Protein AF-0000000065860387 (afdb_homodimer)

pLDDT: mean 93.33, std 6.45, range [31.09, 98.81]

InterPro domains:
  IPR001226 Flavodoxin, conserved site [PS00201] (262-278)
  IPR001279 Metallo-beta-lactamase [SM00849] (42-231)
  IPR002563 Flavin reductase like domain [PF01613] (422-557)
  IPR002563 Flavin reductase like domain [SM00903] (421-570)
  IPR008254 Flavodoxin/nitric oxide synthase [PF00258] (262-385)
  IPR008254 Flavodoxin/nitric oxide synthase [PS50902] (260-398)
  IPR012349 FMN-binding split barrel [G3DSA:2.30.110.10] (418-568)
  IPR029039 Flavoprotein-like superfamily [G3DSA:3.40.50.360] (258-412)
  IPR029039 Flavoprotein-like superfamily [SSF52218] (259-405)
  IPR036866 Ribonuclease Z/Hydroxyacylglutathione hydrolase-like [G3DSA:3.60.15.10] (1-257)
  IPR036866 Ribonuclease Z/Hydroxyacylglutathione hydrolase-like [SSF56281] (9-251)
  IPR045761 ODP domain [PF19583] (43-232)
  IPR051285 NADH-dependent Oxidoreductase Modular Protein [PTHR32145] (4-537)

Sequence (1140 aa):
MSDSKPRDVQVLPIATNTKVLRARSWSRLRFEIEYALERGTTSNSYVIEGDKTAIIDPPVESFMKIYLEALQQTVNLKKLDYVILGHFSPNRIPTFKALLELAPQITFVCSLPAAGDLRAAFPDDNLNILPMRGKETLDLGKGHVLKFLPIPSPRWPAGLCTYDVQTQILYTDKIFGAHICGDDVFDDNWESFKEDQRYYFNCLMAPHAIHVEAALEKISDLQVRLYAVGHGPLVRTSLIALTQAYADWSKAQKDREISVALLYASAYGNTATIARAIALGLTKGGVAVKSINCEFATPEEIQTNLEQVDGFLIGSPTIGGHAPTPINTALGIVLKVGDNNKLAGVFGSYGWSGEALDMIEGKLRDAGYRFGLDTLKVKFKPDDVTLKFCEEVGTDFAQTLKKAKKVRVPQQAATPVEQAVGRIVGSVCVITAKQGDVSTGMLGSWVSQATFNPPGLTVAIAKERAIESLMYPGGKFALNILSEGNHLEYMKHFRKNFAPGED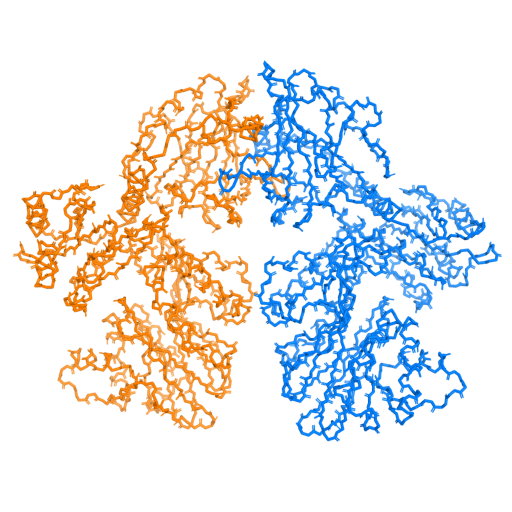RFANFTTTEADNGCTVLADALAYVECSVDQRLECGDHWVVYATVDNGKLLKPDDVTAINHRKTGNHYMSDSKPRDVQVLPIATNTKVLRARSWSRLRFEIEYALERGTTSNSYVIEGDKTAIIDPPVESFMKIYLEALQQTVNLKKLDYVILGHFSPNRIPTFKALLELAPQITFVCSLPAAGDLRAAFPDDNLNILPMRGKETLDLGKGHVLKFLPIPSPRWPAGLCTYDVQTQILYTDKIFGAHICGDDVFDDNWESFKEDQRYYFNCLMAPHAIHVEAALEKISDLQVRLYAVGHGPLVRTSLIALTQAYADWSKAQKDREISVALLYASAYGNTATIARAIALGLTKGGVAVKSINCEFATPEEIQTNLEQVDGFLIGSPTIGGHAPTPINTALGIVLKVGDNNKLAGVFGSYGWSGEALDMIEGKLRDAGYRFGLDTLKVKFKPDDVTLKFCEEVGTDFAQTLKKAKKVRVPQQAATPVEQAVGRIVGSVCVITAKQGDVSTGMLGSWVSQATFNPPGLTVAIAKERAIESLMYPGGKFALNILSEGNHLEYMKHFRKNFAPGEDRFANFTTTEADNGCTVLADALAYVECSVDQRLECGDHWVVYATVDNGKLLKPDDVTAINHRKTGNHY

Structure (mmCIF, N/CA/C/O backbone):
data_AF-0000000065860387-model_v1
#
loop_
_entity.id
_entity.type
_entity.pdbx_description
1 polymer 'Putative diflavin flavoprotein A 5'
#
loop_
_atom_site.group_PDB
_atom_site.id
_atom_site.type_symbol
_atom_site.label_atom_id
_atom_site.label_alt_id
_atom_site.label_comp_id
_atom_site.label_asym_id
_atom_site.label_entity_id
_atom_site.label_seq_id
_atom_site.pdbx_PDB_ins_code
_atom_site.Cartn_x
_atom_site.Cartn_y
_atom_site.Cartn_z
_atom_site.occupancy
_atom_site.B_iso_or_equiv
_atom_site.auth_seq_id
_atom_site.auth_comp_id
_atom_site.auth_asym_id
_atom_site.auth_atom_id
_atom_site.pdbx_PDB_model_num
ATOM 1 N N . MET A 1 1 ? -10 32.062 -16 1 31.09 1 MET A N 1
ATOM 2 C CA . MET A 1 1 ? -11.25 31.562 -15.414 1 31.09 1 MET A CA 1
ATOM 3 C C . MET A 1 1 ? -11.07 30.156 -14.859 1 31.09 1 MET A C 1
ATOM 5 O O . MET A 1 1 ? -10.617 29.266 -15.562 1 31.09 1 MET A O 1
ATOM 9 N N . SER A 1 2 ? -10.82 29.922 -13.672 1 43.84 2 SER A N 1
ATOM 10 C CA . SER A 1 2 ? -10.344 28.672 -13.078 1 43.84 2 SER A CA 1
ATOM 11 C C . SER A 1 2 ? -11.242 27.5 -13.469 1 43.84 2 SER A C 1
ATOM 13 O O . SER A 1 2 ? -12.461 27.562 -13.289 1 43.84 2 SER A O 1
ATOM 15 N N . ASP A 1 3 ? -10.953 26.844 -14.492 1 56.16 3 ASP A N 1
ATOM 16 C CA . ASP A 1 3 ? -11.586 25.75 -15.25 1 56.16 3 ASP A CA 1
ATOM 17 C C . ASP A 1 3 ? -12.055 24.641 -14.328 1 56.16 3 ASP A C 1
ATOM 19 O O . ASP A 1 3 ? -12.219 23.5 -14.758 1 56.16 3 ASP A O 1
ATOM 23 N N . SER A 1 4 ? -12.188 25.047 -13.148 1 70.75 4 SER A N 1
ATOM 24 C CA . SER A 1 4 ? -12.656 23.969 -12.281 1 70.75 4 SER A CA 1
ATOM 25 C C . SER A 1 4 ? -14.156 23.734 -12.43 1 70.75 4 SER A C 1
ATOM 27 O O . SER A 1 4 ? -14.906 24.672 -12.703 1 70.75 4 SER A O 1
ATOM 29 N N . LYS A 1 5 ? -14.609 22.625 -12.484 1 78.62 5 LYS A N 1
ATOM 30 C CA . LYS A 1 5 ? -16.016 22.219 -12.484 1 78.62 5 LYS A CA 1
ATOM 31 C C . LYS A 1 5 ? -16.797 22.953 -11.406 1 78.62 5 LYS A C 1
ATOM 33 O O . LYS A 1 5 ? -16.281 23.203 -10.32 1 78.62 5 LYS A O 1
ATOM 38 N N . PRO A 1 6 ? -18 23.469 -11.711 1 89.44 6 PRO A N 1
ATOM 39 C CA . PRO A 1 6 ? -18.797 24.141 -10.695 1 89.44 6 PRO A CA 1
ATOM 40 C C . PRO A 1 6 ? -19.125 23.234 -9.508 1 89.44 6 PRO A C 1
ATOM 42 O O . PRO A 1 6 ? -19.156 22.016 -9.648 1 89.44 6 PRO A O 1
ATOM 45 N N . ARG A 1 7 ? -19.344 23.953 -8.406 1 95.25 7 ARG A N 1
ATOM 46 C CA . ARG A 1 7 ? -19.781 23.219 -7.211 1 95.25 7 ARG A CA 1
ATOM 47 C C . ARG A 1 7 ? -21.156 22.594 -7.422 1 95.25 7 ARG A C 1
ATOM 49 O O . ARG A 1 7 ? -22 23.141 -8.133 1 95.25 7 ARG A O 1
ATOM 56 N N . ASP A 1 8 ? -21.375 21.469 -6.938 1 96.5 8 ASP A N 1
ATOM 57 C CA . ASP A 1 8 ? -22.656 20.766 -7.027 1 96.5 8 ASP A CA 1
ATOM 58 C C . ASP A 1 8 ? -22.875 19.875 -5.812 1 96.5 8 ASP A C 1
ATOM 60 O O . ASP A 1 8 ? -22.109 19.922 -4.855 1 96.5 8 ASP A O 1
ATOM 64 N N . VAL A 1 9 ? -24.078 19.281 -5.746 1 98 9 VAL A N 1
ATOM 65 C CA . VAL A 1 9 ? -24.391 18.344 -4.676 1 98 9 VAL A CA 1
ATOM 66 C C . VAL A 1 9 ? -24.734 16.984 -5.273 1 98 9 VAL A C 1
ATOM 68 O O . VAL A 1 9 ? -25.625 16.875 -6.121 1 98 9 VAL A O 1
ATOM 71 N N . GLN A 1 10 ? -23.938 15.977 -4.945 1 97.62 10 GLN A N 1
ATOM 72 C CA . GLN A 1 10 ? -24.219 14.594 -5.324 1 97.62 10 GLN A CA 1
ATOM 73 C C . GLN A 1 10 ? -25.062 13.891 -4.27 1 97.62 10 GLN A C 1
ATOM 75 O O . GLN A 1 10 ? -24.688 13.852 -3.094 1 97.62 10 GLN A O 1
ATOM 80 N N . VAL A 1 11 ? -26.266 13.461 -4.648 1 97.12 11 VAL A N 1
ATOM 81 C CA . VAL A 1 11 ? -27.172 12.797 -3.721 1 97.12 11 VAL A CA 1
ATOM 82 C C . VAL A 1 11 ? -27.234 11.305 -4.043 1 97.12 11 VAL A C 1
ATOM 84 O O . VAL A 1 11 ? -27.438 10.922 -5.199 1 97.12 11 VAL A O 1
ATOM 87 N N . LEU A 1 12 ? -27.047 10.438 -3.02 1 96.12 12 LEU A N 1
ATOM 88 C CA . LEU A 1 12 ? -27.078 9 -3.24 1 96.12 12 LEU A CA 1
ATOM 89 C C . LEU A 1 12 ? -27.594 8.273 -2.002 1 96.12 12 LEU A C 1
ATOM 91 O O . LEU A 1 12 ? -27.234 8.617 -0.876 1 96.12 12 LEU A O 1
ATOM 95 N N . PRO A 1 13 ? -28.516 7.27 -2.137 1 95 13 PRO A N 1
ATOM 96 C CA . PRO A 1 13 ? -28.812 6.383 -1.011 1 95 13 PRO A CA 1
ATOM 97 C C . PRO A 1 13 ? -27.625 5.535 -0.594 1 95 13 PRO A C 1
ATOM 99 O O . PRO A 1 13 ? -26.938 4.957 -1.447 1 95 13 PRO A O 1
ATOM 102 N N . ILE A 1 14 ? -27.312 5.441 0.701 1 93.81 14 ILE A N 1
ATOM 103 C CA . ILE A 1 14 ? -26.109 4.723 1.12 1 93.81 14 ILE A CA 1
ATOM 104 C C . ILE A 1 14 ? -26.5 3.576 2.051 1 93.81 14 ILE A C 1
ATOM 106 O O . ILE A 1 14 ? -25.688 2.689 2.326 1 93.81 14 ILE A O 1
ATOM 110 N N . ALA A 1 15 ? -27.703 3.586 2.59 1 91.44 15 ALA A N 1
ATOM 111 C CA . ALA A 1 15 ? -28.25 2.547 3.461 1 91.44 15 ALA A CA 1
ATOM 112 C C . ALA A 1 15 ? -29.766 2.676 3.596 1 91.44 15 ALA A C 1
ATOM 114 O O . ALA A 1 15 ? -30.375 3.547 2.971 1 91.44 15 ALA A O 1
ATOM 115 N N . THR A 1 16 ? -30.359 1.76 4.418 1 90.75 16 THR A N 1
ATOM 116 C CA . THR A 1 16 ? -31.812 1.773 4.617 1 90.75 16 THR A CA 1
ATOM 117 C C . THR A 1 16 ? -32.281 3.133 5.133 1 90.75 16 THR A C 1
ATOM 119 O O . THR A 1 16 ? -31.828 3.588 6.188 1 90.75 16 THR A O 1
ATOM 122 N N . ASN A 1 17 ? -33.125 3.875 4.344 1 95.44 17 ASN A N 1
ATOM 123 C CA . ASN A 1 17 ? -33.719 5.156 4.699 1 95.44 17 ASN A CA 1
ATOM 124 C C . ASN A 1 17 ? -32.656 6.219 4.961 1 95.44 17 ASN A C 1
ATOM 126 O O . ASN A 1 17 ? -32.844 7.086 5.82 1 95.44 17 ASN A O 1
ATOM 130 N N . THR A 1 18 ? -31.484 6.055 4.379 1 97.69 18 THR A N 1
ATOM 131 C CA . THR A 1 18 ? -30.375 6.941 4.656 1 97.69 18 THR A CA 1
ATOM 132 C C . THR A 1 18 ? -29.703 7.402 3.361 1 97.69 18 THR A C 1
ATOM 134 O O . THR A 1 18 ? -29.359 6.578 2.508 1 97.69 18 THR A O 1
ATOM 137 N N . LYS A 1 19 ? -29.609 8.648 3.146 1 97.69 19 LYS A N 1
ATOM 138 C CA . LYS A 1 19 ? -29 9.227 1.955 1 97.69 19 LYS A CA 1
ATOM 139 C C . LYS A 1 19 ? -27.844 10.156 2.326 1 97.69 19 LYS A C 1
ATOM 141 O O . LYS A 1 19 ? -27.812 10.695 3.438 1 97.69 19 LYS A O 1
ATOM 146 N N . VAL A 1 20 ? -26.875 10.289 1.418 1 98.62 20 VAL A N 1
ATOM 147 C CA . VAL A 1 20 ? -25.812 11.266 1.571 1 98.62 20 VAL A CA 1
ATOM 148 C C . VAL A 1 20 ? -26 12.406 0.569 1 98.62 20 VAL A C 1
ATOM 150 O O . VAL A 1 20 ? -26.406 12.172 -0.569 1 98.62 20 VAL A O 1
ATOM 153 N N . LEU A 1 21 ? -25.859 13.578 1.006 1 98.69 21 LEU A N 1
ATOM 154 C CA . LEU A 1 21 ? -25.734 14.766 0.172 1 98.69 21 LEU A CA 1
ATOM 155 C C . LEU A 1 21 ? -24.297 15.297 0.209 1 98.69 21 LEU A C 1
ATOM 157 O O . LEU A 1 21 ? -23.891 15.914 1.196 1 98.69 21 LEU A O 1
ATOM 161 N N . ARG A 1 22 ? -23.547 15.055 -0.811 1 98.38 22 ARG A N 1
ATOM 162 C CA . ARG A 1 22 ? -22.156 15.469 -0.882 1 98.38 22 ARG A CA 1
ATOM 163 C C . ARG A 1 22 ? -22.016 16.797 -1.624 1 98.38 22 ARG A C 1
ATOM 165 O O . ARG A 1 22 ? -22.047 16.828 -2.855 1 98.38 22 ARG A O 1
ATOM 172 N N . ALA A 1 23 ? -21.938 17.875 -0.863 1 98.38 23 ALA A N 1
ATOM 173 C CA . ALA A 1 23 ? -21.609 19.141 -1.493 1 98.38 23 ALA A CA 1
ATOM 174 C C . ALA A 1 23 ? -20.156 19.172 -1.959 1 98.38 23 ALA A C 1
ATOM 176 O O . ALA A 1 23 ? -19.234 19.125 -1.142 1 98.38 23 ALA A O 1
ATOM 177 N N . ARG A 1 24 ? -19.953 19.266 -3.277 1 97.12 24 ARG A N 1
ATOM 178 C CA . ARG A 1 24 ? -18.625 19.031 -3.852 1 97.12 24 ARG A CA 1
ATOM 179 C C . ARG A 1 24 ? -18 20.312 -4.367 1 97.12 24 ARG A C 1
ATOM 181 O O . ARG A 1 24 ? -18.688 21.141 -4.973 1 97.12 24 ARG A O 1
ATOM 188 N N . SER A 1 25 ? -16.766 20.531 -3.961 1 96.5 25 SER A N 1
ATOM 189 C CA . SER A 1 25 ? -15.93 21.578 -4.516 1 96.5 25 SER A CA 1
ATOM 190 C C . SER A 1 25 ? -14.664 21 -5.152 1 96.5 25 SER A C 1
ATOM 192 O O . SER A 1 25 ? -13.859 20.375 -4.473 1 96.5 25 SER A O 1
ATOM 194 N N . TRP A 1 26 ? -14.469 21.234 -6.387 1 94.31 26 TRP A N 1
ATOM 195 C CA . TRP A 1 26 ? -13.336 20.688 -7.121 1 94.31 26 TRP A CA 1
ATOM 196 C C . TRP A 1 26 ? -12.07 21.5 -6.867 1 94.31 26 TRP A C 1
ATOM 198 O O . TRP A 1 26 ? -10.961 21.031 -7.148 1 94.31 26 TRP A O 1
ATOM 208 N N . SER A 1 27 ? -12.258 22.641 -6.316 1 91 27 SER A N 1
ATOM 209 C CA . SER A 1 27 ? -11.148 23.5 -5.914 1 91 27 SER A CA 1
ATOM 210 C C . SER A 1 27 ? -11.039 23.594 -4.395 1 91 27 SER A C 1
ATOM 212 O O . SER A 1 27 ? -11.961 23.172 -3.678 1 91 27 SER A O 1
ATOM 214 N N . ARG A 1 28 ? -9.906 24.125 -3.975 1 86.19 28 ARG A N 1
ATOM 215 C CA . ARG A 1 28 ? -9.742 24.297 -2.533 1 86.19 28 ARG A CA 1
ATOM 216 C C . ARG A 1 28 ? -10.734 25.312 -1.992 1 86.19 28 ARG A C 1
ATOM 218 O O . ARG A 1 28 ? -11.109 26.266 -2.695 1 86.19 28 ARG A O 1
ATOM 225 N N . LEU A 1 29 ? -11.133 25.188 -0.849 1 83.38 29 LEU A N 1
ATOM 226 C CA . LEU A 1 29 ? -12.133 26.062 -0.252 1 83.38 29 LEU A CA 1
ATOM 227 C C . LEU A 1 29 ? -11.492 27.328 0.295 1 83.38 29 LEU A C 1
ATOM 229 O O . LEU A 1 29 ? -12.109 28.391 0.306 1 83.38 29 LEU A O 1
ATOM 233 N N . ARG A 1 30 ? -10.359 27.172 0.815 1 84.69 30 ARG A N 1
ATOM 234 C CA . ARG A 1 30 ? -9.672 28.281 1.464 1 84.69 30 ARG A CA 1
ATOM 235 C C . ARG A 1 30 ? -8.172 28 1.591 1 84.69 30 ARG A C 1
ATOM 237 O O . ARG A 1 30 ? -7.715 26.906 1.268 1 84.69 30 ARG A O 1
ATOM 244 N N . PHE A 1 31 ? -7.445 29.016 2.104 1 82.06 31 PHE A N 1
ATOM 245 C CA . PHE A 1 31 ? -5.996 28.906 2.242 1 82.06 31 PHE A CA 1
ATOM 246 C C . PHE A 1 31 ? -5.621 28.375 3.621 1 82.06 31 PHE A C 1
ATOM 248 O O . PHE A 1 31 ? -5.199 29.141 4.492 1 82.06 31 PHE A O 1
ATOM 255 N N . GLU A 1 32 ? -5.785 27.078 3.75 1 88.88 32 GLU A N 1
ATOM 256 C CA . GLU A 1 32 ? -5.363 26.312 4.922 1 88.88 32 GLU A CA 1
ATOM 257 C C . GLU A 1 32 ? -4.527 25.094 4.516 1 88.88 32 GLU A C 1
ATOM 259 O O . GLU A 1 32 ? -4.676 24.578 3.408 1 88.88 32 GLU A O 1
ATOM 264 N N . ILE A 1 33 ? -3.74 24.719 5.418 1 89 33 ILE A N 1
ATOM 265 C CA . ILE A 1 33 ? -2.703 23.734 5.102 1 89 33 ILE A CA 1
ATOM 266 C C . ILE A 1 33 ? -3.348 22.422 4.684 1 89 33 ILE A C 1
ATOM 268 O O . ILE A 1 33 ? -2.801 21.688 3.855 1 89 33 ILE A O 1
ATOM 272 N N . GLU A 1 34 ? -4.52 22.094 5.199 1 90.88 34 GLU A N 1
ATOM 273 C CA . GLU A 1 34 ? -5.172 20.812 4.914 1 90.88 34 GLU A CA 1
ATOM 274 C C . GLU A 1 34 ? -5.664 20.766 3.471 1 90.88 34 GLU A C 1
ATOM 276 O O . GLU A 1 34 ? -5.961 19.688 2.949 1 90.88 34 GLU A O 1
ATOM 281 N N . TYR A 1 35 ? -5.711 21.891 2.775 1 90.69 35 TYR A N 1
ATOM 282 C CA . TYR A 1 35 ? -6.164 21.953 1.39 1 90.69 35 TYR A CA 1
ATOM 283 C C . TYR A 1 35 ? -4.984 22.125 0.441 1 90.69 35 TYR A C 1
ATOM 285 O O . TYR A 1 35 ? -5.168 22.375 -0.752 1 90.69 35 TYR A O 1
ATOM 293 N N . ALA A 1 36 ? -3.848 22 0.946 1 88.12 36 ALA A N 1
ATOM 294 C CA . ALA A 1 36 ? -2.65 22.359 0.191 1 88.12 36 ALA A CA 1
ATOM 295 C C . ALA A 1 36 ? -2.434 21.406 -0.978 1 88.12 36 ALA A C 1
ATOM 297 O O . ALA A 1 36 ? -1.741 21.734 -1.942 1 88.12 36 ALA A O 1
ATOM 298 N N . LEU A 1 37 ? -3.016 20.188 -0.953 1 87.12 37 LEU A N 1
ATOM 299 C CA . LEU A 1 37 ? -2.848 19.234 -2.045 1 87.12 37 LEU A CA 1
ATOM 300 C C . LEU A 1 37 ? -3.707 19.625 -3.244 1 87.12 37 LEU A C 1
ATOM 302 O O . LEU A 1 37 ? -3.514 19.109 -4.348 1 87.12 37 LEU A O 1
ATOM 306 N N . GLU A 1 38 ? -4.613 20.516 -3.055 1 89.88 38 GLU A N 1
ATOM 307 C CA . GLU A 1 38 ? -5.441 21.094 -4.109 1 89.88 38 GLU A CA 1
ATOM 308 C C . GLU A 1 38 ? -6.195 20 -4.871 1 89.88 38 GLU A C 1
ATOM 310 O O . GLU A 1 38 ? -6.191 19.984 -6.105 1 89.88 38 GLU A O 1
ATOM 315 N N . ARG A 1 39 ? -6.777 19.125 -4.137 1 91.94 39 ARG A N 1
ATOM 316 C CA . ARG A 1 39 ? -7.543 18.047 -4.75 1 91.94 39 ARG A CA 1
ATOM 317 C C . ARG A 1 39 ? -9.031 18.203 -4.477 1 91.94 39 ARG A C 1
ATOM 319 O O . ARG A 1 39 ? -9.789 17.234 -4.512 1 91.94 39 ARG A O 1
ATOM 326 N N . GLY A 1 40 ? -9.398 19.453 -4.129 1 94.19 40 GLY A N 1
ATOM 327 C CA . GLY A 1 40 ? -10.797 19.734 -3.832 1 94.19 40 GLY A CA 1
ATOM 328 C C . GLY A 1 40 ? -11.234 19.203 -2.482 1 94.19 40 GLY A C 1
ATOM 329 O O . GLY A 1 40 ? -10.398 18.906 -1.622 1 94.19 40 GLY A O 1
ATOM 330 N N . THR A 1 41 ? -12.562 19.219 -2.236 1 96.19 41 THR A N 1
ATOM 331 C CA . THR A 1 41 ? -13.133 18.719 -0.993 1 96.19 41 THR A CA 1
ATOM 332 C C . THR A 1 41 ? -14.641 18.5 -1.138 1 96.19 41 THR A C 1
ATOM 334 O O . THR A 1 41 ? -15.227 18.859 -2.16 1 96.19 41 THR A O 1
ATOM 337 N N . THR A 1 42 ? -15.156 17.797 -0.254 1 97.31 42 THR A N 1
ATOM 338 C CA . THR A 1 42 ? -16.594 17.641 -0.121 1 97.31 42 THR A CA 1
ATOM 339 C C . THR A 1 42 ? -17.047 17.984 1.298 1 97.31 42 THR A C 1
ATOM 341 O O . THR A 1 42 ? -16.266 17.891 2.244 1 97.31 42 THR A O 1
ATOM 344 N N . SER A 1 43 ? -18.156 18.516 1.416 1 97.75 43 SER A N 1
ATOM 345 C CA . SER A 1 43 ? -18.875 18.594 2.684 1 97.75 43 SER A CA 1
ATOM 346 C C . SER A 1 43 ? -20.078 17.656 2.703 1 97.75 43 SER A C 1
ATOM 348 O O . SER A 1 43 ? -21.109 17.953 2.102 1 97.75 43 SER A O 1
ATOM 350 N N . ASN A 1 44 ? -19.906 16.547 3.367 1 98.56 44 ASN A N 1
ATOM 351 C CA . ASN A 1 44 ? -20.922 15.508 3.359 1 98.56 44 ASN A CA 1
ATOM 352 C C . ASN A 1 44 ? -21.969 15.742 4.449 1 98.56 44 ASN A C 1
ATOM 354 O O . ASN A 1 44 ? -21.625 16.031 5.598 1 98.56 44 ASN A O 1
ATOM 358 N N . SER A 1 45 ? -23.141 15.789 4.066 1 98.75 45 SER A N 1
ATOM 359 C CA . SER A 1 45 ? -24.297 15.797 4.957 1 98.75 45 SER A CA 1
ATOM 360 C C . SER A 1 45 ? -25.156 14.547 4.758 1 98.75 45 SER A C 1
ATOM 362 O O . SER A 1 45 ? -25.125 13.938 3.689 1 98.75 45 SER A O 1
ATOM 364 N N . TYR A 1 46 ? -25.859 14.148 5.742 1 98.81 46 TYR A N 1
ATOM 365 C CA . TYR A 1 46 ? -26.625 12.906 5.676 1 98.81 46 TYR A CA 1
ATOM 366 C C . TYR A 1 46 ? -28.062 13.117 6.094 1 98.81 46 TYR A C 1
ATOM 368 O O . TYR A 1 46 ? -28.359 14 6.91 1 98.81 46 TYR A O 1
ATOM 376 N N . VAL A 1 47 ? -28.953 12.352 5.477 1 98.56 47 VAL A N 1
ATOM 377 C CA . VAL A 1 47 ? -30.391 12.391 5.777 1 98.56 47 VAL A CA 1
ATOM 378 C C . VAL A 1 47 ? -30.859 11 6.199 1 98.56 47 VAL A C 1
ATOM 380 O O . VAL A 1 47 ? -30.578 10.008 5.523 1 98.56 47 VAL A O 1
ATOM 383 N N . ILE A 1 48 ? -31.438 10.883 7.363 1 98.38 48 ILE A N 1
ATOM 384 C CA . ILE A 1 48 ? -32.062 9.656 7.84 1 98.38 48 ILE A CA 1
ATOM 385 C C . ILE A 1 48 ? -33.562 9.859 7.938 1 98.38 48 ILE A C 1
ATOM 387 O O . ILE A 1 48 ? -34.062 10.742 8.656 1 98.38 48 ILE A O 1
ATOM 391 N N . GLU A 1 49 ? -34.344 9.055 7.258 1 97.12 49 GLU A N 1
ATOM 392 C CA . GLU A 1 49 ? -35.812 9.172 7.234 1 97.12 49 GLU A CA 1
ATOM 393 C C . GLU A 1 49 ? -36.469 7.984 7.934 1 97.12 49 GLU A C 1
ATOM 395 O O . GLU A 1 49 ? -37 7.094 7.273 1 97.12 49 GLU A O 1
ATOM 400 N N . GLY A 1 50 ? -36.5 8.047 9.273 1 95.94 50 GLY A N 1
ATOM 401 C CA . GLY A 1 50 ? -37.344 7.121 10.016 1 95.94 50 GLY A CA 1
ATOM 402 C C . GLY A 1 50 ? -38.781 7.578 10.125 1 95.94 50 GLY A C 1
ATOM 403 O O . GLY A 1 50 ? -39.375 8.039 9.148 1 95.94 50 GLY A O 1
ATOM 404 N N . ASP A 1 51 ? -39.469 7.293 11.305 1 97.62 51 ASP A N 1
ATOM 405 C CA . ASP A 1 51 ? -40.75 7.961 11.609 1 97.62 51 ASP A CA 1
ATOM 406 C C . ASP A 1 51 ? -40.531 9.461 11.805 1 97.62 51 ASP A C 1
ATOM 408 O O . ASP A 1 51 ? -41.406 10.266 11.492 1 97.62 51 ASP A O 1
ATOM 412 N N . LYS A 1 52 ? -39.375 9.766 12.312 1 98.06 52 LYS A N 1
ATOM 413 C CA . LYS A 1 52 ? -38.875 11.125 12.359 1 98.06 52 LYS A CA 1
ATOM 414 C C . LYS A 1 52 ? -37.688 11.305 11.398 1 98.06 52 LYS A C 1
ATOM 416 O O . LYS A 1 52 ? -37 10.336 11.055 1 98.06 52 LYS A O 1
ATOM 421 N N . THR A 1 53 ? -37.531 12.484 10.922 1 98.38 53 THR A N 1
ATOM 422 C CA . THR A 1 53 ? -36.5 12.766 9.93 1 98.38 53 THR A CA 1
ATOM 423 C C . THR A 1 53 ? -35.375 13.602 10.547 1 98.38 53 THR A C 1
ATOM 425 O O . THR A 1 53 ? -35.656 14.57 11.266 1 98.38 53 THR A O 1
ATOM 428 N N . ALA A 1 54 ? -34.188 13.188 10.328 1 98.69 54 ALA A N 1
ATOM 429 C CA . ALA A 1 54 ? -33 13.914 10.828 1 98.69 54 ALA A CA 1
ATOM 430 C C . ALA A 1 54 ? -32 14.188 9.711 1 98.69 54 ALA A C 1
ATOM 432 O O . ALA A 1 54 ? -31.844 13.359 8.812 1 98.69 54 ALA A O 1
ATOM 433 N N . ILE A 1 55 ? -31.391 15.328 9.703 1 98.75 55 ILE A N 1
ATOM 434 C CA . ILE A 1 55 ? -30.234 15.594 8.867 1 98.75 55 ILE A CA 1
ATOM 435 C C . ILE A 1 55 ? -28.984 15.734 9.742 1 98.75 55 ILE A C 1
ATOM 437 O O . ILE A 1 55 ? -29.078 16.172 10.891 1 98.75 55 ILE A O 1
ATOM 441 N N . ILE A 1 56 ? -27.844 15.336 9.234 1 98.75 56 ILE A N 1
ATOM 442 C CA . ILE A 1 56 ? -26.594 15.352 9.992 1 98.75 56 ILE A CA 1
ATOM 443 C C . ILE A 1 56 ? -25.578 16.25 9.281 1 98.75 56 ILE A C 1
ATOM 445 O O . ILE A 1 56 ? -25.312 16.078 8.086 1 98.75 56 ILE A O 1
ATOM 449 N N . ASP A 1 57 ? -25.016 17.203 9.953 1 98.19 57 ASP A N 1
ATOM 450 C CA . ASP A 1 57 ? -23.875 18.016 9.586 1 98.19 57 ASP A CA 1
ATOM 451 C C . ASP A 1 57 ? -24.141 18.812 8.32 1 98.19 57 ASP A C 1
ATOM 453 O O . ASP A 1 57 ? -23.438 18.672 7.316 1 98.19 57 ASP A O 1
ATOM 457 N N . PRO A 1 58 ? -25.141 19.734 8.344 1 98.19 58 PRO A N 1
ATOM 458 C CA . PRO A 1 58 ? -25.281 20.672 7.219 1 98.19 58 PRO A CA 1
ATOM 459 C C . PRO A 1 58 ? -23.984 21.422 6.914 1 98.19 58 PRO A C 1
ATOM 461 O O . PRO A 1 58 ? -23.234 21.781 7.832 1 98.19 58 PRO A O 1
ATOM 464 N N . PRO A 1 59 ? -23.75 21.688 5.684 1 97.62 59 PRO A N 1
ATOM 465 C CA . PRO A 1 59 ? -22.453 22.234 5.273 1 97.62 59 PRO A CA 1
ATOM 466 C C . PRO A 1 59 ? -22.297 23.719 5.602 1 97.62 59 PRO A C 1
ATOM 468 O O . PRO A 1 59 ? -23.219 24.328 6.145 1 97.62 59 PRO A O 1
ATOM 471 N N . VAL A 1 60 ? -21.188 24.297 5.332 1 94.75 60 VAL A N 1
ATOM 472 C CA . VAL A 1 60 ? -20.828 25.703 5.57 1 94.75 60 VAL A CA 1
ATOM 473 C C . VAL A 1 60 ? -21.547 26.594 4.562 1 94.75 60 VAL A C 1
ATOM 475 O O . VAL A 1 60 ? -22.156 26.109 3.609 1 94.75 60 VAL A O 1
ATOM 478 N N . GLU A 1 61 ? -21.344 27.812 4.77 1 94.75 61 GLU A N 1
ATOM 479 C CA . GLU A 1 61 ? -22.062 28.828 4.012 1 94.75 61 GLU A CA 1
ATOM 480 C C . GLU A 1 61 ? -21.766 28.719 2.52 1 94.75 61 GLU A C 1
ATOM 482 O O . GLU A 1 61 ? -22.656 28.922 1.688 1 94.75 61 GLU A O 1
ATOM 487 N N . SER A 1 62 ? -20.562 28.359 2.186 1 93.38 62 SER A N 1
ATOM 488 C CA . SER A 1 62 ? -20.141 28.344 0.788 1 93.38 62 SER A CA 1
ATOM 489 C C . SER A 1 62 ? -20.938 27.312 -0.011 1 93.38 62 SER A C 1
ATOM 491 O O . SER A 1 62 ? -21.047 27.406 -1.236 1 93.38 62 SER A O 1
ATOM 493 N N . PHE A 1 63 ? -21.516 26.328 0.677 1 97.19 63 PHE A N 1
ATOM 494 C CA . PHE A 1 63 ? -22.281 25.297 0.001 1 97.19 63 PHE A CA 1
ATOM 495 C C . PHE A 1 63 ? -23.781 25.469 0.292 1 97.19 63 PHE A C 1
ATOM 497 O O . PHE A 1 63 ? -24.594 24.672 -0.18 1 97.19 63 PHE A O 1
ATOM 504 N N . MET A 1 64 ? -24.141 26.453 1.037 1 97.31 64 MET A N 1
ATOM 505 C CA . MET A 1 64 ? -25.484 26.594 1.619 1 97.31 64 MET A CA 1
ATOM 506 C C . MET A 1 64 ? -26.547 26.547 0.537 1 97.31 64 MET A C 1
ATOM 508 O O . MET A 1 64 ? -27.484 25.75 0.608 1 97.31 64 MET A O 1
ATOM 512 N N . LYS A 1 65 ? -26.422 27.359 -0.52 1 97.06 65 LYS A N 1
ATOM 513 C CA . LYS A 1 65 ? -27.453 27.5 -1.54 1 97.06 65 LYS A CA 1
ATOM 514 C C . LYS A 1 65 ? -27.688 26.188 -2.27 1 97.06 65 LYS A C 1
ATOM 516 O O . LYS A 1 65 ? -28.828 25.719 -2.371 1 97.06 65 LYS A O 1
ATOM 521 N N . ILE A 1 66 ? -26.594 25.609 -2.758 1 97.62 66 ILE A N 1
ATOM 522 C CA . ILE A 1 66 ? -26.734 24.391 -3.537 1 97.62 66 ILE A CA 1
ATOM 523 C C . ILE A 1 66 ? -27.188 23.25 -2.629 1 97.62 66 ILE A C 1
ATOM 525 O O . ILE A 1 66 ? -27.953 22.375 -3.059 1 97.62 66 ILE A O 1
ATOM 529 N N . TYR A 1 67 ? -26.797 23.281 -1.423 1 98.19 67 TYR A N 1
ATOM 530 C CA . TYR A 1 67 ? -27.188 22.25 -0.463 1 98.19 67 TYR A CA 1
ATOM 531 C C . TYR A 1 67 ? -28.672 22.344 -0.158 1 98.19 67 TYR A C 1
ATOM 533 O O . TYR A 1 67 ? -29.375 21.328 -0.177 1 98.19 67 TYR A O 1
ATOM 541 N N . LEU A 1 68 ? -29.141 23.484 0.146 1 98 68 LEU A N 1
ATOM 542 C CA . LEU A 1 68 ? -30.547 23.656 0.493 1 98 68 LEU A CA 1
ATOM 543 C C . LEU A 1 68 ? -31.453 23.281 -0.68 1 98 68 LEU A C 1
ATOM 545 O O . LEU A 1 68 ? -32.531 22.719 -0.484 1 98 68 LEU A O 1
ATOM 549 N N . GLU A 1 69 ? -31 23.625 -1.861 1 97.38 69 GLU A N 1
ATOM 550 C CA . GLU A 1 69 ? -31.75 23.234 -3.051 1 97.38 69 GLU A CA 1
ATOM 551 C C . GLU A 1 69 ? -31.859 21.703 -3.156 1 97.38 69 GLU A C 1
ATOM 553 O O . GLU A 1 69 ? -32.938 21.172 -3.387 1 97.38 69 GLU A O 1
ATOM 558 N N . ALA A 1 70 ? -30.734 21.047 -2.971 1 97.94 70 ALA A N 1
ATOM 559 C CA . ALA A 1 70 ? -30.703 19.594 -3.043 1 97.94 70 ALA A CA 1
ATOM 560 C C . ALA A 1 70 ? -31.516 18.969 -1.905 1 97.94 70 ALA A C 1
ATOM 562 O O . ALA A 1 70 ? -32.188 17.969 -2.098 1 97.94 70 ALA A O 1
ATOM 563 N N . LEU A 1 71 ? -31.359 19.531 -0.728 1 98.06 71 LEU A N 1
ATOM 564 C CA . LEU A 1 71 ? -32.062 19.031 0.449 1 98.06 71 LEU A CA 1
ATOM 565 C C . LEU A 1 71 ? -33.562 19.094 0.258 1 98.06 71 LEU A C 1
ATOM 567 O O . LEU A 1 71 ? -34.281 18.141 0.592 1 98.06 71 LEU A O 1
ATOM 571 N N . GLN A 1 72 ? -34.062 20.156 -0.266 1 97 72 GLN A N 1
ATOM 572 C CA . GLN A 1 72 ? -35.5 20.359 -0.492 1 97 72 GLN A CA 1
ATOM 573 C C . GLN A 1 72 ? -36.031 19.359 -1.52 1 97 72 GLN A C 1
ATOM 575 O O . GLN A 1 72 ? -37.219 18.969 -1.465 1 97 72 GLN A O 1
ATOM 580 N N . GLN A 1 73 ? -35.156 19 -2.424 1 96.06 73 GLN A N 1
ATOM 581 C CA . GLN A 1 73 ? -35.562 18.016 -3.42 1 96.06 73 GLN A CA 1
ATOM 582 C C . GLN A 1 73 ? -35.531 16.609 -2.828 1 96.06 73 GLN A C 1
ATOM 584 O O . GLN A 1 73 ? -36.125 15.68 -3.385 1 96.06 73 GLN A O 1
ATOM 589 N N . THR A 1 74 ? -34.844 16.438 -1.701 1 95.31 74 THR A N 1
ATOM 590 C CA . THR A 1 74 ? -34.625 15.125 -1.124 1 95.31 74 THR A CA 1
ATOM 591 C C . THR A 1 74 ? -35.625 14.836 -0.009 1 95.31 74 THR A C 1
ATOM 593 O O . THR A 1 74 ? -36.062 13.695 0.152 1 95.31 74 THR A O 1
ATOM 596 N N . VAL A 1 75 ? -35.938 15.883 0.761 1 95.12 75 VAL A N 1
ATOM 597 C CA . VAL A 1 75 ? -36.812 15.688 1.901 1 95.12 75 VAL A CA 1
ATOM 598 C C . VAL A 1 75 ? -37.781 16.875 2.012 1 95.12 75 VAL A C 1
ATOM 600 O O . VAL A 1 75 ? -37.5 17.953 1.506 1 95.12 75 VAL A O 1
ATOM 603 N N . ASN A 1 76 ? -38.938 16.578 2.658 1 94.31 76 ASN A N 1
ATOM 604 C CA . ASN A 1 76 ? -39.875 17.641 3.014 1 94.31 76 ASN A CA 1
ATOM 605 C C . ASN A 1 76 ? -39.438 18.359 4.281 1 94.31 76 ASN A C 1
ATOM 607 O O . ASN A 1 76 ? -39.594 17.844 5.387 1 94.31 76 ASN A O 1
ATOM 611 N N . LEU A 1 77 ? -39 19.578 4.129 1 95.31 77 LEU A N 1
ATOM 612 C CA . LEU A 1 77 ? -38.406 20.328 5.234 1 95.31 77 LEU A CA 1
ATOM 613 C C . LEU A 1 77 ? -39.469 20.672 6.281 1 95.31 77 LEU A C 1
ATOM 615 O O . LEU A 1 77 ? -39.125 20.922 7.441 1 95.31 77 LEU A O 1
ATOM 619 N N . LYS A 1 78 ? -40.656 20.656 5.859 1 93 78 LYS A N 1
ATOM 620 C CA . LYS A 1 78 ? -41.719 20.906 6.816 1 93 78 LYS A CA 1
ATOM 621 C C . LYS A 1 78 ? -41.844 19.766 7.824 1 93 78 LYS A C 1
ATOM 623 O O . LYS A 1 78 ? -42.406 19.953 8.914 1 93 78 LYS A O 1
ATOM 628 N N . LYS A 1 79 ? -41.344 18.656 7.445 1 94.25 79 LYS A N 1
ATOM 629 C CA . LYS A 1 79 ? -41.438 17.484 8.305 1 94.25 79 LYS A CA 1
ATOM 630 C C . LYS A 1 79 ? -40.094 17.156 8.945 1 94.25 79 LYS A C 1
ATOM 632 O O . LYS A 1 79 ? -39.906 16.109 9.562 1 94.25 79 LYS A O 1
ATOM 637 N N . LEU A 1 80 ? -39.156 18 8.719 1 97.88 80 LEU A N 1
ATOM 638 C CA . LEU A 1 80 ? -37.844 17.781 9.32 1 97.88 80 LEU A CA 1
ATOM 639 C C . LEU A 1 80 ? -37.906 17.938 10.836 1 97.88 80 LEU A C 1
ATOM 641 O O . LEU A 1 80 ? -38.438 18.938 11.336 1 97.88 80 LEU A O 1
ATOM 645 N N . ASP A 1 81 ? -37.375 16.984 11.562 1 98.44 81 ASP A N 1
ATOM 646 C CA . ASP A 1 81 ? -37.5 16.984 13.016 1 98.44 81 ASP A CA 1
ATOM 647 C C . ASP A 1 81 ? -36.188 17.422 13.672 1 98.44 81 ASP A C 1
ATOM 649 O O . ASP A 1 81 ? -36.188 18.234 14.602 1 98.44 81 ASP A O 1
ATOM 653 N N . TYR A 1 82 ? -35.094 16.844 13.219 1 98.75 82 TYR A N 1
ATOM 654 C CA . TYR A 1 82 ? -33.844 17.031 13.945 1 98.75 82 TYR A CA 1
ATOM 655 C C . TYR A 1 82 ? -32.719 17.469 13.008 1 98.75 82 TYR A C 1
ATOM 657 O O . TYR A 1 82 ? -32.656 17.016 11.859 1 98.75 82 TYR A O 1
ATOM 665 N N . VAL A 1 83 ? -31.844 18.344 13.422 1 98.69 83 VAL A N 1
ATOM 666 C CA . VAL A 1 83 ? -30.547 18.672 12.828 1 98.69 83 VAL A CA 1
ATOM 667 C C . VAL A 1 83 ? -29.422 18.281 13.789 1 98.69 83 VAL A C 1
ATOM 669 O O . VAL A 1 83 ? -29.25 18.922 14.828 1 98.69 83 VAL A O 1
ATOM 672 N N . ILE A 1 84 ? -28.719 17.266 13.445 1 98.75 84 ILE A N 1
ATOM 673 C CA . ILE A 1 84 ? -27.656 16.734 14.312 1 98.75 84 ILE A CA 1
ATOM 674 C C . ILE A 1 84 ? -26.312 17.344 13.922 1 98.75 84 ILE A C 1
ATOM 676 O O . ILE A 1 84 ? -25.953 17.344 12.742 1 98.75 84 ILE A O 1
ATOM 680 N N . LEU A 1 85 ? -25.562 17.859 14.844 1 98.31 85 LEU A N 1
ATOM 681 C CA . LEU A 1 85 ? -24.281 18.5 14.586 1 98.31 85 LEU A CA 1
ATOM 682 C C . LEU A 1 85 ? -23.141 17.656 15.141 1 98.31 85 LEU A C 1
ATOM 684 O O . LEU A 1 85 ? -23.062 17.438 16.344 1 98.31 85 LEU A O 1
ATOM 688 N N . GLY A 1 86 ? -22.25 17.203 14.227 1 97.69 86 GLY A N 1
ATOM 689 C CA . GLY A 1 86 ? -21.031 16.562 14.672 1 97.69 86 GLY A CA 1
ATOM 690 C C . GLY A 1 86 ? -20.078 17.5 15.383 1 97.69 86 GLY A C 1
ATOM 691 O O . GLY A 1 86 ? -19.297 17.094 16.234 1 97.69 86 GLY A O 1
ATOM 692 N N . HIS A 1 87 ? -20.047 18.734 14.945 1 94.81 87 HIS A N 1
ATOM 693 C CA . HIS A 1 87 ? -19.359 19.812 15.633 1 94.81 87 HIS A CA 1
ATOM 694 C C . HIS A 1 87 ? -20 21.172 15.305 1 94.81 87 HIS A C 1
ATOM 696 O O . HIS A 1 87 ? -20.891 21.25 14.477 1 94.81 87 HIS A O 1
ATOM 702 N N . PHE A 1 88 ? -19.641 22.172 16.094 1 93.62 88 PHE A N 1
ATOM 703 C CA . PHE A 1 88 ? -20.109 23.531 15.828 1 93.62 88 PHE A CA 1
ATOM 704 C C . PHE A 1 88 ? -19 24.359 15.188 1 93.62 88 PHE A C 1
ATOM 706 O O . PHE A 1 88 ? -17.844 24.281 15.594 1 93.62 88 PHE A O 1
ATOM 713 N N . SER A 1 89 ? -19.344 25 14.156 1 90.75 89 SER A N 1
ATOM 714 C CA . SER A 1 89 ? -18.453 25.969 13.516 1 90.75 89 SER A CA 1
ATOM 715 C C . SER A 1 89 ? -19.203 27.219 13.102 1 90.75 89 SER A C 1
ATOM 717 O O . SER A 1 89 ? -20.297 27.141 12.547 1 90.75 89 SER A O 1
ATOM 719 N N . PRO A 1 90 ? -18.641 28.344 13.328 1 88.81 90 PRO A N 1
ATOM 720 C CA . PRO A 1 90 ? -19.312 29.609 12.984 1 88.81 90 PRO A CA 1
ATOM 721 C C . PRO A 1 90 ? -19.641 29.703 11.5 1 88.81 90 PRO A C 1
ATOM 723 O O . PRO A 1 90 ? -20.641 30.328 11.125 1 88.81 90 PRO A O 1
ATOM 726 N N . ASN A 1 91 ? -18.875 29.062 10.703 1 89.5 91 ASN A N 1
ATOM 727 C CA . ASN A 1 91 ? -19.094 29.141 9.266 1 89.5 91 ASN A CA 1
ATOM 728 C C . ASN A 1 91 ? -20.328 28.359 8.844 1 89.5 91 ASN A C 1
ATOM 730 O O . ASN A 1 91 ? -20.766 28.453 7.691 1 89.5 91 ASN A O 1
ATOM 734 N N . ARG A 1 92 ? -20.922 27.688 9.734 1 95.19 92 ARG A N 1
ATOM 735 C CA . ARG A 1 92 ? -22.141 26.938 9.438 1 95.19 92 ARG A CA 1
ATOM 736 C C . ARG A 1 92 ? -23.375 27.719 9.852 1 95.19 92 ARG A C 1
ATOM 738 O O . ARG A 1 92 ? -24.5 27.359 9.492 1 95.19 92 ARG A O 1
ATOM 745 N N . ILE A 1 93 ? -23.203 28.828 10.555 1 95.44 93 ILE A N 1
ATOM 746 C CA . ILE A 1 93 ? -24.297 29.578 11.164 1 95.44 93 ILE A CA 1
ATOM 747 C C . ILE A 1 93 ? -25.266 30.047 10.07 1 95.44 93 ILE A C 1
ATOM 749 O O . ILE A 1 93 ? -26.484 29.938 10.219 1 95.44 93 ILE A O 1
ATOM 753 N N . PRO A 1 94 ? -24.703 30.578 8.938 1 96.19 94 PRO A N 1
ATOM 754 C CA . PRO A 1 94 ? -25.641 31 7.895 1 96.19 94 PRO A CA 1
ATOM 755 C C . PRO A 1 94 ? -26.547 29.844 7.426 1 96.19 94 PRO A C 1
ATOM 757 O O . PRO A 1 94 ? -27.719 30.062 7.148 1 96.19 94 PRO A O 1
ATOM 760 N N . THR A 1 95 ? -25.984 28.688 7.34 1 97.69 95 THR A N 1
ATOM 761 C CA . THR A 1 95 ? -26.766 27.531 6.926 1 97.69 95 THR A CA 1
ATOM 762 C C . THR A 1 95 ? -27.812 27.188 7.98 1 97.69 95 THR A C 1
ATOM 764 O O . THR A 1 95 ? -28.953 26.828 7.645 1 97.69 95 THR A O 1
ATOM 767 N N . PHE A 1 96 ? -27.469 27.297 9.258 1 97.5 96 PHE A N 1
ATOM 768 C CA . PHE A 1 96 ? -28.422 27.062 10.336 1 97.5 96 PHE A CA 1
ATOM 769 C C . PHE A 1 96 ? -29.562 28.062 10.289 1 97.5 96 PHE A C 1
ATOM 771 O O . PHE A 1 96 ? -30.734 27.688 10.469 1 97.5 96 PHE A O 1
ATOM 778 N N . LYS A 1 97 ? -29.219 29.266 10.047 1 96.5 97 LYS A N 1
ATOM 779 C CA . LYS A 1 97 ? -30.219 30.312 9.961 1 96.5 97 LYS A CA 1
ATOM 780 C C . LYS A 1 97 ? -31.219 30.031 8.844 1 96.5 97 LYS A C 1
ATOM 782 O O . LYS A 1 97 ? -32.438 30.172 9.023 1 96.5 97 LYS A O 1
ATOM 787 N N . ALA A 1 98 ? -30.672 29.703 7.703 1 97.38 98 ALA A N 1
ATOM 788 C CA . ALA A 1 98 ? -31.516 29.391 6.559 1 97.38 98 ALA A CA 1
ATOM 789 C C . ALA A 1 98 ? -32.438 28.203 6.859 1 97.38 98 ALA A C 1
ATOM 791 O O . ALA A 1 98 ? -33.594 28.188 6.484 1 97.38 98 ALA A O 1
ATOM 792 N N . LEU A 1 99 ? -31.906 27.188 7.535 1 97.31 99 LEU A N 1
ATOM 793 C CA . LEU A 1 99 ? -32.688 26 7.895 1 97.31 99 LEU A CA 1
ATOM 794 C C . LEU A 1 99 ? -33.812 26.359 8.852 1 97.31 99 LEU A C 1
ATOM 796 O O . LEU A 1 99 ? -34.906 25.844 8.727 1 97.31 99 LEU A O 1
ATOM 800 N N . LEU A 1 100 ? -33.5 27.234 9.82 1 96.44 100 LEU A N 1
ATOM 801 C CA . LEU A 1 100 ? -34.5 27.656 10.812 1 96.44 100 LEU A CA 1
ATOM 802 C C . LEU A 1 100 ? -35.625 28.453 10.156 1 96.44 100 LEU A C 1
ATOM 804 O O . LEU A 1 100 ? -36.781 28.391 10.609 1 96.44 100 LEU A O 1
ATOM 808 N N . GLU A 1 101 ? -35.312 29.188 9.102 1 95.69 101 GLU A N 1
ATOM 809 C CA . GLU A 1 101 ? -36.312 29.906 8.352 1 95.69 101 GLU A CA 1
ATOM 810 C C . GLU A 1 101 ? -37.219 28.969 7.594 1 95.69 101 GLU A C 1
ATOM 812 O O . GLU A 1 101 ? -38.438 29.172 7.531 1 95.69 101 GLU A O 1
ATOM 817 N N . LEU A 1 102 ? -36.688 27.953 7.039 1 96 102 LEU A N 1
ATOM 818 C CA . LEU A 1 102 ? -37.438 27.016 6.211 1 96 102 LEU A CA 1
ATOM 819 C C . LEU A 1 102 ? -38.156 25.969 7.074 1 96 102 LEU A C 1
ATOM 821 O O . LEU A 1 102 ? -39.188 25.453 6.684 1 96 102 LEU A O 1
ATOM 825 N N . ALA A 1 103 ? -37.531 25.672 8.172 1 96.56 103 ALA A N 1
ATOM 826 C CA . ALA A 1 103 ? -38.094 24.688 9.102 1 96.56 103 ALA A CA 1
ATOM 827 C C . ALA A 1 103 ? -37.906 25.156 10.547 1 96.56 103 ALA A C 1
ATOM 829 O O . ALA A 1 103 ? -37.094 24.625 11.289 1 96.56 103 ALA A O 1
ATOM 830 N N . PRO A 1 104 ? -38.781 25.984 11.023 1 95.25 104 PRO A N 1
ATOM 831 C CA . PRO A 1 104 ? -38.625 26.578 12.352 1 95.25 104 PRO A CA 1
ATOM 832 C C . PRO A 1 104 ? -38.844 25.578 13.477 1 95.25 104 PRO A C 1
ATOM 834 O O . PRO A 1 104 ? -38.438 25.812 14.617 1 95.25 104 PRO A O 1
ATOM 837 N N . GLN A 1 105 ? -39.438 24.469 13.188 1 95.62 105 GLN A N 1
ATOM 838 C CA . GLN A 1 105 ? -39.781 23.484 14.203 1 95.62 105 GLN A CA 1
ATOM 839 C C . GLN A 1 105 ? -38.594 22.609 14.555 1 95.62 105 GLN A C 1
ATOM 841 O O . GLN A 1 105 ? -38.656 21.812 15.5 1 95.62 105 GLN A O 1
ATOM 846 N N . ILE A 1 106 ? -37.5 22.672 13.898 1 97.5 106 ILE A N 1
ATOM 847 C CA . ILE A 1 106 ? -36.438 21.703 14.023 1 97.5 106 ILE A CA 1
ATOM 848 C C . ILE A 1 106 ? -35.844 21.766 15.43 1 97.5 106 ILE A C 1
ATOM 850 O O . ILE A 1 106 ? -35.844 22.812 16.062 1 97.5 106 ILE A O 1
ATOM 854 N N . THR A 1 107 ? -35.375 20.672 15.922 1 98.38 107 THR A N 1
ATOM 855 C CA . THR A 1 107 ? -34.594 20.562 17.141 1 98.38 107 THR A CA 1
ATOM 856 C C . THR A 1 107 ? -33.125 20.25 16.812 1 98.38 107 THR A C 1
ATOM 858 O O . THR A 1 107 ? -32.844 19.297 16.094 1 98.38 107 THR A O 1
ATOM 861 N N . PHE A 1 108 ? -32.219 21.078 17.281 1 98.44 108 PHE A N 1
ATOM 862 C CA . PHE A 1 108 ? -30.797 20.797 17.125 1 98.44 108 PHE A CA 1
ATOM 863 C C . PHE A 1 108 ? -30.344 19.734 18.125 1 98.44 108 PHE A C 1
ATOM 865 O O . PHE A 1 108 ? -30.688 19.781 19.297 1 98.44 108 PHE A O 1
ATOM 872 N N . VAL A 1 109 ? -29.719 18.672 17.672 1 98.62 109 VAL A N 1
ATOM 873 C CA . VAL A 1 109 ? -29.094 17.656 18.5 1 98.62 109 VAL A CA 1
ATOM 874 C C . VAL A 1 109 ? -27.578 17.797 18.438 1 98.62 109 VAL A C 1
ATOM 876 O O . VAL A 1 109 ? -26.984 17.766 17.359 1 98.62 109 VAL A O 1
ATOM 879 N N . CYS A 1 110 ? -26.891 17.984 19.516 1 98.12 110 CYS A N 1
ATOM 880 C CA . CYS A 1 110 ? -25.453 18.281 19.5 1 98.12 110 CYS A CA 1
ATOM 881 C C . CYS A 1 110 ? -24.828 17.969 20.844 1 98.12 110 CYS A C 1
ATOM 883 O O . CYS A 1 110 ? -25.5 17.469 21.766 1 98.12 110 CYS A O 1
ATOM 885 N N . SER A 1 111 ? -23.516 18.078 20.953 1 97.31 111 SER A N 1
ATOM 886 C CA . SER A 1 111 ? -22.812 17.906 22.219 1 97.31 111 SER A CA 1
ATOM 887 C C . SER A 1 111 ? -23.109 19.062 23.172 1 97.31 111 SER A C 1
ATOM 889 O O . SER A 1 111 ? -23.672 20.078 22.766 1 97.31 111 SER A O 1
ATOM 891 N N . LEU A 1 112 ? -22.688 18.906 24.406 1 95.44 112 LEU A N 1
ATOM 892 C CA . LEU A 1 112 ? -22.953 19.922 25.406 1 95.44 112 LEU A CA 1
ATOM 893 C C . LEU A 1 112 ? -22.25 21.234 25.062 1 95.44 112 LEU A C 1
ATOM 895 O O . LEU A 1 112 ? -22.875 22.297 25.078 1 95.44 112 LEU A O 1
ATOM 899 N N . PRO A 1 113 ? -20.969 21.172 24.688 1 93.62 113 PRO A N 1
ATOM 900 C CA . PRO A 1 113 ? -20.312 22.422 24.328 1 93.62 113 PRO A CA 1
ATOM 901 C C . PRO A 1 113 ? -20.953 23.078 23.109 1 93.62 113 PRO A C 1
ATOM 903 O O . PRO A 1 113 ? -21.078 24.312 23.047 1 93.62 113 PRO A O 1
ATOM 906 N N . ALA A 1 114 ? -21.406 22.266 22.188 1 95.94 114 ALA A N 1
ATOM 907 C CA . ALA A 1 114 ? -22.031 22.812 21 1 95.94 114 ALA A CA 1
ATOM 908 C C . ALA A 1 114 ? -23.359 23.484 21.328 1 95.94 114 ALA A C 1
ATOM 910 O O . ALA A 1 114 ? -23.75 24.453 20.672 1 95.94 114 ALA A O 1
ATOM 911 N N . ALA A 1 115 ? -24.094 23.016 22.312 1 96.44 115 ALA A N 1
ATOM 912 C CA . ALA A 1 115 ? -25.344 23.641 22.75 1 96.44 115 ALA A CA 1
ATOM 913 C C . ALA A 1 115 ? -25.094 25.078 23.219 1 96.44 115 ALA A C 1
ATOM 915 O O . ALA A 1 115 ? -25.875 25.984 22.922 1 96.44 115 ALA A O 1
ATOM 916 N N . GLY A 1 116 ? -24.047 25.188 23.984 1 93.38 116 GLY A N 1
ATOM 917 C CA . GLY A 1 116 ? -23.672 26.531 24.406 1 93.38 116 GLY A CA 1
ATOM 918 C C . GLY A 1 116 ? -23.344 27.453 23.25 1 93.38 116 GLY A C 1
ATOM 919 O O . GLY A 1 116 ? -23.75 28.609 23.234 1 93.38 116 GLY A O 1
ATOM 920 N N . ASP A 1 117 ? -22.594 26.922 22.266 1 93 117 ASP A N 1
ATOM 921 C CA . ASP A 1 117 ? -22.203 27.703 21.078 1 93 117 ASP A CA 1
ATOM 922 C C . ASP A 1 117 ? -23.438 28.125 20.281 1 93 117 ASP A C 1
ATOM 924 O O . ASP A 1 117 ? -23.484 29.234 19.766 1 93 117 ASP A O 1
ATOM 928 N N . LEU A 1 118 ? -24.344 27.188 20.172 1 95.31 118 LEU A N 1
ATOM 929 C CA . LEU A 1 118 ? -25.578 27.469 19.438 1 95.31 118 LEU A CA 1
ATOM 930 C C . LEU A 1 118 ? -26.359 28.594 20.094 1 95.31 118 LEU A C 1
ATOM 932 O O . LEU A 1 118 ? -26.844 29.5 19.406 1 95.31 118 LEU A O 1
ATOM 936 N N . ARG A 1 119 ? -26.516 28.578 21.375 1 95.19 119 ARG A N 1
ATOM 937 C CA . ARG A 1 119 ? -27.234 29.609 22.094 1 95.19 119 ARG A CA 1
ATOM 938 C C . ARG A 1 119 ? -26.562 30.969 21.938 1 95.19 119 ARG A C 1
ATOM 940 O O . ARG A 1 119 ? -27.219 32 21.812 1 95.19 119 ARG A O 1
ATOM 947 N N . ALA A 1 120 ? -25.266 30.891 21.969 1 92.25 120 ALA A N 1
ATOM 948 C CA . ALA A 1 120 ? -24.5 32.125 21.828 1 92.25 120 ALA A CA 1
ATOM 949 C C . ALA A 1 120 ? -24.641 32.688 20.406 1 92.25 120 ALA A C 1
ATOM 951 O O . ALA A 1 120 ? -24.641 33.906 20.219 1 92.25 120 ALA A O 1
ATOM 952 N N . ALA A 1 121 ? -24.766 31.844 19.422 1 92.56 121 ALA A N 1
ATOM 953 C CA . ALA A 1 121 ? -24.859 32.281 18.031 1 92.56 121 ALA A CA 1
ATOM 954 C C . ALA A 1 121 ? -26.25 32.812 17.719 1 92.56 121 ALA A C 1
ATOM 956 O O . ALA A 1 121 ? -26.406 33.656 16.812 1 92.56 121 ALA A O 1
ATOM 957 N N . PHE A 1 122 ? -27.219 32.344 18.5 1 93.69 122 PHE A N 1
ATOM 958 C CA . PHE A 1 122 ? -28.609 32.75 18.297 1 93.69 122 PHE A CA 1
ATOM 959 C C . PHE A 1 122 ? -29.219 33.281 19.594 1 93.69 122 PHE A C 1
ATOM 961 O O . PHE A 1 122 ? -30.203 32.719 20.078 1 93.69 122 PHE A O 1
ATOM 968 N N . PRO A 1 123 ? -28.812 34.375 20.062 1 88.19 123 PRO A N 1
ATOM 969 C CA . PRO A 1 123 ? -29.234 34.875 21.375 1 88.19 123 PRO A CA 1
ATOM 970 C C . PRO A 1 123 ? -30.719 35.25 21.422 1 88.19 123 PRO A C 1
ATOM 972 O O . PRO A 1 123 ? -31.344 35.125 22.469 1 88.19 123 PRO A O 1
ATOM 975 N N . ASP A 1 124 ? -31.234 35.688 20.375 1 86.31 124 ASP A N 1
ATOM 976 C CA . ASP A 1 124 ? -32.594 36.188 20.359 1 86.31 124 ASP A CA 1
ATOM 977 C C . ASP A 1 124 ? -33.594 35.094 20.016 1 86.31 124 ASP A C 1
ATOM 979 O O . ASP A 1 124 ? -34.812 35.312 20.016 1 86.31 124 ASP A O 1
ATOM 983 N N . ASP A 1 125 ? -33.031 33.969 19.766 1 84.44 125 ASP A N 1
ATOM 984 C CA . ASP A 1 125 ? -33.906 32.875 19.328 1 84.44 125 ASP A CA 1
ATOM 985 C C . ASP A 1 125 ? -34.062 31.828 20.438 1 84.44 125 ASP A C 1
ATOM 987 O O . ASP A 1 125 ? -33.094 31.547 21.172 1 84.44 125 ASP A O 1
ATOM 991 N N . ASN A 1 126 ? -35.25 31.438 20.609 1 88.44 126 ASN A N 1
ATOM 992 C CA . ASN A 1 126 ? -35.469 30.297 21.484 1 88.44 126 ASN A CA 1
ATOM 993 C C . ASN A 1 126 ? -35.344 28.969 20.734 1 88.44 126 ASN A C 1
ATOM 995 O O . ASN A 1 126 ? -36.344 28.344 20.391 1 88.44 126 ASN A O 1
ATOM 999 N N . LEU A 1 127 ? -34.156 28.516 20.562 1 94.19 127 LEU A N 1
ATOM 1000 C CA . LEU A 1 127 ? -33.844 27.312 19.797 1 94.19 127 LEU A CA 1
ATOM 1001 C C . LEU A 1 127 ? -34.219 26.062 20.578 1 94.19 127 LEU A C 1
ATOM 1003 O O . LEU A 1 127 ? -34.062 26.016 21.797 1 94.19 127 LEU A O 1
ATOM 1007 N N . ASN A 1 128 ? -34.844 25.094 19.922 1 96.88 128 ASN A N 1
ATOM 1008 C CA . ASN A 1 128 ? -34.938 23.734 20.484 1 96.88 128 ASN A CA 1
ATOM 1009 C C . ASN A 1 128 ? -33.594 23 20.391 1 96.88 128 ASN A C 1
ATOM 1011 O O . ASN A 1 128 ? -33.125 22.672 19.297 1 96.88 128 ASN A O 1
ATOM 1015 N N . ILE A 1 129 ? -33 22.766 21.531 1 97.69 129 ILE A N 1
ATOM 1016 C CA . ILE A 1 129 ? -31.688 22.109 21.547 1 97.69 129 ILE A CA 1
ATOM 1017 C C . ILE A 1 129 ? -31.719 20.891 22.453 1 97.69 129 ILE A C 1
ATOM 1019 O O . ILE A 1 129 ? -32.219 20.969 23.578 1 97.69 129 ILE A O 1
ATOM 1023 N N . LEU A 1 130 ? -31.297 19.797 21.953 1 97.69 130 LEU A N 1
ATOM 1024 C CA . LEU A 1 130 ? -31.141 18.562 22.719 1 97.69 130 LEU A CA 1
ATOM 1025 C C . LEU A 1 130 ? -29.672 18.188 22.875 1 97.69 130 LEU A C 1
ATOM 1027 O O . LEU A 1 130 ? -29.109 17.5 22.016 1 97.69 130 LEU A O 1
ATOM 1031 N N . PRO A 1 131 ? -29 18.594 23.969 1 97.06 131 PRO A N 1
ATOM 1032 C CA . PRO A 1 131 ? -27.609 18.219 24.203 1 97.06 131 PRO A CA 1
ATOM 1033 C C . PRO A 1 131 ? -27.438 16.734 24.531 1 97.06 131 PRO A C 1
ATOM 1035 O O . PRO A 1 131 ? -28.25 16.172 25.281 1 97.06 131 PRO A O 1
ATOM 1038 N N . MET A 1 132 ? -26.516 16.109 23.922 1 96.75 132 MET A N 1
ATOM 1039 C CA . MET A 1 132 ? -26.219 14.695 24.141 1 96.75 132 MET A CA 1
ATOM 1040 C C . MET A 1 132 ? -24.875 14.516 24.828 1 96.75 132 MET A C 1
ATOM 1042 O O . MET A 1 132 ? -23.844 14.969 24.312 1 96.75 132 MET A O 1
ATOM 1046 N N . ARG A 1 133 ? -24.797 13.75 25.938 1 92.81 133 ARG A N 1
ATOM 1047 C CA . ARG A 1 133 ? -23.594 13.625 26.766 1 92.81 133 ARG A CA 1
ATOM 1048 C C . ARG A 1 133 ? -22.953 12.258 26.594 1 92.81 133 ARG A C 1
ATOM 1050 O O . ARG A 1 133 ? -21.891 11.992 27.141 1 92.81 133 ARG A O 1
ATOM 1057 N N . GLY A 1 134 ? -23.578 11.43 25.812 1 92.62 134 GLY A N 1
ATOM 1058 C CA . GLY A 1 134 ? -22.984 10.117 25.562 1 92.62 134 GLY A CA 1
ATOM 1059 C C . GLY A 1 134 ? -23.812 8.977 26.109 1 92.62 134 GLY A C 1
ATOM 1060 O O . GLY A 1 134 ? -23.609 7.82 25.75 1 92.62 134 GLY A O 1
ATOM 1061 N N . LYS A 1 135 ? -24.766 9.203 26.922 1 90.75 135 LYS A N 1
ATOM 1062 C CA . LYS A 1 135 ? -25.578 8.156 27.531 1 90.75 135 LYS A CA 1
ATOM 1063 C C . LYS A 1 135 ? -26.969 8.078 26.891 1 90.75 135 LYS A C 1
ATOM 1065 O O . LYS A 1 135 ? -27.641 7.051 26.969 1 90.75 135 LYS A O 1
ATOM 1070 N N . GLU A 1 136 ? -27.328 9.078 26.234 1 93 136 GLU A N 1
ATOM 1071 C CA . GLU A 1 136 ? -28.672 9.188 25.672 1 93 136 GLU A CA 1
ATOM 1072 C C . GLU A 1 136 ? -28.734 8.578 24.281 1 93 136 GLU A C 1
ATOM 1074 O O . GLU A 1 136 ? -27.703 8.438 23.609 1 93 136 GLU A O 1
ATOM 1079 N N . THR A 1 137 ? -29.938 8.148 23.953 1 97.31 137 THR A N 1
ATOM 1080 C CA . THR A 1 137 ? -30.219 7.699 22.594 1 97.31 137 THR A CA 1
ATOM 1081 C C . THR A 1 137 ? -31.359 8.508 21.984 1 97.31 137 THR A C 1
ATOM 1083 O O . THR A 1 137 ? -32.125 9.156 22.719 1 97.31 137 THR A O 1
ATOM 1086 N N . LEU A 1 138 ? -31.438 8.617 20.75 1 98.31 138 LEU A N 1
ATOM 1087 C CA . LEU A 1 138 ? -32.531 9.266 20 1 98.31 138 LEU A CA 1
ATOM 1088 C C . LEU A 1 138 ? -33.188 8.281 19.031 1 98.31 138 LEU A C 1
ATOM 1090 O O . LEU A 1 138 ? -32.531 7.785 18.109 1 98.31 138 LEU A O 1
ATOM 1094 N N . ASP A 1 139 ? -34.406 7.98 19.281 1 98.38 139 ASP A N 1
ATOM 1095 C CA . ASP A 1 139 ? -35.125 7.039 18.438 1 98.38 139 ASP A CA 1
ATOM 1096 C C . ASP A 1 139 ? -35.875 7.77 17.328 1 98.38 139 ASP A C 1
ATOM 1098 O O . ASP A 1 139 ? -36.844 8.508 17.594 1 98.38 139 ASP A O 1
ATOM 1102 N N . LEU A 1 140 ? -35.5 7.574 16.047 1 98.12 140 LEU A N 1
ATOM 1103 C CA . LEU A 1 140 ? -36.125 8.211 14.914 1 98.12 140 LEU A CA 1
ATOM 1104 C C . LEU A 1 140 ? -37.25 7.328 14.359 1 98.12 140 LEU A C 1
ATOM 1106 O O . LEU A 1 140 ? -38 7.742 13.469 1 98.12 140 LEU A O 1
ATOM 1110 N N . GLY A 1 141 ? -37.344 6.086 14.875 1 97.69 141 GLY A N 1
ATOM 1111 C CA . GLY A 1 141 ? -38.312 5.133 14.359 1 97.69 141 GLY A CA 1
ATOM 1112 C C . GLY A 1 141 ? -37.75 4.27 13.242 1 97.69 141 GLY A C 1
ATOM 1113 O O . GLY A 1 141 ? -36.656 4.523 12.734 1 97.69 141 GLY A O 1
ATOM 1114 N N . LYS A 1 142 ? -38.469 3.156 12.906 1 95.62 142 LYS A N 1
ATOM 1115 C CA . LYS A 1 142 ? -38.125 2.195 11.859 1 95.62 142 LYS A CA 1
ATOM 1116 C C . LYS A 1 142 ? -36.75 1.553 12.133 1 95.62 142 LYS A C 1
ATOM 1118 O O . LYS A 1 142 ? -35.969 1.331 11.211 1 95.62 142 LYS A O 1
ATOM 1123 N N . GLY A 1 143 ? -36.375 1.43 13.383 1 95.19 143 GLY A N 1
ATOM 1124 C CA . GLY A 1 143 ? -35.156 0.76 13.789 1 95.19 143 GLY A CA 1
ATOM 1125 C C . GLY A 1 143 ? -33.969 1.708 13.953 1 95.19 143 GLY A C 1
ATOM 1126 O O . GLY A 1 143 ? -32.938 1.344 14.539 1 95.19 143 GLY A O 1
ATOM 1127 N N . HIS A 1 144 ? -34.156 2.941 13.469 1 97.5 144 HIS A N 1
ATOM 1128 C CA . HIS A 1 144 ? -33.094 3.928 13.555 1 97.5 144 HIS A CA 1
ATOM 1129 C C . HIS A 1 144 ? -32.969 4.52 14.953 1 97.5 144 HIS A C 1
ATOM 1131 O O . HIS A 1 144 ? -33.594 5.551 15.242 1 97.5 144 HIS A O 1
ATOM 1137 N N . VAL A 1 145 ? -32.188 3.854 15.766 1 98.19 145 VAL A N 1
ATOM 1138 C CA . VAL A 1 145 ? -31.859 4.352 17.094 1 98.19 145 VAL A CA 1
ATOM 1139 C C . VAL A 1 145 ? -30.438 4.91 17.109 1 98.19 145 VAL A C 1
ATOM 1141 O O . VAL A 1 145 ? -29.469 4.184 16.859 1 98.19 145 VAL A O 1
ATOM 1144 N N . LEU A 1 146 ? -30.328 6.195 17.391 1 98.56 146 LEU A N 1
ATOM 1145 C CA . LEU A 1 146 ? -29.031 6.879 17.297 1 98.56 146 LEU A CA 1
ATOM 1146 C C . LEU A 1 146 ? -28.375 6.973 18.672 1 98.56 146 LEU A C 1
ATOM 1148 O O . LEU A 1 146 ? -29.031 7.297 19.672 1 98.56 146 LEU A O 1
ATOM 1152 N N . LYS A 1 147 ? -27.141 6.543 18.719 1 98.25 147 LYS A N 1
ATOM 1153 C CA . LYS A 1 147 ? -26.281 6.738 19.875 1 98.25 147 LYS A CA 1
ATOM 1154 C C . LYS A 1 147 ? -25.281 7.863 19.641 1 98.25 147 LYS A C 1
ATOM 1156 O O . LYS A 1 147 ? -24.844 8.078 18.5 1 98.25 147 LYS A O 1
ATOM 1161 N N . PHE A 1 148 ? -24.984 8.562 20.656 1 98.31 148 PHE A N 1
ATOM 1162 C CA . PHE A 1 148 ? -24.109 9.727 20.531 1 98.31 148 PHE A CA 1
ATOM 1163 C C . PHE A 1 148 ? -22.844 9.531 21.359 1 98.31 148 PHE A C 1
ATOM 1165 O O . PHE A 1 148 ? -22.906 9.078 22.5 1 98.31 148 PHE A O 1
ATOM 1172 N N . LEU A 1 149 ? -21.688 9.789 20.766 1 98 149 LEU A N 1
ATOM 1173 C CA . LEU A 1 149 ? -20.391 9.609 21.406 1 98 149 LEU A CA 1
ATOM 1174 C C . LEU A 1 149 ? -19.578 10.898 21.359 1 98 149 LEU A C 1
ATOM 1176 O O . LEU A 1 149 ? -18.906 11.18 20.359 1 98 149 LEU A O 1
ATOM 1180 N N . PRO A 1 150 ? -19.531 11.688 22.422 1 97.31 150 PRO A N 1
ATOM 1181 C CA . PRO A 1 150 ? -18.703 12.891 22.438 1 97.31 150 PRO A CA 1
ATOM 1182 C C . PRO A 1 150 ? -17.219 12.586 22.281 1 97.31 150 PRO A C 1
ATOM 1184 O O . PRO A 1 150 ? -16.688 11.719 22.984 1 97.31 150 PRO A O 1
ATOM 1187 N N . ILE A 1 151 ? -16.578 13.195 21.328 1 96.44 151 ILE A N 1
ATOM 1188 C CA . ILE A 1 151 ? -15.148 13.016 21.094 1 96.44 151 ILE A CA 1
ATOM 1189 C C . ILE A 1 151 ? -14.453 14.383 21.047 1 96.44 151 ILE A C 1
ATOM 1191 O O . ILE A 1 151 ? -13.859 14.75 20.031 1 96.44 151 ILE A O 1
ATOM 1195 N N . PRO A 1 152 ? -14.453 15.094 22.141 1 93.56 152 PRO A N 1
ATOM 1196 C CA . PRO A 1 152 ? -13.875 16.438 22.156 1 93.56 152 PRO A CA 1
ATOM 1197 C C . PRO A 1 152 ? -12.375 16.438 21.875 1 93.56 152 PRO A C 1
ATOM 1199 O O . PRO A 1 152 ? -11.672 15.492 22.234 1 93.56 152 PRO A O 1
ATOM 1202 N N . SER A 1 153 ? -11.867 17.438 21.203 1 90.69 153 SER A N 1
ATOM 1203 C CA . SER A 1 153 ? -10.461 17.75 20.969 1 90.69 153 SER A CA 1
ATOM 1204 C C . SER A 1 153 ? -10.195 19.25 21.062 1 90.69 153 SER A C 1
ATOM 1206 O O . SER A 1 153 ? -11.133 20.047 21.031 1 90.69 153 SER A O 1
ATOM 1208 N N . PRO A 1 154 ? -8.953 19.625 21.234 1 82.94 154 PRO A N 1
ATOM 1209 C CA . PRO A 1 154 ? -8.648 21.062 21.281 1 82.94 154 PRO A CA 1
ATOM 1210 C C . PRO A 1 154 ? -9.102 21.797 20.016 1 82.94 154 PRO A C 1
ATOM 1212 O O . PRO A 1 154 ? -9.508 22.953 20.094 1 82.94 154 PRO A O 1
ATOM 1215 N N . ARG A 1 155 ? -9.078 21.156 18.938 1 87.31 155 ARG A N 1
ATOM 1216 C CA . ARG A 1 155 ? -9.516 21.781 17.688 1 87.31 155 ARG A CA 1
ATOM 1217 C C . ARG A 1 155 ? -11.039 21.781 17.578 1 87.31 155 ARG A C 1
ATOM 1219 O O . ARG A 1 155 ? -11.625 22.734 17.062 1 87.31 155 ARG A O 1
ATOM 1226 N N . TRP A 1 156 ? -11.594 20.734 18.016 1 91.38 156 TRP A N 1
ATOM 1227 C CA . TRP A 1 156 ? -13.047 20.609 17.984 1 91.38 156 TRP A CA 1
ATOM 1228 C C . TRP A 1 156 ? -13.57 20.203 19.359 1 91.38 156 TRP A C 1
ATOM 1230 O O . TRP A 1 156 ? -13.977 19.062 19.562 1 91.38 156 TRP A O 1
ATOM 1240 N N . PRO A 1 157 ? -13.719 21.156 20.188 1 89.62 157 PRO A N 1
ATOM 1241 C CA . PRO A 1 157 ? -14.164 20.828 21.547 1 89.62 157 PRO A CA 1
ATOM 1242 C C . PRO A 1 157 ? -15.57 20.25 21.578 1 89.62 157 PRO A C 1
ATOM 1244 O O . PRO A 1 157 ? -15.914 19.516 22.516 1 89.62 157 PRO A O 1
ATOM 1247 N N . ALA A 1 158 ? -16.344 20.5 20.578 1 94.31 158 ALA A N 1
ATOM 1248 C CA . ALA A 1 158 ? -17.734 20.047 20.531 1 94.31 158 ALA A CA 1
ATOM 1249 C C . ALA A 1 158 ? -17.875 18.797 19.688 1 94.31 158 ALA A C 1
ATOM 1251 O O . ALA A 1 158 ? -18.969 18.438 19.266 1 94.31 158 ALA A O 1
ATOM 1252 N N . GLY A 1 159 ? -16.781 18.109 19.453 1 95.94 159 GLY A N 1
ATOM 1253 C CA . GLY A 1 159 ? -16.828 16.938 18.594 1 95.94 159 GLY A CA 1
ATOM 1254 C C . GLY A 1 159 ? -17.797 15.875 19.078 1 95.94 159 GLY A C 1
ATOM 1255 O O . GLY A 1 159 ? -17.859 15.586 20.281 1 95.94 159 GLY A O 1
ATOM 1256 N N . LEU A 1 160 ? -18.594 15.336 18.172 1 98 160 LEU A N 1
ATOM 1257 C CA . LEU A 1 160 ? -19.609 14.344 18.484 1 98 160 LEU A CA 1
ATOM 1258 C C . LEU A 1 160 ? -19.766 13.344 17.344 1 98 160 LEU A C 1
ATOM 1260 O O . LEU A 1 160 ? -19.984 13.734 16.188 1 98 160 LEU A O 1
ATOM 1264 N N . CYS A 1 161 ? -19.625 12.047 17.625 1 98.31 161 CYS A N 1
ATOM 1265 C CA . CYS A 1 161 ? -19.953 11 16.672 1 98.31 161 CYS A CA 1
ATOM 1266 C C . CYS A 1 161 ? -21.375 10.492 16.906 1 98.31 161 CYS A C 1
ATOM 1268 O O . CYS A 1 161 ? -21.859 10.492 18.031 1 98.31 161 CYS A O 1
ATOM 1270 N N . THR A 1 162 ? -22.031 10.133 15.844 1 98.75 162 THR A N 1
ATOM 1271 C CA . THR A 1 162 ? -23.375 9.562 15.898 1 98.75 162 THR A CA 1
ATOM 1272 C C . THR A 1 162 ? -23.391 8.172 15.281 1 98.75 162 THR A C 1
ATOM 1274 O O . THR A 1 162 ? -22.906 7.973 14.172 1 98.75 162 THR A O 1
ATOM 1277 N N . TYR A 1 163 ? -23.891 7.211 16.047 1 98.44 163 TYR A N 1
ATOM 1278 C CA . TYR A 1 163 ? -23.969 5.832 15.586 1 98.44 163 TYR A CA 1
ATOM 1279 C C . TYR A 1 163 ? -25.422 5.395 15.391 1 98.44 163 TYR A C 1
ATOM 1281 O O . TYR A 1 163 ? -26.234 5.543 16.297 1 98.44 163 TYR A O 1
ATOM 1289 N N . ASP A 1 164 ? -25.75 4.953 14.188 1 98.25 164 ASP A N 1
ATOM 1290 C CA . ASP A 1 164 ? -27.078 4.414 13.906 1 98.25 164 ASP A CA 1
ATOM 1291 C C . ASP A 1 164 ? -27.094 2.895 14.031 1 98.25 164 ASP A C 1
ATOM 1293 O O . ASP A 1 164 ? -26.484 2.193 13.211 1 98.25 164 ASP A O 1
ATOM 1297 N N . VAL A 1 165 ? -27.828 2.43 14.961 1 94.06 165 VAL A N 1
ATOM 1298 C CA . VAL A 1 165 ? -27.859 1.004 15.266 1 94.06 165 VAL A CA 1
ATOM 1299 C C . VAL A 1 165 ? -28.422 0.228 14.078 1 94.06 165 VAL A C 1
ATOM 1301 O O . VAL A 1 165 ? -27.938 -0.865 13.766 1 94.06 165 VAL A O 1
ATOM 1304 N N . GLN A 1 166 ? -29.406 0.782 13.43 1 91.69 166 GLN A N 1
ATOM 1305 C CA . GLN A 1 166 ? -30.094 0.09 12.352 1 91.69 166 GLN A CA 1
ATOM 1306 C C . GLN A 1 166 ? -29.156 -0.192 11.188 1 91.69 166 GLN A C 1
ATOM 1308 O O . GLN A 1 166 ? -29.156 -1.29 10.625 1 91.69 166 GLN A O 1
ATOM 1313 N N . THR A 1 167 ? -28.406 0.817 10.805 1 93.44 167 THR A N 1
ATOM 1314 C CA . THR A 1 167 ? -27.594 0.718 9.594 1 93.44 167 THR A CA 1
ATOM 1315 C C . THR A 1 167 ? -26.141 0.418 9.93 1 93.44 167 THR A C 1
ATOM 1317 O O . THR A 1 167 ? -25.359 0.073 9.047 1 93.44 167 THR A O 1
ATOM 1320 N N . GLN A 1 168 ? -25.781 0.553 11.227 1 92 168 GLN A N 1
ATOM 1321 C CA . GLN A 1 168 ? -24.422 0.38 11.711 1 92 168 GLN A CA 1
ATOM 1322 C C . GLN A 1 168 ? -23.469 1.372 11.047 1 92 168 GLN A C 1
ATOM 1324 O O . GLN A 1 168 ? -22.312 1.037 10.758 1 92 168 GLN A O 1
ATOM 1329 N N . ILE A 1 169 ? -24 2.531 10.703 1 97.38 169 ILE A N 1
ATOM 1330 C CA . ILE A 1 169 ? -23.203 3.637 10.188 1 97.38 169 ILE A CA 1
ATOM 1331 C C . ILE A 1 169 ? -22.75 4.523 11.336 1 97.38 169 ILE A C 1
ATOM 1333 O O . ILE A 1 169 ? -23.531 4.84 12.234 1 97.38 169 ILE A O 1
ATOM 1337 N N . LEU A 1 170 ? -21.484 4.781 11.359 1 98.38 170 LEU A N 1
ATOM 1338 C CA . LEU A 1 170 ? -20.953 5.758 12.297 1 98.38 170 LEU A CA 1
ATOM 1339 C C . LEU A 1 170 ? -20.656 7.082 11.602 1 98.38 170 LEU A C 1
ATOM 1341 O O . LEU A 1 170 ? -19.797 7.152 10.719 1 98.38 170 LEU A O 1
ATOM 1345 N N . TYR A 1 171 ? -21.406 8.094 11.906 1 98.81 171 TYR A N 1
ATOM 1346 C CA . TYR A 1 171 ? -21.156 9.445 11.414 1 98.81 171 TYR A CA 1
ATOM 1347 C C . TYR A 1 171 ? -20.047 10.117 12.195 1 98.81 171 TYR A C 1
ATOM 1349 O O . TYR A 1 171 ? -20.219 10.469 13.367 1 98.81 171 TYR A O 1
ATOM 1357 N N . THR A 1 172 ? -18.875 10.367 11.484 1 98.25 172 THR A N 1
ATOM 1358 C CA . THR A 1 172 ? -17.656 10.648 12.234 1 98.25 172 THR A CA 1
ATOM 1359 C C . THR A 1 172 ? -17.281 12.117 12.109 1 98.25 172 THR A C 1
ATOM 1361 O O . THR A 1 172 ? -16.312 12.562 12.734 1 98.25 172 THR A O 1
ATOM 1364 N N . ASP A 1 173 ? -18 12.859 11.336 1 96.19 173 ASP A N 1
ATOM 1365 C CA . ASP A 1 173 ? -17.766 14.289 11.125 1 96.19 173 ASP A CA 1
ATOM 1366 C C . ASP A 1 173 ? -16.328 14.539 10.672 1 96.19 173 ASP A C 1
ATOM 1368 O O . ASP A 1 173 ? -15.992 14.32 9.508 1 96.19 173 ASP A O 1
ATOM 1372 N N . LYS A 1 174 ? -15.359 14.766 11.578 1 95.88 174 LYS A N 1
ATOM 1373 C CA . LYS A 1 174 ? -14.039 15.219 11.164 1 95.88 174 LYS A CA 1
ATOM 1374 C C . LYS A 1 174 ? -13.039 14.07 11.164 1 95.88 174 LYS A C 1
ATOM 1376 O O . LYS A 1 174 ? -12.023 14.117 10.469 1 95.88 174 LYS A O 1
ATOM 1381 N N . ILE A 1 175 ? -13.281 13.047 11.945 1 96.88 175 ILE A N 1
ATOM 1382 C CA . ILE A 1 175 ? -12.297 11.969 12 1 96.88 175 ILE A CA 1
ATOM 1383 C C . ILE A 1 175 ? -12.453 11.07 10.781 1 96.88 175 ILE A C 1
ATOM 1385 O O . ILE A 1 175 ? -13.562 10.883 10.281 1 96.88 175 ILE A O 1
ATOM 1389 N N . PHE A 1 176 ? -11.336 10.578 10.195 1 97.62 176 PHE A N 1
ATOM 1390 C CA . PHE A 1 176 ? -11.211 9.594 9.117 1 97.62 176 PHE A CA 1
ATOM 1391 C C . PHE A 1 176 ? -11.508 10.234 7.77 1 97.62 176 PHE A C 1
ATOM 1393 O O . PHE A 1 176 ? -11.68 9.531 6.77 1 97.62 176 PHE A O 1
ATOM 1400 N N . GLY A 1 177 ? -11.656 11.539 7.715 1 96.69 177 GLY A N 1
ATOM 1401 C CA . GLY A 1 177 ? -11.977 12.195 6.457 1 96.69 177 GLY A CA 1
ATOM 1402 C C . GLY A 1 177 ? -10.758 12.43 5.578 1 96.69 177 GLY A C 1
ATOM 1403 O O . GLY A 1 177 ? -9.68 11.922 5.863 1 96.69 177 GLY A O 1
ATOM 1404 N N . ALA A 1 178 ? -10.938 13.102 4.492 1 96.56 178 ALA A N 1
ATOM 1405 C CA . ALA A 1 178 ? -9.922 13.547 3.543 1 96.56 178 ALA A CA 1
ATOM 1406 C C . ALA A 1 178 ? -10.438 14.672 2.66 1 96.56 178 ALA A C 1
ATOM 1408 O O . ALA A 1 178 ? -11.633 14.719 2.334 1 96.56 178 ALA A O 1
ATOM 1409 N N . HIS A 1 179 ? -9.602 15.57 2.348 1 96.44 179 HIS A N 1
ATOM 1410 C CA . HIS A 1 179 ? -10 16.625 1.414 1 96.44 179 HIS A CA 1
ATOM 1411 C C . HIS A 1 179 ? -9.672 16.234 -0.024 1 96.44 179 HIS A C 1
ATOM 1413 O O . HIS A 1 179 ? -8.586 16.531 -0.519 1 96.44 179 HIS A O 1
ATOM 1419 N N . ILE A 1 180 ? -10.578 15.641 -0.625 1 95.38 180 ILE A N 1
ATOM 1420 C CA . ILE A 1 180 ? -10.516 15.227 -2.021 1 95.38 180 ILE A CA 1
ATOM 1421 C C . ILE A 1 180 ? -11.922 15.219 -2.623 1 95.38 180 ILE A C 1
ATOM 1423 O O . ILE A 1 180 ? -12.891 14.859 -1.949 1 95.38 180 ILE A O 1
ATOM 1427 N N . CYS A 1 181 ? -12.016 15.688 -3.818 1 95.69 181 CYS A N 1
ATOM 1428 C CA . CYS A 1 181 ? -13.289 15.727 -4.52 1 95.69 181 CYS A CA 1
ATOM 1429 C C . CYS A 1 181 ? -13.289 14.773 -5.711 1 95.69 181 CYS A C 1
ATOM 1431 O O . CYS A 1 181 ? -12.312 14.703 -6.453 1 95.69 181 CYS A O 1
ATOM 1433 N N . GLY A 1 182 ? -14.227 14.016 -5.879 1 93.12 182 GLY A N 1
ATOM 1434 C CA . GLY A 1 182 ? -14.391 13.094 -6.992 1 93.12 182 GLY A CA 1
ATOM 1435 C C . GLY A 1 182 ? -15.781 12.5 -7.07 1 93.12 182 GLY A C 1
ATOM 1436 O O . GLY A 1 182 ? -16.641 12.789 -6.227 1 93.12 182 GLY A O 1
ATOM 1437 N N . ASP A 1 183 ? -15.945 11.695 -8.078 1 92.44 183 ASP A N 1
ATOM 1438 C CA . ASP A 1 183 ? -17.25 11.094 -8.305 1 92.44 183 ASP A CA 1
ATOM 1439 C C . ASP A 1 183 ? -17.469 9.875 -7.406 1 92.44 183 ASP A C 1
ATOM 1441 O O . ASP A 1 183 ? -18.594 9.445 -7.184 1 92.44 183 ASP A O 1
ATOM 1445 N N . ASP A 1 184 ? -16.391 9.375 -6.871 1 91 184 ASP A N 1
ATOM 1446 C CA . ASP A 1 184 ? -16.484 8.195 -6.016 1 91 184 ASP A CA 1
ATOM 1447 C C . ASP A 1 184 ? -17.094 8.547 -4.66 1 91 184 ASP A C 1
ATOM 1449 O O . ASP A 1 184 ? -16.516 9.336 -3.902 1 91 184 ASP A O 1
ATOM 1453 N N . VAL A 1 185 ? -18.219 7.922 -4.363 1 94.5 185 VAL A N 1
ATOM 1454 C CA . VAL A 1 185 ? -18.891 8.18 -3.1 1 94.5 185 VAL A CA 1
ATOM 1455 C C . VAL A 1 185 ? -18.203 7.402 -1.978 1 94.5 185 VAL A C 1
ATOM 1457 O O . VAL A 1 185 ? -18.078 7.906 -0.858 1 94.5 185 VAL A O 1
ATOM 1460 N N . PHE A 1 186 ? -17.766 6.207 -2.314 1 92.56 186 PHE A N 1
ATOM 1461 C CA . PHE A 1 186 ? -17.109 5.328 -1.36 1 92.56 186 PHE A CA 1
ATOM 1462 C C . PHE A 1 186 ? -15.617 5.223 -1.667 1 92.56 186 PHE A C 1
ATOM 1464 O O . PHE A 1 186 ? -15.164 5.633 -2.74 1 92.56 186 PHE A O 1
ATOM 1471 N N . ASP A 1 187 ? -14.859 4.699 -0.684 1 92.56 187 ASP A N 1
ATOM 1472 C CA . ASP A 1 187 ? -13.414 4.602 -0.848 1 92.56 187 ASP A CA 1
ATOM 1473 C C . ASP A 1 187 ? -13.023 3.275 -1.496 1 92.56 187 ASP A C 1
ATOM 1475 O O . ASP A 1 187 ? -12.016 2.666 -1.119 1 92.56 187 ASP A O 1
ATOM 1479 N N . ASP A 1 188 ? -13.711 2.846 -2.426 1 81.5 188 ASP A N 1
ATOM 1480 C CA . ASP A 1 188 ? -13.508 1.538 -3.045 1 81.5 188 ASP A CA 1
ATOM 1481 C C . ASP A 1 188 ? -12.148 1.463 -3.734 1 81.5 188 ASP A C 1
ATOM 1483 O O . ASP A 1 188 ? -11.523 0.399 -3.781 1 81.5 188 ASP A O 1
ATOM 1487 N N . ASN A 1 189 ? -11.688 2.551 -4.281 1 81.31 189 ASN A N 1
ATOM 1488 C CA . ASN A 1 189 ? -10.328 2.639 -4.805 1 81.31 189 ASN A CA 1
ATOM 1489 C C . ASN A 1 189 ? -9.383 3.277 -3.793 1 81.31 189 ASN A C 1
ATOM 1491 O O . ASN A 1 189 ? -8.766 4.305 -4.074 1 81.31 189 ASN A O 1
ATOM 1495 N N . TRP A 1 190 ? -9.164 2.555 -2.697 1 86.06 190 TRP A N 1
ATOM 1496 C CA . TRP A 1 190 ? -8.5 3.117 -1.528 1 86.06 190 TRP A CA 1
ATOM 1497 C C . TRP A 1 190 ? -7.074 3.547 -1.866 1 86.06 190 TRP A C 1
ATOM 1499 O O . TRP A 1 190 ? -6.578 4.543 -1.337 1 86.06 190 TRP A O 1
ATOM 1509 N N . GLU A 1 191 ? -6.379 2.857 -2.746 1 79.75 191 GLU A N 1
ATOM 1510 C CA . GLU A 1 191 ? -5 3.168 -3.109 1 79.75 191 GLU A CA 1
ATOM 1511 C C . GLU A 1 191 ? -4.871 4.602 -3.621 1 79.75 191 GLU A C 1
ATOM 1513 O O . GLU A 1 191 ? -3.826 5.234 -3.455 1 79.75 191 GLU A O 1
ATOM 1518 N N . SER A 1 192 ? -5.973 5.086 -4.141 1 85.88 192 SER A N 1
ATOM 1519 C CA . SER A 1 192 ? -5.945 6.426 -4.719 1 85.88 192 SER A CA 1
ATOM 1520 C C . SER A 1 192 ? -6.195 7.488 -3.652 1 85.88 192 SER A C 1
ATOM 1522 O O . SER A 1 192 ? -5.957 8.672 -3.885 1 85.88 192 SER A O 1
ATOM 1524 N N . PHE A 1 193 ? -6.605 7.004 -2.463 1 90.31 193 PHE A N 1
ATOM 1525 C CA . PHE A 1 193 ? -7.02 7.953 -1.433 1 90.31 193 PHE A CA 1
ATOM 1526 C C . PHE A 1 193 ? -6.086 7.887 -0.231 1 90.31 193 PHE A C 1
ATOM 1528 O O . PHE A 1 193 ? -6.055 8.805 0.59 1 90.31 193 PHE A O 1
ATOM 1535 N N . LYS A 1 194 ? -5.359 6.855 -0.114 1 90 194 LYS A N 1
ATOM 1536 C CA . LYS A 1 194 ? -4.621 6.539 1.105 1 90 194 LYS A CA 1
ATOM 1537 C C . LYS A 1 194 ? -3.697 7.691 1.502 1 90 194 LYS A C 1
ATOM 1539 O O . LYS A 1 194 ? -3.625 8.055 2.676 1 90 194 LYS A O 1
ATOM 1544 N N . GLU A 1 195 ? -3.033 8.305 0.544 1 92.5 195 GLU A N 1
ATOM 1545 C CA . GLU A 1 195 ? -2.094 9.383 0.843 1 92.5 195 GLU A CA 1
ATOM 1546 C C . GLU A 1 195 ? -2.826 10.656 1.251 1 92.5 195 GLU A C 1
ATOM 1548 O O . GLU A 1 195 ? -2.324 11.43 2.066 1 92.5 195 GLU A O 1
ATOM 1553 N N . ASP A 1 196 ? -4.008 10.891 0.654 1 94.81 196 ASP A N 1
ATOM 1554 C CA . ASP A 1 196 ? -4.824 12.023 1.076 1 94.81 196 ASP A CA 1
ATOM 1555 C C . ASP A 1 196 ? -5.289 11.859 2.521 1 94.81 196 ASP A C 1
ATOM 1557 O O . ASP A 1 196 ? -5.336 12.828 3.279 1 94.81 196 ASP A O 1
ATOM 1561 N N . GLN A 1 197 ? -5.633 10.648 2.857 1 95.88 197 GLN A N 1
ATOM 1562 C CA . GLN A 1 197 ? -6.039 10.359 4.23 1 95.88 197 GLN A CA 1
ATOM 1563 C C . GLN A 1 197 ? -4.883 10.57 5.203 1 95.88 197 GLN A C 1
ATOM 1565 O O . GLN A 1 197 ? -5.078 11.102 6.297 1 95.88 197 GLN A O 1
ATOM 1570 N N . ARG A 1 198 ? -3.725 10.18 4.809 1 94.5 198 ARG A N 1
ATOM 1571 C CA . ARG A 1 198 ? -2.543 10.398 5.637 1 94.5 198 ARG A CA 1
ATOM 1572 C C . ARG A 1 198 ? -2.266 11.891 5.812 1 94.5 198 ARG A C 1
ATOM 1574 O O . ARG A 1 198 ? -1.979 12.344 6.922 1 94.5 198 ARG A O 1
ATOM 1581 N N . TYR A 1 199 ? -2.295 12.617 4.707 1 94.5 199 TYR A N 1
ATOM 1582 C CA . TYR A 1 199 ? -2.072 14.055 4.758 1 94.5 199 TYR A CA 1
ATOM 1583 C C . TYR A 1 199 ? -3.096 14.734 5.66 1 94.5 199 TYR A C 1
ATOM 1585 O O . TYR A 1 199 ? -2.75 15.617 6.453 1 94.5 199 TYR A O 1
ATOM 1593 N N . TYR A 1 200 ? -4.363 14.312 5.504 1 96.88 200 TYR A N 1
ATOM 1594 C CA . TYR A 1 200 ? -5.445 14.812 6.344 1 96.88 200 TYR A CA 1
ATOM 1595 C C . TYR A 1 200 ? -5.145 14.57 7.82 1 96.88 200 TYR A C 1
ATOM 1597 O O . TYR A 1 200 ? -5.285 15.484 8.641 1 96.88 200 TYR A O 1
ATOM 1605 N N . PHE A 1 201 ? -4.723 13.375 8.172 1 97.06 201 PHE A N 1
ATOM 1606 C CA . PHE A 1 201 ? -4.352 13.039 9.539 1 97.06 201 PHE A CA 1
ATOM 1607 C C . PHE A 1 201 ? -3.229 13.945 10.031 1 97.06 201 PHE A C 1
ATOM 1609 O O . PHE A 1 201 ? -3.293 14.477 11.141 1 97.06 201 PHE A O 1
ATOM 1616 N N . ASN A 1 202 ? -2.207 14.125 9.227 1 93.5 202 ASN A N 1
ATOM 1617 C CA . ASN A 1 202 ? -1.038 14.898 9.625 1 93.5 202 ASN A CA 1
ATOM 1618 C C . ASN A 1 202 ? -1.404 16.359 9.914 1 93.5 202 ASN A C 1
ATOM 1620 O O . ASN A 1 202 ? -0.816 16.984 10.797 1 93.5 202 ASN A O 1
ATOM 1624 N N . CYS A 1 203 ? -2.338 16.828 9.172 1 93.12 203 CYS A N 1
ATOM 1625 C CA . CYS A 1 203 ? -2.717 18.234 9.312 1 93.12 203 CYS A CA 1
ATOM 1626 C C . CYS A 1 203 ? -3.654 18.422 10.5 1 93.12 203 CYS A C 1
ATOM 1628 O O . CYS A 1 203 ? -3.512 19.375 11.258 1 93.12 203 CYS A O 1
ATOM 1630 N N . LEU A 1 204 ? -4.57 17.484 10.617 1 94.31 204 LEU A N 1
ATOM 1631 C CA . LEU A 1 204 ? -5.695 17.812 11.484 1 94.31 204 LEU A CA 1
ATOM 1632 C C . LEU A 1 204 ? -5.684 16.953 12.742 1 94.31 204 LEU A C 1
ATOM 1634 O O . LEU A 1 204 ? -6.246 17.344 13.773 1 94.31 204 LEU A O 1
ATOM 1638 N N . MET A 1 205 ? -5.109 15.773 12.695 1 95.81 205 MET A N 1
ATOM 1639 C CA . MET A 1 205 ? -5.227 14.82 13.789 1 95.81 205 MET A CA 1
ATOM 1640 C C . MET A 1 205 ? -3.916 14.711 14.562 1 95.81 205 MET A C 1
ATOM 1642 O O . MET A 1 205 ? -3.92 14.609 15.789 1 95.81 205 MET A O 1
ATOM 1646 N N . ALA A 1 206 ? -2.795 14.797 13.875 1 93.81 206 ALA A N 1
ATOM 1647 C CA . ALA A 1 206 ? -1.48 14.547 14.469 1 93.81 206 ALA A CA 1
ATOM 1648 C C . ALA A 1 206 ? -1.235 15.453 15.672 1 93.81 206 ALA A C 1
ATOM 1650 O O . ALA A 1 206 ? -0.72 15.008 16.703 1 93.81 206 ALA A O 1
ATOM 1651 N N . PRO A 1 207 ? -1.655 16.734 15.633 1 92.56 207 PRO A N 1
ATOM 1652 C CA . PRO A 1 207 ? -1.399 17.609 16.766 1 92.56 207 PRO A CA 1
ATOM 1653 C C . PRO A 1 207 ? -2.254 17.281 17.984 1 92.56 207 PRO A C 1
ATOM 1655 O O . PRO A 1 207 ? -2.066 17.859 19.062 1 92.56 207 PRO A O 1
ATOM 1658 N N . HIS A 1 208 ? -3.221 16.375 17.797 1 93.44 208 HIS A N 1
ATOM 1659 C CA . HIS A 1 208 ? -4.113 15.969 18.875 1 93.44 208 HIS A CA 1
ATOM 1660 C C . HIS A 1 208 ? -4.184 14.445 18.969 1 93.44 208 HIS A C 1
ATOM 1662 O O . HIS A 1 208 ? -5.27 13.883 19.141 1 93.44 208 HIS A O 1
ATOM 1668 N N . ALA A 1 209 ? -3.053 13.82 18.938 1 93.94 209 ALA A N 1
ATOM 1669 C CA . ALA A 1 209 ? -2.951 12.367 18.844 1 93.94 209 ALA A CA 1
ATOM 1670 C C . ALA A 1 209 ? -3.594 11.688 20.047 1 93.94 209 ALA A C 1
ATOM 1672 O O . ALA A 1 209 ? -4.238 10.641 19.906 1 93.94 209 ALA A O 1
ATOM 1673 N N . ILE A 1 210 ? -3.473 12.25 21.203 1 92.94 210 ILE A N 1
ATOM 1674 C CA . ILE A 1 210 ? -4.016 11.648 22.422 1 92.94 210 ILE A CA 1
ATOM 1675 C C . ILE A 1 210 ? -5.539 11.617 22.344 1 92.94 210 ILE A C 1
ATOM 1677 O O . ILE A 1 210 ? -6.168 10.656 22.797 1 92.94 210 ILE A O 1
ATOM 1681 N N . HIS A 1 211 ? -6.141 12.633 21.859 1 94.19 211 HIS A N 1
ATOM 1682 C CA . HIS A 1 211 ? -7.59 12.727 21.734 1 94.19 211 HIS A CA 1
ATOM 1683 C C . HIS A 1 211 ? -8.109 11.781 20.656 1 94.19 211 HIS A C 1
ATOM 1685 O O . HIS A 1 211 ? -9.219 11.25 20.781 1 94.19 211 HIS A O 1
ATOM 1691 N N . VAL A 1 212 ? -7.289 11.594 19.562 1 96.25 212 VAL A N 1
ATOM 1692 C CA . VAL A 1 212 ? -7.641 10.625 18.531 1 96.25 212 VAL A CA 1
ATOM 1693 C C . VAL A 1 212 ? -7.684 9.227 19.125 1 96.25 212 VAL A C 1
ATOM 1695 O O . VAL A 1 212 ? -8.617 8.461 18.875 1 96.25 212 VAL A O 1
ATOM 1698 N N . GLU A 1 213 ? -6.664 8.898 19.891 1 96 213 GLU A N 1
ATOM 1699 C CA . GLU A 1 213 ? -6.629 7.594 20.547 1 96 213 GLU A CA 1
ATOM 1700 C C . GLU A 1 213 ? -7.848 7.391 21.438 1 96 213 GLU A C 1
ATOM 1702 O O . GLU A 1 213 ? -8.43 6.305 21.469 1 96 213 GLU A O 1
ATOM 1707 N N . ALA A 1 214 ? -8.188 8.422 22.188 1 96.5 214 ALA A N 1
ATOM 1708 C CA . ALA A 1 214 ? -9.359 8.359 23.047 1 96.5 214 ALA A CA 1
ATOM 1709 C C . ALA A 1 214 ? -10.633 8.133 22.234 1 96.5 214 ALA A C 1
ATOM 1711 O O . ALA A 1 214 ? -11.516 7.375 22.656 1 96.5 214 ALA A O 1
ATOM 1712 N N . ALA A 1 215 ? -10.758 8.82 21.141 1 97.44 215 ALA A N 1
ATOM 1713 C CA . ALA A 1 215 ? -11.906 8.648 20.266 1 97.44 215 ALA A CA 1
ATOM 1714 C C . ALA A 1 215 ? -11.984 7.215 19.734 1 97.44 215 ALA A C 1
ATOM 1716 O O . ALA A 1 215 ? -13.062 6.625 19.672 1 97.44 215 ALA A O 1
ATOM 1717 N N . LEU A 1 216 ? -10.828 6.656 19.281 1 96.88 216 LEU A N 1
ATOM 1718 C CA . LEU A 1 216 ? -10.773 5.289 18.781 1 96.88 216 LEU A CA 1
ATOM 1719 C C . LEU A 1 216 ? -11.227 4.293 19.844 1 96.88 216 LEU A C 1
ATOM 1721 O O . LEU A 1 216 ? -11.914 3.318 19.531 1 96.88 216 LEU A O 1
ATOM 1725 N N . GLU A 1 217 ? -10.797 4.547 21.047 1 95.81 217 GLU A N 1
ATOM 1726 C CA . GLU A 1 217 ? -11.211 3.682 22.156 1 95.81 217 GLU A CA 1
ATOM 1727 C C . GLU A 1 217 ? -12.719 3.723 22.359 1 95.81 217 GLU A C 1
ATOM 1729 O O . GLU A 1 217 ? -13.352 2.689 22.609 1 95.81 217 GLU A O 1
ATOM 1734 N N . LYS A 1 218 ? -13.266 4.836 22.297 1 95.88 218 LYS A N 1
ATOM 1735 C CA . LYS A 1 218 ? -14.695 5.035 22.516 1 95.88 218 LYS A CA 1
ATOM 1736 C C . LYS A 1 218 ? -15.516 4.297 21.469 1 95.88 218 LYS A C 1
ATOM 1738 O O . LYS A 1 218 ? -16.625 3.82 21.75 1 95.88 218 LYS A O 1
ATOM 1743 N N . ILE A 1 219 ? -15.016 4.23 20.266 1 95.75 219 ILE A N 1
ATOM 1744 C CA . ILE A 1 219 ? -15.828 3.643 19.203 1 95.75 219 ILE A CA 1
ATOM 1745 C C . ILE A 1 219 ? -15.438 2.178 19.016 1 95.75 219 ILE A C 1
ATOM 1747 O O . ILE A 1 219 ? -16.031 1.477 18.188 1 95.75 219 ILE A O 1
ATOM 1751 N N . SER A 1 220 ? -14.508 1.674 19.734 1 90.88 220 SER A N 1
ATOM 1752 C CA . SER A 1 220 ? -13.906 0.363 19.516 1 90.88 220 SER A CA 1
ATOM 1753 C C . SER A 1 220 ? -14.93 -0.754 19.688 1 90.88 220 SER A C 1
ATOM 1755 O O . SER A 1 220 ? -14.812 -1.808 19.062 1 90.88 220 SER A O 1
ATOM 1757 N N . ASP A 1 221 ? -15.984 -0.515 20.484 1 88.69 221 ASP A N 1
ATOM 1758 C CA . ASP A 1 221 ? -16.938 -1.581 20.781 1 88.69 221 ASP A CA 1
ATOM 1759 C C . ASP A 1 221 ? -18.109 -1.575 19.797 1 88.69 221 ASP A C 1
ATOM 1761 O O . ASP A 1 221 ? -18.969 -2.457 19.844 1 88.69 221 ASP A O 1
ATOM 1765 N N . LEU A 1 222 ? -18.141 -0.655 18.953 1 90.44 222 LEU A N 1
ATOM 1766 C CA . LEU A 1 222 ? -19.25 -0.537 18.016 1 90.44 222 LEU A CA 1
ATOM 1767 C C . LEU A 1 222 ? -19.031 -1.444 16.812 1 90.44 222 LEU A C 1
ATOM 1769 O O . LEU A 1 222 ? -17.906 -1.63 16.359 1 90.44 222 LEU A O 1
ATOM 1773 N N . GLN A 1 223 ? -20.094 -2.021 16.406 1 82.56 223 GLN A N 1
ATOM 1774 C CA . GLN A 1 223 ? -20.062 -2.725 15.133 1 82.56 223 GLN A CA 1
ATOM 1775 C C . GLN A 1 223 ? -20.344 -1.767 13.977 1 82.56 223 GLN A C 1
ATOM 1777 O O . GLN A 1 223 ? -21.5 -1.483 13.656 1 82.56 223 GLN A O 1
ATOM 1782 N N . VAL A 1 224 ? -19.297 -1.327 13.336 1 91.06 224 VAL A N 1
ATOM 1783 C CA . VAL A 1 224 ? -19.422 -0.282 12.328 1 91.06 224 VAL A CA 1
ATOM 1784 C C . VAL A 1 224 ? -19.188 -0.871 10.938 1 91.06 224 VAL A C 1
ATOM 1786 O O . VAL A 1 224 ? -18.25 -1.647 10.734 1 91.06 224 VAL A O 1
ATOM 1789 N N . ARG A 1 225 ? -20.031 -0.488 10.055 1 84.75 225 ARG A N 1
ATOM 1790 C CA . ARG A 1 225 ? -19.906 -0.972 8.68 1 84.75 225 ARG A CA 1
ATOM 1791 C C . ARG A 1 225 ? -19.438 0.142 7.75 1 84.75 225 ARG A C 1
ATOM 1793 O O . ARG A 1 225 ? -18.953 -0.124 6.652 1 84.75 225 ARG A O 1
ATOM 1800 N N . LEU A 1 226 ? -19.688 1.322 8.164 1 93.06 226 LEU A N 1
ATOM 1801 C CA . LEU A 1 226 ? -19.422 2.482 7.32 1 93.06 226 LEU A CA 1
ATOM 1802 C C . LEU A 1 226 ? -19.109 3.713 8.164 1 93.06 226 LEU A C 1
ATOM 1804 O O . LEU A 1 226 ? -19.828 4.023 9.109 1 93.06 226 LEU A O 1
ATOM 1808 N N . TYR A 1 227 ? -17.922 4.297 7.902 1 97.75 227 TYR A N 1
ATOM 1809 C CA . TYR A 1 227 ? -17.703 5.641 8.43 1 97.75 227 TYR A CA 1
ATOM 1810 C C . TYR A 1 227 ? -18.297 6.691 7.492 1 97.75 227 TYR A C 1
ATOM 1812 O O . TYR A 1 227 ? -17.844 6.836 6.352 1 97.75 227 TYR A O 1
ATOM 1820 N N . ALA A 1 228 ? -19.328 7.344 7.918 1 98.62 228 ALA A N 1
ATOM 1821 C CA . ALA A 1 228 ? -19.875 8.5 7.219 1 98.62 228 ALA A CA 1
ATOM 1822 C C . ALA A 1 228 ? -19.156 9.781 7.617 1 98.62 228 ALA A C 1
ATOM 1824 O O . ALA A 1 228 ? -19.562 10.469 8.555 1 98.62 228 ALA A O 1
ATOM 1825 N N . VAL A 1 229 ? -18.156 10.117 6.824 1 98.44 229 VAL A N 1
ATOM 1826 C CA . VAL A 1 229 ? -17.203 11.164 7.172 1 98.44 229 VAL A CA 1
ATOM 1827 C C . VAL A 1 229 ? -17.75 12.523 6.742 1 98.44 229 VAL A C 1
ATOM 1829 O O . VAL A 1 229 ? -18.719 12.594 5.965 1 98.44 229 VAL A O 1
ATOM 1832 N N . GLY A 1 230 ? -17.188 13.547 7.273 1 98 230 GLY A N 1
ATOM 1833 C CA . GLY A 1 230 ? -17.578 14.906 6.914 1 98 230 GLY A CA 1
ATOM 1834 C C . GLY A 1 230 ? -17.016 15.352 5.578 1 98 230 GLY A C 1
ATOM 1835 O O . GLY A 1 230 ? -17.625 16.172 4.891 1 98 230 GLY A O 1
ATOM 1836 N N . HIS A 1 231 ? -15.82 14.836 5.277 1 97.75 231 HIS A N 1
ATOM 1837 C CA . HIS A 1 231 ? -15.156 15.219 4.035 1 97.75 231 HIS A CA 1
ATOM 1838 C C . HIS A 1 231 ? -14.562 14.008 3.33 1 97.75 231 HIS A C 1
ATOM 1840 O O . HIS A 1 231 ? -14.039 13.102 3.98 1 97.75 231 HIS A O 1
ATOM 1846 N N . GLY A 1 232 ? -14.68 14.023 1.98 1 97.19 232 GLY A N 1
ATOM 1847 C CA . GLY A 1 232 ? -14.094 12.953 1.19 1 97.19 232 GLY A CA 1
ATOM 1848 C C . GLY A 1 232 ? -15.008 11.758 1.021 1 97.19 232 GLY A C 1
ATOM 1849 O O . GLY A 1 232 ? -16.188 11.82 1.366 1 97.19 232 GLY A O 1
ATOM 1850 N N . PRO A 1 233 ? -14.5 10.711 0.438 1 96.88 233 PRO A N 1
ATOM 1851 C CA . PRO A 1 233 ? -15.305 9.508 0.237 1 96.88 233 PRO A CA 1
ATOM 1852 C C . PRO A 1 233 ? -15.672 8.82 1.548 1 96.88 233 PRO A C 1
ATOM 1854 O O . PRO A 1 233 ? -14.875 8.797 2.486 1 96.88 233 PRO A O 1
ATOM 1857 N N . LEU A 1 234 ? -16.875 8.289 1.578 1 97.69 234 LEU A N 1
ATOM 1858 C CA . LEU A 1 234 ? -17.266 7.48 2.729 1 97.69 234 LEU A CA 1
ATOM 1859 C C . LEU A 1 234 ? -16.391 6.242 2.854 1 97.69 234 LEU A C 1
ATOM 1861 O O . LEU A 1 234 ? -15.969 5.672 1.845 1 97.69 234 LEU A O 1
ATOM 1865 N N . VAL A 1 235 ? -16.125 5.785 4.074 1 95.31 235 VAL A N 1
ATOM 1866 C CA . VAL A 1 235 ? -15.086 4.789 4.309 1 95.31 235 VAL A CA 1
ATOM 1867 C C . VAL A 1 235 ? -15.727 3.436 4.613 1 95.31 235 VAL A C 1
ATOM 1869 O O . VAL A 1 235 ? -16.312 3.242 5.68 1 95.31 235 VAL A O 1
ATOM 1872 N N . ARG A 1 236 ? -15.633 2.562 3.729 1 87.94 236 ARG A N 1
ATOM 1873 C CA . ARG A 1 236 ? -16.109 1.203 3.965 1 87.94 236 ARG A CA 1
ATOM 1874 C C . ARG A 1 236 ? -15.031 0.18 3.623 1 87.94 236 ARG A C 1
ATOM 1876 O O . ARG A 1 236 ? -14.836 -0.788 4.359 1 87.94 236 ARG A O 1
ATOM 1883 N N . THR A 1 237 ? -14.312 0.426 2.494 1 80.62 237 THR A N 1
ATOM 1884 C CA . THR A 1 237 ? -13.281 -0.5 2.033 1 80.62 237 THR A CA 1
ATOM 1885 C C . THR A 1 237 ? -12.07 -0.473 2.965 1 80.62 237 THR A C 1
ATOM 1887 O O . THR A 1 237 ? -11.523 -1.522 3.312 1 80.62 237 THR A O 1
ATOM 1890 N N . SER A 1 238 ? -11.695 0.693 3.35 1 86.81 238 SER A N 1
ATOM 1891 C CA . SER A 1 238 ? -10.508 0.835 4.184 1 86.81 238 SER A CA 1
ATOM 1892 C C . SER A 1 238 ? -10.875 0.977 5.656 1 86.81 238 SER A C 1
ATOM 1894 O O . SER A 1 238 ? -10.055 1.39 6.473 1 86.81 238 SER A O 1
ATOM 1896 N N . LEU A 1 239 ? -12.07 0.587 6.062 1 88.75 239 LEU A N 1
ATOM 1897 C CA . LEU A 1 239 ? -12.602 0.87 7.395 1 88.75 239 LEU A CA 1
ATOM 1898 C C . LEU A 1 239 ? -11.648 0.374 8.477 1 88.75 239 LEU A C 1
ATOM 1900 O O . LEU A 1 239 ? -11.195 1.155 9.312 1 88.75 239 LEU A O 1
ATOM 1904 N N . ILE A 1 240 ? -11.336 -0.84 8.469 1 82.94 240 ILE A N 1
ATOM 1905 C CA . ILE A 1 240 ? -10.5 -1.44 9.5 1 82.94 240 ILE A CA 1
ATOM 1906 C C . ILE A 1 240 ? -9.062 -0.945 9.359 1 82.94 240 ILE A C 1
ATOM 1908 O O . ILE A 1 240 ? -8.445 -0.526 10.336 1 82.94 240 ILE A O 1
ATOM 1912 N N . ALA A 1 241 ? -8.539 -1.008 8.102 1 84.31 241 ALA A N 1
ATOM 1913 C CA . ALA A 1 241 ? -7.16 -0.602 7.836 1 84.31 241 ALA A CA 1
ATOM 1914 C C . ALA A 1 241 ? -6.93 0.851 8.242 1 84.31 241 ALA A C 1
ATOM 1916 O O . ALA A 1 241 ? -5.887 1.185 8.812 1 84.31 241 ALA A O 1
ATOM 1917 N N . LEU A 1 242 ? -7.875 1.719 7.91 1 92.75 242 LEU A N 1
ATOM 1918 C CA . LEU A 1 242 ? -7.742 3.133 8.25 1 92.75 242 LEU A CA 1
ATOM 1919 C C . LEU A 1 242 ? -7.809 3.34 9.758 1 92.75 242 LEU A C 1
ATOM 1921 O O . LEU A 1 242 ? -7.082 4.172 10.305 1 92.75 242 LEU A O 1
ATOM 1925 N N . THR A 1 243 ? -8.703 2.609 10.43 1 93.31 243 THR A N 1
ATOM 1926 C CA . THR A 1 243 ? -8.797 2.693 11.883 1 93.31 243 THR A CA 1
ATOM 1927 C C . THR A 1 243 ? -7.469 2.299 12.531 1 93.31 243 THR A C 1
ATOM 1929 O O . THR A 1 243 ? -6.984 2.986 13.43 1 93.31 243 THR A O 1
ATOM 1932 N N . GLN A 1 244 ? -6.914 1.233 12.055 1 87.88 244 GLN A N 1
ATOM 1933 C CA . GLN A 1 244 ? -5.625 0.792 12.57 1 87.88 244 GLN A CA 1
ATOM 1934 C C . GLN A 1 244 ? -4.527 1.807 12.25 1 87.88 244 GLN A C 1
ATOM 1936 O O . GLN A 1 244 ? -3.641 2.047 13.078 1 87.88 244 GLN A O 1
ATOM 1941 N N . ALA A 1 245 ? -4.555 2.324 11.055 1 92.19 245 ALA A N 1
ATOM 1942 C CA . ALA A 1 245 ? -3.58 3.342 10.672 1 92.19 245 ALA A CA 1
ATOM 1943 C C . ALA A 1 245 ? -3.641 4.543 11.609 1 92.19 245 ALA A C 1
ATOM 1945 O O . ALA A 1 245 ? -2.604 5.043 12.055 1 92.19 245 ALA A O 1
ATOM 1946 N N . TYR A 1 246 ? -4.871 5.035 11.922 1 96.44 246 TYR A N 1
ATOM 1947 C CA . TYR A 1 246 ? -5.031 6.141 12.859 1 96.44 246 TYR A CA 1
ATOM 1948 C C . TYR A 1 246 ? -4.418 5.805 14.211 1 96.44 246 TYR A C 1
ATOM 1950 O O . TYR A 1 246 ? -3.777 6.648 14.844 1 96.44 246 TYR A O 1
ATOM 1958 N N . ALA A 1 247 ? -4.637 4.574 14.633 1 94.94 247 ALA A N 1
ATOM 1959 C CA . ALA A 1 247 ? -4.043 4.137 15.898 1 94.94 247 ALA A CA 1
ATOM 1960 C C . ALA A 1 247 ? -2.52 4.156 15.828 1 94.94 247 ALA A C 1
ATOM 1962 O O . ALA A 1 247 ? -1.856 4.695 16.719 1 94.94 247 ALA A O 1
ATOM 1963 N N . ASP A 1 248 ? -2 3.619 14.789 1 93.06 248 ASP A N 1
ATOM 1964 C CA . ASP A 1 248 ? -0.554 3.531 14.617 1 93.06 248 ASP A CA 1
ATOM 1965 C C . ASP A 1 248 ? 0.069 4.918 14.484 1 93.06 248 ASP A C 1
ATOM 1967 O O . ASP A 1 248 ? 1.109 5.199 15.086 1 93.06 248 ASP A O 1
ATOM 1971 N N . TRP A 1 249 ? -0.516 5.793 13.648 1 94.5 249 TRP A N 1
ATOM 1972 C CA . TRP A 1 249 ? -0.001 7.145 13.438 1 94.5 249 TRP A CA 1
ATOM 1973 C C . TRP A 1 249 ? -0.038 7.949 14.734 1 94.5 249 TRP A C 1
ATOM 1975 O O . TRP A 1 249 ? 0.881 8.719 15.016 1 94.5 249 TRP A O 1
ATOM 1985 N N . SER A 1 250 ? -1.129 7.766 15.477 1 96.62 250 SER A N 1
ATOM 1986 C CA . SER A 1 250 ? -1.244 8.461 16.75 1 96.62 250 SER A CA 1
ATOM 1987 C C . SER A 1 250 ? -0.193 7.973 17.75 1 96.62 250 SER A C 1
ATOM 1989 O O . SER A 1 250 ? 0.434 8.781 18.438 1 96.62 250 SER A O 1
ATOM 1991 N N . LYS A 1 251 ? -0.002 6.688 17.812 1 95.06 251 LYS A N 1
ATOM 1992 C CA . LYS A 1 251 ? 1.019 6.121 18.688 1 95.06 251 LYS A CA 1
ATOM 1993 C C . LYS A 1 251 ? 2.41 6.613 18.297 1 95.06 251 LYS A C 1
ATOM 1995 O O . LYS A 1 251 ? 3.217 6.953 19.172 1 95.06 251 LYS A O 1
ATOM 2000 N N . ALA A 1 252 ? 2.676 6.637 17.047 1 91.88 252 ALA A N 1
ATOM 2001 C CA . ALA A 1 252 ? 3.967 7.102 16.547 1 91.88 252 ALA A CA 1
ATOM 2002 C C . ALA A 1 252 ? 4.23 8.547 16.969 1 91.88 252 ALA A C 1
ATOM 2004 O O . ALA A 1 252 ? 5.367 8.914 17.266 1 91.88 252 ALA A O 1
ATOM 2005 N N . GLN A 1 253 ? 3.197 9.367 16.922 1 92.56 253 GLN A N 1
ATOM 2006 C CA . GLN A 1 253 ? 3.318 10.758 17.359 1 92.56 253 GLN A CA 1
ATOM 2007 C C . GLN A 1 253 ? 3.6 10.844 18.844 1 92.56 253 GLN A C 1
ATOM 2009 O O . GLN A 1 253 ? 4.449 11.617 19.281 1 92.56 253 GLN A O 1
ATOM 2014 N N . LYS A 1 254 ? 2.961 10.055 19.594 1 91.56 254 LYS A N 1
ATOM 2015 C CA . LYS A 1 254 ? 3.074 10.094 21.047 1 91.56 254 LYS A CA 1
ATOM 2016 C C . LYS A 1 254 ? 4.43 9.562 21.5 1 91.56 254 LYS A C 1
ATOM 2018 O O . LYS A 1 254 ? 4.969 10.016 22.516 1 91.56 254 LYS A O 1
ATOM 2023 N N . ASP A 1 255 ? 4.973 8.656 20.797 1 91.62 255 ASP A N 1
ATOM 2024 C CA . ASP A 1 255 ? 6.195 7.969 21.203 1 91.62 255 ASP A CA 1
ATOM 2025 C C . ASP A 1 255 ? 7.434 8.781 20.812 1 91.62 255 ASP A C 1
ATOM 2027 O O . ASP A 1 255 ? 8.555 8.398 21.141 1 91.62 255 ASP A O 1
ATOM 2031 N N . ARG A 1 256 ? 7.25 9.93 20.156 1 92.06 256 ARG A N 1
ATOM 2032 C CA . ARG A 1 256 ? 8.398 10.758 19.797 1 92.06 256 ARG A CA 1
ATOM 2033 C C . ARG A 1 256 ? 9.109 11.281 21.031 1 92.06 256 ARG A C 1
ATOM 2035 O O . ARG A 1 256 ? 8.469 11.641 22.016 1 92.06 256 ARG A O 1
ATOM 2042 N N . GLU A 1 257 ? 10.422 11.391 21 1 91.38 257 GLU A N 1
ATOM 2043 C CA . GLU A 1 257 ? 11.258 11.75 22.141 1 91.38 257 GLU A CA 1
ATOM 2044 C C . GLU A 1 257 ? 11.164 13.242 22.453 1 91.38 257 GLU A C 1
ATOM 2046 O O . GLU A 1 257 ? 11.266 13.648 23.609 1 91.38 257 GLU A O 1
ATOM 2051 N N . ILE A 1 258 ? 11.062 14.008 21.406 1 95.12 258 ILE A N 1
ATOM 2052 C CA . ILE A 1 258 ? 11.008 15.461 21.547 1 95.12 258 ILE A CA 1
ATOM 2053 C C . ILE A 1 258 ? 9.586 15.953 21.281 1 95.12 258 ILE A C 1
ATOM 2055 O O . ILE A 1 258 ? 8.93 15.492 20.344 1 95.12 258 ILE A O 1
ATOM 2059 N N . SER A 1 259 ? 9.07 16.797 22.109 1 96.25 259 SER A N 1
ATOM 2060 C CA . SER A 1 259 ? 7.719 17.328 21.938 1 96.25 259 SER A CA 1
ATOM 2061 C C . SER A 1 259 ? 7.691 18.844 22.062 1 96.25 259 SER A C 1
ATOM 2063 O O . SER A 1 259 ? 8.547 19.438 22.719 1 96.25 259 SER A O 1
ATOM 2065 N N . VAL A 1 260 ? 6.742 19.484 21.359 1 97.31 260 VAL A N 1
ATOM 2066 C CA . VAL A 1 260 ? 6.59 20.938 21.312 1 97.31 260 VAL A CA 1
ATOM 2067 C C . VAL A 1 260 ? 5.145 21.312 21.625 1 97.31 260 VAL A C 1
ATOM 2069 O O . VAL A 1 260 ? 4.207 20.719 21.078 1 97.31 260 VAL A O 1
ATOM 2072 N N . ALA A 1 261 ? 4.926 22.234 22.547 1 96.81 261 ALA A N 1
ATOM 2073 C CA . ALA A 1 261 ? 3.604 22.812 22.781 1 96.81 261 ALA A CA 1
ATOM 2074 C C . ALA A 1 261 ? 3.336 24 21.859 1 96.81 261 ALA A C 1
ATOM 2076 O O . ALA A 1 261 ? 4.152 24.922 21.781 1 96.81 261 ALA A O 1
ATOM 2077 N N . LEU A 1 262 ? 2.271 23.922 21.141 1 97.19 262 LEU A N 1
ATOM 2078 C CA . LEU A 1 262 ? 1.851 25 20.266 1 97.19 262 LEU A CA 1
ATOM 2079 C C . LEU A 1 262 ? 0.623 25.719 20.812 1 97.19 262 LEU A C 1
ATOM 2081 O O . LEU A 1 262 ? -0.51 25.312 20.562 1 97.19 262 LEU A O 1
ATOM 2085 N N . LEU A 1 263 ? 0.864 26.859 21.484 1 96.62 263 LEU A N 1
ATOM 2086 C CA . LEU A 1 263 ? -0.19 27.672 22.109 1 96.62 263 LEU A CA 1
ATOM 2087 C C . LEU A 1 263 ? -0.68 28.75 21.141 1 96.62 263 LEU A C 1
ATOM 2089 O O . LEU A 1 263 ? 0.125 29.453 20.531 1 96.62 263 LEU A O 1
ATOM 2093 N N . TYR A 1 264 ? -2.006 28.844 21.047 1 95.62 264 TYR A N 1
ATOM 2094 C CA . TYR A 1 264 ? -2.471 29.906 20.172 1 95.62 264 TYR A CA 1
ATOM 2095 C C . TYR A 1 264 ? -3.898 30.312 20.516 1 95.62 264 TYR A C 1
ATOM 2097 O O . TYR A 1 264 ? -4.602 29.594 21.219 1 95.62 264 TYR A O 1
ATOM 2105 N N . ALA A 1 265 ? -4.258 31.438 20.188 1 93.81 265 ALA A N 1
ATOM 2106 C CA . ALA A 1 265 ? -5.625 31.953 20.094 1 93.81 265 ALA A CA 1
ATOM 2107 C C . ALA A 1 265 ? -5.855 32.688 18.766 1 93.81 265 ALA A C 1
ATOM 2109 O O . ALA A 1 265 ? -4.914 33.219 18.172 1 93.81 265 ALA A O 1
ATOM 2110 N N . SER A 1 266 ? -7.043 32.594 18.297 1 89.69 266 SER A N 1
ATOM 2111 C CA . SER A 1 266 ? -7.332 33.188 17 1 89.69 266 SER A CA 1
ATOM 2112 C C . SER A 1 266 ? -8.672 33.906 17.016 1 89.69 266 SER A C 1
ATOM 2114 O O . SER A 1 266 ? -9.664 33.375 17.516 1 89.69 266 SER A O 1
ATOM 2116 N N . ALA A 1 267 ? -8.68 35.156 16.594 1 78.88 267 ALA A N 1
ATOM 2117 C CA . ALA A 1 267 ? -9.914 35.938 16.578 1 78.88 267 ALA A CA 1
ATOM 2118 C C . ALA A 1 267 ? -10.695 35.688 15.289 1 78.88 267 ALA A C 1
ATOM 2120 O O . ALA A 1 267 ? -11.898 35.406 15.336 1 78.88 267 ALA A O 1
ATOM 2121 N N . TYR A 1 268 ? -10.023 35.781 14.203 1 77.5 268 TYR A N 1
ATOM 2122 C CA . TYR A 1 268 ? -10.688 35.656 12.906 1 77.5 268 TYR A CA 1
ATOM 2123 C C . TYR A 1 268 ? -10.219 34.406 12.164 1 77.5 268 TYR A C 1
ATOM 2125 O O . TYR A 1 268 ? -10.461 34.281 10.961 1 77.5 268 TYR A O 1
ATOM 2133 N N . GLY A 1 269 ? -9.469 33.594 12.82 1 87.38 269 GLY A N 1
ATOM 2134 C CA . GLY A 1 269 ? -9.086 32.312 12.234 1 87.38 269 GLY A CA 1
ATOM 2135 C C . GLY A 1 269 ? -7.707 32.344 11.594 1 87.38 269 GLY A C 1
ATOM 2136 O O . GLY A 1 269 ? -7.102 31.297 11.375 1 87.38 269 GLY A O 1
ATOM 2137 N N . ASN A 1 270 ? -7.148 33.5 11.352 1 90.88 270 ASN A N 1
ATOM 2138 C CA . ASN A 1 270 ? -5.875 33.625 10.656 1 90.88 270 ASN A CA 1
ATOM 2139 C C . ASN A 1 270 ? -4.727 33.062 11.484 1 90.88 270 ASN A C 1
ATOM 2141 O O . ASN A 1 270 ? -3.885 32.312 10.969 1 90.88 270 ASN A O 1
ATOM 2145 N N . THR A 1 271 ? -4.676 33.406 12.758 1 93.19 271 THR A N 1
ATOM 2146 C CA . THR A 1 271 ? -3.625 32.906 13.633 1 93.19 271 THR A CA 1
ATOM 2147 C C . THR A 1 271 ? -3.717 31.375 13.758 1 93.19 271 THR A C 1
ATOM 2149 O O . THR A 1 271 ? -2.695 30.688 13.805 1 93.19 271 THR A O 1
ATOM 2152 N N . ALA A 1 272 ? -4.918 30.906 13.812 1 92.62 272 ALA A N 1
ATOM 2153 C CA . ALA A 1 272 ? -5.117 29.453 13.867 1 92.62 272 ALA A CA 1
ATOM 2154 C C . ALA A 1 272 ? -4.586 28.781 12.609 1 92.62 272 ALA A C 1
ATOM 2156 O O . ALA A 1 272 ? -3.988 27.703 12.68 1 92.62 272 ALA A O 1
ATOM 2157 N N . THR A 1 273 ? -4.84 29.391 11.492 1 93.5 273 THR A N 1
ATOM 2158 C CA . THR A 1 273 ? -4.367 28.891 10.211 1 93.5 273 THR A CA 1
ATOM 2159 C C . THR A 1 273 ? -2.844 28.797 10.188 1 93.5 273 THR A C 1
ATOM 2161 O O . THR A 1 273 ? -2.281 27.797 9.727 1 93.5 273 THR A O 1
ATOM 2164 N N . ILE A 1 274 ? -2.238 29.812 10.719 1 94.81 274 ILE A N 1
ATOM 2165 C CA . ILE A 1 274 ? -0.783 29.859 10.812 1 94.81 274 ILE A CA 1
ATOM 2166 C C . ILE A 1 274 ? -0.299 28.75 11.75 1 94.81 274 ILE A C 1
ATOM 2168 O O . ILE A 1 274 ? 0.651 28.031 11.43 1 94.81 274 ILE A O 1
ATOM 2172 N N . ALA A 1 275 ? -0.95 28.641 12.852 1 95.69 275 ALA A N 1
ATOM 2173 C CA . ALA A 1 275 ? -0.588 27.625 13.836 1 95.69 275 ALA A CA 1
ATOM 2174 C C . ALA A 1 275 ? -0.635 26.219 13.227 1 95.69 275 ALA A C 1
ATOM 2176 O O . ALA A 1 275 ? 0.238 25.391 13.5 1 95.69 275 ALA A O 1
ATOM 2177 N N . ARG A 1 276 ? -1.562 25.984 12.453 1 94.44 276 ARG A N 1
ATOM 2178 C CA . ARG A 1 276 ? -1.726 24.672 11.836 1 94.44 276 ARG A CA 1
ATOM 2179 C C . ARG A 1 276 ? -0.598 24.391 10.852 1 94.44 276 ARG A C 1
ATOM 2181 O O . ARG A 1 276 ? -0.136 23.25 10.734 1 94.44 276 ARG A O 1
ATOM 2188 N N . ALA A 1 277 ? -0.233 25.344 10.086 1 94.75 277 ALA A N 1
ATOM 2189 C CA . ALA A 1 277 ? 0.881 25.188 9.156 1 94.75 277 ALA A CA 1
ATOM 2190 C C . ALA A 1 277 ? 2.176 24.875 9.898 1 94.75 277 ALA A C 1
ATOM 2192 O O . ALA A 1 277 ? 2.947 24 9.484 1 94.75 277 ALA A O 1
ATOM 2193 N N . ILE A 1 278 ? 2.4 25.578 11.008 1 95.94 278 ILE A N 1
ATOM 2194 C CA . ILE A 1 278 ? 3.58 25.344 11.828 1 95.94 278 ILE A CA 1
ATOM 2195 C C . ILE A 1 278 ? 3.533 23.938 12.406 1 95.94 278 ILE A C 1
ATOM 2197 O O . ILE A 1 278 ? 4.547 23.234 12.43 1 95.94 278 ILE A O 1
ATOM 2201 N N . ALA A 1 279 ? 2.344 23.562 12.867 1 96.12 279 ALA A N 1
ATOM 2202 C CA . ALA A 1 279 ? 2.176 22.234 13.445 1 96.12 279 ALA A CA 1
ATOM 2203 C C . ALA A 1 279 ? 2.543 21.141 12.438 1 96.12 279 ALA A C 1
ATOM 2205 O O . ALA A 1 279 ? 3.18 20.141 12.789 1 96.12 279 ALA A O 1
ATOM 2206 N N . LEU A 1 280 ? 2.104 21.281 11.234 1 94.62 280 LEU A N 1
ATOM 2207 C CA . LEU A 1 280 ? 2.449 20.328 10.188 1 94.62 280 LEU A CA 1
ATOM 2208 C C . LEU A 1 280 ? 3.961 20.234 10.008 1 94.62 280 LEU A C 1
ATOM 2210 O O . LEU A 1 280 ? 4.508 19.141 9.859 1 94.62 280 LEU A O 1
ATOM 2214 N N . GLY A 1 281 ? 4.629 21.391 9.992 1 95.38 281 GLY A N 1
ATOM 2215 C CA . GLY A 1 281 ? 6.078 21.422 9.891 1 95.38 281 GLY A CA 1
ATOM 2216 C C . GLY A 1 281 ? 6.773 20.703 11.031 1 95.38 281 GLY A C 1
ATOM 2217 O O . GLY A 1 281 ? 7.754 19.984 10.82 1 95.38 281 GLY A O 1
ATOM 2218 N N . LEU A 1 282 ? 6.297 20.906 12.25 1 95.56 282 LEU A N 1
ATOM 2219 C CA . LEU A 1 282 ? 6.848 20.234 13.414 1 95.56 282 LEU A CA 1
ATOM 2220 C C . LEU A 1 282 ? 6.711 18.719 13.281 1 95.56 282 LEU A C 1
ATOM 2222 O O . LEU A 1 282 ? 7.668 17.984 13.531 1 95.56 282 LEU A O 1
ATOM 2226 N N . THR A 1 283 ? 5.539 18.328 12.883 1 93.19 283 THR A N 1
ATOM 2227 C CA . THR A 1 283 ? 5.27 16.906 12.688 1 93.19 283 THR A CA 1
ATOM 2228 C C . THR A 1 283 ? 6.207 16.312 11.641 1 93.19 283 THR A C 1
ATOM 2230 O O . THR A 1 283 ? 6.805 15.25 11.867 1 93.19 283 THR A O 1
ATOM 2233 N N . LYS A 1 284 ? 6.348 16.969 10.594 1 91.69 284 LYS A N 1
ATOM 2234 C CA . LYS A 1 284 ? 7.246 16.562 9.523 1 91.69 284 LYS A CA 1
ATOM 2235 C C . LYS A 1 284 ? 8.688 16.469 10.016 1 91.69 284 LYS A C 1
ATOM 2237 O O . LYS A 1 284 ? 9.453 15.617 9.57 1 91.69 284 LYS A O 1
ATOM 2242 N N . GLY A 1 285 ? 9.031 17.359 10.859 1 92.88 285 GLY A N 1
ATOM 2243 C CA . GLY A 1 285 ? 10.375 17.422 11.414 1 92.88 285 GLY A CA 1
ATOM 2244 C C . GLY A 1 285 ? 10.641 16.312 12.422 1 92.88 285 GLY A C 1
ATOM 2245 O O . GLY A 1 285 ? 11.766 16.188 12.922 1 92.88 285 GLY A O 1
ATOM 2246 N N . GLY A 1 286 ? 9.648 15.555 12.742 1 91.62 286 GLY A N 1
ATOM 2247 C CA . GLY A 1 286 ? 9.836 14.375 13.562 1 91.62 286 GLY A CA 1
ATOM 2248 C C . GLY A 1 286 ? 9.656 14.641 15.047 1 91.62 286 GLY A C 1
ATOM 2249 O O . GLY A 1 286 ? 10.227 13.93 15.883 1 91.62 286 GLY A O 1
ATOM 2250 N N . VAL A 1 287 ? 8.984 15.656 15.414 1 94.56 287 VAL A N 1
ATOM 2251 C CA . VAL A 1 287 ? 8.719 15.93 16.828 1 94.56 287 VAL A CA 1
ATOM 2252 C C . VAL A 1 287 ? 7.219 15.836 17.094 1 94.56 287 VAL A C 1
ATOM 2254 O O . VAL A 1 287 ? 6.402 16 16.188 1 94.56 287 VAL A O 1
ATOM 2257 N N . ALA A 1 288 ? 6.891 15.5 18.328 1 95.44 288 ALA A N 1
ATOM 2258 C CA . ALA A 1 288 ? 5.488 15.461 18.734 1 95.44 288 ALA A CA 1
ATOM 2259 C C . ALA A 1 288 ? 4.953 16.875 18.984 1 95.44 288 ALA A C 1
ATOM 2261 O O . ALA A 1 288 ? 5.652 17.719 19.547 1 95.44 288 ALA A O 1
ATOM 2262 N N . VAL A 1 289 ? 3.738 17.141 18.531 1 95.38 289 VAL A N 1
ATOM 2263 C CA . VAL A 1 289 ? 3.135 18.453 18.703 1 95.38 289 VAL A CA 1
ATOM 2264 C C . VAL A 1 289 ? 1.902 18.359 19.594 1 95.38 289 VAL A C 1
ATOM 2266 O O . VAL A 1 289 ? 1.081 17.453 19.422 1 95.38 289 VAL A O 1
ATOM 2269 N N . LYS A 1 290 ? 1.826 19.219 20.5 1 94.69 290 LYS A N 1
ATOM 2270 C CA . LYS A 1 290 ? 0.64 19.391 21.344 1 94.69 290 LYS A CA 1
ATOM 2271 C C . LYS A 1 290 ? 0.014 20.766 21.125 1 94.69 290 LYS A C 1
ATOM 2273 O O . LYS A 1 290 ? 0.374 21.734 21.812 1 94.69 290 LYS A O 1
ATOM 2278 N N . SER A 1 291 ? -0.963 20.797 20.312 1 94.44 291 SER A N 1
ATOM 2279 C CA . SER A 1 291 ? -1.632 22.062 20.031 1 94.44 291 SER A CA 1
ATOM 2280 C C . SER A 1 291 ? -2.652 22.406 21.109 1 94.44 291 SER A C 1
ATOM 2282 O O . SER A 1 291 ? -3.459 21.562 21.5 1 94.44 291 SER A O 1
ATOM 2284 N N . ILE A 1 292 ? -2.588 23.641 21.531 1 93.38 292 ILE A N 1
ATOM 2285 C CA . ILE A 1 292 ? -3.471 24.109 22.594 1 93.38 292 ILE A CA 1
ATOM 2286 C C . ILE A 1 292 ? -4.137 25.422 22.188 1 93.38 292 ILE A C 1
ATOM 2288 O O . ILE A 1 292 ? -3.461 26.438 22.016 1 93.38 292 ILE A O 1
ATOM 2292 N N . ASN A 1 293 ? -5.445 25.344 22.016 1 92.25 293 ASN A N 1
ATOM 2293 C CA . ASN A 1 293 ? -6.215 26.562 21.828 1 92.25 293 ASN A CA 1
ATOM 2294 C C . ASN A 1 293 ? -6.504 27.25 23.172 1 92.25 293 ASN A C 1
ATOM 2296 O O . ASN A 1 293 ? -7.367 26.812 23.922 1 92.25 293 ASN A O 1
ATOM 2300 N N . CYS A 1 294 ? -5.883 28.391 23.359 1 93.69 294 CYS A N 1
ATOM 2301 C CA . CYS A 1 294 ? -5.895 29.047 24.656 1 93.69 294 CYS A CA 1
ATOM 2302 C C . CYS A 1 294 ? -7.266 29.656 24.953 1 93.69 294 CYS A C 1
ATOM 2304 O O . CYS A 1 294 ? -7.57 30 26.094 1 93.69 294 CYS A O 1
ATOM 2306 N N . GLU A 1 295 ? -8.086 29.75 23.953 1 87.88 295 GLU A N 1
ATOM 2307 C CA . GLU A 1 295 ? -9.445 30.25 24.156 1 87.88 295 GLU A CA 1
ATOM 2308 C C . GLU A 1 295 ? -10.297 29.25 24.922 1 87.88 295 GLU A C 1
ATOM 2310 O O . GLU A 1 295 ? -11.273 29.609 25.578 1 87.88 295 GLU A O 1
ATOM 2315 N N . PHE A 1 296 ? -9.906 28.016 24.828 1 84.75 296 PHE A N 1
ATOM 2316 C CA . PHE A 1 296 ? -10.758 26.969 25.375 1 84.75 296 PHE A CA 1
ATOM 2317 C C . PHE A 1 296 ? -10.016 26.172 26.453 1 84.75 296 PHE A C 1
ATOM 2319 O O . PHE A 1 296 ? -10.633 25.484 27.266 1 84.75 296 PHE A O 1
ATOM 2326 N N . ALA A 1 297 ? -8.75 26.281 26.5 1 90.19 297 ALA A N 1
ATOM 2327 C CA . ALA A 1 297 ? -7.941 25.5 27.438 1 90.19 297 ALA A CA 1
ATOM 2328 C C . ALA A 1 297 ? -7.961 26.125 28.828 1 90.19 297 ALA A C 1
ATOM 2330 O O . ALA A 1 297 ? -7.957 27.359 28.969 1 90.19 297 ALA A O 1
ATOM 2331 N N . THR A 1 298 ? -7.898 25.25 29.844 1 91.38 298 THR A N 1
ATOM 2332 C CA . THR A 1 298 ? -7.777 25.734 31.219 1 91.38 298 THR A CA 1
ATOM 2333 C C . THR A 1 298 ? -6.324 26.062 31.547 1 91.38 298 THR A C 1
ATOM 2335 O O . THR A 1 298 ? -5.406 25.516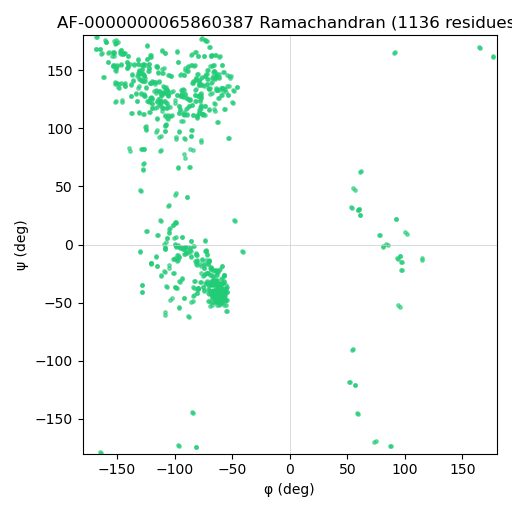 30.938 1 91.38 298 THR A O 1
ATOM 2338 N N . PRO A 1 299 ? -6.172 26.938 32.469 1 93.75 299 PRO A N 1
ATOM 2339 C CA . PRO A 1 299 ? -4.805 27.234 32.906 1 93.75 299 PRO A CA 1
ATOM 2340 C C . PRO A 1 299 ? -4.043 25.984 33.344 1 93.75 299 PRO A C 1
ATOM 2342 O O . PRO A 1 299 ? -2.844 25.875 33.094 1 93.75 299 PRO A O 1
ATOM 2345 N N . GLU A 1 300 ? -4.723 25.078 33.969 1 93.56 300 GLU A N 1
ATOM 2346 C CA . GLU A 1 300 ? -4.09 23.844 34.438 1 93.56 300 GLU A CA 1
ATOM 2347 C C . GLU A 1 300 ? -3.604 23 33.25 1 93.56 300 GLU A C 1
ATOM 2349 O O . GLU A 1 300 ? -2.521 22.406 33.312 1 93.56 300 GLU A O 1
ATOM 2354 N N . GLU A 1 301 ? -4.406 22.969 32.25 1 91.94 301 GLU A N 1
ATOM 2355 C CA . GLU A 1 301 ? -4.035 22.219 31.047 1 91.94 301 GLU A CA 1
ATOM 2356 C C . GLU A 1 301 ? -2.805 22.828 30.375 1 91.94 301 GLU A C 1
ATOM 2358 O O . GLU A 1 301 ? -1.91 22.094 29.938 1 91.94 301 GLU A O 1
ATOM 2363 N N . ILE A 1 302 ? -2.785 24.109 30.281 1 94.38 302 ILE A N 1
ATOM 2364 C CA . ILE A 1 302 ? -1.661 24.828 29.672 1 94.38 302 ILE A CA 1
ATOM 2365 C C . ILE A 1 302 ? -0.391 24.547 30.484 1 94.38 302 ILE A C 1
ATOM 2367 O O . ILE A 1 302 ? 0.652 24.219 29.906 1 94.38 302 ILE A O 1
ATOM 2371 N N . GLN A 1 303 ? -0.523 24.625 31.797 1 94.5 303 GLN A N 1
ATOM 2372 C CA . GLN A 1 303 ? 0.621 24.422 32.688 1 94.5 303 GLN A CA 1
ATOM 2373 C C . GLN A 1 303 ? 1.165 23 32.562 1 94.5 303 GLN A C 1
ATOM 2375 O O . GLN A 1 303 ? 2.373 22.797 32.406 1 94.5 303 GLN A O 1
ATOM 2380 N N . THR A 1 304 ? 0.333 22.047 32.625 1 93.06 304 THR A N 1
ATOM 2381 C CA . THR A 1 304 ? 0.726 20.641 32.531 1 93.06 304 THR A CA 1
ATOM 2382 C C . THR A 1 304 ? 1.446 20.344 31.234 1 93.06 304 THR A C 1
ATOM 2384 O O . THR A 1 304 ? 2.469 19.656 31.219 1 93.06 304 THR A O 1
ATOM 2387 N N . ASN A 1 305 ? 0.947 20.844 30.125 1 91.81 305 ASN A N 1
ATOM 2388 C CA . ASN A 1 305 ? 1.555 20.609 28.828 1 91.81 305 ASN A CA 1
ATOM 2389 C C . ASN A 1 305 ? 2.922 21.281 28.719 1 91.81 305 ASN A C 1
ATOM 2391 O O . ASN A 1 305 ? 3.865 20.688 28.188 1 91.81 305 ASN A O 1
ATOM 2395 N N . LEU A 1 306 ? 3.029 22.422 29.203 1 92.94 306 LEU A N 1
ATOM 2396 C CA . LEU A 1 306 ? 4.277 23.188 29.125 1 92.94 306 LEU A CA 1
ATOM 2397 C C . LEU A 1 306 ? 5.383 22.484 29.906 1 92.94 306 LEU A C 1
ATOM 2399 O O . LEU A 1 306 ? 6.555 22.547 29.531 1 92.94 306 LEU A O 1
ATOM 2403 N N . GLU A 1 307 ? 5.012 21.844 30.953 1 92.31 307 GLU A N 1
ATOM 2404 C CA . GLU A 1 307 ? 5.988 21.172 31.797 1 92.31 307 GLU A CA 1
ATOM 2405 C C . GLU A 1 307 ? 6.531 19.922 31.109 1 92.31 307 GLU A C 1
ATOM 2407 O O . GLU A 1 307 ? 7.664 19.5 31.375 1 92.31 307 GLU A O 1
ATOM 2412 N N . GLN A 1 308 ? 5.855 19.406 30.281 1 91.06 308 GLN A N 1
ATOM 2413 C CA . GLN A 1 308 ? 6.188 18.094 29.719 1 91.06 308 GLN A CA 1
ATOM 2414 C C . GLN A 1 308 ? 6.898 18.234 28.375 1 91.06 308 GLN A C 1
ATOM 2416 O O . GLN A 1 308 ? 7.488 17.281 27.875 1 91.06 308 GLN A O 1
ATOM 2421 N N . VAL A 1 309 ? 6.91 19.391 27.781 1 95 309 VAL A N 1
ATOM 2422 C CA . VAL A 1 309 ? 7.398 19.531 26.406 1 95 309 VAL A CA 1
ATOM 2423 C C . VAL A 1 309 ? 8.844 20.016 26.422 1 95 309 VAL A C 1
ATOM 2425 O O . VAL A 1 309 ? 9.344 20.453 27.453 1 95 309 VAL A O 1
ATOM 2428 N N . ASP A 1 310 ? 9.578 19.953 25.281 1 95.31 310 ASP A N 1
ATOM 2429 C CA . ASP A 1 310 ? 10.977 20.344 25.125 1 95.31 310 ASP A CA 1
ATOM 2430 C C . ASP A 1 310 ? 11.094 21.75 24.547 1 95.31 310 ASP A C 1
ATOM 2432 O O . ASP A 1 310 ? 12.164 22.359 24.609 1 95.31 310 ASP A O 1
ATOM 2436 N N . GLY A 1 311 ? 10.109 22.312 24.031 1 96.56 311 GLY A N 1
ATOM 2437 C CA . GLY A 1 311 ? 9.992 23.641 23.469 1 96.56 311 GLY A CA 1
ATOM 2438 C C . GLY A 1 311 ? 8.547 24.078 23.281 1 96.56 311 GLY A C 1
ATOM 2439 O O . GLY A 1 311 ? 7.625 23.281 23.438 1 96.56 311 GLY A O 1
ATOM 2440 N N . PHE A 1 312 ? 8.344 25.359 23 1 97.44 312 PHE A N 1
ATOM 2441 C CA . PHE A 1 312 ? 6.973 25.812 22.797 1 97.44 312 PHE A CA 1
ATOM 2442 C C . PHE A 1 312 ? 6.93 27 21.844 1 97.44 312 PHE A C 1
ATOM 2444 O O . PHE A 1 312 ? 7.926 27.703 21.688 1 97.44 312 PHE A O 1
ATOM 2451 N N . LEU A 1 313 ? 5.863 27.141 21.172 1 97.94 313 LEU A N 1
ATOM 2452 C CA . LEU A 1 313 ? 5.52 28.297 20.359 1 97.94 313 LEU A CA 1
ATOM 2453 C C . LEU A 1 313 ? 4.223 28.938 20.859 1 97.94 313 LEU A C 1
ATOM 2455 O O . LEU A 1 313 ? 3.291 28.234 21.25 1 97.94 313 LEU A O 1
ATOM 2459 N N . ILE A 1 314 ? 4.188 30.234 20.891 1 97.56 314 ILE A N 1
ATOM 2460 C CA . ILE A 1 314 ? 2.992 30.953 21.328 1 97.56 314 ILE A CA 1
ATOM 2461 C C . ILE A 1 314 ? 2.537 31.922 20.234 1 97.56 314 ILE A C 1
ATOM 2463 O O . ILE A 1 314 ? 3.332 32.719 19.75 1 97.56 314 ILE A O 1
ATOM 2467 N N . GLY A 1 315 ? 1.307 31.797 19.781 1 96.69 315 GLY A N 1
ATOM 2468 C CA . GLY A 1 315 ? 0.749 32.594 18.703 1 96.69 315 GLY A CA 1
ATOM 2469 C C . GLY A 1 315 ? -0.435 33.438 19.141 1 96.69 315 GLY A C 1
ATOM 2470 O O . GLY A 1 315 ? -1.29 33 19.891 1 96.69 315 GLY A O 1
ATOM 2471 N N . SER A 1 316 ? -0.516 34.688 18.656 1 95.75 316 SER A N 1
ATOM 2472 C CA . SER A 1 316 ? -1.564 35.625 19.062 1 95.75 316 SER A CA 1
ATOM 2473 C C . SER A 1 316 ? -2.006 36.5 17.891 1 95.75 316 SER A C 1
ATOM 2475 O O . SER A 1 316 ? -1.184 36.906 17.062 1 95.75 316 SER A O 1
ATOM 2477 N N . PRO A 1 317 ? -3.346 36.688 17.828 1 93 317 PRO A N 1
ATOM 2478 C CA . PRO A 1 317 ? -3.76 37.812 17 1 93 317 PRO A CA 1
ATOM 2479 C C . PRO A 1 317 ? -3.486 39.156 17.688 1 93 317 PRO A C 1
ATOM 2481 O O . PRO A 1 317 ? -3.129 39.188 18.875 1 93 317 PRO A O 1
ATOM 2484 N N . THR A 1 318 ? -3.469 40.25 16.922 1 89.44 318 THR A N 1
ATOM 2485 C CA . THR A 1 318 ? -3.406 41.594 17.484 1 89.44 318 THR A CA 1
ATOM 2486 C C . THR A 1 318 ? -4.738 42.312 17.312 1 89.44 318 THR A C 1
ATOM 2488 O O . THR A 1 318 ? -5.195 42.531 16.188 1 89.44 318 THR A O 1
ATOM 2491 N N . ILE A 1 319 ? -5.352 42.5 18.359 1 83.31 319 ILE A N 1
ATOM 2492 C CA . ILE A 1 319 ? -6.625 43.219 18.344 1 83.31 319 ILE A CA 1
ATOM 2493 C C . ILE A 1 319 ? -6.473 44.562 19.062 1 83.31 319 ILE A C 1
ATOM 2495 O O . ILE A 1 319 ? -6.234 44.594 20.266 1 83.31 319 ILE A O 1
ATOM 2499 N N . GLY A 1 320 ? -6.719 45.656 18.406 1 83.25 320 GLY A N 1
ATOM 2500 C CA . GLY A 1 320 ? -6.555 46.969 19 1 83.25 320 GLY A CA 1
ATOM 2501 C C . GLY A 1 320 ? -5.18 47.188 19.609 1 83.25 320 GLY A C 1
ATOM 2502 O O . GLY A 1 320 ? -5.062 47.75 20.703 1 83.25 320 GLY A O 1
ATOM 2503 N N . GLY A 1 321 ? -4.211 46.562 19 1 85.62 321 GLY A N 1
ATOM 2504 C CA . GLY A 1 321 ? -2.834 46.719 19.438 1 85.62 321 GLY A CA 1
ATOM 2505 C C . GLY A 1 321 ? -2.463 45.812 20.594 1 85.62 321 GLY A C 1
ATOM 2506 O O . GLY A 1 321 ? -1.319 45.812 21.062 1 85.62 321 GLY A O 1
ATOM 2507 N N . HIS A 1 322 ? -3.393 45 21.062 1 89.44 322 HIS A N 1
ATOM 2508 C CA . HIS A 1 322 ? -3.15 44.188 22.25 1 89.44 322 HIS A CA 1
ATOM 2509 C C . HIS A 1 322 ? -3.379 42.688 21.953 1 89.44 322 HIS A C 1
ATOM 2511 O O . HIS A 1 322 ? -4.059 42.344 20.984 1 89.44 322 HIS A O 1
ATOM 2517 N N . ALA A 1 323 ? -2.793 41.844 22.797 1 92.69 323 ALA A N 1
ATOM 2518 C CA . ALA A 1 323 ? -3.096 40.406 22.781 1 92.69 323 ALA A CA 1
ATOM 2519 C C . ALA A 1 323 ? -4.383 40.125 23.562 1 92.69 323 ALA A C 1
ATOM 2521 O O . ALA A 1 323 ? -4.648 40.75 24.594 1 92.69 323 ALA A O 1
ATOM 2522 N N . PRO A 1 324 ? -5.16 39.25 23.109 1 93 324 PRO A N 1
ATOM 2523 C CA . PRO A 1 324 ? -6.383 38.906 23.844 1 93 324 PRO A CA 1
ATOM 2524 C C . PRO A 1 324 ? -6.098 38.281 25.203 1 93 324 PRO A C 1
ATOM 2526 O O . PRO A 1 324 ? -4.988 37.781 25.438 1 93 324 PRO A O 1
ATOM 2529 N N . THR A 1 325 ? -7.07 38.25 26.047 1 93.12 325 THR A N 1
ATOM 2530 C CA . THR A 1 325 ? -6.961 37.812 27.422 1 93.12 325 THR A CA 1
ATOM 2531 C C . THR A 1 325 ? -6.461 36.375 27.5 1 93.12 325 THR A C 1
ATOM 2533 O O . THR A 1 325 ? -5.602 36.062 28.328 1 93.12 325 THR A O 1
ATOM 2536 N N . PRO A 1 326 ? -6.98 35.469 26.641 1 93.75 326 PRO A N 1
ATOM 2537 C CA . PRO A 1 326 ? -6.504 34.094 26.734 1 93.75 326 PRO A CA 1
ATOM 2538 C C . PRO A 1 326 ? -4.996 33.969 26.516 1 93.75 326 PRO A C 1
ATOM 2540 O O . PRO A 1 326 ? -4.34 33.156 27.141 1 93.75 326 PRO A O 1
ATOM 2543 N N . ILE A 1 327 ? -4.465 34.781 25.656 1 95.69 327 ILE A N 1
ATOM 2544 C CA . ILE A 1 327 ? -3.039 34.719 25.375 1 95.69 327 ILE A CA 1
ATOM 2545 C C . ILE A 1 327 ? -2.25 35.312 26.531 1 95.69 327 ILE A C 1
ATOM 2547 O O . ILE A 1 327 ? -1.176 34.844 26.875 1 95.69 327 ILE A O 1
ATOM 2551 N N . ASN A 1 328 ? -2.779 36.406 27.078 1 95.56 328 ASN A N 1
ATOM 2552 C CA . ASN A 1 328 ? -2.135 36.969 28.25 1 95.56 328 ASN A CA 1
ATOM 2553 C C . ASN A 1 328 ? -2.064 35.969 29.391 1 95.56 328 ASN A C 1
ATOM 2555 O O . ASN A 1 328 ? -1.062 35.906 30.109 1 95.56 328 ASN A O 1
ATOM 2559 N N . THR A 1 329 ? -3.115 35.312 29.547 1 95.5 329 THR A N 1
ATOM 2560 C CA . THR A 1 329 ? -3.146 34.281 30.578 1 95.5 329 THR A CA 1
ATOM 2561 C C . THR A 1 329 ? -2.1 33.219 30.312 1 95.5 329 THR A C 1
ATOM 2563 O O . THR A 1 329 ? -1.349 32.812 31.203 1 95.5 329 THR A O 1
ATOM 2566 N N . ALA A 1 330 ? -2.086 32.688 29.109 1 96.25 330 ALA A N 1
ATOM 2567 C CA . ALA A 1 330 ? -1.115 31.672 28.734 1 96.25 330 ALA A CA 1
ATOM 2568 C C . ALA A 1 330 ? 0.312 32.156 28.922 1 96.25 330 ALA A C 1
ATOM 2570 O O . ALA A 1 330 ? 1.167 31.438 29.438 1 96.25 330 ALA A O 1
ATOM 2571 N N . LEU A 1 331 ? 0.556 33.375 28.5 1 96.19 331 LEU A N 1
ATOM 2572 C CA . LEU A 1 331 ? 1.874 34 28.656 1 96.19 331 LEU A CA 1
ATOM 2573 C C . LEU A 1 331 ? 2.258 34.094 30.125 1 96.19 331 LEU A C 1
ATOM 2575 O O . LEU A 1 331 ? 3.408 33.812 30.484 1 96.19 331 LEU A O 1
ATOM 2579 N N . GLY A 1 332 ? 1.336 34.469 30.922 1 95.81 332 GLY A N 1
ATOM 2580 C CA . GLY A 1 332 ? 1.577 34.5 32.344 1 95.81 332 GLY A CA 1
ATOM 2581 C C . GLY A 1 332 ? 1.994 33.156 32.906 1 95.81 332 GLY A C 1
ATOM 2582 O O . GLY A 1 332 ? 2.893 33.094 33.75 1 95.81 332 GLY A O 1
ATOM 2583 N N . ILE A 1 333 ? 1.335 32.156 32.5 1 95.88 333 ILE A N 1
ATOM 2584 C CA . ILE A 1 333 ? 1.646 30.812 32.938 1 95.88 333 ILE A CA 1
ATOM 2585 C C . ILE A 1 333 ? 3.047 30.422 32.469 1 95.88 333 ILE A C 1
ATOM 2587 O O . ILE A 1 333 ? 3.822 29.844 33.219 1 95.88 333 ILE A O 1
ATOM 2591 N N . VAL A 1 334 ? 3.377 30.719 31.219 1 94.56 334 VAL A N 1
ATOM 2592 C CA . VAL A 1 334 ? 4.695 30.438 30.656 1 94.56 334 VAL A CA 1
ATOM 2593 C C . VAL A 1 334 ? 5.773 31.094 31.516 1 94.56 334 VAL A C 1
ATOM 2595 O O . VAL A 1 334 ? 6.785 30.484 31.844 1 94.56 334 VAL A O 1
ATOM 2598 N N . LEU A 1 335 ? 5.547 32.312 31.891 1 94.56 335 LEU A N 1
ATOM 2599 C CA . LEU A 1 335 ? 6.543 33.094 32.625 1 94.56 335 LEU A CA 1
ATOM 2600 C C . LEU A 1 335 ? 6.66 32.625 34.062 1 94.56 335 LEU A C 1
ATOM 2602 O O . LEU A 1 335 ? 7.727 32.719 34.656 1 94.56 335 LEU A O 1
ATOM 2606 N N . LYS A 1 336 ? 5.602 32.062 34.5 1 92.75 336 LYS A N 1
ATOM 2607 C CA . LYS A 1 336 ? 5.574 31.609 35.906 1 92.75 336 LYS A CA 1
ATOM 2608 C C . LYS A 1 336 ? 6.207 30.234 36.062 1 92.75 336 LYS A C 1
ATOM 2610 O O . LYS A 1 336 ? 6.977 29.984 37 1 92.75 336 LYS A O 1
ATOM 2615 N N . VAL A 1 337 ? 5.895 29.344 35.188 1 88.56 337 VAL A N 1
ATOM 2616 C CA . VAL A 1 337 ? 6.25 27.953 35.438 1 88.56 337 VAL A CA 1
ATOM 2617 C C . VAL A 1 337 ? 7.25 27.484 34.375 1 88.56 337 VAL A C 1
ATOM 2619 O O . VAL A 1 337 ? 7.863 26.422 34.5 1 88.56 337 VAL A O 1
ATOM 2622 N N . GLY A 1 338 ? 7.434 28.266 33.406 1 84.5 338 GLY A N 1
ATOM 2623 C CA . GLY A 1 338 ? 8.234 27.828 32.25 1 84.5 338 GLY A CA 1
ATOM 2624 C C . GLY A 1 338 ? 9.711 27.734 32.594 1 84.5 338 GLY A C 1
ATOM 2625 O O . GLY A 1 338 ? 10.211 28.438 33.469 1 84.5 338 GLY A O 1
ATOM 2626 N N . ASP A 1 339 ? 10.414 26.781 31.969 1 87.62 339 ASP A N 1
ATOM 2627 C CA . ASP A 1 339 ? 11.867 26.609 31.984 1 87.62 339 ASP A CA 1
ATOM 2628 C C . ASP A 1 339 ? 12.516 27.391 30.844 1 87.62 339 ASP A C 1
ATOM 2630 O O . ASP A 1 339 ? 12.344 27.031 29.672 1 87.62 339 ASP A O 1
ATOM 2634 N N . ASN A 1 340 ? 13.242 28.375 31.125 1 90.38 340 ASN A N 1
ATOM 2635 C CA . ASN A 1 340 ? 13.781 29.25 30.094 1 90.38 340 ASN A CA 1
ATOM 2636 C C . ASN A 1 340 ? 14.922 28.578 29.328 1 90.38 340 ASN A C 1
ATOM 2638 O O . ASN A 1 340 ? 15.5 29.156 28.422 1 90.38 340 ASN A O 1
ATOM 2642 N N . ASN A 1 341 ? 15.188 27.312 29.672 1 91.25 341 ASN A N 1
ATOM 2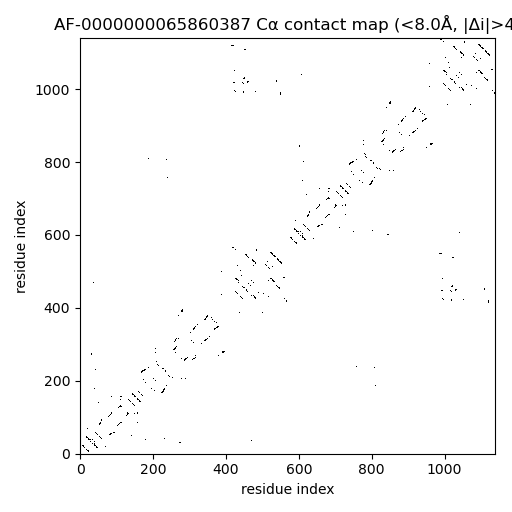643 C CA . ASN A 1 341 ? 16.125 26.516 28.891 1 91.25 341 ASN A CA 1
ATOM 2644 C C . ASN A 1 341 ? 15.453 25.938 27.641 1 91.25 341 ASN A C 1
ATOM 2646 O O . ASN A 1 341 ? 16.141 25.484 26.719 1 91.25 341 ASN A O 1
ATOM 2650 N N . LYS A 1 342 ? 14.172 26 27.688 1 93.62 342 LYS A N 1
ATOM 2651 C CA . LYS A 1 342 ? 13.43 25.469 26.547 1 93.62 342 LYS A CA 1
ATOM 2652 C C . LYS A 1 342 ? 13.375 26.469 25.406 1 93.62 342 LYS A C 1
ATOM 2654 O O . LYS A 1 342 ? 13.297 27.688 25.641 1 93.62 342 LYS A O 1
ATOM 2659 N N . LEU A 1 343 ? 13.445 25.922 24.234 1 95 343 LEU A N 1
ATOM 2660 C CA . LEU A 1 343 ? 13.391 26.75 23.047 1 95 343 LEU A CA 1
ATOM 2661 C C . LEU A 1 343 ? 11.992 27.328 22.844 1 95 343 LEU A C 1
ATOM 2663 O O . LEU A 1 343 ? 10.992 26.625 23.016 1 95 343 LEU A O 1
ATOM 2667 N N . ALA A 1 344 ? 11.914 28.672 22.516 1 97 344 ALA A N 1
ATOM 2668 C CA . ALA A 1 344 ? 10.625 29.344 22.375 1 97 344 ALA A CA 1
ATOM 2669 C C . ALA A 1 344 ? 10.461 29.938 20.984 1 97 344 ALA A C 1
ATOM 2671 O O . ALA A 1 344 ? 11.43 30.047 20.234 1 97 344 ALA A O 1
ATOM 2672 N N . GLY A 1 345 ? 9.266 30.234 20.562 1 97.06 345 GLY A N 1
ATOM 2673 C CA . GLY A 1 345 ? 8.938 30.938 19.344 1 97.06 345 GLY A CA 1
ATOM 2674 C C . GLY A 1 345 ? 7.637 31.719 19.438 1 97.06 345 GLY A C 1
ATOM 2675 O O . GLY A 1 345 ? 6.742 31.344 20.203 1 97.06 345 GLY A O 1
ATOM 2676 N N . VAL A 1 346 ? 7.57 32.812 18.719 1 97.69 346 VAL A N 1
ATOM 2677 C CA . VAL A 1 346 ? 6.387 33.656 18.719 1 97.69 346 VAL A CA 1
ATOM 2678 C C . VAL A 1 346 ? 5.879 33.844 17.281 1 97.69 346 VAL A C 1
ATOM 2680 O O . VAL A 1 346 ? 6.672 34 16.359 1 97.69 346 VAL A O 1
ATOM 2683 N N . PHE A 1 347 ? 4.539 33.719 17.109 1 96.88 347 PHE A N 1
ATOM 2684 C CA . PHE A 1 347 ? 3.963 33.906 15.789 1 96.88 347 PHE A CA 1
ATOM 2685 C C . PHE A 1 347 ? 2.568 34.5 15.883 1 96.88 347 PHE A C 1
ATOM 2687 O O . PHE A 1 347 ? 1.991 34.594 16.969 1 96.88 347 PHE A O 1
ATOM 2694 N N . GLY A 1 348 ? 2.057 34.969 14.758 1 95.06 348 GLY A N 1
ATOM 2695 C CA . GLY A 1 348 ? 0.68 35.438 14.75 1 95.06 348 GLY A CA 1
ATOM 2696 C C . GLY A 1 348 ? 0.339 36.281 13.539 1 95.06 348 GLY A C 1
ATOM 2697 O O . GLY A 1 348 ? 1.22 36.625 12.75 1 95.06 348 GLY A O 1
ATOM 2698 N N . SER A 1 349 ? -0.909 36.531 13.414 1 92.44 349 SER A N 1
ATOM 2699 C CA . SER A 1 349 ? -1.432 37.375 12.359 1 92.44 349 SER A CA 1
ATOM 2700 C C . SER A 1 349 ? -1.85 38.75 12.914 1 92.44 349 SER A C 1
ATOM 2702 O O . SER A 1 349 ? -2.254 38.844 14.07 1 92.44 349 SER A O 1
ATOM 2704 N N . TYR A 1 350 ? -1.661 39.781 12.094 1 88.56 350 TYR A N 1
ATOM 2705 C CA . TYR A 1 350 ? -2.066 41.125 12.477 1 88.56 350 TYR A CA 1
ATOM 2706 C C . TYR A 1 350 ? -2.641 41.875 11.289 1 88.56 350 TYR A C 1
ATOM 2708 O O . TYR A 1 350 ? -2.42 41.5 10.141 1 88.56 350 TYR A O 1
ATOM 2716 N N . GLY A 1 351 ? -3.5 42.781 11.508 1 81.25 351 GLY A N 1
ATOM 2717 C CA . GLY A 1 351 ? -4.066 43.625 10.461 1 81.25 351 GLY A CA 1
ATOM 2718 C C . GLY A 1 351 ? -3.244 44.875 10.188 1 81.25 351 GLY A C 1
ATOM 2719 O O . GLY A 1 351 ? -2.75 45.062 9.078 1 81.25 351 GLY A O 1
ATOM 2720 N N . TRP A 1 352 ? -3.158 45.688 11.234 1 78.56 352 TRP A N 1
ATOM 2721 C CA . TRP A 1 352 ? -2.531 47 11.039 1 78.56 352 TRP A CA 1
ATOM 2722 C C . TRP A 1 352 ? -1.161 47.062 11.703 1 78.56 352 TRP A C 1
ATOM 2724 O O . TRP A 1 352 ? -0.159 47.375 11.055 1 78.56 352 TRP A O 1
ATOM 2734 N N . SER A 1 353 ? -1.228 46.812 13.047 1 79.94 353 SER A N 1
ATOM 2735 C CA . SER A 1 353 ? 0.055 46.781 13.742 1 79.94 353 SER A CA 1
ATOM 2736 C C . SER A 1 353 ? 0.241 45.5 14.539 1 79.94 353 SER A C 1
ATOM 2738 O O . SER A 1 353 ? -0.736 44.875 14.938 1 79.94 353 SER A O 1
ATOM 2740 N N . GLY A 1 354 ? 1.326 44.969 14.656 1 84.06 354 GLY A N 1
ATOM 2741 C CA . GLY A 1 354 ? 1.661 43.688 15.305 1 84.06 354 GLY A CA 1
ATOM 2742 C C . GLY A 1 354 ? 2.223 43.875 16.703 1 84.06 354 GLY A C 1
ATOM 2743 O O . GLY A 1 354 ? 3.123 43.156 17.125 1 84.06 354 GLY A O 1
ATOM 2744 N N . GLU A 1 355 ? 1.665 44.75 17.516 1 88.5 355 GLU A N 1
ATOM 2745 C CA . GLU A 1 355 ? 2.203 45.094 18.812 1 88.5 355 GLU A CA 1
ATOM 2746 C C . GLU A 1 355 ? 2.096 43.938 19.797 1 88.5 355 GLU A C 1
ATOM 2748 O O . GLU A 1 355 ? 2.951 43.781 20.672 1 88.5 355 GLU A O 1
ATOM 2753 N N . ALA A 1 356 ? 1.044 43.188 19.656 1 92.5 356 ALA A N 1
ATOM 2754 C CA . ALA A 1 356 ? 0.867 42.062 20.562 1 92.5 356 ALA A CA 1
ATOM 2755 C C . ALA A 1 356 ? 2.055 41.094 20.469 1 92.5 356 ALA A C 1
ATOM 2757 O O . ALA A 1 356 ? 2.516 40.594 21.5 1 92.5 356 ALA A O 1
ATOM 2758 N N . LEU A 1 357 ? 2.539 40.844 19.359 1 94.81 357 LEU A N 1
ATOM 2759 C CA . LEU A 1 357 ? 3.637 39.906 19.125 1 94.81 357 LEU A CA 1
ATOM 2760 C C . LEU A 1 357 ? 4.945 40.469 19.688 1 94.81 357 LEU A C 1
ATOM 2762 O O . LEU A 1 357 ? 5.738 39.719 20.266 1 94.81 357 LEU A O 1
ATOM 2766 N N . ASP A 1 358 ? 5.148 41.75 19.531 1 94.31 358 ASP A N 1
ATOM 2767 C CA . ASP A 1 358 ? 6.324 42.375 20.094 1 94.31 358 ASP A CA 1
ATOM 2768 C C . ASP A 1 358 ? 6.324 42.312 21.625 1 94.31 358 ASP A C 1
ATOM 2770 O O . ASP A 1 358 ? 7.371 42.094 22.234 1 94.31 358 ASP A O 1
ATOM 2774 N N . MET A 1 359 ? 5.168 42.562 22.094 1 95.25 359 MET A N 1
ATOM 2775 C CA . MET A 1 359 ? 5.023 42.469 23.547 1 95.25 359 MET A CA 1
ATOM 2776 C C . MET A 1 359 ? 5.359 41.094 24.047 1 95.25 359 MET A C 1
ATOM 2778 O O . MET A 1 359 ? 6.102 40.938 25.031 1 95.25 359 MET A O 1
ATOM 2782 N N . ILE A 1 360 ? 4.805 40.062 23.453 1 96.69 360 ILE A N 1
ATOM 2783 C CA . ILE A 1 360 ? 5.039 38.688 23.859 1 96.69 360 ILE A CA 1
ATOM 2784 C C . ILE A 1 360 ? 6.523 38.344 23.766 1 96.69 360 ILE A C 1
ATOM 2786 O O . ILE A 1 360 ? 7.113 37.781 24.688 1 96.69 360 ILE A O 1
ATOM 2790 N N . GLU A 1 361 ? 7.105 38.656 22.609 1 96.12 361 GLU A N 1
ATOM 2791 C CA . GLU A 1 361 ? 8.531 38.406 22.406 1 96.12 361 GLU A CA 1
ATOM 2792 C C . GLU A 1 361 ? 9.367 39.125 23.484 1 96.12 361 GLU A C 1
ATOM 2794 O O . GLU A 1 361 ? 10.312 38.531 24.016 1 96.12 361 GLU A O 1
ATOM 2799 N N . GLY A 1 362 ? 9.07 40.375 23.75 1 96.06 362 GLY A N 1
ATOM 2800 C CA . GLY A 1 362 ? 9.789 41.156 24.75 1 96.06 362 GLY A CA 1
ATOM 2801 C C . GLY A 1 362 ? 9.742 40.531 26.125 1 96.06 362 GLY A C 1
ATOM 2802 O O . GLY A 1 362 ? 10.766 40.438 26.812 1 96.06 362 GLY A O 1
ATOM 2803 N N . LYS A 1 363 ? 8.594 40.094 26.547 1 96.56 363 LYS A N 1
ATOM 2804 C CA . LYS A 1 363 ? 8.43 39.5 27.859 1 96.56 363 LYS A CA 1
ATOM 2805 C C . LYS A 1 363 ? 9.219 38.188 27.953 1 96.56 363 LYS A C 1
ATOM 2807 O O . LYS A 1 363 ? 9.797 37.875 29 1 96.56 363 LYS A O 1
ATOM 2812 N N . LEU A 1 364 ? 9.156 37.406 26.906 1 96.56 364 LEU A N 1
ATOM 2813 C CA . LEU A 1 364 ? 9.898 36.156 26.891 1 96.56 364 LEU A CA 1
ATOM 2814 C C . LEU A 1 364 ? 11.406 36.406 26.891 1 96.56 364 LEU A C 1
ATOM 2816 O O . LEU A 1 364 ? 12.156 35.719 27.562 1 96.56 364 LEU A O 1
ATOM 2820 N N . ARG A 1 365 ? 11.82 37.312 26.109 1 95.81 365 ARG A N 1
ATOM 2821 C CA . ARG A 1 365 ? 13.234 37.688 26.094 1 95.81 365 ARG A CA 1
ATOM 2822 C C . ARG A 1 365 ? 13.695 38.156 27.469 1 95.81 365 ARG A C 1
ATOM 2824 O O . ARG A 1 365 ? 14.773 37.781 27.922 1 95.81 365 ARG A O 1
ATOM 2831 N N . ASP A 1 366 ? 12.93 39 28.109 1 96 366 ASP A N 1
ATOM 2832 C CA . ASP A 1 366 ? 13.227 39.469 29.438 1 96 366 ASP A CA 1
ATOM 2833 C C . ASP A 1 366 ? 13.336 38.344 30.438 1 96 366 ASP A C 1
ATOM 2835 O O . ASP A 1 366 ? 14.109 38.406 31.406 1 96 366 ASP A O 1
ATOM 2839 N N . ALA A 1 367 ? 12.57 37.375 30.203 1 95.69 367 ALA A N 1
ATOM 2840 C CA . ALA A 1 367 ? 12.562 36.219 31.094 1 95.69 367 ALA A CA 1
ATOM 2841 C C . ALA A 1 367 ? 13.727 35.281 30.766 1 95.69 367 ALA A C 1
ATOM 2843 O O . ALA A 1 367 ? 13.922 34.25 31.453 1 95.69 367 ALA A O 1
ATOM 2844 N N . GLY A 1 368 ? 14.445 35.531 29.625 1 95 368 GLY A N 1
ATOM 2845 C CA . GLY A 1 368 ? 15.664 34.781 29.328 1 95 368 GLY A CA 1
ATOM 2846 C C . GLY A 1 368 ? 15.461 33.656 28.328 1 95 368 GLY A C 1
ATOM 2847 O O . GLY A 1 368 ? 16.344 32.844 28.125 1 95 368 GLY A O 1
ATOM 2848 N N . TYR A 1 369 ? 14.367 33.594 27.703 1 95.75 369 TYR A N 1
ATOM 2849 C CA . TYR A 1 369 ? 14.125 32.531 26.734 1 95.75 369 TYR A CA 1
ATOM 2850 C C . TYR A 1 369 ? 14.953 32.719 25.469 1 95.75 369 TYR A C 1
ATOM 2852 O O . TYR A 1 369 ? 15.164 33.875 25.047 1 95.75 369 TYR A O 1
ATOM 2860 N N . ARG A 1 370 ? 15.422 31.609 24.938 1 94.81 370 ARG A N 1
ATOM 2861 C CA . ARG A 1 370 ? 16.016 31.609 23.609 1 94.81 370 ARG A CA 1
ATOM 2862 C C . ARG A 1 370 ? 14.977 31.297 22.531 1 94.81 370 ARG A C 1
ATOM 2864 O O . ARG A 1 370 ? 14.07 30.5 22.766 1 94.81 370 ARG A O 1
ATOM 2871 N N . PHE A 1 371 ? 15.203 31.953 21.391 1 95.12 371 PHE A N 1
ATOM 2872 C CA . PHE A 1 371 ? 14.203 31.812 20.328 1 95.12 371 PHE A CA 1
ATOM 2873 C C . PHE A 1 371 ? 14.727 30.906 19.219 1 95.12 371 PHE A C 1
ATOM 2875 O O . PHE A 1 371 ? 15.859 31.078 18.75 1 95.12 371 PHE A O 1
ATOM 2882 N N . GLY A 1 372 ? 13.938 29.969 18.828 1 92.5 372 GLY A N 1
ATOM 2883 C CA . GLY A 1 372 ? 14.305 29.078 17.75 1 92.5 372 GLY A CA 1
ATOM 2884 C C . GLY A 1 372 ? 13.883 29.578 16.375 1 92.5 372 GLY A C 1
ATOM 2885 O O . GLY A 1 372 ? 14.117 28.922 15.367 1 92.5 372 GLY A O 1
ATOM 2886 N N . LEU A 1 373 ? 13.18 30.641 16.328 1 91.5 373 LEU A N 1
ATOM 2887 C CA . LEU A 1 373 ? 12.75 31.312 15.109 1 91.5 373 LEU A CA 1
ATOM 2888 C C . LEU A 1 373 ? 12.602 32.812 15.336 1 91.5 373 LEU A C 1
ATOM 2890 O O . LEU A 1 373 ? 12.453 33.281 16.469 1 91.5 373 LEU A O 1
ATOM 2894 N N . ASP A 1 374 ? 12.773 33.531 14.227 1 91.31 374 ASP A N 1
ATOM 2895 C CA . ASP A 1 374 ? 12.375 34.938 14.305 1 91.31 374 ASP A CA 1
ATOM 2896 C C . ASP A 1 374 ? 10.859 35.062 14.453 1 91.31 374 ASP A C 1
ATOM 2898 O O . ASP A 1 374 ? 10.102 34.312 13.844 1 91.31 374 ASP A O 1
ATOM 2902 N N . THR A 1 375 ? 10.477 36.031 15.32 1 94.31 375 THR A N 1
ATOM 2903 C CA . THR A 1 375 ? 9.047 36.219 15.516 1 94.31 375 THR A CA 1
ATOM 2904 C C . THR A 1 375 ? 8.328 36.344 14.172 1 94.31 375 THR A C 1
ATOM 2906 O O . THR A 1 375 ? 8.656 37.219 13.367 1 94.31 375 THR A O 1
ATOM 2909 N N . LEU A 1 376 ? 7.379 35.469 13.984 1 93.88 376 LEU A N 1
ATOM 2910 C CA . LEU A 1 376 ? 6.68 35.375 12.703 1 93.88 376 LEU A CA 1
ATOM 2911 C C . LEU A 1 376 ? 5.426 36.25 12.711 1 93.88 376 LEU A C 1
ATOM 2913 O O . LEU A 1 376 ? 4.465 35.969 13.43 1 93.88 376 LEU A O 1
ATOM 2917 N N . LYS A 1 377 ? 5.457 37.281 11.93 1 93.25 377 LYS A N 1
ATOM 2918 C CA . LYS A 1 377 ? 4.324 38.219 11.789 1 93.25 377 LYS A CA 1
ATOM 2919 C C . LYS A 1 377 ? 3.699 38.094 10.406 1 93.25 377 LYS A C 1
ATOM 2921 O O . LYS A 1 377 ? 4.363 38.375 9.398 1 93.25 377 LYS A O 1
ATOM 2926 N N . VAL A 1 378 ? 2.471 37.656 10.367 1 91.81 378 VAL A N 1
ATOM 2927 C CA . VAL A 1 378 ? 1.771 37.531 9.094 1 91.81 378 VAL A CA 1
ATOM 2928 C C . VAL A 1 378 ? 0.629 38.531 9.016 1 91.81 378 VAL A C 1
ATOM 2930 O O . VAL A 1 378 ? -0.216 38.594 9.906 1 91.81 378 VAL A O 1
ATOM 2933 N N . LYS A 1 379 ? 0.674 39.281 7.965 1 89.5 379 LYS A N 1
ATOM 2934 C CA . LYS A 1 379 ? -0.374 40.281 7.797 1 89.5 379 LYS A CA 1
ATOM 2935 C C . LYS A 1 379 ? -1.635 39.688 7.199 1 89.5 379 LYS A C 1
ATOM 2937 O O . LYS A 1 379 ? -1.595 39.094 6.109 1 89.5 379 LYS A O 1
ATOM 2942 N N . PHE A 1 380 ? -2.752 39.812 7.855 1 88.12 380 PHE A N 1
ATOM 2943 C CA . PHE A 1 380 ? -4.07 39.375 7.414 1 88.12 380 PHE A CA 1
ATOM 2944 C C . PHE A 1 380 ? -4.082 37.875 7.152 1 88.12 380 PHE A C 1
ATOM 2946 O O . PHE A 1 380 ? -3.521 37.094 7.93 1 88.12 380 PHE A O 1
ATOM 2953 N N . LYS A 1 381 ? -4.863 37.438 6.16 1 87.62 381 LYS A N 1
ATOM 2954 C CA . LYS A 1 381 ? -5.035 36.031 5.836 1 87.62 381 LYS A CA 1
ATOM 2955 C C . LYS A 1 381 ? -3.84 35.5 5.051 1 87.62 381 LYS A C 1
ATOM 2957 O O . LYS A 1 381 ? -3.449 36.062 4.035 1 87.62 381 LYS A O 1
ATOM 2962 N N . PRO A 1 382 ? -3.203 34.406 5.582 1 90.94 382 PRO A N 1
ATOM 2963 C CA . PRO A 1 382 ? -2.047 33.875 4.875 1 90.94 382 PRO A CA 1
ATOM 2964 C C . PRO A 1 382 ? -2.416 33.281 3.518 1 90.94 382 PRO A C 1
ATOM 2966 O O . PRO A 1 382 ? -3.514 32.75 3.35 1 90.94 382 PRO A O 1
ATOM 2969 N N . ASP A 1 383 ? -1.568 33.406 2.564 1 89.38 383 ASP A N 1
ATOM 2970 C CA . ASP A 1 383 ? -1.681 32.719 1.282 1 89.38 383 ASP A CA 1
ATOM 2971 C C . ASP A 1 383 ? -0.839 31.453 1.266 1 89.38 383 ASP A C 1
ATOM 2973 O O . ASP A 1 383 ? -0.299 31.047 2.297 1 89.38 383 ASP A O 1
ATOM 2977 N N . ASP A 1 384 ? -0.741 30.828 0.138 1 88.69 384 ASP A N 1
ATOM 2978 C CA . ASP A 1 384 ? -0.072 29.531 0.041 1 88.69 384 ASP A CA 1
ATOM 2979 C C . ASP A 1 384 ? 1.424 29.656 0.32 1 88.69 384 ASP A C 1
ATOM 2981 O O . ASP A 1 384 ? 2.023 28.781 0.95 1 88.69 384 ASP A O 1
ATOM 2985 N N . VAL A 1 385 ? 1.991 30.656 -0.166 1 89.06 385 VAL A N 1
ATOM 2986 C CA . VAL A 1 385 ? 3.42 30.891 0.028 1 89.06 385 VAL A CA 1
ATOM 2987 C C . VAL A 1 385 ? 3.713 31.094 1.513 1 89.06 385 VAL A C 1
ATOM 2989 O O . VAL A 1 385 ? 4.691 30.562 2.037 1 89.06 385 VAL A O 1
ATOM 2992 N N . THR A 1 386 ? 2.803 31.875 2.141 1 91.88 386 THR A N 1
ATOM 2993 C CA . THR A 1 386 ? 2.955 32.125 3.572 1 91.88 386 THR A CA 1
ATOM 2994 C C . THR A 1 386 ? 2.758 30.812 4.355 1 91.88 386 THR A C 1
ATOM 2996 O O . THR A 1 386 ? 3.482 30.547 5.32 1 91.88 386 THR A O 1
ATOM 2999 N N . LEU A 1 387 ? 1.789 30.062 3.973 1 92.56 387 LEU A N 1
ATOM 3000 C CA . LEU A 1 387 ? 1.54 28.797 4.648 1 92.56 387 LEU A CA 1
ATOM 3001 C C . LEU A 1 387 ? 2.742 27.875 4.523 1 92.56 387 LEU A C 1
ATOM 3003 O O . LEU A 1 387 ? 3.131 27.219 5.492 1 92.56 387 LEU A O 1
ATOM 3007 N N . LYS A 1 388 ? 3.275 27.766 3.346 1 91 388 LYS A N 1
ATOM 3008 C CA . LYS A 1 388 ? 4.473 26.953 3.133 1 91 388 LYS A CA 1
ATOM 3009 C C . LYS A 1 388 ? 5.637 27.469 3.977 1 91 388 LYS A C 1
ATOM 3011 O O . LYS A 1 388 ? 6.391 26.672 4.547 1 91 388 LYS A O 1
ATOM 3016 N N . PHE A 1 389 ? 5.789 28.797 4 1 92.62 389 PHE A N 1
ATOM 3017 C CA . PHE A 1 389 ? 6.797 29.438 4.84 1 92.62 389 PHE A CA 1
ATOM 3018 C C . PHE A 1 389 ? 6.633 29 6.297 1 92.62 389 PHE A C 1
ATOM 3020 O O . PHE A 1 389 ? 7.602 28.609 6.949 1 92.62 389 PHE A O 1
ATOM 3027 N N . CYS A 1 390 ? 5.41 29.047 6.809 1 94.5 390 CYS A N 1
ATOM 3028 C CA . CYS A 1 390 ? 5.117 28.672 8.188 1 94.5 390 CYS A CA 1
ATOM 3029 C C . CYS A 1 390 ? 5.426 27.203 8.438 1 94.5 390 CYS A C 1
ATOM 3031 O O . CYS A 1 390 ? 5.945 26.844 9.492 1 94.5 390 CYS A O 1
ATOM 3033 N N . GLU A 1 391 ? 5.062 26.344 7.508 1 94 391 GLU A N 1
ATOM 3034 C CA . GLU A 1 391 ? 5.398 24.922 7.598 1 94 391 GLU A CA 1
ATOM 3035 C C . GLU A 1 391 ? 6.906 24.719 7.734 1 94 391 GLU A C 1
ATOM 3037 O O . GLU A 1 391 ? 7.359 23.938 8.57 1 94 391 GLU A O 1
ATOM 3042 N N . GLU A 1 392 ? 7.715 25.375 6.879 1 93.56 392 GLU A N 1
ATOM 3043 C CA . GLU A 1 392 ? 9.172 25.266 6.91 1 93.56 392 GLU A CA 1
ATOM 3044 C C . GLU A 1 392 ? 9.734 25.781 8.227 1 93.56 392 GLU A C 1
ATOM 3046 O O . GLU A 1 392 ? 10.719 25.25 8.742 1 93.56 392 GLU A O 1
ATOM 3051 N N . VAL A 1 393 ? 9.125 26.859 8.734 1 94.62 393 VAL A N 1
ATOM 3052 C CA . VAL A 1 393 ? 9.523 27.391 10.031 1 94.62 393 VAL A CA 1
ATOM 3053 C C . VAL A 1 393 ? 9.359 26.328 11.102 1 94.62 393 VAL A C 1
ATOM 3055 O O . VAL A 1 393 ? 10.234 26.141 11.945 1 94.62 393 VAL A O 1
ATOM 3058 N N . GLY A 1 394 ? 8.195 25.672 11.062 1 95.75 394 GLY A N 1
ATOM 3059 C CA . GLY A 1 394 ? 7.977 24.562 11.992 1 95.75 394 GLY A CA 1
ATOM 3060 C C . GLY A 1 394 ? 9.008 23.453 11.859 1 95.75 394 GLY A C 1
ATOM 3061 O O . GLY A 1 394 ? 9.516 22.953 12.867 1 95.75 394 GLY A O 1
ATOM 3062 N N . THR A 1 395 ? 9.297 23.062 10.664 1 93.81 395 THR A N 1
ATOM 3063 C CA . THR A 1 395 ? 10.281 22.016 10.406 1 93.81 395 THR A CA 1
ATOM 3064 C C . THR A 1 395 ? 11.648 22.422 10.953 1 93.81 395 THR A C 1
ATOM 3066 O O . THR A 1 395 ? 12.336 21.609 11.578 1 93.81 395 THR A O 1
ATOM 3069 N N . ASP A 1 396 ? 12.102 23.688 10.703 1 94.06 396 ASP A N 1
ATOM 3070 C CA . ASP A 1 396 ? 13.391 24.172 11.188 1 94.06 396 ASP A CA 1
ATOM 3071 C C . ASP A 1 396 ? 13.445 24.156 12.711 1 94.06 396 ASP A C 1
ATOM 3073 O O . ASP A 1 396 ? 14.484 23.828 13.297 1 94.06 396 ASP A O 1
ATOM 3077 N N . PHE A 1 397 ? 12.344 24.578 13.312 1 95.69 397 PHE A N 1
ATOM 3078 C CA . PHE A 1 397 ? 12.266 24.562 14.773 1 95.69 397 PHE A CA 1
ATOM 3079 C C . PHE A 1 397 ? 12.477 23.156 15.305 1 95.69 397 PHE A C 1
ATOM 3081 O O . PHE A 1 397 ? 13.227 22.953 16.266 1 95.69 397 PHE A O 1
ATOM 3088 N N . ALA A 1 398 ? 11.812 22.172 14.695 1 95.12 398 ALA A N 1
ATOM 3089 C CA . ALA A 1 398 ? 11.961 20.766 15.07 1 95.12 398 ALA A CA 1
ATOM 3090 C C . ALA A 1 398 ? 13.406 20.312 14.906 1 95.12 398 ALA A C 1
ATOM 3092 O O . ALA A 1 398 ? 13.953 19.625 15.781 1 95.12 398 ALA A O 1
ATOM 3093 N N . GLN A 1 399 ? 14.023 20.656 13.789 1 92.44 399 GLN A N 1
ATOM 3094 C CA . GLN A 1 399 ? 15.406 20.266 13.508 1 92.44 399 GLN A CA 1
ATOM 3095 C C . GLN A 1 399 ? 16.359 20.828 14.555 1 92.44 399 GLN A C 1
ATOM 3097 O O . GLN A 1 399 ? 17.312 20.172 14.969 1 92.44 399 GLN A O 1
ATOM 3102 N N . THR A 1 400 ? 16.125 22.062 14.922 1 93.12 400 THR A N 1
ATOM 3103 C CA . THR A 1 400 ? 16.938 22.719 15.938 1 93.12 400 THR A CA 1
ATOM 3104 C C . THR A 1 400 ? 16.875 21.969 17.266 1 93.12 400 THR A C 1
ATOM 3106 O O . THR A 1 400 ? 17.891 21.75 17.922 1 93.12 400 THR A O 1
ATOM 3109 N N . LEU A 1 401 ? 15.672 21.547 17.625 1 94.44 401 LEU A N 1
ATOM 3110 C CA . LEU A 1 401 ? 15.484 20.797 18.859 1 94.44 401 LEU A CA 1
ATOM 3111 C C . LEU A 1 401 ? 16.188 19.438 18.797 1 94.44 401 LEU A C 1
ATOM 3113 O O . LEU A 1 401 ? 16.812 19.016 19.766 1 94.44 401 LEU A O 1
ATOM 3117 N N . LYS A 1 402 ? 16.109 18.797 17.672 1 91.31 402 LYS A N 1
ATOM 3118 C CA . LYS A 1 402 ? 16.734 17.484 17.516 1 91.31 402 LYS A CA 1
ATOM 3119 C C . LYS A 1 402 ? 18.25 17.594 17.547 1 91.31 402 LYS A C 1
ATOM 3121 O O . LYS A 1 402 ? 18.922 16.734 18.125 1 91.31 402 LYS A O 1
ATOM 3126 N N . LYS A 1 403 ? 18.828 18.578 16.891 1 88.12 403 LYS A N 1
ATOM 3127 C CA . LYS A 1 403 ? 20.281 18.797 16.891 1 88.12 403 LYS A CA 1
ATOM 3128 C C . LYS A 1 403 ? 20.797 19.062 18.297 1 88.12 403 LYS A C 1
ATOM 3130 O O . LYS A 1 403 ? 21.875 18.609 18.672 1 88.12 403 LYS A O 1
ATOM 3135 N N . ALA A 1 404 ? 20.047 19.766 19.016 1 85.5 404 ALA A N 1
ATOM 3136 C CA . ALA A 1 404 ? 20.438 20.094 20.375 1 85.5 404 ALA A CA 1
ATOM 3137 C C . ALA A 1 404 ? 20.469 18.828 21.25 1 85.5 404 ALA A C 1
ATOM 3139 O O . ALA A 1 404 ? 21.312 18.719 22.141 1 85.5 404 ALA A O 1
ATOM 3140 N N . LYS A 1 405 ? 19.688 17.953 20.938 1 81.81 405 LYS A N 1
ATOM 3141 C CA . LYS A 1 405 ? 19.656 16.703 21.703 1 81.81 405 LYS A CA 1
ATOM 3142 C C . LYS A 1 405 ? 20.781 15.766 21.281 1 81.81 405 LYS A C 1
ATOM 3144 O O . LYS A 1 405 ? 21.297 15 22.094 1 81.81 405 LYS A O 1
ATOM 3149 N N . LYS A 1 406 ? 21.203 15.617 19.953 1 70.69 406 LYS A N 1
ATOM 3150 C CA . LYS A 1 406 ? 22.234 14.734 19.422 1 70.69 406 LYS A CA 1
ATOM 3151 C C . LYS A 1 406 ? 23.625 15.156 19.891 1 70.69 406 LYS A C 1
ATOM 3153 O O . LYS A 1 406 ? 24.5 14.312 20.094 1 70.69 406 LYS A O 1
ATOM 3158 N N . VAL A 1 407 ? 24.047 16.422 19.734 1 64.5 407 VAL A N 1
ATOM 3159 C CA . VAL A 1 407 ? 25.344 16.969 20.094 1 64.5 407 VAL A CA 1
ATOM 3160 C C . VAL A 1 407 ? 25.781 16.422 21.453 1 64.5 407 VAL A C 1
ATOM 3162 O O . VAL A 1 407 ? 26.969 16.359 21.75 1 64.5 407 VAL A O 1
ATOM 3165 N N . ARG A 1 408 ? 25.031 15.75 22.078 1 59 408 ARG A N 1
ATOM 3166 C CA . ARG A 1 408 ? 25.453 15.188 23.359 1 59 408 ARG A CA 1
ATOM 3167 C C . ARG A 1 408 ? 26.078 13.805 23.172 1 59 408 ARG A C 1
ATOM 3169 O O . ARG A 1 408 ? 26.703 13.273 24.094 1 59 408 ARG A O 1
ATOM 3176 N N . VAL A 1 409 ? 26.125 13.219 21.797 1 61.16 409 VAL A N 1
ATOM 3177 C CA . VAL A 1 409 ? 26.656 11.883 21.562 1 61.16 409 VAL A CA 1
ATOM 3178 C C . VAL A 1 409 ? 27.891 11.977 20.672 1 61.16 409 VAL A C 1
ATOM 3180 O O . VAL A 1 409 ? 27.844 12.594 19.609 1 61.16 409 VAL A O 1
ATOM 3183 N N . PRO A 1 410 ? 29.125 11.609 21.016 1 64.81 410 PRO A N 1
ATOM 3184 C CA . PRO A 1 410 ? 30.359 11.68 20.219 1 64.81 410 PRO A CA 1
ATOM 3185 C C . PRO A 1 410 ? 30.203 11 18.859 1 64.81 410 PRO A C 1
ATOM 3187 O O . PRO A 1 410 ? 29.5 9.992 18.734 1 64.81 410 PRO A O 1
ATOM 3190 N N . GLN A 1 411 ? 30.703 11.625 17.75 1 65.31 411 GLN A N 1
ATOM 3191 C CA . GLN A 1 411 ? 30.641 11.078 16.391 1 65.31 411 GLN A CA 1
ATOM 3192 C C . GLN A 1 411 ? 31.422 9.781 16.281 1 65.31 411 GLN A C 1
ATOM 3194 O O . GLN A 1 411 ? 32.625 9.75 16.594 1 65.31 411 GLN A O 1
ATOM 3199 N N . GLN A 1 412 ? 30.891 8.656 16.203 1 71.75 412 GLN A N 1
ATOM 3200 C CA . GLN A 1 412 ? 31.547 7.367 16.016 1 71.75 412 GLN A CA 1
ATOM 3201 C C . GLN A 1 412 ? 31.984 7.176 14.57 1 71.75 412 GLN A C 1
ATOM 3203 O O . GLN A 1 412 ? 31.406 7.762 13.656 1 71.75 412 GLN A O 1
ATOM 3208 N N . ALA A 1 413 ? 33.219 6.48 14.461 1 82.69 413 ALA A N 1
ATOM 3209 C CA . ALA A 1 413 ? 33.688 6.086 13.133 1 82.69 413 ALA A CA 1
ATOM 3210 C C . ALA A 1 413 ? 32.625 5.324 12.375 1 82.69 413 ALA A C 1
ATOM 3212 O O . ALA A 1 413 ? 31.812 4.609 12.977 1 82.69 413 ALA A O 1
ATOM 3213 N N . ALA A 1 414 ? 32.562 5.57 10.977 1 90 414 ALA A N 1
ATOM 3214 C CA . ALA A 1 414 ? 31.594 4.895 10.141 1 90 414 ALA A CA 1
ATOM 3215 C C . ALA A 1 414 ? 31.703 3.377 10.273 1 90 414 ALA A C 1
ATOM 3217 O O . ALA A 1 414 ? 32.812 2.83 10.273 1 90 414 ALA A O 1
ATOM 3218 N N . THR A 1 415 ? 30.656 2.666 10.469 1 92.81 415 THR A N 1
ATOM 3219 C CA . THR A 1 415 ? 30.609 1.211 10.547 1 92.81 415 THR A CA 1
ATOM 3220 C C . THR A 1 415 ? 30.906 0.583 9.195 1 92.81 415 THR A C 1
ATOM 3222 O O . THR A 1 415 ? 30.859 1.258 8.164 1 92.81 415 THR A O 1
ATOM 3225 N N . PRO A 1 416 ? 31.266 -0.717 9.109 1 94.25 416 PRO A N 1
ATOM 3226 C CA . PRO A 1 416 ? 31.484 -1.405 7.836 1 94.25 416 PRO A CA 1
ATOM 3227 C C . PRO A 1 416 ? 30.266 -1.314 6.91 1 94.25 416 PRO A C 1
ATOM 3229 O O . PRO A 1 416 ? 30.422 -1.151 5.695 1 94.25 416 PRO A O 1
ATOM 3232 N N . VAL A 1 417 ? 29.109 -1.381 7.52 1 95.69 417 VAL A N 1
ATOM 3233 C CA . VAL A 1 417 ? 27.875 -1.276 6.746 1 95.69 417 VAL A CA 1
ATOM 3234 C C . VAL A 1 417 ? 27.797 0.101 6.09 1 95.69 417 VAL A C 1
ATOM 3236 O O . VAL A 1 417 ? 27.516 0.211 4.895 1 95.69 417 VAL A O 1
ATOM 3239 N N . GLU A 1 418 ? 28.047 1.077 6.887 1 94.94 418 GLU A N 1
ATOM 3240 C CA . GLU A 1 418 ? 27.969 2.441 6.375 1 94.94 418 GLU A CA 1
ATOM 3241 C C . GLU A 1 418 ? 29 2.682 5.277 1 94.94 418 GLU A C 1
ATOM 3243 O O . GLU A 1 418 ? 28.734 3.395 4.309 1 94.94 418 GLU A O 1
ATOM 3248 N N . GLN A 1 419 ? 30.188 2.113 5.426 1 95.81 419 GLN A N 1
ATOM 3249 C CA . GLN A 1 419 ? 31.234 2.236 4.41 1 95.81 419 GLN A CA 1
ATOM 3250 C C . GLN A 1 419 ? 30.812 1.562 3.107 1 95.81 419 GLN A C 1
ATOM 3252 O O . GLN A 1 419 ? 31.031 2.107 2.023 1 95.81 419 GLN A O 1
ATOM 3257 N N . ALA A 1 420 ? 30.25 0.386 3.219 1 97.5 420 ALA A N 1
ATOM 3258 C CA . ALA A 1 420 ? 29.812 -0.357 2.041 1 97.5 420 ALA A CA 1
ATOM 3259 C C . ALA A 1 420 ? 28.672 0.365 1.332 1 97.5 420 ALA A C 1
ATOM 3261 O O . ALA A 1 420 ? 28.672 0.495 0.105 1 97.5 420 ALA A O 1
ATOM 3262 N N . VAL A 1 421 ? 27.688 0.849 2.096 1 96.62 421 VAL A N 1
ATOM 3263 C CA . VAL A 1 421 ? 26.531 1.548 1.536 1 96.62 421 VAL A CA 1
ATOM 3264 C C . VAL A 1 421 ? 27 2.809 0.811 1 96.62 421 VAL A C 1
ATOM 3266 O O . VAL A 1 421 ? 26.406 3.201 -0.2 1 96.62 421 VAL A O 1
ATOM 3269 N N . GLY A 1 422 ? 28.062 3.387 1.338 1 96.5 422 GLY A N 1
ATOM 3270 C CA . GLY A 1 422 ? 28.609 4.59 0.728 1 96.5 422 GLY A CA 1
ATOM 3271 C C . GLY A 1 422 ? 29.031 4.387 -0.715 1 96.5 422 GLY A C 1
ATOM 3272 O O . GLY A 1 422 ? 29.172 5.352 -1.465 1 96.5 422 GLY A O 1
ATOM 3273 N N . ARG A 1 423 ? 29.219 3.158 -1.148 1 96.56 423 ARG A N 1
ATOM 3274 C CA . ARG A 1 423 ? 29.703 2.865 -2.494 1 96.56 423 ARG A CA 1
ATOM 3275 C C . ARG A 1 423 ? 28.547 2.725 -3.475 1 96.56 423 ARG A C 1
ATOM 3277 O O . ARG A 1 423 ? 28.766 2.494 -4.668 1 96.56 423 ARG A O 1
ATOM 3284 N N . ILE A 1 424 ? 27.297 2.734 -2.992 1 96.69 424 ILE A N 1
ATOM 3285 C CA . ILE A 1 424 ? 26.141 2.91 -3.861 1 96.69 424 ILE A CA 1
ATOM 3286 C C . ILE A 1 424 ? 26.016 4.375 -4.27 1 96.69 424 ILE A C 1
ATOM 3288 O O . ILE A 1 424 ? 25.734 5.238 -3.434 1 96.69 424 ILE A O 1
ATOM 3292 N N . VAL A 1 425 ? 26.234 4.621 -5.516 1 95.38 425 VAL A N 1
ATOM 3293 C CA . VAL A 1 425 ? 26.312 6.012 -5.953 1 95.38 425 VAL A CA 1
ATOM 3294 C C . VAL A 1 425 ? 25.234 6.273 -7.012 1 95.38 425 VAL A C 1
ATOM 3296 O O . VAL A 1 425 ? 24.641 5.336 -7.547 1 95.38 425 VAL A O 1
ATOM 3299 N N . GLY A 1 426 ? 24.922 7.543 -7.266 1 94.31 426 GLY A N 1
ATOM 3300 C CA . GLY A 1 426 ? 23.922 7.945 -8.234 1 94.31 426 GLY A CA 1
ATOM 3301 C C . GLY A 1 426 ? 24.203 9.305 -8.852 1 94.31 426 GLY A C 1
ATOM 3302 O O . GLY A 1 426 ? 25.141 9.992 -8.461 1 94.31 426 GLY A O 1
ATOM 3303 N N . SER A 1 427 ? 23.406 9.648 -9.836 1 97 427 SER A N 1
ATOM 3304 C CA . SER A 1 427 ? 23.531 10.93 -10.531 1 97 427 SER A CA 1
ATOM 3305 C C . SER A 1 427 ? 23.281 12.102 -9.586 1 97 427 SER A C 1
ATOM 3307 O O . SER A 1 427 ? 22.375 12.055 -8.758 1 97 427 SER A O 1
ATOM 3309 N N . VAL A 1 428 ? 24.188 13.078 -9.672 1 97.62 428 VAL A N 1
ATOM 3310 C CA . VAL A 1 428 ? 23.922 14.305 -8.938 1 97.62 428 VAL A CA 1
ATOM 3311 C C . VAL A 1 428 ? 22.891 15.141 -9.672 1 97.62 428 VAL A C 1
ATOM 3313 O O . VAL A 1 428 ? 23.094 15.523 -10.828 1 97.62 428 VAL A O 1
ATOM 3316 N N . CYS A 1 429 ? 21.797 15.383 -9 1 98.19 429 CYS A N 1
ATOM 3317 C CA . CYS A 1 429 ? 20.672 16.078 -9.617 1 98.19 429 CYS A CA 1
ATOM 3318 C C . CYS A 1 429 ? 20.156 17.203 -8.719 1 98.19 429 CYS A C 1
ATOM 3320 O O . CYS A 1 429 ? 20.422 17.203 -7.516 1 98.19 429 CYS A O 1
ATOM 3322 N N . VAL A 1 430 ? 19.562 18.141 -9.297 1 98.19 430 VAL A N 1
ATOM 3323 C CA . VAL A 1 430 ? 18.719 19.094 -8.578 1 98.19 430 VAL A CA 1
ATOM 3324 C C . VAL A 1 430 ? 17.25 18.812 -8.867 1 98.19 430 VAL A C 1
ATOM 3326 O O . VAL A 1 430 ? 16.828 18.844 -10.023 1 98.19 430 VAL A O 1
ATOM 3329 N N . ILE A 1 431 ? 16.516 18.469 -7.844 1 98.44 431 ILE A N 1
ATOM 3330 C CA . ILE A 1 431 ? 15.07 18.25 -7.949 1 98.44 431 ILE A CA 1
ATOM 3331 C C . ILE A 1 431 ? 14.328 19.562 -7.695 1 98.44 431 ILE A C 1
ATOM 3333 O O . ILE A 1 431 ? 14.594 20.25 -6.711 1 98.44 431 ILE A O 1
ATOM 3337 N N . THR A 1 432 ? 13.492 19.938 -8.594 1 98.31 432 THR A N 1
ATOM 3338 C CA . THR A 1 432 ? 12.695 21.156 -8.445 1 98.31 432 THR A CA 1
ATOM 3339 C C . THR A 1 432 ? 11.203 20.828 -8.508 1 98.31 432 THR A C 1
ATOM 3341 O O . THR A 1 432 ? 10.781 19.953 -9.281 1 98.31 432 THR A O 1
ATOM 3344 N N . ALA A 1 433 ? 10.398 21.406 -7.723 1 96.94 433 ALA A N 1
ATOM 3345 C CA . ALA A 1 433 ? 8.953 21.234 -7.699 1 96.94 433 ALA A CA 1
ATOM 3346 C C . ALA A 1 433 ? 8.234 22.562 -7.531 1 96.94 433 ALA A C 1
ATOM 3348 O O . ALA A 1 433 ? 8.766 23.484 -6.906 1 96.94 433 ALA A O 1
ATOM 3349 N N . LYS A 1 434 ? 7.148 22.625 -8.125 1 94.19 434 LYS A N 1
ATOM 3350 C CA . LYS A 1 434 ? 6.34 23.844 -8.062 1 94.19 434 LYS A CA 1
ATOM 3351 C C . LYS A 1 434 ? 4.852 23.5 -8.008 1 94.19 434 LYS A C 1
ATOM 3353 O O . LYS A 1 434 ? 4.391 22.594 -8.695 1 94.19 434 LYS A O 1
ATOM 3358 N N . GLN A 1 435 ? 4.129 24.172 -7.156 1 90.12 435 GLN A N 1
ATOM 3359 C CA . GLN A 1 435 ? 2.672 24.141 -7.066 1 90.12 435 GLN A CA 1
ATOM 3360 C C . GLN A 1 435 ? 2.104 25.531 -6.859 1 90.12 435 GLN A C 1
ATOM 3362 O O . GLN A 1 435 ? 2.303 26.141 -5.805 1 90.12 435 GLN A O 1
ATOM 3367 N N . GLY A 1 436 ? 1.368 26.031 -7.855 1 87.5 436 GLY A N 1
ATOM 3368 C CA . GLY A 1 436 ? 0.968 27.422 -7.781 1 87.5 436 GLY A CA 1
ATOM 3369 C C . GLY A 1 436 ? 2.143 28.375 -7.648 1 87.5 436 GLY A C 1
ATOM 3370 O O . GLY A 1 436 ? 3.068 28.344 -8.461 1 87.5 436 GLY A O 1
ATOM 3371 N N . ASP A 1 437 ? 2.131 29.141 -6.566 1 87.56 437 ASP A N 1
ATOM 3372 C CA . ASP A 1 437 ? 3.191 30.109 -6.363 1 87.56 437 ASP A CA 1
ATOM 3373 C C . ASP A 1 437 ? 4.293 29.562 -5.465 1 87.56 437 ASP A C 1
ATOM 3375 O O . ASP A 1 437 ? 5.316 30.219 -5.246 1 87.56 437 ASP A O 1
ATOM 3379 N N . VAL A 1 438 ? 4.082 28.359 -5.012 1 89.06 438 VAL A N 1
ATOM 3380 C CA . VAL A 1 438 ? 5.09 27.719 -4.168 1 89.06 438 VAL A CA 1
ATOM 3381 C C . VAL A 1 438 ? 6.109 26.984 -5.039 1 89.06 438 VAL A C 1
ATOM 3383 O O . VAL A 1 438 ? 5.742 26.172 -5.883 1 89.06 438 VAL A O 1
ATOM 3386 N N . SER A 1 439 ? 7.281 27.359 -4.945 1 91.94 439 SER A N 1
ATOM 3387 C CA . SER A 1 439 ? 8.375 26.719 -5.672 1 91.94 439 SER A CA 1
ATOM 3388 C C . SER A 1 439 ? 9.547 26.406 -4.75 1 91.94 439 SER A C 1
ATOM 3390 O O . SER A 1 439 ? 9.875 27.203 -3.863 1 91.94 439 SER A O 1
ATOM 3392 N N . THR A 1 440 ? 10.125 25.281 -4.832 1 93.69 440 THR A N 1
ATOM 3393 C CA . THR A 1 440 ? 11.273 24.875 -4.027 1 93.69 440 THR A CA 1
ATOM 3394 C C . THR A 1 440 ? 12.125 23.844 -4.766 1 93.69 440 THR A C 1
ATOM 3396 O O . THR A 1 440 ? 11.82 23.5 -5.91 1 93.69 440 THR A O 1
ATOM 3399 N N . GLY A 1 441 ? 13.234 23.484 -4.195 1 95.38 441 GLY A N 1
ATOM 3400 C CA . GLY A 1 441 ? 14.133 22.484 -4.77 1 95.38 441 GLY A CA 1
ATOM 3401 C C . GLY A 1 441 ? 15.203 22.016 -3.805 1 95.38 441 GLY A C 1
ATOM 3402 O O . GLY A 1 441 ? 15.367 22.594 -2.729 1 95.38 441 GLY A O 1
ATOM 3403 N N . MET A 1 442 ? 15.836 21 -4.191 1 95.44 442 MET A N 1
ATOM 3404 C CA . MET A 1 442 ? 16.922 20.453 -3.393 1 95.44 442 MET A CA 1
ATOM 3405 C C . MET A 1 442 ? 17.922 19.703 -4.273 1 95.44 442 MET A C 1
ATOM 3407 O O . MET A 1 442 ? 17.578 19.281 -5.383 1 95.44 442 MET A O 1
ATOM 3411 N N . LEU A 1 443 ? 19.125 19.656 -3.766 1 96.06 443 LEU A N 1
ATOM 3412 C CA . LEU A 1 443 ? 20.125 18.766 -4.367 1 96.06 443 LEU A CA 1
ATOM 3413 C C . LEU A 1 443 ? 19.906 17.328 -3.912 1 96.06 443 LEU A C 1
ATOM 3415 O O . LEU A 1 443 ? 19.562 17.078 -2.752 1 96.06 443 LEU A O 1
ATOM 3419 N N . GLY A 1 444 ? 20.031 16.375 -4.832 1 95.38 444 GLY A N 1
ATOM 3420 C CA . GLY A 1 444 ? 19.906 14.961 -4.488 1 95.38 444 GLY A CA 1
ATOM 3421 C C . GLY A 1 444 ? 20.688 14.047 -5.406 1 95.38 444 GLY A C 1
ATOM 3422 O O . GLY A 1 444 ? 20.969 14.398 -6.555 1 95.38 444 GLY A O 1
ATOM 3423 N N . SER A 1 445 ? 21.047 12.875 -4.848 1 96.44 445 SER A N 1
ATOM 3424 C CA . SER A 1 445 ? 21.75 11.875 -5.641 1 96.44 445 SER A CA 1
ATOM 3425 C C . SER A 1 445 ? 21.094 10.5 -5.504 1 96.44 445 SER A C 1
ATOM 3427 O O . SER A 1 445 ? 21.547 9.523 -6.105 1 96.44 445 SER A O 1
ATOM 3429 N N . TRP A 1 446 ? 20.109 10.375 -4.633 1 97.38 446 TRP A N 1
ATOM 3430 C CA . TRP A 1 446 ? 19.406 9.109 -4.473 1 97.38 446 TRP A CA 1
ATOM 3431 C C . TRP A 1 446 ? 18.25 8.992 -5.465 1 97.38 446 TRP A C 1
ATOM 3433 O O . TRP A 1 446 ? 17.078 8.992 -5.074 1 97.38 446 TRP A O 1
ATOM 3443 N N . VAL A 1 447 ? 18.625 8.914 -6.719 1 97.62 447 VAL A N 1
ATOM 3444 C CA . VAL A 1 447 ? 17.734 8.828 -7.875 1 97.62 447 VAL A CA 1
ATOM 3445 C C . VAL A 1 447 ? 18.109 7.609 -8.719 1 97.62 447 VAL A C 1
ATOM 3447 O O . VAL A 1 447 ? 19.281 7.277 -8.867 1 97.62 447 VAL A O 1
ATOM 3450 N N . SER A 1 448 ? 17.109 6.91 -9.242 1 97.69 448 SER A N 1
ATOM 3451 C CA . SER A 1 448 ? 17.344 5.75 -10.094 1 97.69 448 SER A CA 1
ATOM 3452 C C . SER A 1 448 ? 16.203 5.555 -11.086 1 97.69 448 SER A C 1
ATOM 3454 O O . SER A 1 448 ? 15.039 5.809 -10.758 1 97.69 448 SER A O 1
ATOM 3456 N N . GLN A 1 449 ? 16.594 5.195 -12.336 1 97.69 449 GLN A N 1
ATOM 3457 C CA . GLN A 1 449 ? 15.516 4.734 -13.211 1 97.69 449 GLN A CA 1
ATOM 3458 C C . GLN A 1 449 ? 14.781 3.543 -12.602 1 97.69 449 GLN A C 1
ATOM 3460 O O . GLN A 1 449 ? 15.383 2.746 -11.875 1 97.69 449 GLN A O 1
ATOM 3465 N N . ALA A 1 450 ? 13.422 3.412 -12.891 1 97.69 450 ALA A N 1
ATOM 3466 C CA . ALA A 1 450 ? 12.625 2.379 -12.234 1 97.69 450 ALA A CA 1
ATOM 3467 C C . ALA A 1 450 ? 11.859 1.547 -13.258 1 97.69 450 ALA A C 1
ATOM 3469 O O . ALA A 1 450 ? 11.594 0.363 -13.031 1 97.69 450 ALA A O 1
ATOM 3470 N N . THR A 1 451 ? 11.398 2.098 -14.344 1 97.38 451 THR A N 1
ATOM 3471 C CA . THR A 1 451 ? 10.609 1.396 -15.352 1 97.38 451 THR A CA 1
ATOM 3472 C C . THR A 1 451 ? 10.992 1.854 -16.75 1 97.38 451 THR A C 1
ATOM 3474 O O . THR A 1 451 ? 11.539 2.947 -16.938 1 97.38 451 THR A O 1
ATOM 3477 N N . PHE A 1 452 ? 10.727 1.023 -17.781 1 94.44 452 PHE A N 1
ATOM 3478 C CA . PHE A 1 452 ? 10.836 1.375 -19.188 1 94.44 452 PHE A CA 1
ATOM 3479 C C . PHE A 1 452 ? 9.508 1.895 -19.719 1 94.44 452 PHE A C 1
ATOM 3481 O O . PHE A 1 452 ? 9.477 2.883 -20.469 1 94.44 452 PHE A O 1
ATOM 3488 N N . ASN A 1 453 ? 8.508 1.168 -19.375 1 90.5 453 ASN A N 1
ATOM 3489 C CA . ASN A 1 453 ? 7.188 1.451 -19.922 1 90.5 453 ASN A CA 1
ATOM 3490 C C . ASN A 1 453 ? 6.141 1.61 -18.828 1 90.5 453 ASN A C 1
ATOM 3492 O O . ASN A 1 453 ? 5.621 0.619 -18.312 1 90.5 453 ASN A O 1
ATOM 3496 N N . PRO A 1 454 ? 5.645 2.816 -18.688 1 93.5 454 PRO A N 1
ATOM 3497 C CA . PRO A 1 454 ? 6.25 4.066 -19.141 1 93.5 454 PRO A CA 1
ATOM 3498 C C . PRO A 1 454 ? 7.605 4.34 -18.5 1 93.5 454 PRO A C 1
ATOM 3500 O O . PRO A 1 454 ? 7.934 3.742 -17.469 1 93.5 454 PRO A O 1
ATOM 3503 N N . PRO A 1 455 ? 8.352 5.227 -19.125 1 96.62 455 PRO A N 1
ATOM 3504 C CA . PRO A 1 455 ? 9.586 5.598 -18.422 1 96.62 455 PRO A CA 1
ATOM 3505 C C . PRO A 1 455 ? 9.32 6.191 -17.047 1 96.62 455 PRO A C 1
ATOM 3507 O O . PRO A 1 455 ? 8.414 7.008 -16.875 1 96.62 455 PRO A O 1
ATOM 3510 N N . GLY A 1 456 ? 9.953 5.664 -16.125 1 98 456 GLY A N 1
ATOM 3511 C CA . GLY A 1 456 ? 9.773 6.117 -14.75 1 98 456 GLY A CA 1
ATOM 3512 C C . GLY A 1 456 ? 11.047 6.074 -13.93 1 98 456 GLY A C 1
ATOM 3513 O O . GLY A 1 456 ? 12.047 5.488 -14.359 1 98 456 GLY A O 1
ATOM 3514 N N . LEU A 1 457 ? 11.094 6.75 -12.797 1 98.5 457 LEU A N 1
ATOM 3515 C CA . LEU A 1 457 ? 12.242 6.82 -11.898 1 98.5 457 LEU A CA 1
ATOM 3516 C C . LEU A 1 457 ? 11.797 6.887 -10.445 1 98.5 457 LEU A C 1
ATOM 3518 O O . LEU A 1 457 ? 10.617 7.086 -10.156 1 98.5 457 LEU A O 1
ATOM 3522 N N . THR A 1 458 ? 12.711 6.621 -9.539 1 98.25 458 THR A N 1
ATOM 3523 C CA . THR A 1 458 ? 12.484 6.805 -8.109 1 98.25 458 THR A CA 1
ATOM 3524 C C . THR A 1 458 ? 13.391 7.898 -7.555 1 98.25 458 THR A C 1
ATOM 3526 O O . THR A 1 458 ? 14.492 8.109 -8.055 1 98.25 458 THR A O 1
ATOM 3529 N N . VAL A 1 459 ? 12.945 8.586 -6.594 1 98.12 459 VAL A N 1
ATOM 3530 C CA . VAL A 1 459 ? 13.703 9.539 -5.801 1 98.12 459 VAL A CA 1
ATOM 3531 C C . VAL A 1 459 ? 13.43 9.312 -4.312 1 98.12 459 VAL A C 1
ATOM 3533 O O . VAL A 1 459 ? 12.273 9.188 -3.902 1 98.12 459 VAL A O 1
ATOM 3536 N N . ALA A 1 460 ? 14.461 9.211 -3.521 1 97.94 460 ALA A N 1
ATOM 3537 C CA . ALA A 1 460 ? 14.289 9.164 -2.072 1 97.94 460 ALA A CA 1
ATOM 3538 C C . ALA A 1 460 ? 14.398 10.555 -1.459 1 97.94 460 ALA A C 1
ATOM 3540 O O . ALA A 1 460 ? 15.367 11.273 -1.705 1 97.94 460 ALA A O 1
ATOM 3541 N N . ILE A 1 461 ? 13.414 10.922 -0.673 1 96.12 461 ILE A N 1
ATOM 3542 C CA . ILE A 1 461 ? 13.359 12.25 -0.064 1 96.12 461 ILE A CA 1
ATOM 3543 C C . ILE A 1 461 ? 13.195 12.117 1.447 1 96.12 461 ILE A C 1
ATOM 3545 O O . ILE A 1 461 ? 12.281 11.43 1.919 1 96.12 461 ILE A O 1
ATOM 3549 N N . ALA A 1 462 ? 14.07 12.789 2.17 1 94.5 462 ALA A N 1
ATOM 3550 C CA . ALA A 1 462 ? 13.891 12.805 3.619 1 94.5 462 ALA A CA 1
ATOM 3551 C C . ALA A 1 462 ? 12.562 13.453 3.998 1 94.5 462 ALA A C 1
ATOM 3553 O O . ALA A 1 462 ? 12.156 14.445 3.391 1 94.5 462 ALA A O 1
ATOM 3554 N N . LYS A 1 463 ? 11.898 12.992 5 1 91.69 463 LYS A N 1
ATOM 3555 C CA . LYS A 1 463 ? 10.578 13.445 5.41 1 91.69 463 LYS A CA 1
ATOM 3556 C C . LYS A 1 463 ? 10.609 14.914 5.828 1 91.69 463 LYS A C 1
ATOM 3558 O O . LYS A 1 463 ? 9.617 15.633 5.676 1 91.69 463 LYS A O 1
ATOM 3563 N N . GLU A 1 464 ? 11.727 15.445 6.23 1 90.88 464 GLU A N 1
ATOM 3564 C CA . GLU A 1 464 ? 11.828 16.797 6.781 1 90.88 464 GLU A CA 1
ATOM 3565 C C . GLU A 1 464 ? 12.195 17.797 5.699 1 90.88 464 GLU A C 1
ATOM 3567 O O . GLU A 1 464 ? 12.289 19 5.969 1 90.88 464 GLU A O 1
ATOM 3572 N N . ARG A 1 465 ? 12.406 17.344 4.48 1 91.5 465 ARG A N 1
ATOM 3573 C CA . ARG A 1 465 ? 12.781 18.266 3.416 1 91.5 465 ARG A CA 1
ATOM 3574 C C . ARG A 1 465 ? 11.586 19.109 2.973 1 91.5 465 ARG A C 1
ATOM 3576 O O . ARG A 1 465 ? 10.453 18.625 2.963 1 91.5 465 ARG A O 1
ATOM 3583 N N . ALA A 1 466 ? 11.867 20.359 2.625 1 89.75 466 ALA A N 1
ATOM 3584 C CA . ALA A 1 466 ? 10.82 21.297 2.229 1 89.75 466 ALA A CA 1
ATOM 3585 C C . ALA A 1 466 ? 10.047 20.781 1.019 1 89.75 466 ALA A C 1
ATOM 3587 O O . ALA A 1 466 ? 8.844 21 0.905 1 89.75 466 ALA A O 1
ATOM 3588 N N . ILE A 1 467 ? 10.688 20.078 0.148 1 93.38 467 ILE A N 1
ATOM 3589 C CA . ILE A 1 467 ? 10.094 19.672 -1.119 1 93.38 467 ILE A CA 1
ATOM 3590 C C . ILE A 1 467 ? 9.094 18.547 -0.876 1 93.38 467 ILE A C 1
ATOM 3592 O O . ILE A 1 467 ? 8.273 18.234 -1.74 1 93.38 467 ILE A O 1
ATOM 3596 N N . GLU A 1 468 ? 9.188 17.891 0.302 1 93.69 468 GLU A N 1
ATOM 3597 C CA . GLU A 1 468 ? 8.422 16.688 0.621 1 93.69 468 GLU A CA 1
ATOM 3598 C C . GLU A 1 468 ? 6.926 16.922 0.424 1 93.69 468 GLU A C 1
ATOM 3600 O O . GLU A 1 468 ? 6.223 16.062 -0.107 1 93.69 468 GLU A O 1
ATOM 3605 N N . SER A 1 469 ? 6.375 18.047 0.803 1 90.75 469 SER A N 1
ATOM 3606 C CA . SER A 1 469 ? 4.945 18.328 0.772 1 90.75 469 SER A CA 1
ATOM 3607 C C . SER A 1 469 ? 4.441 18.469 -0.66 1 90.75 469 SER A C 1
ATOM 3609 O O . SER A 1 469 ? 3.232 18.453 -0.902 1 90.75 469 SER A O 1
ATOM 3611 N N . LEU A 1 470 ? 5.359 18.609 -1.595 1 93.44 470 LEU A N 1
ATOM 3612 C CA . LEU A 1 470 ? 4.969 18.734 -2.996 1 93.44 470 LEU A CA 1
ATOM 3613 C C . LEU A 1 470 ? 5.113 17.391 -3.717 1 93.44 470 LEU A C 1
ATOM 3615 O O . LEU A 1 470 ? 4.766 17.281 -4.895 1 93.44 470 LEU A O 1
ATOM 3619 N N . MET A 1 471 ? 5.578 16.391 -3.027 1 95.12 471 MET A N 1
ATOM 3620 C CA . MET A 1 471 ? 5.922 15.109 -3.65 1 95.12 471 MET A CA 1
ATOM 3621 C C . MET A 1 471 ? 4.867 14.055 -3.34 1 95.12 471 MET A C 1
ATOM 3623 O O . MET A 1 471 ? 5.191 12.883 -3.148 1 95.12 471 MET A O 1
ATOM 3627 N N . TYR A 1 472 ? 3.586 14.391 -3.229 1 93.12 472 TYR A N 1
ATOM 3628 C CA . TYR A 1 472 ? 2.449 13.484 -3.098 1 93.12 472 TYR A CA 1
ATOM 3629 C C . TYR A 1 472 ? 1.957 13.031 -4.465 1 93.12 472 TYR A C 1
ATOM 3631 O O . TYR A 1 472 ? 2.234 13.672 -5.48 1 93.12 472 TYR A O 1
ATOM 3639 N N . PRO A 1 473 ? 1.301 11.828 -4.52 1 92.88 473 PRO A N 1
ATOM 3640 C CA . PRO A 1 473 ? 0.726 11.406 -5.797 1 92.88 473 PRO A CA 1
ATOM 3641 C C . PRO A 1 473 ? -0.111 12.492 -6.457 1 92.88 473 PRO A C 1
ATOM 3643 O O . PRO A 1 473 ? -0.928 13.141 -5.793 1 92.88 473 PRO A O 1
ATOM 3646 N N . GLY A 1 474 ? 0.124 12.703 -7.762 1 90.56 474 GLY A N 1
ATOM 3647 C CA . GLY A 1 474 ? -0.497 13.805 -8.484 1 90.56 474 GLY A CA 1
ATOM 3648 C C . GLY A 1 474 ? 0.395 15.031 -8.586 1 90.56 474 GLY A C 1
ATOM 3649 O O . GLY A 1 474 ? 0.177 15.891 -9.438 1 90.56 474 GLY A O 1
ATOM 3650 N N . GLY A 1 475 ? 1.388 15.133 -7.648 1 94.38 475 GLY A N 1
ATOM 3651 C CA . GLY A 1 475 ? 2.355 16.219 -7.719 1 94.38 475 GLY A CA 1
ATOM 3652 C C . GLY A 1 475 ? 3.277 16.109 -8.922 1 94.38 475 GLY A C 1
ATOM 3653 O O . GLY A 1 475 ? 3.354 15.07 -9.562 1 94.38 475 GLY A O 1
ATOM 3654 N N . LYS A 1 476 ? 3.939 17.25 -9.227 1 96.94 476 LYS A N 1
ATOM 3655 C CA . LYS A 1 476 ? 4.859 17.328 -10.359 1 96.94 476 LYS A CA 1
ATOM 3656 C C . LYS A 1 476 ? 6.223 17.875 -9.922 1 96.94 476 LYS A C 1
ATOM 3658 O O . LYS A 1 476 ? 6.309 18.688 -9 1 96.94 476 LYS A O 1
ATOM 3663 N N . PHE A 1 477 ? 7.211 17.391 -10.57 1 98.38 477 PHE A N 1
ATOM 3664 C CA . PHE A 1 477 ? 8.547 17.922 -10.328 1 98.38 477 PHE A CA 1
ATOM 3665 C C . PHE A 1 477 ? 9.43 17.75 -11.562 1 98.38 477 PHE A C 1
ATOM 3667 O O . PHE A 1 477 ? 9.023 17.125 -12.539 1 98.38 477 PHE A O 1
ATOM 3674 N N . ALA A 1 478 ? 10.5 18.422 -11.57 1 98.69 478 ALA A N 1
ATOM 3675 C CA . ALA A 1 478 ? 11.531 18.25 -12.586 1 98.69 478 ALA A CA 1
ATOM 3676 C C . ALA A 1 478 ? 12.836 17.75 -11.961 1 98.69 478 ALA A C 1
ATOM 3678 O O . ALA A 1 478 ? 13.18 18.141 -10.844 1 98.69 478 ALA A O 1
ATOM 3679 N N . LEU A 1 479 ? 13.438 16.859 -12.617 1 98.75 479 LEU A N 1
ATOM 3680 C CA . LEU A 1 479 ? 14.766 16.375 -12.25 1 98.75 479 LEU A CA 1
ATOM 3681 C C . LEU A 1 479 ? 15.828 16.938 -13.188 1 98.75 479 LEU A C 1
ATOM 3683 O O . LEU A 1 479 ? 15.844 16.609 -14.375 1 98.75 479 LEU A O 1
ATOM 3687 N N . ASN A 1 480 ? 16.703 17.828 -12.719 1 98.75 480 ASN A N 1
ATOM 3688 C CA . ASN A 1 480 ? 17.828 18.375 -13.469 1 98.75 480 ASN A CA 1
ATOM 3689 C C . ASN A 1 480 ? 19.109 17.562 -13.234 1 98.75 480 ASN A C 1
ATOM 3691 O O . ASN A 1 480 ? 19.688 17.625 -12.141 1 98.75 480 ASN A O 1
ATOM 3695 N N . ILE A 1 481 ? 19.484 16.812 -14.227 1 98.62 481 ILE A N 1
ATOM 3696 C CA . ILE A 1 481 ? 20.688 15.992 -14.133 1 98.62 481 ILE A CA 1
ATOM 3697 C C . ILE A 1 481 ? 21.906 16.859 -14.453 1 98.62 481 ILE A C 1
ATOM 3699 O O . ILE A 1 481 ? 21.969 17.5 -15.508 1 98.62 481 ILE A O 1
ATOM 3703 N N . LEU A 1 482 ? 22.906 16.844 -13.586 1 98.31 482 LEU A N 1
ATOM 3704 C CA . LEU A 1 482 ? 24.016 17.781 -13.719 1 98.31 482 LEU A CA 1
ATOM 3705 C C . LEU A 1 482 ? 25.188 17.125 -14.43 1 98.31 482 LEU A C 1
ATOM 3707 O O . LEU A 1 482 ? 25.344 15.891 -14.391 1 98.31 482 LEU A O 1
ATOM 3711 N N . SER A 1 483 ? 26.031 17.953 -15.008 1 97.5 483 SER A N 1
ATOM 3712 C CA . SER A 1 483 ? 27.25 17.5 -15.68 1 97.5 483 SER A CA 1
ATOM 3713 C C . SER A 1 483 ? 28.438 17.469 -14.719 1 97.5 483 SER A C 1
ATOM 3715 O O . SER A 1 483 ? 28.516 18.281 -13.797 1 97.5 483 SER A O 1
ATOM 3717 N N . GLU A 1 484 ? 29.344 16.531 -15.039 1 96.19 484 GLU A N 1
ATOM 3718 C CA . GLU A 1 484 ? 30.594 16.484 -14.297 1 96.19 484 GLU A CA 1
ATOM 3719 C C . GLU A 1 484 ? 31.328 17.828 -14.359 1 96.19 484 GLU A C 1
ATOM 3721 O O . GLU A 1 484 ? 31.516 18.391 -15.445 1 96.19 484 GLU A O 1
ATOM 3726 N N . GLY A 1 485 ? 31.812 18.312 -13.25 1 94.19 485 GLY A N 1
ATOM 3727 C CA . GLY A 1 485 ? 32.438 19.625 -13.156 1 94.19 485 GLY A CA 1
ATOM 3728 C C . GLY A 1 485 ? 31.484 20.719 -12.734 1 94.19 485 GLY A C 1
ATOM 3729 O O . GLY A 1 485 ? 31.75 21.438 -11.758 1 94.19 485 GLY A O 1
ATOM 3730 N N . ASN A 1 486 ? 30.406 20.812 -13.406 1 93 486 ASN A N 1
ATOM 3731 C CA . ASN A 1 486 ? 29.391 21.828 -13.148 1 93 486 ASN A CA 1
ATOM 3732 C C . ASN A 1 486 ? 28.672 21.594 -11.82 1 93 486 ASN A C 1
ATOM 3734 O O . ASN A 1 486 ? 28.172 22.531 -11.203 1 93 486 ASN A O 1
ATOM 3738 N N . HIS A 1 487 ? 28.641 20.344 -11.383 1 94.81 487 HIS A N 1
ATOM 3739 C CA . HIS A 1 487 ? 27.875 19.953 -10.203 1 94.81 487 HIS A CA 1
ATOM 3740 C C . HIS A 1 487 ? 28.5 20.547 -8.938 1 94.81 487 HIS A C 1
ATOM 3742 O O . HIS A 1 487 ? 27.812 20.688 -7.922 1 94.81 487 HIS A O 1
ATOM 3748 N N . LEU A 1 488 ? 29.719 20.953 -8.898 1 94.31 488 LEU A N 1
ATOM 3749 C CA . LEU A 1 488 ? 30.422 21.438 -7.711 1 94.31 488 LEU A CA 1
ATOM 3750 C C . LEU A 1 488 ? 29.812 22.734 -7.219 1 94.31 488 LEU A C 1
ATOM 3752 O O . LEU A 1 488 ? 29.688 22.953 -6.008 1 94.31 488 LEU A O 1
ATOM 3756 N N . GLU A 1 489 ? 29.469 23.625 -8.156 1 94.31 489 GLU A N 1
ATOM 3757 C CA . GLU A 1 489 ? 28.828 24.891 -7.781 1 94.31 489 GLU A CA 1
ATOM 3758 C C . GLU A 1 489 ? 27.469 24.641 -7.109 1 94.31 489 GLU A C 1
ATOM 3760 O O . GLU A 1 489 ? 27.125 25.328 -6.145 1 94.31 489 GLU A O 1
ATOM 3765 N N . TYR A 1 490 ? 26.734 23.766 -7.66 1 95.31 490 TYR A N 1
ATOM 3766 C CA . TYR A 1 490 ? 25.438 23.438 -7.09 1 95.31 490 TYR A CA 1
ATOM 3767 C C . TYR A 1 490 ? 25.578 22.766 -5.73 1 95.31 490 TYR A C 1
ATOM 3769 O O . TYR A 1 490 ? 24.812 23.031 -4.809 1 95.31 490 TYR A O 1
ATOM 3777 N N . MET A 1 491 ? 26.547 21.844 -5.605 1 94.25 491 MET A N 1
ATOM 3778 C CA . MET A 1 491 ? 26.781 21.188 -4.324 1 94.25 491 MET A CA 1
ATOM 3779 C C . MET A 1 491 ? 27.141 22.203 -3.248 1 94.25 491 MET A C 1
ATOM 3781 O O . MET A 1 491 ? 26.641 22.141 -2.125 1 94.25 491 MET A O 1
ATOM 3785 N N . LYS A 1 492 ? 27.984 23.141 -3.58 1 93.38 492 LYS A N 1
ATOM 3786 C CA . LYS A 1 492 ? 28.344 24.188 -2.641 1 93.38 492 LYS A CA 1
ATOM 3787 C C . LYS A 1 492 ? 27.141 25.031 -2.256 1 93.38 492 LYS A C 1
ATOM 3789 O O . LYS A 1 492 ? 26.922 25.328 -1.077 1 93.38 492 LYS A O 1
ATOM 3794 N N . HIS A 1 493 ? 26.375 25.406 -3.25 1 94.62 493 HIS A N 1
ATOM 3795 C CA . HIS A 1 493 ? 25.203 26.266 -3.039 1 94.62 493 HIS A CA 1
ATOM 3796 C C . HIS A 1 493 ? 24.172 25.578 -2.148 1 94.62 493 HIS A C 1
ATOM 3798 O O . HIS A 1 493 ? 23.625 26.203 -1.236 1 94.62 493 HIS A O 1
ATOM 3804 N N . PHE A 1 494 ? 23.875 24.328 -2.367 1 93.12 494 PHE A N 1
ATOM 3805 C CA . PHE A 1 494 ? 22.766 23.656 -1.708 1 93.12 494 PHE A CA 1
ATOM 3806 C C . PHE A 1 494 ? 23.203 23.078 -0.369 1 93.12 494 PHE A C 1
ATOM 3808 O O . PHE A 1 494 ? 22.406 22.469 0.346 1 93.12 494 PHE A O 1
ATOM 3815 N N . ARG A 1 495 ? 24.438 23.188 -0.011 1 86.69 495 ARG A N 1
ATOM 3816 C CA . ARG A 1 495 ? 24.906 22.812 1.316 1 86.69 495 ARG A CA 1
ATOM 3817 C C . ARG A 1 495 ? 24.484 23.844 2.359 1 86.69 495 ARG A C 1
ATOM 3819 O O . ARG A 1 495 ? 24.469 23.547 3.557 1 86.69 495 ARG A O 1
ATOM 3826 N N . LYS A 1 496 ? 24.203 24.906 1.888 1 85.25 496 LYS A N 1
ATOM 3827 C CA . LYS A 1 496 ? 23.797 25.969 2.809 1 85.25 496 LYS A CA 1
ATOM 3828 C C . LYS A 1 496 ? 22.406 25.703 3.387 1 85.25 496 LYS A C 1
ATOM 3830 O O . LYS A 1 496 ? 21.594 25 2.768 1 85.25 496 LYS A O 1
ATOM 3835 N N . ASN A 1 497 ? 22.188 26.203 4.629 1 83.75 497 ASN A N 1
ATOM 3836 C CA . ASN A 1 497 ? 20.844 26.203 5.219 1 83.75 497 ASN A CA 1
ATOM 3837 C C . ASN A 1 497 ? 19.984 27.328 4.668 1 83.75 497 ASN A C 1
ATOM 3839 O O . ASN A 1 497 ? 20.312 28.5 4.828 1 83.75 497 ASN A O 1
ATOM 3843 N N . PHE A 1 498 ? 19.031 26.938 4.039 1 88.44 498 PHE A N 1
ATOM 3844 C CA . PHE A 1 498 ? 18.125 27.938 3.473 1 88.44 498 PHE A CA 1
ATOM 3845 C C . PHE A 1 498 ? 17.094 28.391 4.5 1 88.44 498 PHE A C 1
ATOM 3847 O O . PHE A 1 498 ? 16.594 27.578 5.27 1 88.44 498 PHE A O 1
ATOM 3854 N N . ALA A 1 499 ? 16.859 29.688 4.48 1 86.44 499 ALA A N 1
ATOM 3855 C CA . ALA A 1 499 ? 15.758 30.188 5.285 1 86.44 499 ALA A CA 1
ATOM 3856 C C . ALA A 1 499 ? 14.414 29.75 4.715 1 86.44 499 ALA A C 1
ATOM 3858 O O . ALA A 1 499 ? 14.297 29.469 3.518 1 86.44 499 ALA A O 1
ATOM 3859 N N . PRO A 1 500 ? 13.469 29.672 5.602 1 86.44 500 PRO A N 1
ATOM 3860 C CA . PRO A 1 500 ? 12.133 29.344 5.094 1 86.44 500 PRO A CA 1
ATOM 3861 C C . PRO A 1 500 ? 11.68 30.281 3.975 1 86.44 500 PRO A C 1
ATOM 3863 O O . PRO A 1 500 ? 11.828 31.5 4.086 1 86.44 500 PRO A O 1
ATOM 3866 N N . GLY A 1 501 ? 11.234 29.656 2.824 1 80.5 501 GLY A N 1
ATOM 3867 C CA . GLY A 1 501 ? 10.68 30.422 1.717 1 80.5 501 GLY A CA 1
ATOM 3868 C C . GLY A 1 501 ? 11.75 31.031 0.829 1 80.5 501 GLY A C 1
ATOM 3869 O O . GLY A 1 501 ? 11.43 31.656 -0.189 1 80.5 501 GLY A O 1
ATOM 3870 N N . GLU A 1 502 ? 12.953 30.844 1.149 1 87.5 502 GLU A N 1
ATOM 3871 C CA . GLU A 1 502 ? 14.047 31.438 0.375 1 87.5 502 GLU A CA 1
ATOM 3872 C C . GLU A 1 502 ? 14.07 30.875 -1.048 1 87.5 502 GLU A C 1
ATOM 3874 O O . GLU A 1 502 ? 13.852 29.688 -1.261 1 87.5 502 GLU A O 1
ATOM 3879 N N . ASP A 1 503 ? 14.234 31.828 -2.021 1 89.81 503 ASP A N 1
ATOM 3880 C CA . ASP A 1 503 ? 14.43 31.391 -3.402 1 89.81 503 ASP A CA 1
ATOM 3881 C C . ASP A 1 503 ? 15.75 30.641 -3.561 1 89.81 503 ASP A C 1
ATOM 3883 O O . ASP A 1 503 ? 16.828 31.25 -3.471 1 89.81 503 ASP A O 1
ATOM 3887 N N . ARG A 1 504 ? 15.703 29.5 -3.875 1 92.81 504 ARG A N 1
ATOM 3888 C CA . ARG A 1 504 ? 16.875 28.625 -3.885 1 92.81 504 ARG A CA 1
ATOM 3889 C C . ARG A 1 504 ? 17.609 28.719 -5.215 1 92.81 504 ARG A C 1
ATOM 3891 O O . ARG A 1 504 ? 18.703 28.156 -5.367 1 92.81 504 ARG A O 1
ATOM 3898 N N . PHE A 1 505 ? 17.109 29.453 -6.176 1 93.94 505 PHE A N 1
ATOM 3899 C CA . PHE A 1 505 ? 17.688 29.422 -7.512 1 93.94 505 PHE A CA 1
ATOM 3900 C C . PHE A 1 505 ? 18.062 30.828 -7.969 1 93.94 505 PHE A C 1
ATOM 3902 O O . PHE A 1 505 ? 18.328 31.062 -9.148 1 93.94 505 PHE A O 1
ATOM 3909 N N . ALA A 1 506 ? 18.062 31.812 -7.086 1 90.56 506 ALA A N 1
ATOM 3910 C CA . ALA A 1 506 ? 18.281 33.219 -7.402 1 90.56 506 ALA A CA 1
ATOM 3911 C C . ALA A 1 506 ? 19.625 33.438 -8.109 1 90.56 506 ALA A C 1
ATOM 3913 O O . ALA A 1 506 ? 19.75 34.312 -8.953 1 90.56 506 ALA A O 1
ATOM 3914 N N . ASN A 1 507 ? 20.609 32.625 -7.934 1 90.12 507 ASN A N 1
ATOM 3915 C CA . ASN A 1 507 ? 21.969 32.844 -8.453 1 90.12 507 ASN A CA 1
ATOM 3916 C C . ASN A 1 507 ? 22.188 32.031 -9.727 1 90.12 507 ASN A C 1
ATOM 3918 O O . ASN A 1 507 ? 23.328 31.922 -10.211 1 90.12 507 ASN A O 1
ATOM 3922 N N . PHE A 1 508 ? 21.172 31.406 -10.203 1 95.81 508 PHE A N 1
ATOM 3923 C CA . PHE A 1 508 ? 21.344 30.531 -11.359 1 95.81 508 PHE A CA 1
ATOM 3924 C C . PHE A 1 508 ? 20.453 30.953 -12.508 1 95.81 508 PHE A C 1
ATOM 3926 O O . PHE A 1 508 ? 19.406 31.578 -12.289 1 95.81 508 PHE A O 1
ATOM 3933 N N . THR A 1 509 ? 20.875 30.719 -13.742 1 96.69 509 THR A N 1
ATOM 3934 C CA . THR A 1 509 ? 20.016 30.891 -14.914 1 96.69 509 THR A CA 1
ATOM 3935 C C . THR A 1 509 ? 19.047 29.734 -15.055 1 96.69 509 THR A C 1
ATOM 3937 O O . THR A 1 509 ? 19.453 28.578 -15.156 1 96.69 509 THR A O 1
ATOM 3940 N N . THR A 1 510 ? 17.781 30.047 -14.969 1 97.31 510 THR A N 1
ATOM 3941 C CA . THR A 1 510 ? 16.766 29.016 -14.977 1 97.31 510 THR A CA 1
ATOM 3942 C C . THR A 1 510 ? 15.711 29.297 -16.047 1 97.31 510 THR A C 1
ATOM 3944 O O . THR A 1 510 ? 15.609 30.422 -16.547 1 97.31 510 THR A O 1
ATOM 3947 N N . THR A 1 511 ? 15.086 28.312 -16.516 1 96.62 511 THR A N 1
ATOM 3948 C CA . THR A 1 511 ? 13.883 28.375 -17.344 1 96.62 511 THR A CA 1
ATOM 3949 C C . THR A 1 511 ? 12.758 27.562 -16.719 1 96.62 511 THR A C 1
ATOM 3951 O O . THR A 1 511 ? 12.945 26.891 -15.703 1 96.62 511 THR A O 1
ATOM 3954 N N . GLU A 1 512 ? 11.555 27.672 -17.281 1 96.12 512 GLU A N 1
ATOM 3955 C CA . GLU A 1 512 ? 10.406 26.922 -16.781 1 96.12 512 GLU A CA 1
ATOM 3956 C C . GLU A 1 512 ? 10.055 25.766 -17.719 1 96.12 512 GLU A C 1
ATOM 3958 O O . GLU A 1 512 ? 9.992 25.953 -18.938 1 96.12 512 GLU A O 1
ATOM 3963 N N . ALA A 1 513 ? 9.93 24.609 -17.203 1 96.88 513 ALA A N 1
ATOM 3964 C CA . ALA A 1 513 ? 9.492 23.469 -17.969 1 96.88 513 ALA A CA 1
ATOM 3965 C C . ALA A 1 513 ? 8 23.547 -18.297 1 96.88 513 ALA A C 1
ATOM 3967 O O . ALA A 1 513 ? 7.32 24.469 -17.844 1 96.88 513 ALA A O 1
ATOM 3968 N N . ASP A 1 514 ? 7.48 22.562 -19.109 1 96.62 514 ASP A N 1
ATOM 3969 C CA . ASP A 1 514 ? 6.07 22.547 -19.469 1 96.62 514 ASP A CA 1
ATOM 3970 C C . ASP A 1 514 ? 5.188 22.328 -18.234 1 96.62 514 ASP A C 1
ATOM 3972 O O . ASP A 1 514 ? 4.066 22.828 -18.172 1 96.62 514 ASP A O 1
ATOM 3976 N N . ASN A 1 515 ? 5.699 21.594 -17.281 1 96.19 515 ASN A N 1
ATOM 3977 C CA . ASN A 1 515 ? 4.895 21.328 -16.094 1 96.19 515 ASN A CA 1
ATOM 3978 C C . ASN A 1 515 ? 5.035 22.453 -15.062 1 96.19 515 ASN A C 1
ATOM 3980 O O . ASN A 1 515 ? 4.555 22.328 -13.93 1 96.19 515 ASN A O 1
ATOM 3984 N N . GLY A 1 516 ? 5.785 23.5 -15.406 1 96.06 516 GLY A N 1
ATOM 3985 C CA . GLY A 1 516 ? 5.895 24.688 -14.578 1 96.06 516 GLY A CA 1
ATOM 3986 C C . GLY A 1 516 ? 7.105 24.672 -13.664 1 96.06 516 GLY A C 1
ATOM 3987 O O . GLY A 1 516 ? 7.465 25.703 -13.086 1 96.06 516 GLY A O 1
ATOM 3988 N N . CYS A 1 517 ? 7.82 23.609 -13.508 1 97.75 517 CYS A N 1
ATOM 3989 C CA . CYS A 1 517 ? 8.938 23.484 -12.586 1 97.75 517 CYS A CA 1
ATOM 3990 C C . CYS A 1 517 ? 10.195 24.125 -13.156 1 97.75 517 CYS A C 1
ATOM 3992 O O . CYS A 1 517 ? 10.281 24.375 -14.367 1 97.75 517 CYS A O 1
ATOM 3994 N N . THR A 1 518 ? 11.109 24.391 -12.328 1 97.62 518 THR A N 1
ATOM 3995 C CA . THR A 1 518 ? 12.336 25.078 -12.688 1 97.62 518 THR A CA 1
ATOM 3996 C C . THR A 1 518 ? 13.312 24.141 -13.383 1 97.62 518 THR A C 1
ATOM 3998 O O . THR A 1 518 ? 13.578 23.047 -12.891 1 97.62 518 THR A O 1
ATOM 4001 N N . VAL A 1 519 ? 13.812 24.547 -14.508 1 98.31 519 VAL A N 1
ATOM 4002 C CA . VAL A 1 519 ? 14.867 23.844 -15.234 1 98.31 519 VAL A CA 1
ATOM 4003 C C . VAL A 1 519 ? 16.156 24.672 -15.219 1 98.31 519 VAL A C 1
ATOM 4005 O O . VAL A 1 519 ? 16.125 25.875 -15.492 1 98.31 519 VAL A O 1
ATOM 4008 N N . LEU A 1 520 ? 17.25 24.078 -14.844 1 98 520 LEU A N 1
ATOM 4009 C CA . LEU A 1 520 ? 18.547 24.75 -14.859 1 98 520 LEU A CA 1
ATOM 4010 C C . LEU A 1 520 ? 19.125 24.781 -16.266 1 98 520 LEU A C 1
ATOM 4012 O O . LEU A 1 520 ? 19.297 23.734 -16.906 1 98 520 LEU A O 1
ATOM 4016 N N . ALA A 1 521 ? 19.5 25.938 -16.703 1 96.5 521 ALA A N 1
ATOM 4017 C CA . ALA A 1 521 ? 19.922 26.141 -18.094 1 96.5 521 ALA A CA 1
ATOM 4018 C C . ALA A 1 521 ? 21.234 25.391 -18.375 1 96.5 521 ALA A C 1
ATOM 4020 O O . ALA A 1 521 ? 21.5 25 -19.5 1 96.5 521 ALA A O 1
ATOM 4021 N N . ASP A 1 522 ? 21.984 25.188 -17.453 1 95.88 522 ASP A N 1
ATOM 4022 C CA . ASP A 1 522 ? 23.297 24.578 -17.672 1 95.88 522 ASP A CA 1
ATOM 4023 C C . ASP A 1 522 ? 23.297 23.125 -17.219 1 95.88 522 ASP A C 1
ATOM 4025 O O . ASP A 1 522 ? 24.359 22.547 -16.984 1 95.88 522 ASP A O 1
ATOM 4029 N N . ALA A 1 523 ? 22.141 22.531 -16.969 1 97.81 523 ALA A N 1
ATOM 4030 C CA . ALA A 1 523 ? 22.047 21.109 -16.672 1 97.81 523 ALA A CA 1
ATOM 4031 C C . ALA A 1 523 ? 22.438 20.25 -17.875 1 97.81 523 ALA A C 1
ATOM 4033 O O . ALA A 1 523 ? 22.375 20.734 -19.016 1 97.81 523 ALA A O 1
ATOM 4034 N N . LEU A 1 524 ? 22.891 19.047 -17.656 1 98.19 524 LEU A N 1
ATOM 4035 C CA . LEU A 1 524 ? 23.172 18.078 -18.703 1 98.19 524 LEU A CA 1
ATOM 4036 C C . LEU A 1 524 ? 21.891 17.672 -19.422 1 98.19 524 LEU A C 1
ATOM 4038 O O . LEU A 1 524 ? 21.859 17.641 -20.656 1 98.19 524 LEU A O 1
ATOM 4042 N N . ALA A 1 525 ? 20.938 17.344 -18.703 1 98.44 525 ALA A N 1
ATOM 4043 C CA . ALA A 1 525 ? 19.594 16.969 -19.125 1 98.44 525 ALA A CA 1
ATOM 4044 C C . ALA A 1 525 ? 18.562 17.266 -18.047 1 98.44 525 ALA A C 1
ATOM 4046 O O . ALA A 1 525 ? 18.922 17.531 -16.891 1 98.44 525 ALA A O 1
ATOM 4047 N N . TYR A 1 526 ? 17.344 17.312 -18.406 1 98.69 526 TYR A N 1
ATOM 4048 C CA . TYR A 1 526 ? 16.266 17.359 -17.422 1 98.69 526 TYR A CA 1
ATOM 4049 C C . TYR A 1 526 ? 15.086 16.5 -17.844 1 98.69 526 TYR A C 1
ATOM 4051 O O . TYR A 1 526 ? 14.914 16.219 -19.031 1 98.69 526 TYR A O 1
ATOM 4059 N N . VAL A 1 527 ? 14.336 16.016 -16.906 1 98.69 527 VAL A N 1
ATOM 4060 C CA . VAL A 1 527 ? 13.102 15.289 -17.172 1 98.69 527 VAL A CA 1
ATOM 4061 C C . VAL A 1 527 ? 11.969 15.883 -16.328 1 98.69 527 VAL A C 1
ATOM 4063 O O . VAL A 1 527 ? 12.188 16.328 -15.211 1 98.69 527 VAL A O 1
ATOM 4066 N N . GLU A 1 528 ? 10.758 15.961 -16.906 1 98.69 528 GLU A N 1
ATOM 4067 C CA . GLU A 1 528 ? 9.523 16.359 -16.234 1 98.69 528 GLU A CA 1
ATOM 4068 C C . GLU A 1 528 ? 8.742 15.156 -15.734 1 98.69 528 GLU A C 1
ATOM 4070 O O . GLU A 1 528 ? 8.461 14.234 -16.516 1 98.69 528 GLU A O 1
ATOM 4075 N N . CYS A 1 529 ? 8.383 15.211 -14.461 1 98.62 529 CYS A N 1
ATOM 4076 C CA . CYS A 1 529 ? 7.871 13.992 -13.852 1 98.62 529 CYS A CA 1
ATOM 4077 C C . CYS A 1 529 ? 6.539 14.242 -13.156 1 98.62 529 CYS A C 1
ATOM 4079 O O . CYS A 1 529 ? 6.27 15.359 -12.703 1 98.62 529 CYS A O 1
ATOM 4081 N N . SER A 1 530 ? 5.703 13.227 -13.102 1 98.12 530 SER A N 1
ATOM 4082 C CA . SER A 1 530 ? 4.484 13.164 -12.305 1 98.12 530 SER A CA 1
ATOM 4083 C C . SER A 1 530 ? 4.586 12.086 -11.227 1 98.12 530 SER A C 1
ATOM 4085 O O . SER A 1 530 ? 4.844 10.922 -11.523 1 98.12 530 SER A O 1
ATOM 4087 N N . VAL A 1 531 ? 4.418 12.484 -10 1 97.38 531 VAL A N 1
ATOM 4088 C CA . VAL A 1 531 ? 4.469 11.523 -8.898 1 97.38 531 VAL A CA 1
ATOM 4089 C C . VAL A 1 531 ? 3.309 10.539 -9.016 1 97.38 531 VAL A C 1
ATOM 4091 O O . VAL A 1 531 ? 2.145 10.945 -9.039 1 97.38 531 VAL A O 1
ATOM 4094 N N . ASP A 1 532 ? 3.609 9.289 -9.117 1 96.38 532 ASP A N 1
ATOM 4095 C CA . ASP A 1 532 ? 2.596 8.25 -9.273 1 96.38 532 ASP A CA 1
ATOM 4096 C C . ASP A 1 532 ? 2.246 7.621 -7.922 1 96.38 532 ASP A C 1
ATOM 4098 O O . ASP A 1 532 ? 1.072 7.547 -7.551 1 96.38 532 ASP A O 1
ATOM 4102 N N . GLN A 1 533 ? 3.266 7.133 -7.184 1 93.94 533 GLN A N 1
ATOM 4103 C CA . GLN A 1 533 ? 3.146 6.488 -5.879 1 93.94 533 GLN A CA 1
ATOM 4104 C C . GLN A 1 533 ? 4.324 6.848 -4.977 1 93.94 533 GLN A C 1
ATOM 4106 O O . GLN A 1 533 ? 5.344 7.359 -5.449 1 93.94 533 GLN A O 1
ATOM 4111 N N . ARG A 1 534 ? 4.125 6.562 -3.705 1 93.81 534 ARG A N 1
ATOM 4112 C CA . ARG A 1 534 ? 5.277 6.691 -2.818 1 93.81 534 ARG A CA 1
ATOM 4113 C C . ARG A 1 534 ? 5.227 5.66 -1.698 1 93.81 534 ARG A C 1
ATOM 4115 O O . ARG A 1 534 ? 4.168 5.094 -1.419 1 93.81 534 ARG A O 1
ATOM 4122 N N . LEU A 1 535 ? 6.332 5.301 -1.144 1 93.81 535 LEU A N 1
ATOM 4123 C CA . LEU A 1 535 ? 6.531 4.336 -0.068 1 93.81 535 LEU A CA 1
ATOM 4124 C C . LEU A 1 535 ? 7.18 4.996 1.145 1 93.81 535 LEU A C 1
ATOM 4126 O O . LEU A 1 535 ? 8.164 5.73 1.007 1 93.81 535 LEU A O 1
ATOM 4130 N N . GLU A 1 536 ? 6.488 4.805 2.307 1 92.25 536 GLU A N 1
ATOM 4131 C CA . GLU A 1 536 ? 7.117 5.266 3.539 1 92.25 536 GLU A CA 1
ATOM 4132 C C . GLU A 1 536 ? 8.234 4.32 3.975 1 92.25 536 GLU A C 1
ATOM 4134 O O . GLU A 1 536 ? 7.984 3.154 4.285 1 92.25 536 GLU A O 1
ATOM 4139 N N . CYS A 1 537 ? 9.508 4.746 3.934 1 95.12 537 CYS A N 1
ATOM 4140 C CA . CYS A 1 537 ? 10.688 3.938 4.227 1 95.12 537 CYS A CA 1
ATOM 4141 C C . CYS A 1 537 ? 11.547 4.594 5.305 1 95.12 537 CYS A C 1
ATOM 4143 O O . CYS A 1 537 ? 12.352 5.473 5.012 1 95.12 537 CYS A O 1
ATOM 4145 N N . GLY A 1 538 ? 11.508 4.195 6.535 1 92.5 538 GLY A N 1
ATOM 4146 C CA . GLY A 1 538 ? 12.32 4.766 7.602 1 92.5 538 GLY A CA 1
ATOM 4147 C C . GLY A 1 538 ? 12.203 6.273 7.691 1 92.5 538 GLY A C 1
ATOM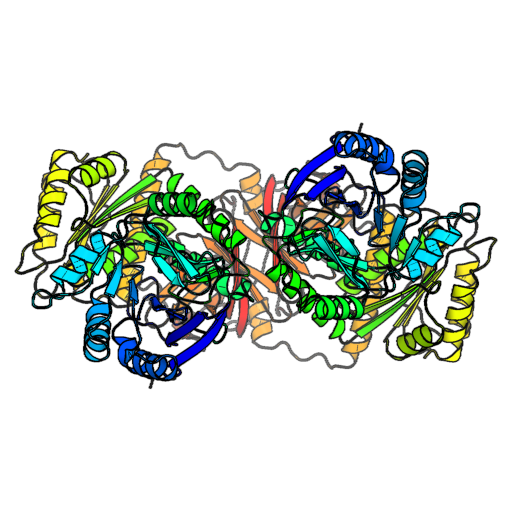 4148 O O . GLY A 1 538 ? 11.109 6.812 7.859 1 92.5 538 GLY A O 1
ATOM 4149 N N . ASP A 1 539 ? 13.32 6.957 7.496 1 93.44 539 ASP A N 1
ATOM 4150 C CA . ASP A 1 539 ? 13.375 8.406 7.637 1 93.44 539 ASP A CA 1
ATOM 4151 C C . ASP A 1 539 ? 13.156 9.094 6.293 1 93.44 539 ASP A C 1
ATOM 4153 O O . ASP A 1 539 ? 13.273 10.32 6.188 1 93.44 539 ASP A O 1
ATOM 4157 N N . HIS A 1 540 ? 12.812 8.289 5.242 1 96.81 540 HIS A N 1
ATOM 4158 C CA . HIS A 1 540 ? 12.617 8.852 3.908 1 96.81 540 HIS A CA 1
ATOM 4159 C C . HIS A 1 540 ? 11.312 8.352 3.291 1 96.81 540 HIS A C 1
ATOM 4161 O O . HIS A 1 540 ? 10.711 7.398 3.791 1 96.81 540 HIS A O 1
ATOM 4167 N N . TRP A 1 541 ? 10.828 9.062 2.332 1 96 541 TRP A N 1
ATOM 4168 C CA . TRP A 1 541 ? 9.891 8.57 1.33 1 96 541 TRP A CA 1
ATOM 4169 C C . TRP A 1 541 ? 10.625 8.109 0.077 1 96 541 TRP A C 1
ATOM 4171 O O . TRP A 1 541 ? 11.578 8.75 -0.365 1 96 541 TRP A O 1
ATOM 4181 N N . VAL A 1 542 ? 10.297 6.969 -0.436 1 97.88 542 VAL A N 1
ATOM 4182 C CA . VAL A 1 542 ? 10.688 6.586 -1.789 1 97.88 542 VAL A CA 1
ATOM 4183 C C . VAL A 1 542 ? 9.547 6.895 -2.76 1 97.88 542 VAL A C 1
ATOM 4185 O O . VAL A 1 542 ? 8.484 6.27 -2.699 1 97.88 542 VAL A O 1
ATOM 4188 N N . VAL A 1 543 ? 9.773 7.852 -3.662 1 97.94 543 VAL A N 1
ATOM 4189 C CA . VAL A 1 543 ? 8.758 8.32 -4.602 1 97.94 543 VAL A CA 1
ATOM 4190 C C . VAL A 1 543 ? 8.977 7.672 -5.965 1 97.94 543 VAL A C 1
ATOM 4192 O O . VAL A 1 543 ? 10.086 7.715 -6.508 1 97.94 543 VAL A O 1
ATOM 4195 N N . TYR A 1 544 ? 7.996 7.02 -6.496 1 98.38 544 TYR A N 1
ATOM 4196 C CA . TYR A 1 544 ? 7.98 6.586 -7.887 1 98.38 544 TYR A CA 1
ATOM 4197 C C . TYR A 1 544 ? 7.238 7.59 -8.766 1 98.38 544 TYR A C 1
ATOM 4199 O O . TYR A 1 544 ? 6.086 7.934 -8.492 1 98.38 544 TYR A O 1
ATOM 4207 N N . ALA A 1 545 ? 7.887 7.996 -9.797 1 98.62 545 ALA A N 1
ATOM 4208 C CA . ALA A 1 545 ? 7.297 8.969 -10.719 1 98.62 545 ALA A CA 1
ATOM 4209 C C . ALA A 1 545 ? 7.461 8.523 -12.164 1 98.62 545 ALA A C 1
ATOM 4211 O O . ALA A 1 545 ? 8.461 7.898 -12.523 1 98.62 545 ALA A O 1
ATOM 4212 N N . THR A 1 546 ? 6.527 8.789 -13.008 1 98.19 546 THR A N 1
ATOM 4213 C CA . THR A 1 546 ? 6.629 8.594 -14.445 1 98.19 546 THR A CA 1
ATOM 4214 C C . THR A 1 546 ? 7.207 9.836 -15.125 1 98.19 546 THR A C 1
ATOM 4216 O O . THR A 1 546 ? 7.047 10.953 -14.625 1 98.19 546 THR A O 1
ATOM 4219 N N . VAL A 1 547 ? 7.906 9.672 -16.203 1 98.44 547 VAL A N 1
ATOM 4220 C CA . VAL A 1 547 ? 8.508 10.773 -16.953 1 98.44 547 VAL A CA 1
ATOM 4221 C C . VAL A 1 547 ? 7.586 11.172 -18.109 1 98.44 547 VAL A C 1
ATOM 4223 O O . VAL A 1 547 ? 7.32 10.367 -19 1 98.44 547 VAL A O 1
ATOM 4226 N N . ASP A 1 548 ? 7.152 12.375 -18.094 1 97.44 548 ASP A N 1
ATOM 4227 C CA . ASP A 1 548 ? 6.172 12.867 -19.047 1 97.44 548 ASP A CA 1
ATOM 4228 C C . ASP A 1 548 ? 6.855 13.57 -20.219 1 97.44 548 ASP A C 1
ATOM 4230 O O . ASP A 1 548 ? 6.309 13.617 -21.328 1 97.44 548 ASP A O 1
ATOM 4234 N N . ASN A 1 549 ? 7.945 14.164 -19.938 1 97.81 549 ASN A N 1
ATOM 4235 C CA . ASN A 1 549 ? 8.734 14.93 -20.891 1 97.81 549 ASN A CA 1
ATOM 4236 C C . ASN A 1 549 ? 10.188 15.055 -20.453 1 97.81 549 ASN A C 1
ATOM 4238 O O . ASN A 1 549 ? 10.531 14.727 -19.312 1 97.81 549 ASN A O 1
ATOM 4242 N N . GLY A 1 550 ? 11.102 15.469 -21.406 1 97.56 550 GLY A N 1
ATOM 4243 C CA . GLY A 1 550 ? 12.508 15.641 -21.078 1 97.56 550 GLY A CA 1
ATOM 4244 C C . GLY A 1 550 ? 13.359 16.016 -22.266 1 97.56 550 GLY A C 1
ATOM 4245 O O . GLY A 1 550 ? 12.914 15.898 -23.422 1 97.56 550 GLY A O 1
ATOM 4246 N N . LYS A 1 551 ? 14.508 16.547 -21.969 1 97.56 551 LYS A N 1
ATOM 4247 C CA . LYS A 1 551 ? 15.414 16.984 -23.016 1 97.56 551 LYS A CA 1
ATOM 4248 C C . LYS A 1 551 ? 16.875 16.797 -22.594 1 97.56 551 LYS A C 1
ATOM 4250 O O . LYS A 1 551 ? 17.234 17.047 -21.453 1 97.56 551 LYS A O 1
ATOM 4255 N N . LEU A 1 552 ? 17.656 16.344 -23.531 1 97.62 552 LEU A N 1
ATOM 4256 C CA . LEU A 1 552 ? 19.109 16.359 -23.422 1 97.62 552 LEU A CA 1
ATOM 4257 C C . LEU A 1 552 ? 19.672 17.703 -23.859 1 97.62 552 LEU A C 1
ATOM 4259 O O . LEU A 1 552 ? 19.484 18.109 -25.016 1 97.62 552 LEU A O 1
ATOM 4263 N N . LEU A 1 553 ? 20.375 18.422 -23 1 97.19 553 LEU A N 1
ATOM 4264 C CA . LEU A 1 553 ? 20.828 19.781 -23.281 1 97.19 553 LEU A CA 1
ATOM 4265 C C . LEU A 1 553 ? 22.297 19.781 -23.719 1 97.19 553 LEU A C 1
ATOM 4267 O O . LEU A 1 553 ? 22.688 20.625 -24.531 1 97.19 553 LEU A O 1
ATOM 4271 N N . LYS A 1 554 ? 23.078 18.922 -23.141 1 96.94 554 LYS A N 1
ATOM 4272 C CA . LYS A 1 554 ? 24.5 18.859 -23.438 1 96.94 554 LYS A CA 1
ATOM 4273 C C . LYS A 1 554 ? 24.906 17.438 -23.828 1 96.94 554 LYS A C 1
ATOM 4275 O O . LYS A 1 554 ? 25.531 16.719 -23.047 1 96.94 554 LYS A O 1
ATOM 4280 N N . PRO A 1 555 ? 24.719 17.031 -25.031 1 94.38 555 PRO A N 1
ATOM 4281 C CA . PRO A 1 555 ? 24.906 15.656 -25.469 1 94.38 555 PRO A CA 1
ATOM 4282 C C . PRO A 1 555 ? 26.344 15.164 -25.281 1 94.38 555 PRO A C 1
ATOM 4284 O O . PRO A 1 555 ? 26.578 13.961 -25.172 1 94.38 555 PRO A O 1
ATOM 4287 N N . ASP A 1 556 ? 27.328 16.047 -25.188 1 94.12 556 ASP A N 1
ATOM 4288 C CA . ASP A 1 556 ? 28.734 15.633 -25.141 1 94.12 556 ASP A CA 1
ATOM 4289 C C . ASP A 1 556 ? 29.234 15.547 -23.703 1 94.12 556 ASP A C 1
ATOM 4291 O O . ASP A 1 556 ? 30.344 15.047 -23.469 1 94.12 556 ASP A O 1
ATOM 4295 N N . ASP A 1 557 ? 28.5 16.031 -22.75 1 96.44 557 ASP A N 1
ATOM 4296 C CA . ASP A 1 557 ? 28.922 15.992 -21.344 1 96.44 557 ASP A CA 1
ATOM 4297 C C . ASP A 1 557 ? 28.641 14.633 -20.719 1 96.44 557 ASP A C 1
ATOM 4299 O O . ASP A 1 557 ? 27.969 13.789 -21.328 1 96.44 557 ASP A O 1
ATOM 4303 N N . VAL A 1 558 ? 29.281 14.469 -19.562 1 95.75 558 VAL A N 1
ATOM 4304 C CA . VAL A 1 558 ? 29.109 13.25 -18.797 1 95.75 558 VAL A CA 1
ATOM 4305 C C . VAL A 1 558 ? 28.391 13.562 -17.484 1 95.75 558 VAL A C 1
ATOM 4307 O O . VAL A 1 558 ? 28.625 14.609 -16.875 1 95.75 558 VAL A O 1
ATOM 4310 N N . THR A 1 559 ? 27.469 12.656 -17.094 1 97.62 559 THR A N 1
ATOM 4311 C CA . THR A 1 559 ? 26.703 12.852 -15.867 1 97.62 559 THR A CA 1
ATOM 4312 C C . THR A 1 559 ? 27.609 12.953 -14.656 1 97.62 559 THR A C 1
ATOM 4314 O O . THR A 1 559 ? 28.547 12.164 -14.508 1 97.62 559 THR A O 1
ATOM 4317 N N . ALA A 1 560 ? 27.344 13.93 -13.789 1 97.31 560 ALA A N 1
ATOM 4318 C CA . ALA A 1 560 ? 28.078 14.07 -12.531 1 97.31 560 ALA A CA 1
ATOM 4319 C C . ALA A 1 560 ? 27.688 12.977 -11.539 1 97.31 560 ALA A C 1
ATOM 4321 O O . ALA A 1 560 ? 26.5 12.672 -11.383 1 97.31 560 ALA A O 1
ATOM 4322 N N . ILE A 1 561 ? 28.75 12.414 -10.836 1 95.12 561 ILE A N 1
ATOM 4323 C CA . ILE A 1 561 ? 28.547 11.359 -9.852 1 95.12 561 ILE A CA 1
ATOM 4324 C C . ILE A 1 561 ? 29.031 11.828 -8.477 1 95.12 561 ILE A C 1
ATOM 4326 O O . ILE A 1 561 ? 30.062 12.5 -8.375 1 95.12 561 ILE A O 1
ATOM 4330 N N . ASN A 1 562 ? 28.25 11.453 -7.5 1 88.62 562 ASN A N 1
ATOM 4331 C CA . ASN A 1 562 ? 28.672 11.75 -6.133 1 88.62 562 ASN A CA 1
ATOM 4332 C C . ASN A 1 562 ? 29.328 10.539 -5.465 1 88.62 562 ASN A C 1
ATOM 4334 O O . ASN A 1 562 ? 28.656 9.781 -4.762 1 88.62 562 ASN A O 1
ATOM 4338 N N . HIS A 1 563 ? 30.609 10.43 -5.547 1 91.38 563 HIS A N 1
ATOM 4339 C CA . HIS A 1 563 ? 31.312 9.352 -4.863 1 91.38 563 HIS A CA 1
ATOM 4340 C C . HIS A 1 563 ? 31.438 9.641 -3.369 1 91.38 563 HIS A C 1
ATOM 4342 O O . HIS A 1 563 ? 31.828 10.742 -2.977 1 91.38 563 HIS A O 1
ATOM 4348 N N . ARG A 1 564 ? 31.062 8.664 -2.588 1 91.44 564 ARG A N 1
ATOM 4349 C CA . ARG A 1 564 ? 31.094 8.82 -1.138 1 91.44 564 ARG A CA 1
ATOM 4350 C C . ARG A 1 564 ? 31.891 7.695 -0.487 1 91.44 564 ARG A C 1
ATOM 4352 O O . ARG A 1 564 ? 31.969 6.586 -1.022 1 91.44 564 ARG A O 1
ATOM 4359 N N . LYS A 1 565 ? 32.406 8.031 0.722 1 91.19 565 LYS A N 1
ATOM 4360 C CA . LYS A 1 565 ? 33.156 7.02 1.484 1 91.19 565 LYS A CA 1
ATOM 4361 C C . LYS A 1 565 ? 32.219 6.305 2.465 1 91.19 565 LYS A C 1
ATOM 4363 O O . LYS A 1 565 ? 32.5 5.168 2.861 1 91.19 565 LYS A O 1
ATOM 4368 N N . THR A 1 566 ? 31.219 7.035 2.887 1 93.38 566 THR A N 1
ATOM 4369 C CA . THR A 1 566 ? 30.266 6.461 3.828 1 93.38 566 THR A CA 1
ATOM 4370 C C . THR A 1 566 ? 28.844 6.797 3.42 1 93.38 566 THR A C 1
ATOM 4372 O O . THR A 1 566 ? 28.609 7.785 2.725 1 93.38 566 THR A O 1
ATOM 4375 N N . GLY A 1 567 ? 27.922 5.957 3.846 1 93.12 567 GLY A N 1
ATOM 4376 C CA . GLY A 1 567 ? 26.531 6.129 3.465 1 93.12 567 GLY A CA 1
ATOM 4377 C C . GLY A 1 567 ? 25.688 6.75 4.559 1 93.12 567 GLY A C 1
ATOM 4378 O O . GLY A 1 567 ? 24.453 6.633 4.547 1 93.12 567 GLY A O 1
ATOM 4379 N N . ASN A 1 568 ? 26.203 7.398 5.609 1 90.44 568 ASN A N 1
ATOM 4380 C CA . ASN A 1 568 ? 25.453 7.945 6.727 1 90.44 568 ASN A CA 1
ATOM 4381 C C . ASN A 1 568 ? 25.234 9.453 6.582 1 90.44 568 ASN A C 1
ATOM 4383 O O . ASN A 1 568 ? 24.672 10.094 7.469 1 90.44 568 ASN A O 1
ATOM 4387 N N . HIS A 1 569 ? 25.734 10.008 5.523 1 85.62 569 HIS A N 1
ATOM 4388 C CA . HIS A 1 569 ? 25.469 11.398 5.152 1 85.62 569 HIS A CA 1
ATOM 4389 C C . HIS A 1 569 ? 25.438 11.562 3.637 1 85.62 569 HIS A C 1
ATOM 4391 O O . HIS A 1 569 ? 25.875 10.672 2.902 1 85.62 569 HIS A O 1
ATOM 4397 N N . TYR A 1 570 ? 24.969 12.688 3.205 1 85.12 570 TYR A N 1
ATOM 4398 C CA . TYR A 1 570 ? 24.891 12.945 1.771 1 85.12 570 TYR A CA 1
ATOM 4399 C C . TYR A 1 570 ? 26.25 13.305 1.204 1 85.12 570 TYR A C 1
ATOM 4401 O O . TYR A 1 570 ? 27.016 14.055 1.824 1 85.12 570 TYR A O 1
ATOM 4409 N N . MET B 1 1 ? 17.469 -30.375 12.773 1 31.47 1 MET B N 1
ATOM 4410 C CA . MET B 1 1 ? 16.078 -30.547 13.211 1 31.47 1 MET B CA 1
ATOM 4411 C C . MET B 1 1 ? 15.258 -29.297 12.906 1 31.47 1 MET B C 1
ATOM 4413 O O . MET B 1 1 ? 15.641 -28.188 13.289 1 31.47 1 MET B O 1
ATOM 4417 N N . SER B 1 2 ? 14.555 -29.141 11.906 1 44.28 2 SER B N 1
ATOM 4418 C CA . SER B 1 2 ? 13.969 -27.922 11.359 1 44.28 2 SER B CA 1
ATOM 4419 C C . SER B 1 2 ? 13.148 -27.188 12.414 1 44.28 2 SER B C 1
ATOM 4421 O O . SER B 1 2 ? 12.281 -27.766 13.062 1 44.28 2 SER B O 1
ATOM 4423 N N . ASP B 1 3 ? 13.727 -26.297 13.109 1 56.25 3 ASP B N 1
ATOM 4424 C CA . ASP B 1 3 ? 13.367 -25.469 14.258 1 56.25 3 ASP B CA 1
ATOM 4425 C C . ASP B 1 3 ? 12 -24.812 14.047 1 56.25 3 ASP B C 1
ATOM 4427 O O . ASP B 1 3 ? 11.703 -23.781 14.648 1 56.25 3 ASP B O 1
ATOM 4431 N N . SER B 1 4 ? 11.32 -25.422 13.188 1 71.12 4 SER B N 1
ATOM 4432 C CA . SER B 1 4 ? 10.016 -24.812 13.016 1 71.12 4 SER B CA 1
ATOM 4433 C C . SER B 1 4 ? 9.062 -25.219 14.133 1 71.12 4 SER B C 1
ATOM 4435 O O . SER B 1 4 ? 9.148 -26.328 14.656 1 71.12 4 SER B O 1
ATOM 4437 N N . LYS B 1 5 ? 8.328 -24.422 14.664 1 78.56 5 LYS B N 1
ATOM 4438 C CA . LYS B 1 5 ? 7.266 -24.656 15.641 1 78.56 5 LYS B CA 1
ATOM 4439 C C . LYS B 1 5 ? 6.387 -25.828 15.219 1 78.56 5 LYS B C 1
ATOM 4441 O O . LYS B 1 5 ? 6.121 -26.016 14.031 1 78.56 5 LYS B O 1
ATOM 4446 N N . PRO B 1 6 ? 6.039 -26.734 16.141 1 89.56 6 PRO B N 1
ATOM 4447 C CA . PRO B 1 6 ? 5.152 -27.844 15.789 1 89.56 6 PRO B CA 1
ATOM 4448 C C . PRO B 1 6 ? 3.797 -27.391 15.266 1 89.56 6 PRO B C 1
ATOM 4450 O O . PRO B 1 6 ? 3.348 -26.281 15.594 1 89.56 6 PRO B O 1
ATOM 4453 N N . ARG B 1 7 ? 3.24 -28.312 14.477 1 95.31 7 ARG B N 1
ATOM 4454 C CA . ARG B 1 7 ? 1.888 -28.047 13.992 1 95.31 7 ARG B CA 1
ATOM 4455 C C . ARG B 1 7 ? 0.889 -28.016 15.148 1 95.31 7 ARG B C 1
ATOM 4457 O O . ARG B 1 7 ? 1.05 -28.75 16.125 1 95.31 7 ARG B O 1
ATOM 4464 N N . ASP B 1 8 ? -0.052 -27.203 15.102 1 96.56 8 ASP B N 1
ATOM 4465 C CA . ASP B 1 8 ? -1.101 -27.094 16.109 1 96.56 8 ASP B CA 1
ATOM 4466 C C . ASP B 1 8 ? -2.406 -26.594 15.492 1 96.56 8 ASP B C 1
ATOM 4468 O O . ASP B 1 8 ? -2.518 -26.484 14.273 1 96.56 8 ASP B O 1
ATOM 4472 N N . VAL B 1 9 ? -3.453 -26.594 16.312 1 98 9 VAL B N 1
ATOM 4473 C CA . VAL B 1 9 ? -4.742 -26.078 15.875 1 98 9 VAL B CA 1
ATOM 4474 C C . VAL B 1 9 ? -5.156 -24.906 16.766 1 98 9 VAL B C 1
ATOM 4476 O O . VAL B 1 9 ? -5.227 -25.047 17.984 1 98 9 VAL B O 1
ATOM 4479 N N . GLN B 1 10 ? -5.293 -23.734 16.172 1 97.69 10 GLN B N 1
ATOM 4480 C CA . GLN B 1 10 ? -5.805 -22.547 16.859 1 97.69 10 GLN B CA 1
ATOM 4481 C C . GLN B 1 10 ? -7.324 -22.453 16.734 1 97.69 10 GLN B C 1
ATOM 4483 O O . GLN B 1 10 ? -7.867 -22.469 15.625 1 97.69 10 GLN B O 1
ATOM 4488 N N . VAL B 1 11 ? -8.031 -22.531 17.859 1 97.19 11 VAL B N 1
ATOM 4489 C CA . VAL B 1 11 ? -9.484 -22.469 17.875 1 97.19 11 VAL B CA 1
ATOM 4490 C C . VAL B 1 11 ? -9.953 -21.125 18.391 1 97.19 11 VAL B C 1
ATOM 4492 O O . VAL B 1 11 ? -9.5 -20.672 19.453 1 97.19 11 VAL B O 1
ATOM 4495 N N . LEU B 1 12 ? -10.852 -20.453 17.641 1 96.31 12 LEU B N 1
ATOM 4496 C CA . LEU B 1 12 ? -11.344 -19.141 18.062 1 96.31 12 LEU B CA 1
ATOM 4497 C C . LEU B 1 12 ? -12.781 -18.922 17.594 1 96.31 12 LEU B C 1
ATOM 4499 O O . LEU B 1 12 ? -13.125 -19.266 16.469 1 96.31 12 LEU B O 1
ATOM 4503 N N . PRO B 1 13 ? -13.711 -18.406 18.469 1 95.06 13 PRO B N 1
ATOM 4504 C CA . PRO B 1 13 ? -15 -17.922 17.969 1 95.06 13 PRO B CA 1
ATOM 4505 C C . PRO B 1 13 ? -14.867 -16.734 17.016 1 95.06 13 PRO B C 1
ATOM 4507 O O . PRO B 1 13 ? -14.133 -15.789 17.312 1 95.06 13 PRO B O 1
ATOM 4510 N N . ILE B 1 14 ? -15.547 -16.75 15.875 1 93.88 14 ILE B N 1
ATOM 4511 C CA . ILE B 1 14 ? -15.359 -15.664 14.906 1 93.88 14 ILE B CA 1
ATOM 4512 C C . ILE B 1 14 ? -16.688 -14.969 14.656 1 93.88 14 ILE B C 1
ATOM 4514 O O . ILE B 1 14 ? -16.734 -13.883 14.07 1 93.88 14 ILE B O 1
ATOM 4518 N N . ALA B 1 15 ? -17.812 -15.578 15.023 1 91.62 15 ALA B N 1
ATOM 4519 C CA . ALA B 1 15 ? -19.156 -15.031 14.891 1 91.62 15 ALA B CA 1
ATOM 4520 C C . ALA B 1 15 ? -20.156 -15.812 15.75 1 91.62 15 ALA B C 1
ATOM 4522 O O . ALA B 1 15 ? -19.766 -16.734 16.469 1 91.62 15 ALA B O 1
ATOM 4523 N N . THR B 1 16 ? -21.453 -15.383 15.68 1 91.06 16 THR B N 1
ATOM 4524 C CA . THR B 1 16 ? -22.5 -16.047 16.469 1 91.06 16 THR B CA 1
ATOM 4525 C C . THR B 1 16 ? -22.547 -17.531 16.156 1 91.06 16 THR B C 1
ATOM 4527 O O . THR B 1 16 ? -22.75 -17.922 15 1 91.06 16 THR B O 1
ATOM 4530 N N . ASN B 1 17 ? -22.266 -18.422 17.156 1 95.62 17 ASN B N 1
ATOM 4531 C CA . ASN B 1 17 ? -22.328 -19.875 17.078 1 95.62 17 ASN B CA 1
ATOM 4532 C C . ASN B 1 17 ? -21.359 -20.422 16.031 1 95.62 17 ASN B C 1
ATOM 4534 O O . ASN B 1 17 ? -21.656 -21.422 15.375 1 95.62 17 ASN B O 1
ATOM 4538 N N . THR B 1 18 ? -20.312 -19.688 15.742 1 97.69 18 THR B N 1
ATOM 4539 C CA . THR B 1 18 ? -19.406 -20.047 14.664 1 97.69 18 THR B CA 1
ATOM 4540 C C . THR B 1 18 ? -17.953 -19.953 15.125 1 9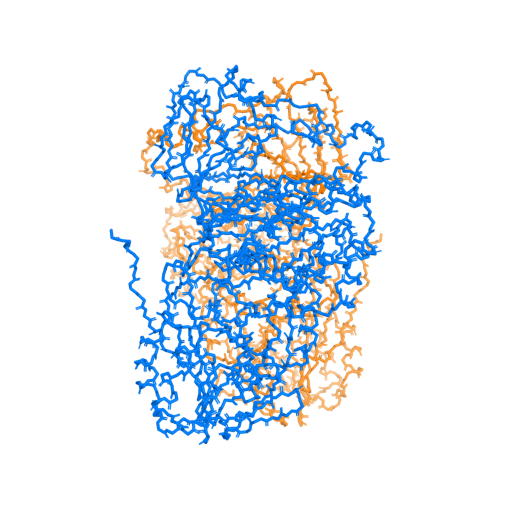7.69 18 THR B C 1
ATOM 4542 O O . THR B 1 18 ? -17.531 -18.938 15.68 1 97.69 18 THR B O 1
ATOM 4545 N N . LYS B 1 19 ? -17.219 -21 15.023 1 97.69 19 LYS B N 1
ATOM 4546 C CA . LYS B 1 19 ? -15.82 -21.047 15.422 1 97.69 19 LYS B CA 1
ATOM 4547 C C . LYS B 1 19 ? -14.938 -21.453 14.25 1 97.69 19 LYS B C 1
ATOM 4549 O O . LYS B 1 19 ? -15.398 -22.094 13.305 1 97.69 19 LYS B O 1
ATOM 4554 N N . VAL B 1 20 ? -13.68 -21 14.273 1 98.62 20 VAL B N 1
ATOM 4555 C CA . VAL B 1 20 ? -12.68 -21.438 13.305 1 98.62 20 VAL B CA 1
ATOM 4556 C C . VAL B 1 20 ? -11.672 -22.359 13.977 1 98.62 20 VAL B C 1
ATOM 4558 O O . VAL B 1 20 ? -11.297 -22.141 15.133 1 98.62 20 VAL B O 1
ATOM 4561 N N . LEU B 1 21 ? -11.375 -23.422 13.375 1 98.69 21 LEU B N 1
ATOM 4562 C CA . LEU B 1 21 ? -10.242 -24.281 13.711 1 98.69 21 LEU B CA 1
ATOM 4563 C C . LEU B 1 21 ? -9.141 -24.156 12.672 1 98.69 21 LEU B C 1
ATOM 4565 O O . LEU B 1 21 ? -9.25 -24.688 11.562 1 98.69 21 LEU B O 1
ATOM 4569 N N . ARG B 1 22 ? -8.102 -23.453 12.984 1 98.38 22 ARG B N 1
ATOM 4570 C CA . ARG B 1 22 ? -6.996 -23.219 12.062 1 98.38 22 ARG B CA 1
ATOM 4571 C C . ARG B 1 22 ? -5.863 -24.219 12.312 1 98.38 22 ARG B C 1
ATOM 4573 O O . ARG B 1 22 ? -5.07 -24.047 13.234 1 98.38 22 ARG B O 1
ATOM 4580 N N . ALA B 1 23 ? -5.852 -25.266 11.516 1 98.38 23 ALA B N 1
ATOM 4581 C CA . ALA B 1 23 ? -4.695 -26.156 11.562 1 98.38 23 ALA B CA 1
ATOM 4582 C C . ALA B 1 23 ? -3.461 -25.484 10.969 1 98.38 23 ALA B C 1
ATOM 4584 O O . ALA B 1 23 ? -3.426 -25.203 9.766 1 98.38 23 ALA B O 1
ATOM 4585 N N . ARG B 1 24 ? -2.426 -25.281 11.789 1 97.19 24 ARG B N 1
ATOM 4586 C CA . ARG B 1 24 ? -1.322 -24.406 11.398 1 97.19 24 ARG B CA 1
ATOM 4587 C C . ARG B 1 24 ? -0.046 -25.203 11.172 1 97.19 24 ARG B C 1
ATOM 4589 O O . ARG B 1 24 ? 0.258 -26.125 11.93 1 97.19 24 ARG B O 1
ATOM 4596 N N . SER B 1 25 ? 0.561 -24.938 10.039 1 96.56 25 SER B N 1
ATOM 4597 C CA . SER B 1 25 ? 1.901 -25.422 9.734 1 96.56 25 SER B CA 1
ATOM 4598 C C . SER B 1 25 ? 2.867 -24.266 9.484 1 96.56 25 SER B C 1
ATOM 4600 O O . SER B 1 25 ? 2.67 -23.469 8.562 1 96.56 25 SER B O 1
ATOM 4602 N N . TRP B 1 26 ? 3.896 -24.188 10.234 1 94.38 26 TRP B N 1
ATOM 4603 C CA . TRP B 1 26 ? 4.855 -23.094 10.133 1 94.38 26 TRP B CA 1
ATOM 4604 C C . TRP B 1 26 ? 5.836 -23.328 8.992 1 94.38 26 TRP B C 1
ATOM 4606 O O . TRP B 1 26 ? 6.531 -22.406 8.562 1 94.38 26 TRP B O 1
ATOM 4616 N N . SER B 1 27 ? 5.836 -24.516 8.508 1 91.06 27 SER B N 1
ATOM 4617 C CA . SER B 1 27 ? 6.637 -24.875 7.344 1 91.06 27 SER B CA 1
ATOM 4618 C C . SER B 1 27 ? 5.758 -25.172 6.129 1 91.06 27 SER B C 1
ATOM 4620 O O . SER B 1 27 ? 4.543 -25.312 6.262 1 91.06 27 SER B O 1
ATOM 4622 N N . ARG B 1 28 ? 6.426 -25.234 4.996 1 86.25 28 ARG B N 1
ATOM 4623 C CA . ARG B 1 28 ? 5.668 -25.562 3.793 1 86.25 28 ARG B CA 1
ATOM 4624 C C . ARG B 1 28 ? 5.133 -26.984 3.854 1 86.25 28 ARG B C 1
ATOM 4626 O O . ARG B 1 28 ? 5.754 -27.859 4.449 1 86.25 28 ARG B O 1
ATOM 4633 N N . LEU B 1 29 ? 4.059 -27.219 3.293 1 83.94 29 LEU B N 1
ATOM 4634 C CA . LEU B 1 29 ? 3.414 -28.531 3.342 1 83.94 29 LEU B CA 1
ATOM 4635 C C . LEU B 1 29 ? 4 -29.469 2.289 1 83.94 29 LEU B C 1
ATOM 4637 O O . LEU B 1 29 ? 4.059 -30.688 2.494 1 83.94 29 LEU B O 1
ATOM 4641 N N . ARG B 1 30 ? 4.305 -28.938 1.179 1 85.38 30 ARG B N 1
ATOM 4642 C CA . ARG B 1 30 ? 4.777 -29.734 0.057 1 85.38 30 ARG B CA 1
ATOM 4643 C C . ARG B 1 30 ? 5.543 -28.875 -0.947 1 85.38 30 ARG B C 1
ATOM 4645 O O . ARG B 1 30 ? 5.59 -27.656 -0.819 1 85.38 30 ARG B O 1
ATOM 4652 N N . PHE B 1 31 ? 6.133 -29.531 -1.96 1 83 31 PHE B N 1
ATOM 4653 C CA . PHE B 1 31 ? 6.941 -28.875 -2.973 1 83 31 PHE B CA 1
ATOM 4654 C C . PHE B 1 31 ? 6.086 -28.469 -4.164 1 83 31 PHE B C 1
ATOM 4656 O O . PHE B 1 31 ? 6.148 -29.094 -5.227 1 83 31 PHE B O 1
ATOM 4663 N N . GLU B 1 32 ? 5.316 -27.422 -3.939 1 89.19 32 GLU B N 1
ATOM 4664 C CA . GLU B 1 32 ? 4.516 -26.766 -4.965 1 89.19 32 GLU B CA 1
ATOM 4665 C C . GLU B 1 32 ? 4.793 -25.266 -4.996 1 89.19 32 GLU B C 1
ATOM 4667 O O . GLU B 1 32 ? 5.195 -24.672 -3.99 1 89.19 32 GLU B O 1
ATOM 4672 N N . ILE B 1 33 ? 4.543 -24.734 -6.109 1 89.25 33 ILE B N 1
ATOM 4673 C CA . ILE B 1 33 ? 5 -23.375 -6.383 1 89.25 33 ILE B CA 1
ATOM 4674 C C . ILE B 1 33 ? 4.301 -22.391 -5.438 1 89.25 33 ILE B C 1
ATOM 4676 O O . ILE B 1 33 ? 4.875 -21.375 -5.055 1 89.25 33 ILE B O 1
ATOM 4680 N N . GLU B 1 34 ? 3.084 -22.672 -5.008 1 91.06 34 GLU B N 1
ATOM 4681 C CA . GLU B 1 34 ? 2.316 -21.766 -4.16 1 91.06 34 GLU B CA 1
ATOM 4682 C C . GLU B 1 34 ? 2.908 -21.688 -2.756 1 91.06 34 GLU B C 1
ATOM 4684 O O . GLU B 1 34 ? 2.602 -20.766 -1.996 1 91.06 34 GLU B O 1
ATOM 4689 N N . TYR B 1 35 ? 3.807 -22.609 -2.4 1 90.88 35 TYR B N 1
ATOM 4690 C CA . TYR B 1 35 ? 4.441 -22.609 -1.088 1 90.88 35 TYR B CA 1
ATOM 4691 C C . TYR B 1 35 ? 5.875 -22.109 -1.172 1 90.88 35 TYR B C 1
ATOM 4693 O O . TYR B 1 35 ? 6.637 -22.219 -0.206 1 90.88 35 TYR B O 1
ATOM 4701 N N . ALA B 1 36 ? 6.211 -21.594 -2.264 1 88.44 36 ALA B N 1
ATOM 4702 C CA . ALA B 1 36 ? 7.613 -21.281 -2.533 1 88.44 36 ALA B CA 1
ATOM 4703 C C . ALA B 1 36 ? 8.102 -20.141 -1.642 1 88.44 36 ALA B C 1
ATOM 4705 O O . ALA B 1 36 ? 9.305 -19.984 -1.427 1 88.44 36 ALA B O 1
ATOM 4706 N N . LEU B 1 37 ? 7.203 -19.312 -1.079 1 87.44 37 LEU B N 1
ATOM 4707 C CA . LEU B 1 37 ? 7.609 -18.219 -0.213 1 87.44 37 LEU B CA 1
ATOM 4708 C C . LEU B 1 37 ? 8 -18.719 1.169 1 87.44 37 LEU B C 1
ATOM 4710 O O . LEU B 1 37 ? 8.609 -18 1.958 1 87.44 37 LEU B O 1
ATOM 4714 N N . GLU B 1 38 ? 7.699 -19.938 1.463 1 90 38 GLU B N 1
ATOM 4715 C CA . GLU B 1 38 ? 8.094 -20.625 2.688 1 90 38 GLU B CA 1
ATOM 4716 C C . GLU B 1 38 ? 7.648 -19.844 3.926 1 90 38 GLU B C 1
ATOM 4718 O O . GLU B 1 38 ? 8.438 -19.625 4.84 1 90 38 GLU B O 1
ATOM 4723 N N . ARG B 1 39 ? 6.41 -19.453 3.904 1 92.12 39 ARG B N 1
ATOM 4724 C CA . ARG B 1 39 ? 5.863 -18.719 5.035 1 92.12 39 ARG B CA 1
ATOM 4725 C C . ARG B 1 39 ? 4.809 -19.547 5.77 1 92.12 39 ARG B C 1
ATOM 4727 O O . ARG B 1 39 ? 3.93 -18.984 6.434 1 92.12 39 ARG B O 1
ATOM 4734 N N . GLY B 1 40 ? 4.891 -20.859 5.559 1 94.38 40 GLY B N 1
ATOM 4735 C CA . GLY B 1 40 ? 3.928 -21.75 6.199 1 94.38 40 GLY B CA 1
ATOM 4736 C C . GLY B 1 40 ? 2.549 -21.672 5.566 1 94.38 40 GLY B C 1
ATOM 4737 O O . GLY B 1 40 ? 2.398 -21.219 4.434 1 94.38 40 GLY B O 1
ATOM 4738 N N . THR B 1 41 ? 1.556 -22.297 6.238 1 96.25 41 THR B N 1
ATOM 4739 C CA . THR B 1 41 ? 0.174 -22.297 5.77 1 96.25 41 THR B CA 1
ATOM 4740 C C . THR B 1 41 ? -0.777 -22.703 6.891 1 96.25 41 THR B C 1
ATOM 4742 O O . THR B 1 41 ? -0.336 -23.094 7.973 1 96.25 41 THR B O 1
ATOM 4745 N N . THR B 1 42 ? -1.971 -22.453 6.68 1 97.31 42 THR B N 1
ATOM 4746 C CA . THR B 1 42 ? -3.043 -22.938 7.543 1 97.31 42 THR B CA 1
ATOM 4747 C C . THR B 1 42 ? -4.105 -23.672 6.727 1 97.31 42 THR B C 1
ATOM 4749 O O . THR B 1 42 ? -4.258 -23.406 5.531 1 97.31 42 THR B O 1
ATOM 4752 N N . SER B 1 43 ? -4.652 -24.641 7.281 1 97.75 43 SER B N 1
ATOM 4753 C CA . SER B 1 43 ? -5.891 -25.219 6.785 1 97.75 43 SER B CA 1
ATOM 4754 C C . SER B 1 43 ? -7.066 -24.891 7.703 1 97.75 43 SER B C 1
ATOM 4756 O O . SER B 1 43 ? -7.211 -25.5 8.773 1 97.75 43 SER B O 1
ATOM 4758 N N . ASN B 1 44 ? -7.852 -23.953 7.266 1 98.56 44 ASN B N 1
ATOM 4759 C CA . ASN B 1 44 ? -8.938 -23.453 8.102 1 98.56 44 ASN B CA 1
ATOM 4760 C C . ASN B 1 44 ? -10.211 -24.281 7.93 1 98.56 44 ASN B C 1
ATOM 4762 O O . ASN B 1 44 ? -10.609 -24.594 6.805 1 98.56 44 ASN B O 1
ATOM 4766 N N . SER B 1 45 ? -10.688 -24.766 8.969 1 98.75 45 SER B N 1
ATOM 4767 C CA . SER B 1 45 ? -11.992 -25.406 9.055 1 98.75 45 SER B CA 1
ATOM 4768 C C . SER B 1 45 ? -12.938 -24.625 9.961 1 98.75 45 SER B C 1
ATOM 4770 O O . SER B 1 45 ? -12.492 -23.891 10.836 1 98.75 45 SER B O 1
ATOM 4772 N N . TYR B 1 46 ? -14.195 -24.734 9.758 1 98.81 46 TYR B N 1
ATOM 4773 C CA . TYR B 1 46 ? -15.156 -23.938 10.5 1 98.81 46 TYR B CA 1
ATOM 4774 C C . TYR B 1 46 ? -16.25 -24.812 11.086 1 98.81 46 TYR B C 1
ATOM 4776 O O . TYR B 1 46 ? -16.594 -25.859 10.523 1 98.81 46 TYR B O 1
ATOM 4784 N N . VAL B 1 47 ? -16.75 -24.406 12.258 1 98.62 47 VAL B N 1
ATOM 4785 C CA . VAL B 1 47 ? -17.828 -25.094 12.945 1 98.62 47 VAL B CA 1
ATOM 4786 C C . VAL B 1 47 ? -19 -24.125 13.172 1 98.62 47 VAL B C 1
ATOM 4788 O O . VAL B 1 47 ? -18.797 -23.016 13.664 1 98.62 47 VAL B O 1
ATOM 4791 N N . ILE B 1 48 ? -20.156 -24.469 12.688 1 98.38 48 ILE B N 1
ATOM 4792 C CA . ILE B 1 48 ? -21.391 -23.719 12.945 1 98.38 48 ILE B CA 1
ATOM 4793 C C . ILE B 1 48 ? -22.328 -24.547 13.82 1 98.38 48 ILE B C 1
ATOM 4795 O O . ILE B 1 48 ? -22.719 -25.656 13.445 1 98.38 48 ILE B O 1
ATOM 4799 N N . GLU B 1 49 ? -22.703 -24.047 14.953 1 97.19 49 GLU B N 1
ATOM 4800 C CA . GLU B 1 49 ? -23.562 -24.766 15.891 1 97.19 49 GLU B CA 1
ATOM 4801 C C . GLU B 1 49 ? -24.938 -24.109 15.992 1 97.19 49 GLU B C 1
ATOM 4803 O O . GLU B 1 49 ? -25.234 -23.422 16.984 1 97.19 49 GLU B O 1
ATOM 4808 N N . GLY B 1 50 ? -25.812 -24.406 15.031 1 96.06 50 GLY B N 1
ATOM 4809 C CA . GLY B 1 50 ? -27.219 -24.062 15.172 1 96.06 50 GLY B CA 1
ATOM 4810 C C . GLY B 1 50 ? -28.016 -25.094 15.938 1 96.06 50 GLY B C 1
ATOM 4811 O O . GLY B 1 50 ? -27.562 -25.594 16.969 1 96.06 50 GLY B O 1
ATOM 4812 N N . ASP B 1 51 ? -29.328 -25.328 15.547 1 97.62 51 ASP B N 1
ATOM 4813 C CA . ASP B 1 51 ? -30.047 -26.516 16.031 1 97.62 51 ASP B CA 1
ATOM 4814 C C . ASP B 1 51 ? -29.406 -27.797 15.5 1 97.62 51 ASP B C 1
ATOM 4816 O O . ASP B 1 51 ? -29.438 -28.828 16.172 1 97.62 51 ASP B O 1
ATOM 4820 N N . LYS B 1 52 ? -28.891 -27.672 14.336 1 98.06 52 LYS B N 1
ATOM 4821 C CA . LYS B 1 52 ? -28.016 -28.672 13.742 1 98.06 52 LYS B CA 1
ATOM 4822 C C . LYS B 1 52 ? -26.578 -28.172 13.672 1 98.06 52 LYS B C 1
ATOM 4824 O O . LYS B 1 52 ? -26.328 -26.953 13.641 1 98.06 52 LYS B O 1
ATOM 4829 N N . THR B 1 53 ? -25.656 -29.078 13.719 1 98.38 53 THR B N 1
ATOM 4830 C CA . THR B 1 53 ? -24.25 -28.734 13.742 1 98.38 53 THR B CA 1
ATOM 4831 C C . THR B 1 53 ? -23.578 -29.109 12.422 1 98.38 53 THR B C 1
ATOM 4833 O O . THR B 1 53 ? -23.797 -30.203 11.898 1 98.38 53 THR B O 1
ATOM 4836 N N . ALA B 1 54 ? -22.844 -28.188 11.883 1 98.69 54 ALA B N 1
ATOM 4837 C CA . ALA B 1 54 ? -22.125 -28.422 10.633 1 98.69 54 ALA B CA 1
ATOM 4838 C C . ALA B 1 54 ? -20.641 -28.047 10.773 1 98.69 54 ALA B C 1
ATOM 4840 O O . ALA B 1 54 ? -20.312 -27.094 11.469 1 98.69 54 ALA B O 1
ATOM 4841 N N . ILE B 1 55 ? -19.75 -28.812 10.203 1 98.75 55 ILE B N 1
ATOM 4842 C CA . ILE B 1 55 ? -18.359 -28.406 10.023 1 98.75 55 ILE B CA 1
ATOM 4843 C C . ILE B 1 55 ? -18.078 -28.156 8.547 1 98.75 55 ILE B C 1
ATOM 4845 O O . ILE B 1 55 ? -18.703 -28.781 7.676 1 98.75 55 ILE B O 1
ATOM 4849 N N . ILE B 1 56 ? -17.203 -27.234 8.234 1 98.75 56 ILE B N 1
ATOM 4850 C CA . ILE B 1 56 ? -16.891 -26.844 6.863 1 98.75 56 ILE B CA 1
ATOM 4851 C C . ILE B 1 56 ? -15.406 -27.094 6.586 1 98.75 56 ILE B C 1
ATOM 4853 O O . ILE B 1 56 ? -14.547 -26.625 7.34 1 98.75 56 ILE B O 1
ATOM 4857 N N . ASP B 1 57 ? -15.086 -27.828 5.574 1 98.19 57 ASP B N 1
ATOM 4858 C CA . ASP B 1 57 ? -13.773 -28 4.965 1 98.19 57 ASP B CA 1
ATOM 4859 C C . ASP B 1 57 ? -12.781 -28.609 5.957 1 98.19 57 ASP B C 1
ATOM 4861 O O . ASP B 1 57 ? -11.75 -28.016 6.266 1 98.19 57 ASP B O 1
ATOM 4865 N N . PRO B 1 58 ? -13.023 -29.859 6.426 1 98.19 58 PRO B N 1
ATOM 4866 C CA . PRO B 1 58 ? -11.992 -30.547 7.199 1 98.19 58 PRO B CA 1
ATOM 4867 C C . PRO B 1 58 ? -10.656 -30.625 6.473 1 98.19 58 PRO B C 1
ATOM 4869 O O . PRO B 1 58 ? -10.617 -30.781 5.246 1 98.19 58 PRO B O 1
ATOM 4872 N N . PRO B 1 59 ? -9.594 -30.562 7.195 1 97.69 59 PRO B N 1
ATOM 4873 C CA . PRO B 1 59 ? -8.273 -30.422 6.574 1 97.69 59 PRO B CA 1
ATOM 4874 C C . PRO B 1 59 ? -7.758 -31.734 5.992 1 97.69 59 PRO B C 1
ATOM 4876 O O . PRO B 1 59 ? -8.43 -32.781 6.082 1 97.69 59 PRO B O 1
ATOM 4879 N N . VAL B 1 60 ? -6.625 -31.734 5.367 1 94.75 60 VAL B N 1
ATOM 4880 C CA . VAL B 1 60 ? -5.957 -32.875 4.73 1 94.75 60 VAL B CA 1
ATOM 4881 C C . VAL B 1 60 ? -5.387 -33.781 5.797 1 94.75 60 VAL B C 1
ATOM 4883 O O . VAL B 1 60 ? -5.371 -33.438 6.984 1 94.75 60 VAL B O 1
ATOM 4886 N N . GLU B 1 61 ? -4.883 -34.812 5.32 1 94.81 61 GLU B N 1
ATOM 4887 C CA . GLU B 1 61 ? -4.422 -35.906 6.18 1 94.81 61 GLU B CA 1
ATOM 4888 C C . GLU B 1 61 ? -3.316 -35.438 7.121 1 94.81 61 GLU B C 1
ATOM 4890 O O . GLU B 1 61 ? -3.264 -35.844 8.281 1 94.81 61 GLU B O 1
ATOM 4895 N N . SER B 1 62 ? -2.482 -34.562 6.648 1 93.44 62 SER B N 1
ATOM 4896 C CA . SER B 1 62 ? -1.327 -34.125 7.43 1 93.44 62 SER B CA 1
ATOM 4897 C C . SER B 1 62 ? -1.757 -33.406 8.703 1 93.44 62 SER B C 1
ATOM 4899 O O . SER B 1 62 ? -0.989 -33.344 9.664 1 93.44 62 SER B O 1
ATOM 4901 N N . PHE B 1 63 ? -2.973 -32.875 8.719 1 97.25 63 PHE B N 1
ATOM 4902 C CA . PHE B 1 63 ? -3.473 -32.188 9.891 1 97.25 63 PHE B CA 1
ATOM 4903 C C . PHE B 1 63 ? -4.535 -33 10.609 1 97.25 63 PHE B C 1
ATOM 4905 O O . PHE B 1 63 ? -5.09 -32.562 11.617 1 97.25 63 PHE B O 1
ATOM 4912 N N . MET B 1 64 ? -4.824 -34.188 10.141 1 97.38 64 MET B N 1
ATOM 4913 C CA . MET B 1 64 ? -5.984 -34.969 10.547 1 97.38 64 MET B CA 1
ATOM 4914 C C . MET B 1 64 ? -5.984 -35.188 12.055 1 97.38 64 MET B C 1
ATOM 4916 O O . MET B 1 64 ? -6.965 -34.875 12.734 1 97.38 64 MET B O 1
ATOM 4920 N N . LYS B 1 65 ? -4.871 -35.688 12.609 1 97.06 65 LYS B N 1
ATOM 4921 C CA . LYS B 1 65 ? -4.809 -36.062 14.016 1 97.06 65 LYS B CA 1
ATOM 4922 C C . LYS B 1 65 ? -5.055 -34.875 14.93 1 97.06 65 LYS B C 1
ATOM 4924 O O . LYS B 1 65 ? -5.91 -34.906 15.82 1 97.06 65 LYS B O 1
ATOM 4929 N N . ILE B 1 66 ? -4.289 -33.812 14.688 1 97.69 66 ILE B N 1
ATOM 4930 C CA . ILE B 1 66 ? -4.398 -32.625 15.555 1 97.69 66 ILE B CA 1
ATOM 4931 C C . ILE B 1 66 ? -5.762 -31.984 15.367 1 97.69 66 ILE B C 1
ATOM 4933 O O . ILE B 1 66 ? -6.34 -31.453 16.312 1 97.69 66 ILE B O 1
ATOM 4937 N N . TYR B 1 67 ? -6.277 -32.031 14.203 1 98.25 67 TYR B N 1
ATOM 4938 C CA . TYR B 1 67 ? -7.582 -31.453 13.906 1 98.25 67 TYR B CA 1
ATOM 4939 C C . TYR B 1 67 ? -8.688 -32.219 14.633 1 98.25 67 TYR B C 1
ATOM 4941 O O . TYR B 1 67 ? -9.555 -31.609 15.266 1 98.25 67 TYR B O 1
ATOM 4949 N N . LEU B 1 68 ? -8.68 -33.5 14.516 1 98.06 68 LEU B N 1
ATOM 4950 C CA . LEU B 1 68 ? -9.727 -34.312 15.141 1 98.06 68 LEU B CA 1
ATOM 4951 C C . LEU B 1 68 ? -9.703 -34.156 16.656 1 98.06 68 LEU B C 1
ATOM 4953 O O . LEU B 1 68 ? -10.75 -34.125 17.297 1 98.06 68 LEU B O 1
ATOM 4957 N N . GLU B 1 69 ? -8.523 -34.062 17.203 1 97.44 69 GLU B N 1
ATOM 4958 C CA . GLU B 1 69 ? -8.406 -33.812 18.641 1 97.44 69 GLU B CA 1
ATOM 4959 C C . GLU B 1 69 ? -9.039 -32.5 19.016 1 97.44 69 GLU B C 1
ATOM 4961 O O . GLU B 1 69 ? -9.812 -32.406 19.984 1 97.44 69 GLU B O 1
ATOM 4966 N N . ALA B 1 70 ? -8.711 -31.453 18.266 1 97.94 70 ALA B N 1
ATOM 4967 C CA . ALA B 1 70 ? -9.266 -30.125 18.531 1 97.94 70 ALA B CA 1
ATOM 4968 C C . ALA B 1 70 ? -10.773 -30.109 18.312 1 97.94 70 ALA B C 1
ATOM 4970 O O . ALA B 1 70 ? -11.516 -29.469 19.062 1 97.94 70 ALA B O 1
ATOM 4971 N N . LEU B 1 71 ? -11.211 -30.75 17.25 1 98.12 71 LEU B N 1
ATOM 4972 C CA . LEU B 1 71 ? -12.625 -30.797 16.906 1 98.12 71 LEU B CA 1
ATOM 4973 C C . LEU B 1 71 ? -13.438 -31.453 18.016 1 98.12 71 LEU B C 1
ATOM 4975 O O . LEU B 1 71 ? -14.508 -30.969 18.391 1 98.12 71 LEU B O 1
ATOM 4979 N N . GLN B 1 72 ? -12.953 -32.531 18.562 1 97 72 GLN B N 1
ATOM 4980 C CA . GLN B 1 72 ? -13.633 -33.281 19.625 1 97 72 GLN B CA 1
ATOM 4981 C C . GLN B 1 72 ? -13.734 -32.438 20.891 1 97 72 GLN B C 1
ATOM 4983 O O . GLN B 1 72 ? -14.672 -32.594 21.672 1 97 72 GLN B O 1
ATOM 4988 N N . GLN B 1 73 ? -12.758 -31.594 21.062 1 96.12 73 GLN B N 1
ATOM 4989 C CA . GLN B 1 73 ? -12.781 -30.703 22.219 1 96.12 73 GLN B CA 1
ATOM 4990 C C . GLN B 1 73 ? -13.75 -29.547 22 1 96.12 73 GLN B C 1
ATOM 4992 O O . GLN B 1 73 ? -14.156 -28.875 22.953 1 96.12 73 GLN B O 1
ATOM 4997 N N . THR B 1 74 ? -14.109 -29.312 20.734 1 95.38 74 THR B N 1
ATOM 4998 C CA . THR B 1 74 ? -14.891 -28.125 20.375 1 95.38 74 THR B CA 1
ATOM 4999 C C . THR B 1 74 ? -16.375 -28.484 20.234 1 95.38 74 THR B C 1
ATOM 5001 O O . THR B 1 74 ? -17.234 -27.672 20.578 1 95.38 74 THR B O 1
ATOM 5004 N N . VAL B 1 75 ? -16.625 -29.672 19.688 1 95.19 75 VAL B N 1
ATOM 5005 C CA . VAL B 1 75 ? -18 -30.078 19.438 1 95.19 75 VAL B CA 1
ATOM 5006 C C . VAL B 1 75 ? -18.188 -31.547 19.797 1 95.19 75 VAL B C 1
ATOM 5008 O O . VAL B 1 75 ? -17.234 -32.312 19.812 1 95.19 75 VAL B O 1
ATOM 5011 N N . ASN B 1 76 ? -19.469 -31.875 20.109 1 94.38 76 ASN B N 1
ATOM 5012 C CA . ASN B 1 76 ? -19.844 -33.281 20.281 1 94.38 76 ASN B CA 1
ATOM 5013 C C . ASN B 1 76 ? -20.078 -33.969 18.938 1 94.38 76 ASN B C 1
ATOM 5015 O O . ASN B 1 76 ? -21.109 -33.75 18.297 1 94.38 76 ASN B O 1
ATOM 5019 N N . LEU B 1 77 ? -19.172 -34.844 18.562 1 95.38 77 LEU B N 1
ATOM 5020 C CA . LEU B 1 77 ? -19.203 -35.469 17.234 1 95.38 77 LEU B CA 1
ATOM 5021 C C . LEU B 1 77 ? -20.406 -36.375 17.094 1 95.38 77 LEU B C 1
ATOM 5023 O O . LEU B 1 77 ? -20.828 -36.656 15.977 1 95.38 77 LEU B O 1
ATOM 5027 N N . LYS B 1 78 ? -20.875 -36.781 18.172 1 93.06 78 LYS B N 1
ATOM 5028 C CA . LYS B 1 78 ? -22.062 -37.656 18.109 1 93.06 78 LYS B CA 1
ATOM 5029 C C . LYS B 1 78 ? -23.281 -36.844 17.641 1 93.06 78 LYS B C 1
ATOM 5031 O O . LYS B 1 78 ? -24.25 -37.438 17.141 1 93.06 78 LYS B O 1
ATOM 5036 N N . LYS B 1 79 ? -23.203 -35.594 17.766 1 94.31 79 LYS B N 1
ATOM 5037 C CA . LYS B 1 79 ? -24.312 -34.719 17.375 1 94.31 79 LYS B CA 1
ATOM 5038 C C . LYS B 1 79 ? -24 -33.969 16.078 1 94.31 79 LYS B C 1
ATOM 5040 O O . LYS B 1 79 ? -24.75 -33.062 15.68 1 94.31 79 LYS B O 1
ATOM 5045 N N . LEU B 1 80 ? -22.906 -34.312 15.5 1 97.88 80 LEU B N 1
ATOM 5046 C CA . LEU B 1 80 ? -22.547 -33.656 14.242 1 97.88 80 LEU B CA 1
ATOM 5047 C C . LEU B 1 80 ? -23.5 -34.094 13.125 1 97.88 80 LEU B C 1
ATOM 5049 O O . LEU B 1 80 ? -23.75 -35.281 12.938 1 97.88 80 LEU B O 1
ATOM 5053 N N . ASP B 1 81 ? -24.062 -33.125 12.414 1 98.44 81 ASP B N 1
ATOM 5054 C CA . ASP B 1 81 ? -25.078 -33.438 11.398 1 98.44 81 ASP B CA 1
ATOM 5055 C C . ASP B 1 81 ? -24.469 -33.375 9.992 1 98.44 81 ASP B C 1
ATOM 5057 O O . ASP B 1 81 ? -24.734 -34.25 9.172 1 98.44 81 ASP B O 1
ATOM 5061 N N . TYR B 1 82 ? -23.719 -32.344 9.719 1 98.75 82 TYR B N 1
ATOM 5062 C CA . TYR B 1 82 ? -23.328 -32.094 8.336 1 98.75 82 TYR B CA 1
ATOM 5063 C C . TYR B 1 82 ? -21.828 -31.844 8.242 1 98.75 82 TYR B C 1
ATOM 5065 O O . TYR B 1 82 ? -21.234 -31.219 9.125 1 98.75 82 TYR B O 1
ATOM 5073 N N . VAL B 1 83 ? -21.156 -32.312 7.223 1 98.69 83 VAL B N 1
ATOM 5074 C CA . VAL B 1 83 ? -19.812 -31.969 6.777 1 98.69 83 VAL B CA 1
ATOM 5075 C C . VAL B 1 83 ? -19.891 -31.312 5.398 1 98.69 83 VAL B C 1
ATOM 5077 O O . VAL B 1 83 ? -20.172 -31.984 4.402 1 98.69 83 VAL B O 1
ATOM 5080 N N . ILE B 1 84 ? -19.656 -30.047 5.348 1 98.75 84 ILE B N 1
ATOM 5081 C CA . ILE B 1 84 ? -19.766 -29.266 4.113 1 98.75 84 ILE B CA 1
ATOM 5082 C C . ILE B 1 84 ? -18.406 -29.172 3.434 1 98.75 84 ILE B C 1
ATOM 5084 O O . ILE B 1 84 ? -17.406 -28.812 4.07 1 98.75 84 ILE B O 1
ATOM 5088 N N . LEU B 1 85 ? -18.312 -29.484 2.184 1 98.31 85 LEU B N 1
ATOM 5089 C CA . LEU B 1 85 ? -17.047 -29.469 1.44 1 98.31 85 LEU B CA 1
ATOM 5090 C C . LEU B 1 85 ? -17.031 -28.328 0.419 1 98.31 85 LEU B C 1
ATOM 5092 O O . LEU B 1 85 ? -17.859 -28.297 -0.496 1 98.31 85 LEU B O 1
ATOM 5096 N N . GLY B 1 86 ? -16.078 -27.391 0.603 1 97.62 86 GLY B N 1
ATOM 5097 C CA . GLY B 1 86 ? -15.867 -26.375 -0.418 1 97.62 86 GLY B CA 1
ATOM 5098 C C . GLY B 1 86 ? -15.32 -26.938 -1.714 1 97.62 86 GLY B C 1
ATOM 5099 O O . GLY B 1 86 ? -15.562 -26.391 -2.791 1 97.62 86 GLY B O 1
ATOM 5100 N N . HIS B 1 87 ? -14.492 -27.938 -1.61 1 94.69 87 HIS B N 1
ATOM 5101 C CA . HIS B 1 87 ? -14.039 -28.734 -2.75 1 94.69 87 HIS B CA 1
ATOM 5102 C C . HIS B 1 87 ? -13.648 -30.141 -2.322 1 94.69 87 HIS B C 1
ATOM 5104 O O . HIS B 1 87 ? -13.633 -30.453 -1.13 1 94.69 87 HIS B O 1
ATOM 5110 N N . PHE B 1 88 ? -13.531 -31.016 -3.311 1 93.5 88 PHE B N 1
ATOM 5111 C CA . PHE B 1 88 ? -13.07 -32.375 -3.033 1 93.5 88 PHE B CA 1
ATOM 5112 C C . PHE B 1 88 ? -11.602 -32.531 -3.4 1 93.5 88 PHE B C 1
ATOM 5114 O O . PHE B 1 88 ? -11.156 -32.031 -4.441 1 93.5 88 PHE B O 1
ATOM 5121 N N . SER B 1 89 ? -10.883 -33.094 -2.51 1 90.69 89 SER B N 1
ATOM 5122 C CA . SER B 1 89 ? -9.492 -33.469 -2.766 1 90.69 89 SER B CA 1
ATOM 5123 C C . SER B 1 89 ? -9.172 -34.844 -2.184 1 90.69 89 SER B C 1
ATOM 5125 O O . SER B 1 89 ? -9.539 -35.125 -1.047 1 90.69 89 SER B O 1
ATOM 5127 N N . PRO B 1 90 ? -8.469 -35.625 -2.9 1 88.62 90 PRO B N 1
ATOM 5128 C CA . PRO B 1 90 ? -8.133 -36.969 -2.418 1 88.62 90 PRO B CA 1
ATOM 5129 C C . PRO B 1 90 ? -7.352 -36.938 -1.107 1 88.62 90 PRO B C 1
ATOM 5131 O O . PRO B 1 90 ? -7.473 -37.875 -0.295 1 88.62 90 PRO B O 1
ATOM 5134 N N . ASN B 1 91 ? -6.613 -35.906 -0.91 1 89.5 91 ASN B N 1
ATOM 5135 C CA . ASN B 1 91 ? -5.789 -35.844 0.292 1 89.5 91 ASN B CA 1
ATOM 5136 C C . ASN B 1 91 ? -6.637 -35.594 1.536 1 89.5 91 ASN B C 1
ATOM 5138 O O . ASN B 1 91 ? -6.133 -35.656 2.658 1 89.5 91 ASN B O 1
ATOM 5142 N N . ARG B 1 92 ? -7.879 -35.375 1.357 1 95.19 92 ARG B N 1
ATOM 5143 C CA . ARG B 1 92 ? -8.781 -35.188 2.488 1 95.19 92 ARG B CA 1
ATOM 5144 C C . ARG B 1 92 ? -9.5 -36.469 2.852 1 95.19 92 ARG B C 1
ATOM 5146 O O . ARG B 1 92 ? -10.141 -36.562 3.898 1 95.19 92 ARG B O 1
ATOM 5153 N N . ILE B 1 93 ? -9.375 -37.5 2.041 1 95.38 93 ILE B N 1
ATOM 5154 C CA . ILE B 1 93 ? -10.141 -38.75 2.174 1 95.38 93 ILE B CA 1
ATOM 5155 C C . ILE B 1 93 ? -9.844 -39.375 3.525 1 95.38 93 ILE B C 1
ATOM 5157 O O . ILE B 1 93 ? -10.758 -39.812 4.227 1 95.38 93 ILE B O 1
ATOM 5161 N N . PRO B 1 94 ? -8.539 -39.438 3.922 1 96.12 94 PRO B N 1
ATOM 5162 C CA . PRO B 1 94 ? -8.281 -40.031 5.242 1 96.12 94 PRO B CA 1
ATOM 5163 C C . PRO B 1 94 ? -9.039 -39.312 6.359 1 96.12 94 PRO B C 1
ATOM 5165 O O . PRO B 1 94 ? -9.523 -39.938 7.297 1 96.12 94 PRO B O 1
ATOM 5168 N N . THR B 1 95 ? -9.117 -38.031 6.254 1 97.69 95 THR B N 1
ATOM 5169 C CA . THR B 1 95 ? -9.836 -37.25 7.258 1 97.69 95 THR B CA 1
ATOM 5170 C C . THR B 1 95 ? -11.336 -37.562 7.207 1 97.69 95 THR B C 1
ATOM 5172 O O . THR B 1 95 ? -11.984 -37.656 8.25 1 97.69 95 THR B O 1
ATOM 5175 N N . PHE B 1 96 ? -11.883 -37.719 6.016 1 97.5 96 PHE B N 1
ATOM 5176 C CA . PHE B 1 96 ? -13.281 -38.094 5.863 1 97.5 96 PHE B CA 1
ATOM 5177 C C . PHE B 1 96 ? -13.555 -39.469 6.48 1 97.5 96 PHE B C 1
ATOM 5179 O O . PHE B 1 96 ? -14.562 -39.656 7.156 1 97.5 96 PHE B O 1
ATOM 5186 N N . LYS B 1 97 ? -12.664 -40.344 6.238 1 96.5 97 LYS B N 1
ATOM 5187 C CA . LYS B 1 97 ? -12.805 -41.688 6.781 1 96.5 97 LYS B CA 1
ATOM 5188 C C . LYS B 1 97 ? -12.836 -41.656 8.305 1 96.5 97 LYS B C 1
ATOM 5190 O O . LYS B 1 97 ? -13.664 -42.344 8.93 1 96.5 97 LYS B O 1
ATOM 5195 N N . ALA B 1 98 ? -11.883 -40.969 8.859 1 97.38 98 ALA B N 1
ATOM 5196 C CA . ALA B 1 98 ? -11.828 -40.844 10.312 1 97.38 98 ALA B CA 1
ATOM 5197 C C . ALA B 1 98 ? -13.102 -40.219 10.867 1 97.38 98 ALA B C 1
ATOM 5199 O O . ALA B 1 98 ? -13.609 -40.656 11.906 1 97.38 98 ALA B O 1
ATOM 5200 N N . LEU B 1 99 ? -13.641 -39.219 10.18 1 97.38 99 LEU B N 1
ATOM 5201 C CA . LEU B 1 99 ? -14.867 -38.562 10.609 1 97.38 99 LEU B CA 1
ATOM 5202 C C . LEU B 1 99 ? -16.047 -39.5 10.57 1 97.38 99 LEU B C 1
ATOM 5204 O O . LEU B 1 99 ? -16.891 -39.5 11.469 1 97.38 99 LEU B O 1
ATOM 5208 N N . LEU B 1 100 ? -16.109 -40.344 9.516 1 96.44 100 LEU B N 1
ATOM 5209 C CA . LEU B 1 100 ? -17.203 -41.281 9.352 1 96.44 100 LEU B CA 1
ATOM 5210 C C . LEU B 1 100 ? -17.156 -42.344 10.438 1 96.44 100 LEU B C 1
ATOM 5212 O O . LEU B 1 100 ? -18.203 -42.875 10.844 1 96.44 100 LEU B O 1
ATOM 5216 N N . GLU B 1 101 ? -15.969 -42.688 10.891 1 95.69 101 GLU B N 1
ATOM 5217 C CA . GLU B 1 101 ? -15.82 -43.625 11.984 1 95.69 101 GLU B CA 1
ATOM 5218 C C . GLU B 1 101 ? -16.312 -43.031 13.305 1 95.69 101 GLU B C 1
ATOM 5220 O O . GLU B 1 101 ? -16.953 -43.719 14.094 1 95.69 101 GLU B O 1
ATOM 5225 N N . LEU B 1 102 ? -16.031 -41.812 13.531 1 96.06 102 LEU B N 1
ATOM 5226 C CA . LEU B 1 102 ? -16.359 -41.156 14.781 1 96.06 102 LEU B CA 1
ATOM 5227 C C . LEU B 1 102 ? -17.812 -40.688 14.781 1 96.06 102 LEU B C 1
ATOM 5229 O O . LEU B 1 102 ? -18.453 -40.594 15.836 1 96.06 102 LEU B O 1
ATOM 5233 N N . ALA B 1 103 ? -18.281 -40.344 13.625 1 96.5 103 ALA B N 1
ATOM 5234 C CA . ALA B 1 103 ? -19.641 -39.844 13.43 1 96.5 103 ALA B CA 1
ATOM 5235 C C . ALA B 1 103 ? -20.266 -40.438 12.18 1 96.5 103 ALA B C 1
ATOM 5237 O O . ALA B 1 103 ? -20.469 -39.75 11.18 1 96.5 103 ALA B O 1
ATOM 5238 N N . PRO B 1 104 ? -20.766 -41.625 12.234 1 95.25 104 PRO B N 1
ATOM 5239 C CA . PRO B 1 104 ? -21.266 -42.312 11.055 1 95.25 104 PRO B CA 1
ATOM 5240 C C . PRO B 1 104 ? -22.562 -41.719 10.516 1 95.25 104 PRO B C 1
ATOM 5242 O O . PRO B 1 104 ? -22.938 -41.969 9.367 1 95.25 104 PRO B O 1
ATOM 5245 N N . GLN B 1 105 ? -23.234 -40.938 11.305 1 95.62 105 GLN B N 1
ATOM 5246 C CA . GLN B 1 105 ? -24.531 -40.375 10.938 1 95.62 105 GLN B CA 1
ATOM 5247 C C . GLN B 1 105 ? -24.375 -39.156 10.055 1 95.62 105 GLN B C 1
ATOM 5249 O O . GLN B 1 105 ? -25.359 -38.625 9.523 1 95.62 105 GLN B O 1
ATOM 5254 N N . ILE B 1 106 ? -23.234 -38.625 9.82 1 97.5 106 ILE B N 1
ATOM 5255 C CA . ILE B 1 106 ? -23.031 -37.344 9.188 1 97.5 106 ILE B CA 1
ATOM 5256 C C . ILE B 1 106 ? -23.531 -37.406 7.746 1 97.5 106 ILE B C 1
ATOM 5258 O O . ILE B 1 106 ? -23.516 -38.438 7.105 1 97.5 106 ILE B O 1
ATOM 5262 N N . THR B 1 107 ? -24.016 -36.312 7.258 1 98.38 107 THR B N 1
ATOM 5263 C CA . THR B 1 107 ? -24.359 -36.094 5.859 1 98.38 107 THR B CA 1
ATOM 5264 C C . THR B 1 107 ? -23.359 -35.125 5.207 1 98.38 107 THR B C 1
ATOM 5266 O O . THR B 1 107 ? -23.109 -34.031 5.707 1 98.38 107 THR B O 1
ATOM 5269 N N . PHE B 1 108 ? -22.734 -35.562 4.133 1 98.44 108 PHE B N 1
ATOM 5270 C CA . PHE B 1 108 ? -21.844 -34.688 3.371 1 98.44 108 PHE B CA 1
ATOM 5271 C C . PHE B 1 108 ? -22.656 -33.719 2.514 1 98.44 108 PHE B C 1
ATOM 5273 O O . PHE B 1 108 ? -23.609 -34.125 1.845 1 98.44 108 PHE B O 1
ATOM 5280 N N . VAL B 1 109 ? -22.406 -32.438 2.623 1 98.62 109 VAL B N 1
ATOM 5281 C CA . VAL B 1 109 ? -22.984 -31.406 1.77 1 98.62 109 VAL B CA 1
ATOM 5282 C C . VAL B 1 109 ? -21.922 -30.875 0.809 1 98.62 109 VAL B C 1
ATOM 5284 O O . VAL B 1 109 ? -20.859 -30.422 1.238 1 98.62 109 VAL B O 1
ATOM 5287 N N . CYS B 1 110 ? -22.094 -30.938 -0.467 1 98.12 110 CYS B N 1
ATOM 5288 C CA . CYS B 1 110 ? -21.047 -30.609 -1.43 1 98.12 110 CYS B CA 1
ATOM 5289 C C . CYS B 1 110 ? -21.656 -30.281 -2.793 1 98.12 110 CYS B C 1
ATOM 5291 O O . CYS B 1 110 ? -22.875 -30.281 -2.953 1 98.12 110 CYS B O 1
ATOM 5293 N N . SER B 1 111 ? -20.859 -29.859 -3.734 1 97.25 111 SER B N 1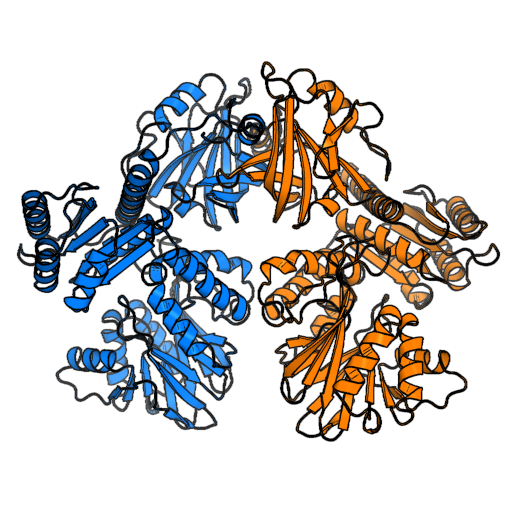
ATOM 5294 C CA . SER B 1 111 ? -21.297 -29.625 -5.105 1 97.25 111 SER B CA 1
ATOM 5295 C C . SER B 1 111 ? -21.609 -30.938 -5.816 1 97.25 111 SER B C 1
ATOM 5297 O O . SER B 1 111 ? -21.281 -32 -5.312 1 97.25 111 SER B O 1
ATOM 5299 N N . LEU B 1 112 ? -22.203 -30.828 -6.98 1 95.38 112 LEU B N 1
ATOM 5300 C CA . LEU B 1 112 ? -22.594 -32.031 -7.73 1 95.38 112 LEU B CA 1
ATOM 5301 C C . LEU B 1 112 ? -21.375 -32.812 -8.148 1 95.38 112 LEU B C 1
ATOM 5303 O O . LEU B 1 112 ? -21.312 -34.031 -7.93 1 95.38 112 LEU B O 1
ATOM 5307 N N . PRO B 1 113 ? -20.344 -32.156 -8.688 1 93.44 113 PRO B N 1
ATOM 5308 C CA . PRO B 1 113 ? -19.156 -32.938 -9.039 1 93.44 113 PRO B CA 1
ATOM 5309 C C . PRO B 1 113 ? -18.5 -33.594 -7.824 1 93.44 113 PRO B C 1
ATOM 5311 O O . PRO B 1 113 ? -18.016 -34.719 -7.914 1 93.44 113 PRO B O 1
ATOM 5314 N N . ALA B 1 114 ? -18.531 -32.906 -6.73 1 95.94 114 ALA B N 1
ATOM 5315 C CA . ALA B 1 114 ? -17.922 -33.438 -5.516 1 95.94 114 ALA B CA 1
ATOM 5316 C C . ALA B 1 114 ? -18.688 -34.688 -5.02 1 95.94 114 ALA B C 1
ATOM 5318 O O . ALA B 1 114 ? -18.109 -35.594 -4.426 1 95.94 114 ALA B O 1
ATOM 5319 N N . ALA B 1 115 ? -20 -34.719 -5.207 1 96.38 115 ALA B N 1
ATOM 5320 C CA . ALA B 1 115 ? -20.797 -35.875 -4.832 1 96.38 115 ALA B CA 1
ATOM 5321 C C . ALA B 1 115 ? -20.344 -37.125 -5.57 1 96.38 115 ALA B C 1
ATOM 5323 O O . ALA B 1 115 ? -20.266 -38.219 -4.98 1 96.38 115 ALA B O 1
ATOM 5324 N N . GLY B 1 116 ? -20.125 -36.938 -6.828 1 93.25 116 GLY B N 1
ATOM 5325 C CA . GLY B 1 116 ? -19.594 -38.031 -7.609 1 93.25 116 GLY B CA 1
ATOM 5326 C C . GLY B 1 116 ? -18.25 -38.531 -7.117 1 93.25 116 GLY B C 1
ATOM 5327 O O . GLY B 1 116 ? -18 -39.719 -7.023 1 93.25 116 GLY B O 1
ATOM 5328 N N . ASP B 1 117 ? -17.359 -37.562 -6.77 1 92.88 117 ASP B N 1
ATOM 5329 C CA . ASP B 1 117 ? -16.031 -37.875 -6.266 1 92.88 117 ASP B CA 1
ATOM 5330 C C . ASP B 1 117 ? -16.109 -38.656 -4.941 1 92.88 117 ASP B C 1
ATOM 5332 O O . ASP B 1 117 ? -15.336 -39.562 -4.703 1 92.88 117 ASP B O 1
ATOM 5336 N N . LEU B 1 118 ? -17.016 -38.188 -4.129 1 95.31 118 LEU B N 1
ATOM 5337 C CA . LEU B 1 118 ? -17.203 -38.812 -2.828 1 95.31 118 LEU B CA 1
ATOM 5338 C C . LEU B 1 118 ? -17.641 -40.281 -2.99 1 95.31 118 LEU B C 1
ATOM 5340 O O . LEU B 1 118 ? -17.109 -41.156 -2.32 1 95.31 118 LEU B O 1
ATOM 5344 N N . ARG B 1 119 ? -18.578 -40.531 -3.836 1 95.12 119 ARG B N 1
ATOM 5345 C CA . ARG B 1 119 ? -19.062 -41.906 -4.074 1 95.12 119 ARG B CA 1
ATOM 5346 C C . ARG B 1 119 ? -17.953 -42.781 -4.629 1 95.12 119 ARG B C 1
ATOM 5348 O O . ARG B 1 119 ? -17.844 -43.969 -4.262 1 95.12 119 ARG B O 1
ATOM 5355 N N . ALA B 1 120 ? -17.188 -42.188 -5.473 1 92.19 120 ALA B N 1
ATOM 5356 C CA . ALA B 1 120 ? -16.078 -42.938 -6.062 1 92.19 120 ALA B CA 1
ATOM 5357 C C . ALA B 1 120 ? -15.023 -43.25 -5.016 1 92.19 120 ALA B C 1
ATOM 5359 O O . ALA B 1 120 ? -14.383 -44.312 -5.074 1 92.19 120 ALA B O 1
ATOM 5360 N N . ALA B 1 121 ? -14.82 -42.375 -4.062 1 92.56 121 ALA B N 1
ATOM 5361 C CA . ALA B 1 121 ? -13.797 -42.562 -3.027 1 92.56 121 ALA B CA 1
ATOM 5362 C C . ALA B 1 121 ? -14.242 -43.594 -1.985 1 92.56 121 ALA B C 1
ATOM 5364 O O . ALA B 1 121 ? -13.414 -44.219 -1.34 1 92.56 121 ALA B O 1
ATOM 5365 N N . PHE B 1 122 ? -15.586 -43.688 -1.852 1 93.56 122 PHE B N 1
ATOM 5366 C CA . PHE B 1 122 ? -16.141 -44.625 -0.871 1 93.56 122 PHE B CA 1
ATOM 5367 C C . PHE B 1 122 ? -17.156 -45.562 -1.523 1 93.56 122 PHE B C 1
ATOM 5369 O O . PHE B 1 122 ? -18.328 -45.562 -1.156 1 93.56 122 PHE B O 1
ATOM 5376 N N . PRO B 1 123 ? -16.734 -46.438 -2.33 1 88.12 123 PRO B N 1
ATOM 5377 C CA . PRO B 1 123 ? -17.656 -47.281 -3.107 1 88.12 123 PRO B CA 1
ATOM 5378 C C . PRO B 1 123 ? -18.469 -48.25 -2.238 1 88.12 123 PRO B C 1
ATOM 5380 O O . PRO B 1 123 ? -19.594 -48.594 -2.586 1 88.12 123 PRO B O 1
ATOM 5383 N N . ASP B 1 124 ? -17.906 -48.688 -1.202 1 86.06 124 ASP B N 1
ATOM 5384 C CA . ASP B 1 124 ? -18.562 -49.719 -0.387 1 86.06 124 ASP B CA 1
ATOM 5385 C C . ASP B 1 124 ? -19.422 -49.094 0.701 1 86.06 124 ASP B C 1
ATOM 5387 O O . ASP B 1 124 ? -20.094 -49.781 1.459 1 86.06 124 ASP B O 1
ATOM 5391 N N . ASP B 1 125 ? -19.375 -47.812 0.719 1 83.94 125 ASP B N 1
ATOM 5392 C CA . ASP B 1 125 ? -20.109 -47.125 1.779 1 83.94 125 ASP B CA 1
ATOM 5393 C C . ASP B 1 125 ? -21.375 -46.438 1.229 1 83.94 125 ASP B C 1
ATOM 5395 O O . ASP B 1 125 ? -21.359 -45.938 0.106 1 83.94 125 ASP B O 1
ATOM 5399 N N . ASN B 1 126 ? -22.422 -46.656 1.922 1 88.25 126 ASN B N 1
ATOM 5400 C CA . ASN B 1 126 ? -23.625 -45.875 1.607 1 88.25 126 ASN B CA 1
ATOM 5401 C C . ASN B 1 126 ? -23.609 -44.5 2.299 1 88.25 126 ASN B C 1
ATOM 5403 O O . ASN B 1 126 ? -24.297 -44.312 3.305 1 88.25 126 ASN B O 1
ATOM 5407 N N . LEU B 1 127 ? -22.922 -43.562 1.728 1 94.12 127 LEU B N 1
ATOM 5408 C CA . LEU B 1 127 ? -22.75 -42.25 2.303 1 94.12 127 LEU B CA 1
ATOM 5409 C C . LEU B 1 127 ? -24.031 -41.406 2.164 1 94.12 127 LEU B C 1
ATOM 5411 O O . LEU B 1 127 ? -24.734 -41.531 1.156 1 94.12 127 LEU B O 1
ATOM 5415 N N . ASN B 1 128 ? -24.406 -40.688 3.195 1 96.81 128 ASN B N 1
ATOM 5416 C CA . ASN B 1 128 ? -25.406 -39.625 3.066 1 96.81 128 ASN B CA 1
ATOM 5417 C C . ASN B 1 128 ? -24.812 -38.406 2.398 1 96.81 128 ASN B C 1
ATOM 5419 O O . ASN B 1 128 ? -23.969 -37.719 2.982 1 96.81 128 ASN B O 1
ATOM 5423 N N . ILE B 1 129 ? -25.25 -38.125 1.192 1 97.69 129 ILE B N 1
ATOM 5424 C CA . ILE B 1 129 ? -24.703 -37 0.437 1 97.69 129 ILE B CA 1
ATOM 5425 C C . ILE B 1 129 ? -25.844 -36.094 -0.017 1 97.69 129 ILE B C 1
ATOM 5427 O O . ILE B 1 129 ? -26.859 -36.562 -0.546 1 97.69 129 ILE B O 1
ATOM 5431 N N . LEU B 1 130 ? -25.703 -34.844 0.251 1 97.69 130 LEU B N 1
ATOM 5432 C CA . LEU B 1 130 ? -26.625 -33.812 -0.203 1 97.69 130 LEU B CA 1
ATOM 5433 C C . LEU B 1 130 ? -25.953 -32.875 -1.207 1 97.69 130 LEU B C 1
ATOM 5435 O O . LEU B 1 130 ? -25.328 -31.875 -0.821 1 97.69 130 LEU B O 1
ATOM 5439 N N . PRO B 1 131 ? -26.062 -33.156 -2.518 1 97.06 131 PRO B N 1
ATOM 5440 C CA . PRO B 1 131 ? -25.484 -32.25 -3.529 1 97.06 131 PRO B CA 1
ATOM 5441 C C . PRO B 1 131 ? -26.219 -30.922 -3.641 1 97.06 131 PRO B C 1
ATOM 5443 O O . PRO B 1 131 ? -27.453 -30.891 -3.59 1 97.06 131 PRO B O 1
ATOM 5446 N N . MET B 1 132 ? -25.516 -29.859 -3.68 1 96.69 132 MET B N 1
ATOM 5447 C CA . MET B 1 132 ? -26.062 -28.516 -3.797 1 96.69 132 MET B CA 1
ATOM 5448 C C . MET B 1 132 ? -25.734 -27.906 -5.152 1 96.69 132 MET B C 1
ATOM 5450 O O . MET B 1 132 ? -24.562 -27.781 -5.512 1 96.69 132 MET B O 1
ATOM 5454 N N . ARG B 1 133 ? -26.719 -27.375 -5.906 1 92.56 133 ARG B N 1
ATOM 5455 C CA . ARG B 1 133 ? -26.531 -26.906 -7.277 1 92.56 133 ARG B CA 1
ATOM 5456 C C . ARG B 1 133 ? -26.594 -25.391 -7.344 1 92.56 133 ARG B C 1
ATOM 5458 O O . ARG B 1 133 ? -26.406 -24.797 -8.406 1 92.56 133 ARG B O 1
ATOM 5465 N N . GLY B 1 134 ? -26.844 -24.781 -6.238 1 92.56 134 GLY B N 1
ATOM 5466 C CA . GLY B 1 134 ? -26.859 -23.328 -6.219 1 92.56 134 GLY B CA 1
ATOM 5467 C C . GLY B 1 134 ? -28.234 -22.75 -5.906 1 92.56 134 GLY B C 1
ATOM 5468 O O . GLY B 1 134 ? -28.359 -21.562 -5.586 1 92.56 134 GLY B O 1
ATOM 5469 N N . LYS B 1 135 ? -29.266 -23.469 -5.91 1 90.62 135 LYS B N 1
ATOM 5470 C CA . LYS B 1 135 ? -30.625 -23 -5.676 1 90.62 135 LYS B CA 1
ATOM 5471 C C . LYS B 1 135 ? -31.109 -23.391 -4.293 1 90.62 135 LYS B C 1
ATOM 5473 O O . LYS B 1 135 ? -32.031 -22.781 -3.756 1 90.62 135 LYS B O 1
ATOM 5478 N N . GLU B 1 136 ? -30.516 -24.328 -3.729 1 92.94 136 GLU B N 1
ATOM 5479 C CA . GLU B 1 136 ? -30.953 -24.906 -2.459 1 92.94 136 GLU B CA 1
ATOM 5480 C C . GLU B 1 136 ? -30.344 -24.156 -1.277 1 92.94 136 GLU B C 1
ATOM 5482 O O . GLU B 1 136 ? -29.328 -23.469 -1.421 1 92.94 136 GLU B O 1
ATOM 5487 N N . THR B 1 137 ? -31.094 -24.219 -0.193 1 97.31 137 THR B N 1
ATOM 5488 C CA . THR B 1 137 ? -30.578 -23.703 1.079 1 97.31 137 THR B CA 1
ATOM 5489 C C . THR B 1 137 ? -30.578 -24.812 2.135 1 97.31 137 THR B C 1
ATOM 5491 O O . THR B 1 137 ? -31.25 -25.828 1.979 1 97.31 137 THR B O 1
ATOM 5494 N N . LEU B 1 138 ? -29.781 -24.734 3.104 1 98.31 138 LEU B N 1
ATOM 5495 C CA . LEU B 1 138 ? -29.703 -25.641 4.246 1 98.31 138 LEU B CA 1
ATOM 5496 C C . LEU B 1 138 ? -29.906 -24.875 5.551 1 98.31 138 LEU B C 1
ATOM 5498 O O . LEU B 1 138 ? -29.109 -24 5.898 1 98.31 138 LEU B O 1
ATOM 5502 N N . ASP B 1 139 ? -30.984 -25.172 6.211 1 98.44 139 ASP B N 1
ATOM 5503 C CA . ASP B 1 139 ? -31.312 -24.5 7.469 1 98.44 139 ASP B CA 1
ATOM 5504 C C . ASP B 1 139 ? -30.766 -25.281 8.664 1 98.44 139 ASP B C 1
ATOM 5506 O O . ASP B 1 139 ? -31.219 -26.375 8.953 1 98.44 139 ASP B O 1
ATOM 5510 N N . LEU B 1 140 ? -29.766 -24.719 9.391 1 98.19 140 LEU B N 1
ATOM 5511 C CA . LEU B 1 140 ? -29.172 -25.359 10.555 1 98.19 140 LEU B CA 1
ATOM 5512 C C . LEU B 1 140 ? -29.906 -24.953 11.836 1 98.19 140 LEU B C 1
ATOM 5514 O O . LEU B 1 140 ? -29.609 -25.484 12.914 1 98.19 140 LEU B O 1
ATOM 5518 N N . GLY B 1 141 ? -30.828 -23.969 11.719 1 97.75 141 GLY B N 1
ATOM 5519 C CA . GLY B 1 141 ? -31.5 -23.438 12.883 1 97.75 141 GLY B CA 1
ATOM 5520 C C . GLY B 1 141 ? -30.797 -22.25 13.5 1 97.75 141 GLY B C 1
ATOM 5521 O O . GLY B 1 141 ? -29.672 -21.922 13.109 1 97.75 141 GLY B O 1
ATOM 5522 N N . LYS B 1 142 ? -31.484 -21.5 14.383 1 95.81 142 LYS B N 1
ATOM 5523 C CA . LYS B 1 142 ? -31 -20.312 15.094 1 95.81 142 LYS B CA 1
ATOM 5524 C C . LYS B 1 142 ? -30.578 -19.219 14.117 1 95.81 142 LYS B C 1
ATOM 5526 O O . LYS B 1 142 ? -29.578 -18.531 14.336 1 95.81 142 LYS B O 1
ATOM 5531 N N . GLY B 1 143 ? -31.203 -19.172 12.969 1 95.38 143 GLY B N 1
ATOM 5532 C CA . GLY B 1 143 ? -30.969 -18.125 11.984 1 95.38 143 GLY B CA 1
ATOM 5533 C C . GLY B 1 143 ? -29.938 -18.5 10.945 1 95.38 143 GLY B C 1
ATOM 5534 O O . GLY B 1 143 ? -29.812 -17.844 9.906 1 95.38 143 GLY B O 1
ATOM 5535 N N . HIS B 1 144 ? -29.219 -19.578 11.211 1 97.56 144 HIS B N 1
ATOM 5536 C CA . HIS B 1 144 ? -28.172 -20.031 10.289 1 97.56 144 HIS B CA 1
ATOM 5537 C C . HIS B 1 144 ? -28.766 -20.75 9.086 1 97.56 144 HIS B C 1
ATOM 5539 O O . HIS B 1 144 ? -28.922 -21.969 9.109 1 97.56 144 HIS B O 1
ATOM 5545 N N . VAL B 1 145 ? -29.047 -19.969 8.062 1 98.19 145 VAL B N 1
ATOM 5546 C CA . VAL B 1 145 ? -29.484 -20.5 6.777 1 98.19 145 VAL B CA 1
ATOM 5547 C C . VAL B 1 145 ? -28.344 -20.391 5.766 1 98.19 145 VAL B C 1
ATOM 5549 O O . VAL B 1 145 ? -27.891 -19.297 5.445 1 98.19 145 VAL B O 1
ATOM 5552 N N . LEU B 1 146 ? -27.922 -21.547 5.266 1 98.56 146 LEU B N 1
ATOM 5553 C CA . LEU B 1 146 ? -26.75 -21.594 4.387 1 98.56 146 LEU B CA 1
ATOM 5554 C C . LEU B 1 146 ? -27.188 -21.625 2.922 1 98.56 146 LEU B C 1
ATOM 5556 O O . LEU B 1 146 ? -28.094 -22.359 2.557 1 98.56 146 LEU B O 1
ATOM 5560 N N . LYS B 1 147 ? -26.609 -20.719 2.172 1 98.25 147 LYS B N 1
ATOM 5561 C CA . LYS B 1 147 ? -26.734 -20.734 0.716 1 98.25 147 LYS B CA 1
ATOM 5562 C C . LYS B 1 147 ? -25.469 -21.266 0.061 1 98.25 147 LYS B C 1
ATOM 5564 O O . LYS B 1 147 ? -24.359 -21.078 0.587 1 98.25 147 LYS B O 1
ATOM 5569 N N . PHE B 1 148 ? -25.641 -21.953 -1.001 1 98.31 148 PHE B N 1
ATOM 5570 C CA . PHE B 1 148 ? -24.531 -22.609 -1.669 1 98.31 148 PHE B CA 1
ATOM 5571 C C . PHE B 1 148 ? -24.328 -22.031 -3.072 1 98.31 148 PHE B C 1
ATOM 5573 O O . PHE B 1 148 ? -25.297 -21.859 -3.814 1 98.31 148 PHE B O 1
ATOM 5580 N N . LEU B 1 149 ? -23.109 -21.672 -3.416 1 97.94 149 LEU B N 1
ATOM 5581 C CA . LEU B 1 149 ? -22.766 -21.062 -4.699 1 97.94 149 LEU B CA 1
ATOM 5582 C C . LEU B 1 149 ? -21.672 -21.859 -5.402 1 97.94 149 LEU B C 1
ATOM 5584 O O . LEU B 1 149 ? -20.484 -21.656 -5.148 1 97.94 149 LEU B O 1
ATOM 5588 N N . PRO B 1 150 ? -22 -22.734 -6.348 1 97.25 150 PRO B N 1
ATOM 5589 C CA . PRO B 1 150 ? -20.969 -23.453 -7.105 1 97.25 150 PRO B CA 1
ATOM 5590 C C . PRO B 1 150 ? -20.062 -22.516 -7.906 1 97.25 150 PRO B C 1
ATOM 5592 O O . PRO B 1 150 ? -20.547 -21.641 -8.625 1 97.25 150 PRO B O 1
ATOM 5595 N N . ILE B 1 151 ? -18.781 -22.625 -7.719 1 96.44 151 ILE B N 1
ATOM 5596 C CA . ILE B 1 151 ? -17.797 -21.812 -8.438 1 96.44 151 ILE B CA 1
ATOM 5597 C C . ILE B 1 151 ? -16.75 -22.719 -9.078 1 96.44 151 ILE B C 1
ATOM 5599 O O . ILE B 1 151 ? -15.562 -22.625 -8.773 1 96.44 151 ILE B O 1
ATOM 5603 N N . PRO B 1 152 ? -17.156 -23.547 -10.023 1 93.44 152 PRO B N 1
ATOM 5604 C CA . PRO B 1 152 ? -16.219 -24.5 -10.633 1 93.44 152 PRO B CA 1
ATOM 5605 C C . PRO B 1 152 ? -15.094 -23.812 -11.391 1 93.44 152 PRO B C 1
ATOM 5607 O O . PRO B 1 152 ? -15.281 -22.734 -11.953 1 93.44 152 PRO B O 1
ATOM 5610 N N . SER B 1 153 ? -13.914 -24.391 -11.367 1 90.56 153 SER B N 1
ATOM 5611 C CA . SER B 1 153 ? -12.742 -24.016 -12.156 1 90.56 153 SER B CA 1
ATOM 5612 C C . SER B 1 153 ? -12 -25.25 -12.648 1 90.56 153 SER B C 1
ATOM 5614 O O . SER B 1 153 ? -12.219 -26.359 -12.148 1 90.56 153 SER B O 1
ATOM 5616 N N . PRO B 1 154 ? -11.164 -25.094 -13.648 1 82.69 154 PRO B N 1
ATOM 5617 C CA . PRO B 1 154 ? -10.391 -26.25 -14.117 1 82.69 154 PRO B CA 1
ATOM 5618 C C . PRO B 1 154 ? -9.547 -26.875 -13.008 1 82.69 154 PRO B C 1
ATOM 5620 O O . PRO B 1 154 ? -9.359 -28.094 -12.992 1 82.69 154 PRO B O 1
ATOM 5623 N N . ARG B 1 155 ? -9.109 -26.125 -12.109 1 87.31 155 ARG B N 1
ATOM 5624 C CA . ARG B 1 155 ? -8.312 -26.656 -11.008 1 87.31 155 ARG B CA 1
ATOM 5625 C C . ARG B 1 155 ? -9.203 -27.281 -9.938 1 87.31 155 ARG B C 1
ATOM 5627 O O . ARG B 1 155 ? -8.836 -28.281 -9.328 1 87.31 155 ARG B O 1
ATOM 5634 N N . TRP B 1 156 ? -10.266 -26.656 -9.727 1 91.19 156 TRP B N 1
ATOM 5635 C CA . TRP B 1 156 ? -11.227 -27.156 -8.75 1 91.19 156 TRP B CA 1
ATOM 5636 C C . TRP B 1 156 ? -12.625 -27.25 -9.359 1 91.19 156 TRP B C 1
ATOM 5638 O O . TRP B 1 156 ? -13.5 -26.438 -9.062 1 91.19 156 TRP B O 1
ATOM 5648 N N . PRO B 1 157 ? -12.844 -28.297 -10.039 1 89.56 157 PRO B N 1
ATOM 5649 C CA . PRO B 1 157 ? -14.141 -28.438 -10.703 1 89.56 157 PRO B CA 1
ATOM 5650 C C . PRO B 1 157 ? -15.305 -28.516 -9.719 1 89.56 157 PRO B C 1
ATOM 5652 O O . PRO B 1 157 ? -16.438 -28.172 -10.07 1 89.56 157 PRO B O 1
ATOM 5655 N N . ALA B 1 158 ? -15.031 -28.906 -8.516 1 94.12 158 ALA B N 1
ATOM 5656 C CA . ALA B 1 158 ? -16.062 -29.094 -7.508 1 94.12 158 ALA B CA 1
ATOM 5657 C C . ALA B 1 158 ? -16.141 -27.875 -6.578 1 94.12 158 ALA B C 1
ATOM 5659 O O . ALA B 1 158 ? -16.719 -27.953 -5.492 1 94.12 158 ALA B O 1
ATOM 5660 N N . GLY B 1 159 ? -15.602 -26.766 -7 1 95.81 159 GLY B N 1
ATOM 5661 C CA . GLY B 1 159 ? -15.57 -25.594 -6.133 1 95.81 159 GLY B CA 1
ATOM 5662 C C . GLY B 1 159 ? -16.953 -25.141 -5.695 1 95.81 159 GLY B C 1
ATOM 5663 O O . GLY B 1 159 ? -17.891 -25.125 -6.496 1 95.81 159 GLY B O 1
ATOM 5664 N N . LEU B 1 160 ? -17.094 -24.844 -4.402 1 97.94 160 LEU B N 1
ATOM 5665 C CA . LEU B 1 160 ? -18.359 -24.453 -3.809 1 97.94 160 LEU B CA 1
ATOM 5666 C C . LEU B 1 160 ? -18.156 -23.438 -2.695 1 97.94 160 LEU B C 1
ATOM 5668 O O . LEU B 1 160 ? -17.391 -23.672 -1.762 1 97.94 160 LEU B O 1
ATOM 5672 N N . CYS B 1 161 ? -18.797 -22.266 -2.811 1 98.25 161 CYS B N 1
ATOM 5673 C CA . CYS B 1 161 ? -18.828 -21.312 -1.704 1 98.25 161 CYS B CA 1
ATOM 5674 C C . CYS B 1 161 ? -20.094 -21.5 -0.872 1 98.25 161 CYS B C 1
ATOM 5676 O O . CYS B 1 161 ? -21.141 -21.906 -1.396 1 98.25 161 CYS B O 1
ATOM 5678 N N . THR B 1 162 ? -19.984 -21.266 0.405 1 98.75 162 THR B N 1
ATOM 5679 C CA . THR B 1 162 ? -21.125 -21.344 1.326 1 98.75 162 THR B CA 1
ATOM 5680 C C . THR B 1 162 ? -21.328 -20 2.031 1 98.75 162 THR B C 1
ATOM 5682 O O . THR B 1 162 ? -20.375 -19.422 2.566 1 98.75 162 THR B O 1
ATOM 5685 N N . TYR B 1 163 ? -22.547 -19.484 1.93 1 98.38 163 TYR B N 1
ATOM 5686 C CA . TYR B 1 163 ? -22.875 -18.219 2.551 1 98.38 163 TYR B CA 1
ATOM 5687 C C . TYR B 1 163 ? -23.859 -18.406 3.701 1 98.38 163 TYR B C 1
ATOM 5689 O O . TYR B 1 163 ? -24.906 -19.031 3.533 1 98.38 163 TYR B O 1
ATOM 5697 N N . ASP B 1 164 ? -23.484 -17.953 4.887 1 98.25 164 ASP B N 1
ATOM 5698 C CA . ASP B 1 164 ? -24.375 -17.984 6.047 1 98.25 164 ASP B CA 1
ATOM 5699 C C . ASP B 1 164 ? -25.109 -16.656 6.215 1 98.25 164 ASP B C 1
ATOM 5701 O O . ASP B 1 164 ? -24.5 -15.641 6.551 1 98.25 164 ASP B O 1
ATOM 5705 N N . VAL B 1 165 ? -26.375 -16.719 6.086 1 94.25 165 VAL B N 1
ATOM 5706 C CA . VAL B 1 165 ? -27.203 -15.516 6.113 1 94.25 165 VAL B CA 1
ATOM 5707 C C . VAL B 1 165 ? -27.109 -14.852 7.488 1 94.25 165 VAL B C 1
ATOM 5709 O O . VAL B 1 165 ? -27.078 -13.625 7.59 1 94.25 165 VAL B O 1
ATOM 5712 N N . GLN B 1 166 ? -27.078 -15.664 8.523 1 91.81 166 GLN B N 1
ATOM 5713 C CA . GLN B 1 166 ? -27.109 -15.148 9.891 1 91.81 166 GLN B CA 1
ATOM 5714 C C . GLN B 1 166 ? -25.875 -14.305 10.188 1 91.81 166 GLN B C 1
ATOM 5716 O O . GLN B 1 166 ? -25.984 -13.227 10.781 1 91.81 166 GLN B O 1
ATOM 5721 N N . THR B 1 167 ? -24.734 -14.82 9.812 1 93.56 167 THR B N 1
ATOM 5722 C CA . THR B 1 167 ? -23.484 -14.18 10.211 1 93.56 167 THR B CA 1
ATOM 5723 C C . THR B 1 167 ? -22.906 -13.359 9.062 1 93.56 167 THR B C 1
ATOM 5725 O O . THR B 1 167 ? -21.984 -12.57 9.266 1 93.56 167 THR B O 1
ATOM 5728 N N . GLN B 1 168 ? -23.453 -13.547 7.852 1 92.12 168 GLN B N 1
ATOM 5729 C CA . GLN B 1 168 ? -22.984 -12.898 6.633 1 92.12 168 GLN B CA 1
ATOM 5730 C C . GLN B 1 168 ? -21.531 -13.266 6.344 1 92.12 168 GLN B C 1
ATOM 5732 O O . GLN B 1 168 ? -20.75 -12.438 5.875 1 92.12 168 GLN B O 1
ATOM 5737 N N . ILE B 1 169 ? -21.156 -14.469 6.762 1 97.44 169 ILE B N 1
ATOM 5738 C CA . ILE B 1 169 ? -19.844 -15.023 6.449 1 97.44 169 ILE B CA 1
ATOM 5739 C C . ILE B 1 169 ? -19.922 -15.82 5.148 1 97.44 169 ILE B C 1
ATOM 5741 O O . ILE B 1 169 ? -20.859 -16.578 4.938 1 97.44 169 ILE B O 1
ATOM 5745 N N . LEU B 1 170 ? -19.016 -15.516 4.273 1 98.44 170 LEU B N 1
ATOM 5746 C CA . LEU B 1 170 ? -18.875 -16.312 3.062 1 98.44 170 LEU B CA 1
ATOM 5747 C C . LEU B 1 170 ? -17.672 -17.25 3.178 1 98.44 170 LEU B C 1
ATOM 5749 O O . LEU B 1 170 ? -16.531 -16.797 3.26 1 98.44 170 LEU B O 1
ATOM 5753 N N . TYR B 1 171 ? -17.922 -18.531 3.271 1 98.81 171 TYR B N 1
ATOM 5754 C CA . TYR B 1 171 ? -16.859 -19.547 3.258 1 98.81 171 TYR B CA 1
ATOM 5755 C C . TYR B 1 171 ? -16.375 -19.797 1.837 1 98.81 171 TYR B C 1
ATOM 5757 O O . TYR B 1 171 ? -17.094 -20.391 1.026 1 98.81 171 TYR B O 1
ATOM 5765 N N . THR B 1 172 ? -15.078 -19.406 1.576 1 98.31 172 THR B N 1
ATOM 5766 C CA . THR B 1 172 ? -14.672 -19.266 0.183 1 98.31 172 THR B CA 1
ATOM 5767 C C . THR B 1 172 ? -13.719 -20.391 -0.218 1 98.31 172 THR B C 1
ATOM 5769 O O . THR B 1 172 ? -13.328 -20.484 -1.381 1 98.31 172 THR B O 1
ATOM 5772 N N . ASP B 1 173 ? -13.367 -21.219 0.711 1 96.12 173 ASP B N 1
ATOM 5773 C CA . ASP B 1 173 ? -12.469 -22.344 0.476 1 96.12 173 ASP B CA 1
ATOM 5774 C C . ASP B 1 173 ? -11.164 -21.891 -0.161 1 96.12 173 ASP B C 1
ATOM 5776 O O . ASP B 1 173 ? -10.297 -21.344 0.52 1 96.12 173 ASP B O 1
ATOM 5780 N N . LYS B 1 174 ? -11.047 -21.859 -1.495 1 95.88 174 LYS B N 1
ATOM 5781 C CA . LYS B 1 174 ? -9.742 -21.625 -2.117 1 95.88 174 LYS B CA 1
ATOM 5782 C C . LYS B 1 174 ? -9.609 -20.172 -2.578 1 95.88 174 LYS B C 1
ATOM 5784 O O . LYS B 1 174 ? -8.492 -19.672 -2.725 1 95.88 174 LYS B O 1
ATOM 5789 N N . ILE B 1 175 ? -10.695 -19.5 -2.832 1 96.88 175 ILE B N 1
ATOM 5790 C CA . ILE B 1 175 ? -10.578 -18.141 -3.334 1 96.88 175 ILE B CA 1
ATOM 5791 C C . ILE B 1 175 ? -10.258 -17.188 -2.18 1 96.88 175 ILE B C 1
ATOM 5793 O O . ILE B 1 175 ? -10.719 -17.391 -1.053 1 96.88 175 ILE B O 1
ATOM 5797 N N . PHE B 1 176 ? -9.375 -16.188 -2.389 1 97.62 176 PHE B N 1
ATOM 5798 C CA . PHE B 1 176 ? -9.016 -15.07 -1.514 1 97.62 176 PHE B CA 1
ATOM 5799 C C . PHE B 1 176 ? -8.055 -15.531 -0.424 1 97.62 176 PHE B C 1
ATOM 5801 O O . PHE B 1 176 ? -7.812 -14.812 0.543 1 97.62 176 PHE B O 1
ATOM 5808 N N . GLY B 1 177 ? -7.555 -16.75 -0.497 1 96.69 177 GLY B N 1
ATOM 5809 C CA . GLY B 1 177 ? -6.668 -17.266 0.537 1 96.69 177 GLY B CA 1
ATOM 5810 C C . GLY B 1 177 ? -5.23 -16.797 0.367 1 96.69 177 GLY B C 1
ATOM 5811 O O . GLY B 1 177 ? -4.945 -15.938 -0.462 1 96.69 177 GLY B O 1
ATOM 5812 N N . ALA B 1 178 ? -4.359 -17.297 1.178 1 96.69 178 ALA B N 1
ATOM 5813 C CA . ALA B 1 178 ? -2.914 -17.094 1.149 1 96.69 178 ALA B CA 1
ATOM 5814 C C . ALA B 1 178 ? -2.195 -18.172 1.958 1 96.69 178 ALA B C 1
ATOM 5816 O O . ALA B 1 178 ? -2.717 -18.641 2.969 1 96.69 178 ALA B O 1
ATOM 5817 N N . HIS B 1 179 ? -1.065 -18.562 1.499 1 96.5 179 HIS B N 1
ATOM 5818 C CA . HIS B 1 179 ? -0.271 -19.5 2.281 1 96.5 179 HIS B CA 1
ATOM 5819 C C . HIS B 1 179 ? 0.705 -18.766 3.197 1 96.5 179 HIS B C 1
ATOM 5821 O O . HIS B 1 179 ? 1.846 -18.5 2.811 1 96.5 179 HIS B O 1
ATOM 5827 N N . ILE B 1 180 ? 0.262 -18.531 4.332 1 95.5 180 ILE B N 1
ATOM 5828 C CA . ILE B 1 180 ? 1.029 -17.891 5.398 1 95.5 180 ILE B CA 1
ATOM 5829 C C . ILE B 1 180 ? 0.523 -18.375 6.754 1 95.5 180 ILE B C 1
ATOM 5831 O O . ILE B 1 180 ? -0.679 -18.578 6.938 1 95.5 180 ILE B O 1
ATOM 5835 N N . CYS B 1 181 ? 1.438 -18.625 7.641 1 95.75 181 CYS B N 1
ATOM 5836 C CA . CYS B 1 181 ? 1.097 -19.078 8.984 1 95.75 181 CYS B CA 1
ATOM 5837 C C . CYS B 1 181 ? 1.464 -18.031 10.023 1 95.75 181 CYS B C 1
ATOM 5839 O O . CYS B 1 181 ? 2.543 -17.438 9.961 1 95.75 181 CYS B O 1
ATOM 5841 N N . GLY B 1 182 ? 0.653 -17.719 10.867 1 93.19 182 GLY B N 1
ATOM 5842 C CA . GLY B 1 182 ? 0.876 -16.781 11.961 1 93.19 182 GLY B CA 1
ATOM 5843 C C . GLY B 1 182 ? -0.208 -16.828 13.016 1 93.19 182 GLY B C 1
ATOM 5844 O O . GLY B 1 182 ? -1.169 -17.594 12.898 1 93.19 182 GLY B O 1
ATOM 5845 N N . ASP B 1 183 ? -0.004 -16.016 14.016 1 92.44 183 ASP B N 1
ATOM 5846 C CA . ASP B 1 183 ? -0.943 -15.992 15.133 1 92.44 183 ASP B CA 1
ATOM 5847 C C . ASP B 1 183 ? -2.174 -15.156 14.797 1 92.44 183 ASP B C 1
ATOM 5849 O O . ASP B 1 183 ? -3.221 -15.297 15.438 1 92.44 183 ASP B O 1
ATOM 5853 N N . ASP B 1 184 ? -2.057 -14.328 13.781 1 91 184 ASP B N 1
ATOM 5854 C CA . ASP B 1 184 ? -3.17 -13.469 13.406 1 91 184 ASP B CA 1
ATOM 5855 C C . ASP B 1 184 ? -4.281 -14.266 12.727 1 91 184 ASP B C 1
ATOM 5857 O O . ASP B 1 184 ? -4.074 -14.852 11.664 1 91 184 ASP B O 1
ATOM 5861 N N . VAL B 1 185 ? -5.457 -14.242 13.336 1 94.5 185 VAL B N 1
ATOM 5862 C CA . VAL B 1 185 ? -6.594 -14.977 12.789 1 94.5 185 VAL B CA 1
ATOM 5863 C C . VAL B 1 185 ? -7.211 -14.188 11.641 1 94.5 185 VAL B C 1
ATOM 5865 O O . VAL B 1 185 ? -7.633 -14.766 10.633 1 94.5 185 VAL B O 1
ATOM 5868 N N . PHE B 1 186 ? -7.23 -12.875 11.805 1 92.56 186 PHE B N 1
ATOM 5869 C CA . PHE B 1 186 ? -7.797 -11.977 10.805 1 92.56 186 PHE B CA 1
ATOM 5870 C C . PHE B 1 186 ? -6.699 -11.203 10.086 1 92.56 186 PHE B C 1
ATOM 5872 O O . PHE B 1 186 ? -5.547 -11.195 10.523 1 92.56 186 PHE B O 1
ATOM 5879 N N . ASP B 1 187 ? -7.078 -10.594 8.953 1 92.5 187 ASP B N 1
ATOM 5880 C CA . ASP B 1 187 ? -6.098 -9.867 8.156 1 92.5 187 ASP B CA 1
ATOM 5881 C C . ASP B 1 187 ? -5.992 -8.414 8.602 1 92.5 187 ASP B C 1
ATOM 5883 O O . ASP B 1 187 ? -5.848 -7.512 7.773 1 92.5 187 ASP B O 1
ATOM 5887 N N . ASP B 1 188 ? -6.016 -8.156 9.82 1 81.38 188 ASP B N 1
ATOM 5888 C CA . ASP B 1 188 ? -6.043 -6.801 10.359 1 81.38 188 ASP B CA 1
ATOM 5889 C C . ASP B 1 188 ? -4.758 -6.047 10.016 1 81.38 188 ASP B C 1
ATOM 5891 O O . ASP B 1 188 ? -4.777 -4.828 9.836 1 81.38 188 ASP B O 1
ATOM 5895 N N . ASN B 1 189 ? -3.646 -6.734 9.945 1 81.25 189 ASN B N 1
ATOM 5896 C CA . ASN B 1 189 ? -2.406 -6.156 9.438 1 81.25 189 ASN B CA 1
ATOM 5897 C C . ASN B 1 189 ? -2.188 -6.488 7.969 1 81.25 189 ASN B C 1
ATOM 5899 O O . ASN B 1 189 ? -1.176 -7.09 7.605 1 81.25 189 ASN B O 1
ATOM 5903 N N . TRP B 1 190 ? -3.08 -5.934 7.145 1 86 190 TRP B N 1
ATOM 5904 C CA . TRP B 1 190 ? -3.176 -6.348 5.75 1 86 190 TRP B CA 1
ATOM 5905 C C . TRP B 1 190 ? -1.873 -6.062 5.008 1 86 190 TRP B C 1
ATOM 5907 O O . TRP B 1 190 ? -1.475 -6.828 4.125 1 86 190 TRP B O 1
ATOM 5917 N N . GLU B 1 191 ? -1.154 -5.012 5.328 1 79.75 191 GLU B N 1
ATOM 5918 C CA . GLU B 1 191 ? 0.085 -4.637 4.656 1 79.75 191 GLU B CA 1
ATOM 5919 C C . GLU B 1 191 ? 1.108 -5.766 4.711 1 79.75 191 GLU B C 1
ATOM 5921 O O . GLU B 1 191 ? 1.932 -5.91 3.803 1 79.75 191 GLU B O 1
ATOM 5926 N N . SER B 1 192 ? 0.958 -6.582 5.727 1 85.88 192 SER B N 1
ATOM 5927 C CA . SER B 1 192 ? 1.921 -7.664 5.906 1 85.88 192 SER B CA 1
ATOM 5928 C C . SER B 1 192 ? 1.528 -8.891 5.098 1 85.88 192 SER B C 1
ATOM 5930 O O . SER B 1 192 ? 2.334 -9.812 4.918 1 85.88 192 SER B O 1
ATOM 5932 N N . PHE B 1 193 ? 0.289 -8.836 4.559 1 90.38 193 PHE B N 1
ATOM 5933 C CA . PHE B 1 193 ? -0.236 -10.023 3.902 1 90.38 193 PHE B CA 1
ATOM 5934 C C . PHE B 1 193 ? -0.454 -9.773 2.416 1 90.38 193 PHE B C 1
ATOM 5936 O O . PHE B 1 193 ? -0.579 -10.711 1.631 1 90.38 193 PHE B O 1
ATOM 5943 N N . LYS B 1 194 ? -0.513 -8.562 2.025 1 90 194 LYS B N 1
ATOM 5944 C CA . LYS B 1 194 ? -0.969 -8.18 0.695 1 90 194 LYS B CA 1
ATOM 5945 C C . LYS B 1 194 ? -0.156 -8.875 -0.391 1 90 194 LYS B C 1
ATOM 5947 O O . LYS B 1 194 ? -0.715 -9.375 -1.369 1 90 194 LYS B O 1
ATOM 5952 N N . GLU B 1 195 ? 1.149 -8.977 -0.21 1 92.69 195 GLU B N 1
ATOM 5953 C CA . GLU B 1 195 ? 2.006 -9.586 -1.227 1 92.69 195 GLU B CA 1
ATOM 5954 C C . GLU B 1 195 ? 1.828 -11.102 -1.266 1 92.69 195 GLU B C 1
ATOM 5956 O O . GLU B 1 195 ? 1.953 -11.719 -2.324 1 92.69 195 GLU B O 1
ATOM 5961 N N . ASP B 1 196 ? 1.567 -11.711 -0.099 1 94.94 196 ASP B N 1
ATOM 5962 C CA . ASP B 1 196 ? 1.265 -13.141 -0.074 1 94.94 196 ASP B CA 1
ATOM 5963 C C . ASP B 1 196 ? -0.034 -13.438 -0.819 1 94.94 196 ASP B C 1
ATOM 5965 O O . ASP B 1 196 ? -0.137 -14.445 -1.517 1 94.94 196 ASP B O 1
ATOM 5969 N N . GLN B 1 197 ? -0.992 -12.57 -0.643 1 95.94 197 GLN B N 1
ATOM 5970 C CA . GLN B 1 197 ? -2.258 -12.719 -1.351 1 95.94 197 GLN B CA 1
ATOM 5971 C C . GLN B 1 197 ? -2.066 -12.586 -2.857 1 95.94 197 GLN B C 1
ATOM 5973 O O . GLN B 1 197 ? -2.672 -13.32 -3.637 1 95.94 197 GLN B O 1
ATOM 5978 N N . ARG B 1 198 ? -1.245 -11.672 -3.246 1 94.56 198 ARG B N 1
ATOM 5979 C CA . ARG B 1 198 ? -0.941 -11.508 -4.664 1 94.56 198 ARG B CA 1
ATOM 5980 C C . ARG B 1 198 ? -0.245 -12.742 -5.223 1 94.56 198 ARG B C 1
ATOM 5982 O O . ARG B 1 198 ? -0.586 -13.219 -6.309 1 94.56 198 ARG B O 1
ATOM 5989 N N . TYR B 1 199 ? 0.764 -13.211 -4.5 1 94.69 199 TYR B N 1
ATOM 5990 C CA . TYR B 1 199 ? 1.483 -14.406 -4.922 1 94.69 199 TYR B CA 1
ATOM 5991 C C . TYR B 1 199 ? 0.539 -15.594 -5.047 1 94.69 199 TYR B C 1
ATOM 5993 O O . TYR B 1 199 ? 0.621 -16.359 -6.008 1 94.69 199 TYR B O 1
ATOM 6001 N N . TYR B 1 200 ? -0.337 -15.734 -4.047 1 96.94 200 TYR B N 1
ATOM 6002 C CA . TYR B 1 200 ? -1.352 -16.781 -4.059 1 96.94 200 TYR B CA 1
ATOM 6003 C C . TYR B 1 200 ? -2.217 -16.688 -5.309 1 96.94 200 TYR B C 1
ATOM 6005 O O . TYR B 1 200 ? -2.447 -17.703 -5.984 1 96.94 200 TYR B O 1
ATOM 6013 N N . PHE B 1 201 ? -2.695 -15.516 -5.637 1 97.19 201 PHE B N 1
ATOM 6014 C CA . PHE B 1 201 ? -3.488 -15.289 -6.84 1 97.19 201 PHE B CA 1
ATOM 6015 C C . PHE B 1 201 ? -2.713 -15.703 -8.086 1 97.19 201 PHE B C 1
ATOM 6017 O O . PHE B 1 201 ? -3.246 -16.391 -8.953 1 97.19 201 PHE B O 1
ATOM 6024 N N . ASN B 1 202 ? -1.471 -15.289 -8.172 1 93.69 202 ASN B N 1
ATOM 6025 C CA . ASN B 1 202 ? -0.657 -15.547 -9.352 1 93.69 202 ASN B CA 1
ATOM 6026 C C . ASN B 1 202 ? -0.457 -17.047 -9.578 1 93.69 202 ASN B C 1
ATOM 6028 O O . ASN B 1 202 ? -0.388 -17.5 -10.719 1 93.69 202 ASN B O 1
ATOM 6032 N N . CYS B 1 203 ? -0.359 -17.734 -8.5 1 93.12 203 CYS B N 1
ATOM 6033 C CA . CYS B 1 203 ? -0.094 -19.172 -8.594 1 93.12 203 CYS B CA 1
ATOM 6034 C C . CYS B 1 203 ? -1.371 -19.938 -8.906 1 93.12 203 CYS B C 1
ATOM 6036 O O . CYS B 1 203 ? -1.361 -20.859 -9.719 1 93.12 203 CYS B O 1
ATOM 6038 N N . LEU B 1 204 ? -2.43 -19.516 -8.234 1 94.31 204 LEU B N 1
ATOM 6039 C CA . LEU B 1 204 ? -3.561 -20.438 -8.203 1 94.31 204 LEU B CA 1
ATOM 6040 C C . LEU B 1 204 ? -4.734 -19.891 -9.008 1 94.31 204 LEU B C 1
ATOM 6042 O O . LEU B 1 204 ? -5.582 -20.641 -9.484 1 94.31 204 LEU B O 1
ATOM 6046 N N . MET B 1 205 ? -4.84 -18.594 -9.141 1 95.75 205 MET B N 1
ATOM 6047 C CA . MET B 1 205 ? -6.031 -17.969 -9.719 1 95.75 205 MET B CA 1
ATOM 6048 C C . MET B 1 205 ? -5.746 -17.453 -11.117 1 95.75 205 MET B C 1
ATOM 6050 O O . MET B 1 205 ? -6.586 -17.578 -12.016 1 95.75 205 MET B O 1
ATOM 6054 N N . ALA B 1 206 ? -4.562 -16.938 -11.344 1 93.88 206 ALA B N 1
ATOM 6055 C CA . ALA B 1 206 ? -4.219 -16.25 -12.594 1 93.88 206 ALA B CA 1
ATOM 6056 C C . ALA B 1 206 ? -4.453 -17.156 -13.797 1 93.88 206 ALA B C 1
ATOM 6058 O O . ALA B 1 206 ? -4.98 -16.719 -14.82 1 93.88 206 ALA B O 1
ATOM 6059 N N . PRO B 1 207 ? -4.148 -18.469 -13.703 1 92.56 207 PRO B N 1
ATOM 6060 C CA . PRO B 1 207 ? -4.344 -19.344 -14.859 1 92.56 207 PRO B CA 1
ATOM 6061 C C . PRO B 1 207 ? -5.82 -19.609 -15.156 1 92.56 207 PRO B C 1
ATOM 6063 O O . PRO B 1 207 ? -6.145 -20.219 -16.172 1 92.56 207 PRO B O 1
ATOM 6066 N N . HIS B 1 208 ? -6.688 -19.188 -14.258 1 93.5 208 HIS B N 1
ATOM 6067 C CA . HIS B 1 208 ? -8.125 -19.375 -14.406 1 93.5 208 HIS B CA 1
ATOM 6068 C C . HIS B 1 208 ? -8.883 -18.078 -14.195 1 93.5 208 HIS B C 1
ATOM 6070 O O . HIS B 1 208 ? -9.914 -18.047 -13.523 1 93.5 208 HIS B O 1
ATOM 6076 N N . ALA B 1 209 ? -8.414 -17.031 -14.805 1 93.94 209 ALA B N 1
ATOM 6077 C CA . ALA B 1 209 ? -8.898 -15.68 -14.555 1 93.94 209 ALA B CA 1
ATOM 6078 C C . ALA B 1 209 ? -10.375 -15.555 -14.922 1 93.94 209 ALA B C 1
ATOM 6080 O O . ALA B 1 209 ? -11.141 -14.875 -14.219 1 93.94 209 ALA B O 1
ATOM 6081 N N . ILE B 1 210 ? -10.82 -16.203 -15.961 1 92.88 210 ILE B N 1
ATOM 6082 C CA . ILE B 1 210 ? -12.203 -16.109 -16.406 1 92.88 210 ILE B CA 1
ATOM 6083 C C . ILE B 1 210 ? -13.133 -16.703 -15.359 1 92.88 210 ILE B C 1
ATOM 6085 O O . ILE B 1 210 ? -14.227 -16.203 -15.125 1 92.88 210 ILE B O 1
ATOM 6089 N N . HIS B 1 211 ? -12.75 -17.781 -14.773 1 94.19 211 HIS B N 1
ATOM 6090 C CA . HIS B 1 211 ? -13.555 -18.453 -13.758 1 94.19 211 HIS B CA 1
ATOM 6091 C C . HIS B 1 211 ? -13.586 -17.656 -12.461 1 94.19 211 HIS B C 1
ATOM 6093 O O . HIS B 1 211 ? -14.594 -17.672 -11.75 1 94.19 211 HIS B O 1
ATOM 6099 N N . VAL B 1 212 ? -12.438 -16.953 -12.156 1 96.25 212 VAL B N 1
ATOM 6100 C CA . VAL B 1 212 ? -12.398 -16.078 -11 1 96.25 212 VAL B CA 1
ATOM 6101 C C . VAL B 1 212 ? -13.406 -14.938 -11.188 1 96.25 212 VAL B C 1
ATOM 6103 O O . VAL B 1 212 ? -14.156 -14.609 -10.266 1 96.25 212 VAL B O 1
ATOM 6106 N N . GLU B 1 213 ? -13.398 -14.352 -12.352 1 96 213 GLU B N 1
ATOM 6107 C CA . GLU B 1 213 ? -14.352 -13.281 -12.641 1 96 213 GLU B CA 1
ATOM 6108 C C . GLU B 1 213 ? -15.797 -13.773 -12.484 1 96 213 GLU B C 1
ATOM 6110 O O . GLU B 1 213 ? -16.641 -13.055 -11.945 1 96 213 GLU B O 1
ATOM 6115 N N . ALA B 1 214 ? -16.047 -14.961 -13 1 96.44 214 ALA B N 1
ATOM 6116 C CA . ALA B 1 214 ? -17.391 -15.547 -12.867 1 96.44 214 ALA B CA 1
ATOM 6117 C C . ALA B 1 214 ? -17.766 -15.742 -11.406 1 96.44 214 ALA B C 1
ATOM 6119 O O . ALA B 1 214 ? -18.906 -15.516 -11.016 1 96.44 214 ALA B O 1
ATOM 6120 N N . ALA B 1 215 ? -16.844 -16.219 -10.625 1 97.38 215 ALA B N 1
ATOM 6121 C CA . ALA B 1 215 ? -17.078 -16.406 -9.195 1 97.38 215 ALA B CA 1
ATOM 6122 C C . ALA B 1 215 ? -17.375 -15.078 -8.516 1 97.38 215 ALA B C 1
ATOM 6124 O O . ALA B 1 215 ? -18.281 -15 -7.676 1 97.38 215 ALA B O 1
ATOM 6125 N N . LEU B 1 216 ? -16.594 -14.023 -8.836 1 96.81 216 LEU B N 1
ATOM 6126 C CA . LEU B 1 216 ? -16.812 -12.695 -8.266 1 96.81 216 LEU B CA 1
ATOM 6127 C C . LEU B 1 216 ? -18.203 -12.18 -8.602 1 96.81 216 LEU B C 1
ATOM 6129 O O . LEU B 1 216 ? -18.859 -11.555 -7.762 1 96.81 216 LEU B O 1
ATOM 6133 N N . GLU B 1 217 ? -18.625 -12.422 -9.812 1 95.69 217 GLU B N 1
ATOM 6134 C CA . GLU B 1 217 ? -19.953 -12.016 -10.227 1 95.69 217 GLU B CA 1
ATOM 6135 C C . GLU B 1 217 ? -21.031 -12.727 -9.406 1 95.69 217 GLU B C 1
ATOM 6137 O O . GLU B 1 217 ? -22.031 -12.117 -9.008 1 95.69 217 GLU B O 1
ATOM 6142 N N . LYS B 1 218 ? -20.844 -13.93 -9.195 1 95.81 218 LYS B N 1
ATOM 6143 C CA . LYS B 1 218 ? -21.812 -14.75 -8.469 1 95.81 218 LYS B CA 1
ATOM 6144 C C . LYS B 1 218 ? -21.984 -14.273 -7.031 1 95.81 218 LYS B C 1
ATOM 6146 O O . LYS B 1 218 ? -23.062 -14.367 -6.457 1 95.81 218 LYS B O 1
ATOM 6151 N N . ILE B 1 219 ? -20.906 -13.797 -6.453 1 95.69 219 ILE B N 1
ATOM 6152 C CA . ILE B 1 219 ? -20.984 -13.438 -5.043 1 95.69 219 ILE B CA 1
ATOM 6153 C C . ILE B 1 219 ? -21.234 -11.938 -4.902 1 95.69 219 ILE B C 1
ATOM 6155 O O . ILE B 1 219 ? -21.375 -11.43 -3.791 1 95.69 219 ILE B O 1
ATOM 6159 N N . SER B 1 220 ? -21.328 -11.211 -5.961 1 90.81 220 SER B N 1
ATOM 6160 C CA . SER B 1 220 ? -21.359 -9.75 -5.973 1 90.81 220 SER B CA 1
ATOM 6161 C C . SER B 1 220 ? -22.594 -9.219 -5.254 1 90.81 220 SER B C 1
ATOM 6163 O O . SER B 1 220 ? -22.578 -8.133 -4.68 1 90.81 220 SER B O 1
ATOM 6165 N N . ASP B 1 221 ? -23.688 -10.016 -5.203 1 88.56 221 ASP B N 1
ATOM 6166 C CA . ASP B 1 221 ? -24.938 -9.523 -4.641 1 88.56 221 ASP B CA 1
ATOM 6167 C C . ASP B 1 221 ? -25.047 -9.852 -3.154 1 88.56 221 ASP B C 1
ATOM 6169 O O . ASP B 1 221 ? -25.984 -9.438 -2.486 1 88.56 221 ASP B O 1
ATOM 6173 N N . LEU B 1 222 ? -24.125 -10.547 -2.65 1 90.31 222 LEU B N 1
ATOM 6174 C CA . LEU B 1 222 ? -24.172 -10.961 -1.252 1 90.31 222 LEU B CA 1
ATOM 6175 C C . LEU B 1 222 ? -23.641 -9.859 -0.343 1 90.31 222 LEU B C 1
ATOM 6177 O O . LEU B 1 222 ? -22.703 -9.141 -0.711 1 90.31 222 LEU B O 1
ATOM 6181 N N . GLN B 1 223 ? -24.297 -9.727 0.732 1 82.62 223 GLN B N 1
ATOM 6182 C CA . GLN B 1 223 ? -23.766 -8.875 1.789 1 82.62 223 GLN B CA 1
ATOM 6183 C C . GLN B 1 223 ? -22.781 -9.648 2.668 1 82.62 223 GLN B C 1
ATOM 6185 O O . GLN B 1 223 ? -23.188 -10.344 3.6 1 82.62 223 GLN B O 1
ATOM 6190 N N . VAL B 1 224 ? -21.5 -9.477 2.393 1 90.94 224 VAL B N 1
ATOM 6191 C CA . VAL B 1 224 ? -20.5 -10.297 3.059 1 90.94 224 VAL B CA 1
ATOM 6192 C C . VAL B 1 224 ? -19.703 -9.43 4.039 1 90.94 224 VAL B C 1
ATOM 6194 O O . VAL B 1 224 ? -19.312 -8.312 3.715 1 90.94 224 VAL B O 1
ATOM 6197 N N . ARG B 1 225 ? -19.5 -9.992 5.188 1 84.75 225 ARG B N 1
ATOM 6198 C CA . ARG B 1 225 ? -18.734 -9.273 6.199 1 84.75 225 ARG B CA 1
ATOM 6199 C C . ARG B 1 225 ? -17.359 -9.906 6.402 1 84.75 225 ARG B C 1
ATOM 6201 O O . ARG B 1 225 ? -16.453 -9.273 6.941 1 84.75 225 ARG B O 1
ATOM 6208 N N . LEU B 1 226 ? -17.281 -11.125 6.051 1 93.19 226 LEU B N 1
ATOM 6209 C CA . LEU B 1 226 ? -16.078 -11.906 6.32 1 93.19 226 LEU B CA 1
ATOM 6210 C C . LEU B 1 226 ? -15.898 -13.008 5.281 1 93.19 226 LEU B C 1
ATOM 6212 O O . LEU B 1 226 ? -16.844 -13.75 4.992 1 93.19 226 LEU B O 1
ATOM 6216 N N . TYR B 1 227 ? -14.734 -12.977 4.602 1 97.75 227 TYR B N 1
ATOM 6217 C CA . TYR B 1 227 ? -14.367 -14.18 3.854 1 97.75 227 TYR B CA 1
ATOM 6218 C C . TYR B 1 227 ? -13.688 -15.195 4.758 1 97.75 227 TYR B C 1
ATOM 6220 O O . TYR B 1 227 ? -12.602 -14.945 5.285 1 97.75 227 TYR B O 1
ATOM 6228 N N . ALA B 1 228 ? -14.336 -16.297 5.008 1 98.62 228 ALA B N 1
ATOM 6229 C CA . ALA B 1 228 ? -13.742 -17.438 5.699 1 98.62 228 ALA B CA 1
ATOM 6230 C C . ALA B 1 228 ? -13 -18.344 4.727 1 98.62 228 ALA B C 1
ATOM 6232 O O . ALA B 1 228 ? -13.578 -19.281 4.184 1 98.62 228 ALA B O 1
ATOM 6233 N N . VAL B 1 229 ? -11.719 -18.078 4.609 1 98.44 229 VAL B N 1
ATOM 6234 C CA . VAL B 1 229 ? -10.891 -18.672 3.564 1 98.44 229 VAL B CA 1
ATOM 6235 C C . VAL B 1 229 ? -10.383 -20.047 4.02 1 98.44 229 VAL B C 1
ATOM 6237 O O . VAL B 1 229 ? -10.453 -20.375 5.207 1 98.44 229 VAL B O 1
ATOM 6240 N N . GLY B 1 230 ? -9.922 -20.797 3.092 1 98 230 GLY B N 1
ATOM 6241 C CA . GLY B 1 230 ? -9.359 -22.109 3.387 1 98 230 GLY B CA 1
ATOM 6242 C C . GLY B 1 230 ? -7.953 -22.047 3.943 1 98 230 GLY B C 1
ATOM 6243 O O . GLY B 1 230 ? -7.543 -22.922 4.715 1 98 230 GLY B O 1
ATOM 6244 N N . HIS B 1 231 ? -7.215 -21.031 3.471 1 97.75 231 HIS B N 1
ATOM 6245 C CA . HIS B 1 231 ? -5.832 -20.891 3.902 1 97.75 231 HIS B CA 1
ATOM 6246 C C . HIS B 1 231 ? -5.512 -19.438 4.238 1 97.75 231 HIS B C 1
ATOM 6248 O O . HIS B 1 231 ? -5.984 -18.516 3.562 1 97.75 231 HIS B O 1
ATOM 6254 N N . GLY B 1 232 ? -4.715 -19.266 5.324 1 97.25 232 GLY B N 1
ATOM 6255 C CA . GLY B 1 232 ? -4.281 -17.922 5.703 1 97.25 232 GLY B CA 1
ATOM 6256 C C . GLY B 1 232 ? -5.262 -17.219 6.617 1 97.25 232 GLY B C 1
ATOM 6257 O O . GLY B 1 232 ? -6.211 -17.828 7.113 1 97.25 232 GLY B O 1
ATOM 6258 N N . PRO B 1 233 ? -5.02 -15.969 6.898 1 96.88 233 PRO B N 1
ATOM 6259 C CA . PRO B 1 233 ? -5.914 -15.211 7.77 1 96.88 233 PRO B CA 1
ATOM 6260 C C . PRO B 1 233 ? -7.285 -14.969 7.145 1 96.88 233 PRO B C 1
ATOM 6262 O O . PRO B 1 233 ? -7.391 -14.766 5.934 1 96.88 233 PRO B O 1
ATOM 6265 N N . LEU B 1 234 ? -8.289 -15.023 7.988 1 97.69 234 LEU B N 1
ATOM 6266 C CA . LEU B 1 234 ? -9.625 -14.664 7.52 1 97.69 234 LEU B CA 1
ATOM 6267 C C . LEU B 1 234 ? -9.672 -13.211 7.055 1 97.69 234 LEU B C 1
ATOM 6269 O O . LEU B 1 234 ? -9 -12.352 7.629 1 97.69 234 LEU B O 1
ATOM 6273 N N . VAL B 1 235 ? -10.484 -12.898 6.051 1 95.31 235 VAL B N 1
ATOM 6274 C CA . VAL B 1 235 ? -10.406 -11.617 5.367 1 95.31 235 VAL B CA 1
ATOM 6275 C C . VAL B 1 235 ? -11.578 -10.734 5.785 1 95.31 235 VAL B C 1
ATOM 6277 O O . VAL B 1 235 ? -12.727 -10.992 5.402 1 95.31 235 VAL B O 1
ATOM 6280 N N . ARG B 1 236 ? -11.328 -9.766 6.535 1 87.88 236 ARG B N 1
ATOM 6281 C CA . ARG B 1 236 ? -12.352 -8.797 6.895 1 87.88 236 ARG B CA 1
ATOM 6282 C C . ARG B 1 236 ? -11.883 -7.371 6.621 1 87.88 236 ARG B C 1
ATOM 6284 O O . ARG B 1 236 ? -12.648 -6.555 6.098 1 87.88 236 ARG B O 1
ATOM 6291 N N . THR B 1 237 ? -10.594 -7.094 6.945 1 80.56 237 THR B N 1
ATOM 6292 C CA . THR B 1 237 ? -10.039 -5.758 6.777 1 80.56 237 THR B CA 1
ATOM 6293 C C . THR B 1 237 ? -9.859 -5.426 5.297 1 80.56 237 THR B C 1
ATOM 6295 O O . THR B 1 237 ? -10.18 -4.32 4.859 1 80.56 237 THR B O 1
ATOM 6298 N N . SER B 1 238 ? -9.391 -6.367 4.566 1 86.81 238 SER B N 1
ATOM 6299 C CA . SER B 1 238 ? -9.117 -6.129 3.154 1 86.81 238 SER B CA 1
ATOM 6300 C C . SER B 1 238 ? -10.242 -6.66 2.275 1 86.81 238 SER B C 1
ATOM 6302 O O . SER B 1 238 ? -10.078 -6.812 1.064 1 86.81 238 SER B O 1
ATOM 6304 N N . LEU B 1 239 ? -11.422 -6.883 2.811 1 88.5 239 LEU B N 1
ATOM 6305 C CA . LEU B 1 239 ? -12.5 -7.582 2.119 1 88.5 239 LEU B CA 1
ATOM 6306 C C . LEU B 1 239 ? -12.805 -6.918 0.78 1 88.5 239 LEU B C 1
ATOM 6308 O O . LEU B 1 239 ? -12.727 -7.566 -0.268 1 88.5 239 LEU B O 1
ATOM 6312 N N . ILE B 1 240 ? -13.125 -5.703 0.78 1 82.69 240 ILE B N 1
ATOM 6313 C CA . ILE B 1 240 ? -13.516 -4.988 -0.429 1 82.69 240 ILE B CA 1
ATOM 6314 C C . ILE B 1 240 ? -12.297 -4.797 -1.332 1 82.69 240 ILE B C 1
ATOM 6316 O O . ILE B 1 240 ? -12.359 -5.078 -2.531 1 82.69 240 ILE B O 1
ATOM 6320 N N . ALA B 1 241 ? -11.172 -4.309 -0.721 1 84.31 241 ALA B N 1
ATOM 6321 C CA . ALA B 1 241 ? -9.953 -4.043 -1.484 1 84.31 241 ALA B CA 1
ATOM 6322 C C . ALA B 1 241 ? -9.461 -5.309 -2.178 1 84.31 241 ALA B C 1
ATOM 6324 O O . ALA B 1 241 ? -9.023 -5.262 -3.33 1 84.31 241 ALA B O 1
ATOM 6325 N N . LEU B 1 242 ? -9.477 -6.434 -1.467 1 92.69 242 LEU B N 1
ATOM 6326 C CA . LEU B 1 242 ? -9.016 -7.691 -2.037 1 92.69 242 LEU B CA 1
ATOM 6327 C C . LEU B 1 242 ? -9.945 -8.164 -3.152 1 92.69 242 LEU B C 1
ATOM 6329 O O . LEU B 1 242 ? -9.484 -8.688 -4.168 1 92.69 242 LEU B O 1
ATOM 6333 N N . THR B 1 243 ? -11.25 -8 -2.941 1 93.31 243 THR B N 1
ATOM 6334 C CA . THR B 1 243 ? -12.211 -8.359 -3.979 1 93.31 243 THR B CA 1
ATOM 6335 C C . THR B 1 243 ? -11.961 -7.562 -5.254 1 93.31 243 THR B C 1
ATOM 6337 O O . THR B 1 243 ? -11.938 -8.125 -6.352 1 93.31 243 THR B O 1
ATOM 6340 N N . GLN B 1 244 ? -11.75 -6.297 -5.09 1 87.62 244 GLN B N 1
ATOM 6341 C CA . GLN B 1 244 ? -11.453 -5.445 -6.238 1 87.62 244 GLN B CA 1
ATOM 6342 C C . GLN B 1 244 ? -10.125 -5.836 -6.883 1 87.62 244 GLN B C 1
ATOM 6344 O O . GLN B 1 244 ? -9.992 -5.816 -8.109 1 87.62 244 GLN B O 1
ATOM 6349 N N . ALA B 1 245 ? -9.148 -6.105 -6.055 1 92.19 245 ALA B N 1
ATOM 6350 C CA . ALA B 1 245 ? -7.848 -6.531 -6.57 1 92.19 245 ALA B CA 1
ATOM 6351 C C . ALA B 1 245 ? -7.984 -7.785 -7.434 1 92.19 245 ALA B C 1
ATOM 6353 O O . ALA B 1 245 ? -7.402 -7.867 -8.516 1 92.19 245 ALA B O 1
ATOM 6354 N N . TYR B 1 246 ? -8.758 -8.789 -6.949 1 96.56 246 TYR B N 1
ATOM 6355 C CA . TYR B 1 246 ? -8.992 -10 -7.723 1 96.56 246 TYR B CA 1
ATOM 6356 C C . TYR B 1 246 ? -9.625 -9.672 -9.07 1 96.56 246 TYR B C 1
ATOM 6358 O O . TYR B 1 246 ? -9.258 -10.258 -10.094 1 96.56 246 TYR B O 1
ATOM 6366 N N . ALA B 1 247 ? -10.562 -8.742 -9.039 1 95 247 ALA B N 1
ATOM 6367 C CA . ALA B 1 247 ? -11.188 -8.32 -10.289 1 95 247 ALA B CA 1
ATOM 6368 C C . ALA B 1 247 ? -10.164 -7.68 -11.227 1 95 247 ALA B C 1
ATOM 6370 O O . ALA B 1 247 ? -10.086 -8.031 -12.398 1 95 247 ALA B O 1
ATOM 6371 N N . ASP B 1 248 ? -9.391 -6.805 -10.703 1 93.06 248 ASP B N 1
ATOM 6372 C CA . ASP B 1 248 ? -8.398 -6.086 -11.5 1 93.06 248 ASP B CA 1
ATOM 6373 C C . ASP B 1 248 ? -7.336 -7.035 -12.039 1 93.06 248 ASP B C 1
ATOM 6375 O O . ASP B 1 248 ? -6.945 -6.945 -13.203 1 93.06 248 ASP B O 1
ATOM 6379 N N . TRP B 1 249 ? -6.793 -7.922 -11.18 1 94.62 249 TRP B N 1
ATOM 6380 C CA . TRP B 1 249 ? -5.758 -8.867 -11.578 1 94.62 249 TRP B CA 1
ATOM 6381 C C . TRP B 1 249 ? -6.277 -9.82 -12.656 1 94.62 249 TRP B C 1
ATOM 6383 O O . TRP B 1 249 ? -5.555 -10.164 -13.594 1 94.62 249 TRP B O 1
ATOM 6393 N N . SER B 1 250 ? -7.531 -10.242 -12.469 1 96.69 250 SER B N 1
ATOM 6394 C CA . SER B 1 250 ? -8.133 -11.125 -13.453 1 96.69 250 SER B CA 1
ATOM 6395 C C . SER B 1 250 ? -8.32 -10.414 -14.797 1 96.69 250 SER B C 1
ATOM 6397 O O . SER B 1 250 ? -8.031 -10.984 -15.852 1 96.69 250 SER B O 1
ATOM 6399 N N . LYS B 1 251 ? -8.789 -9.211 -14.75 1 95.12 251 LYS B N 1
ATOM 6400 C CA . LYS B 1 251 ? -8.953 -8.422 -15.969 1 95.12 251 LYS B CA 1
ATOM 6401 C C . LYS B 1 251 ? -7.613 -8.203 -16.672 1 95.12 251 LYS B C 1
ATOM 6403 O O . LYS B 1 251 ? -7.516 -8.312 -17.891 1 95.12 251 LYS B O 1
ATOM 6408 N N . ALA B 1 252 ? -6.617 -7.906 -15.906 1 92 252 ALA B N 1
ATOM 6409 C CA . ALA B 1 252 ? -5.281 -7.691 -16.453 1 92 252 ALA B CA 1
ATOM 6410 C C . ALA B 1 252 ? -4.777 -8.938 -17.172 1 92 252 ALA B C 1
ATOM 6412 O O . ALA B 1 252 ? -4.102 -8.836 -18.203 1 92 252 ALA B O 1
ATOM 6413 N N . GLN B 1 253 ? -5.047 -10.094 -16.609 1 92.75 253 GLN B N 1
ATOM 6414 C CA . GLN B 1 253 ? -4.668 -11.352 -17.25 1 92.75 253 GLN B CA 1
ATOM 6415 C C . GLN B 1 253 ? -5.426 -11.555 -18.547 1 92.75 253 GLN B C 1
ATOM 6417 O O . GLN B 1 253 ? -4.836 -11.953 -19.562 1 92.75 253 GLN B O 1
ATOM 6422 N N . LYS B 1 254 ? -6.645 -11.25 -18.562 1 91.69 254 LYS B N 1
ATOM 6423 C CA . LYS B 1 254 ? -7.496 -11.484 -19.719 1 91.69 254 LYS B CA 1
ATOM 6424 C C . LYS B 1 254 ? -7.164 -10.516 -20.844 1 91.69 254 LYS B C 1
ATOM 6426 O O . LYS B 1 254 ? -7.285 -10.859 -22.031 1 91.69 254 LYS B O 1
ATOM 6431 N N . ASP B 1 255 ? -6.75 -9.344 -20.516 1 91.69 255 ASP B N 1
ATOM 6432 C CA . ASP B 1 255 ? -6.523 -8.289 -21.5 1 91.69 255 ASP B CA 1
ATOM 6433 C C . ASP B 1 255 ? -5.148 -8.422 -22.156 1 91.69 255 ASP B C 1
ATOM 6435 O O . ASP B 1 255 ? -4.812 -7.668 -23.062 1 91.69 255 ASP B O 1
ATOM 6439 N N . ARG B 1 256 ? -4.355 -9.422 -21.734 1 92.19 256 ARG B N 1
ATOM 6440 C CA . ARG B 1 256 ? -3.041 -9.609 -22.344 1 92.19 256 ARG B CA 1
ATOM 6441 C C . ARG B 1 256 ? -3.166 -9.992 -23.812 1 92.19 256 ARG B C 1
ATOM 6443 O O . ARG B 1 256 ? -4.059 -10.758 -24.188 1 92.19 256 ARG B O 1
ATOM 6450 N N . GLU B 1 257 ? -2.256 -9.516 -24.656 1 91.44 257 GLU B N 1
ATOM 6451 C CA . GLU B 1 257 ? -2.312 -9.68 -26.109 1 91.44 257 GLU B CA 1
ATOM 6452 C C . GLU B 1 257 ? -1.938 -11.102 -26.516 1 91.44 257 GLU B C 1
ATOM 6454 O O . GLU B 1 257 ? -2.439 -11.617 -27.516 1 91.44 257 GLU B O 1
ATOM 6459 N N . ILE B 1 258 ? -1.011 -11.656 -25.812 1 95.19 258 ILE B N 1
ATOM 6460 C CA . ILE B 1 258 ? -0.514 -13 -26.109 1 95.19 258 ILE B CA 1
ATOM 6461 C C . ILE B 1 258 ? -1.031 -13.992 -25.062 1 95.19 258 ILE B C 1
ATOM 6463 O O . ILE B 1 258 ? -1.036 -13.695 -23.875 1 95.19 258 ILE B O 1
ATOM 6467 N N . SER B 1 259 ? -1.527 -15.102 -25.5 1 96.19 259 SER B N 1
ATOM 6468 C CA . SER B 1 259 ? -2.062 -16.109 -24.594 1 96.19 259 SER B CA 1
ATOM 6469 C C . SER B 1 259 ? -1.504 -17.484 -24.906 1 96.19 259 SER B C 1
ATOM 6471 O O . SER B 1 259 ? -1.146 -17.766 -26.047 1 96.19 259 SER B O 1
ATOM 6473 N N . VAL B 1 260 ? -1.376 -18.344 -23.859 1 97.31 260 VAL B N 1
ATOM 6474 C CA . VAL B 1 260 ? -0.828 -19.688 -23.969 1 97.31 260 VAL B CA 1
ATOM 6475 C C . VAL B 1 260 ? -1.783 -20.688 -23.328 1 97.31 260 VAL B C 1
ATOM 6477 O O . VAL B 1 260 ? -2.275 -20.453 -22.219 1 97.31 260 VAL B O 1
ATOM 6480 N N . ALA B 1 261 ? -2.107 -21.766 -24.031 1 96.81 261 ALA B N 1
ATOM 6481 C CA . ALA B 1 261 ? -2.859 -22.875 -23.438 1 96.81 261 ALA B CA 1
ATOM 6482 C C . ALA B 1 261 ? -1.926 -23.891 -22.781 1 96.81 261 ALA B C 1
ATOM 6484 O O . ALA B 1 261 ? -0.958 -24.344 -23.391 1 96.81 261 ALA B O 1
ATOM 6485 N N . LEU B 1 262 ? -2.166 -24.156 -21.547 1 97.12 262 LEU B N 1
ATOM 6486 C CA . LEU B 1 262 ? -1.399 -25.141 -20.797 1 97.12 262 LEU B CA 1
ATOM 6487 C C . LEU B 1 262 ? -2.232 -26.391 -20.531 1 97.12 262 LEU B C 1
ATOM 6489 O O . LEU B 1 262 ? -2.959 -26.469 -19.531 1 97.12 262 LEU B O 1
ATOM 6493 N N . LEU B 1 263 ? -2.025 -27.422 -21.391 1 96.56 263 LEU B N 1
ATOM 6494 C CA . LEU B 1 263 ? -2.748 -28.688 -21.281 1 96.56 263 LEU B CA 1
ATOM 6495 C C . LEU B 1 263 ? -1.979 -29.688 -20.438 1 96.56 263 LEU B C 1
ATOM 6497 O O . LEU B 1 263 ? -0.773 -29.875 -20.625 1 96.56 263 LEU B O 1
ATOM 6501 N N . TYR B 1 264 ? -2.715 -30.328 -19.516 1 95.62 264 TYR B N 1
ATOM 6502 C CA . TYR B 1 264 ? -1.988 -31.328 -18.734 1 95.62 264 TYR B CA 1
ATOM 6503 C C . TYR B 1 264 ? -2.943 -32.344 -18.141 1 95.62 264 TYR B C 1
ATOM 6505 O O . TYR B 1 264 ? -4.156 -32.125 -18.094 1 95.62 264 TYR B O 1
ATOM 6513 N N . ALA B 1 265 ? -2.467 -33.469 -17.844 1 93.69 265 ALA B N 1
ATOM 6514 C CA . ALA B 1 265 ? -3.059 -34.469 -16.969 1 93.69 265 ALA B CA 1
ATOM 6515 C C . ALA B 1 265 ? -2.039 -34.969 -15.961 1 93.69 265 ALA B C 1
ATOM 6517 O O . ALA B 1 265 ? -0.833 -34.938 -16.203 1 93.69 265 ALA B O 1
ATOM 6518 N N . SER B 1 266 ? -2.529 -35.312 -14.82 1 89.44 266 SER B N 1
ATOM 6519 C CA . SER B 1 266 ? -1.615 -35.75 -13.773 1 89.44 266 SER B CA 1
ATOM 6520 C C . SER B 1 266 ? -2.16 -36.969 -13.031 1 89.44 266 SER B C 1
ATOM 6522 O O . SER B 1 266 ? -3.33 -37 -12.641 1 89.44 266 SER B O 1
ATOM 6524 N N . ALA B 1 267 ? -1.373 -38 -12.938 1 78.38 267 ALA B N 1
ATOM 6525 C CA . ALA B 1 267 ? -1.802 -39.219 -12.25 1 78.38 267 ALA B CA 1
ATOM 6526 C C . ALA B 1 267 ? -1.577 -39.125 -10.75 1 78.38 267 ALA B C 1
ATOM 6528 O O . ALA B 1 267 ? -2.484 -39.375 -9.953 1 78.38 267 ALA B O 1
ATOM 6529 N N . TYR B 1 268 ? -0.395 -38.719 -10.383 1 77 268 TYR B N 1
ATOM 6530 C CA . TYR B 1 268 ? -0.025 -38.688 -8.977 1 77 268 TYR B CA 1
ATOM 6531 C C . TYR B 1 268 ? 0.219 -37.25 -8.516 1 77 268 TYR B C 1
ATOM 6533 O O . TYR B 1 268 ? 0.775 -37.031 -7.441 1 77 268 TYR B O 1
ATOM 6541 N N . GLY B 1 269 ? -0.088 -36.312 -9.352 1 87.25 269 GLY B N 1
ATOM 6542 C CA . GLY B 1 269 ? -0.006 -34.906 -8.945 1 87.25 269 GLY B CA 1
ATOM 6543 C C . GLY B 1 269 ? 1.288 -34.25 -9.367 1 87.25 269 GLY B C 1
ATOM 6544 O O . GLY B 1 269 ? 1.367 -33.031 -9.43 1 87.25 269 GLY B O 1
ATOM 6545 N N . ASN B 1 270 ? 2.289 -35 -9.742 1 90.81 270 ASN B N 1
ATOM 6546 C CA . ASN B 1 270 ? 3.598 -34.438 -10.07 1 90.81 270 ASN B CA 1
ATOM 6547 C C . ASN B 1 270 ? 3.549 -33.594 -11.336 1 90.81 270 ASN B C 1
ATOM 6549 O O . ASN B 1 270 ? 4.102 -32.5 -11.375 1 90.81 270 ASN B O 1
ATOM 6553 N N . THR B 1 271 ? 2.9 -34.094 -12.367 1 93.19 271 THR B N 1
ATOM 6554 C CA . THR B 1 271 ? 2.785 -33.344 -13.617 1 93.19 271 THR B CA 1
ATOM 6555 C C . THR B 1 271 ? 1.998 -32.062 -13.398 1 93.19 271 THR B C 1
ATOM 6557 O O . THR B 1 271 ? 2.324 -31.031 -13.984 1 93.19 271 THR B O 1
ATOM 6560 N N . ALA B 1 272 ? 1.004 -32.156 -12.586 1 92.5 272 ALA B N 1
ATOM 6561 C CA . ALA B 1 272 ? 0.227 -30.953 -12.258 1 92.5 272 ALA B CA 1
ATOM 6562 C C . ALA B 1 272 ? 1.092 -29.922 -11.555 1 92.5 272 ALA B C 1
ATOM 6564 O O . ALA B 1 272 ? 0.964 -28.719 -11.812 1 92.5 272 ALA B O 1
ATOM 6565 N N . THR B 1 273 ? 1.906 -30.375 -10.664 1 93.44 273 THR B N 1
ATOM 6566 C CA . THR B 1 273 ? 2.82 -29.516 -9.93 1 93.44 273 THR B CA 1
ATOM 6567 C C . THR B 1 273 ? 3.76 -28.781 -10.883 1 93.44 273 THR B C 1
ATOM 6569 O O . THR B 1 273 ? 3.99 -27.578 -10.742 1 93.44 273 THR B O 1
ATOM 6572 N N . ILE B 1 274 ? 4.227 -29.516 -11.844 1 94.75 274 ILE B N 1
ATOM 6573 C CA . ILE B 1 274 ? 5.102 -28.953 -12.867 1 94.75 274 ILE B CA 1
ATOM 6574 C C . ILE B 1 274 ? 4.332 -27.922 -13.688 1 94.75 274 ILE B C 1
ATOM 6576 O O . ILE B 1 274 ? 4.832 -26.828 -13.953 1 94.75 274 ILE B O 1
ATOM 6580 N N . ALA B 1 275 ? 3.158 -28.297 -14.07 1 95.62 275 ALA B N 1
ATOM 6581 C CA . ALA B 1 275 ? 2.316 -27.406 -14.867 1 95.62 275 ALA B CA 1
ATOM 6582 C C . ALA B 1 275 ? 2.084 -26.078 -14.156 1 95.62 275 ALA B C 1
ATOM 6584 O O . ALA B 1 275 ? 2.107 -25.016 -14.781 1 95.62 275 ALA B O 1
ATOM 6585 N N . ARG B 1 276 ? 1.907 -26.125 -12.938 1 94.38 276 ARG B N 1
ATOM 6586 C CA . ARG B 1 276 ? 1.644 -24.922 -12.156 1 94.38 276 ARG B CA 1
ATOM 6587 C C . ARG B 1 276 ? 2.873 -24.016 -12.102 1 94.38 276 ARG B C 1
ATOM 6589 O O . ARG B 1 276 ? 2.752 -22.781 -12.133 1 94.38 276 ARG B O 1
ATOM 6596 N N . ALA B 1 277 ? 4.004 -24.578 -11.93 1 94.75 277 ALA B N 1
ATOM 6597 C CA . ALA B 1 277 ? 5.238 -23.812 -11.938 1 94.75 277 ALA B CA 1
ATOM 6598 C C . ALA B 1 277 ? 5.445 -23.109 -13.273 1 94.75 277 ALA B C 1
ATOM 6600 O O . ALA B 1 277 ? 5.832 -21.938 -13.32 1 94.75 277 ALA B O 1
ATOM 6601 N N . ILE B 1 278 ? 5.168 -23.828 -14.359 1 95.94 278 ILE B N 1
ATOM 6602 C CA . ILE B 1 278 ? 5.277 -23.266 -15.695 1 95.94 278 ILE B CA 1
ATOM 6603 C C . ILE B 1 278 ? 4.273 -22.125 -15.859 1 95.94 278 ILE B C 1
ATOM 6605 O O . ILE B 1 278 ? 4.602 -21.078 -16.406 1 95.94 278 ILE B O 1
ATOM 6609 N N . ALA B 1 279 ? 3.061 -22.375 -15.375 1 96.19 279 ALA B N 1
ATOM 6610 C CA . ALA B 1 279 ? 2.016 -21.359 -15.469 1 96.19 279 ALA B CA 1
ATOM 6611 C C . ALA B 1 279 ? 2.438 -20.062 -14.781 1 96.19 279 ALA B C 1
ATOM 6613 O O . ALA B 1 279 ? 2.186 -18.969 -15.289 1 96.19 279 ALA B O 1
ATOM 6614 N N . LEU B 1 280 ? 3.004 -20.172 -13.625 1 94.62 280 LEU B N 1
ATOM 6615 C CA . LEU B 1 280 ? 3.488 -18.984 -12.914 1 94.62 280 LEU B CA 1
ATOM 6616 C C . LEU B 1 280 ? 4.52 -18.234 -13.75 1 94.62 280 LEU B C 1
ATOM 6618 O O . LEU B 1 280 ? 4.496 -17 -13.812 1 94.62 280 LEU B O 1
ATOM 6622 N N . GLY B 1 281 ? 5.445 -18.984 -14.359 1 95.38 281 GLY B N 1
ATOM 6623 C CA . GLY B 1 281 ? 6.441 -18.375 -15.234 1 95.38 281 GLY B CA 1
ATOM 6624 C C . GLY B 1 281 ? 5.836 -17.641 -16.406 1 95.38 281 GLY B C 1
ATOM 6625 O O . GLY B 1 281 ? 6.293 -16.547 -16.766 1 95.38 281 GLY B O 1
ATOM 6626 N N . LEU B 1 282 ? 4.836 -18.234 -17.031 1 95.56 282 LEU B N 1
ATOM 6627 C CA . LEU B 1 282 ? 4.141 -17.609 -18.156 1 95.56 282 LEU B CA 1
ATOM 6628 C C . LEU B 1 282 ? 3.496 -16.297 -17.719 1 95.56 282 LEU B C 1
ATOM 6630 O O . LEU B 1 282 ? 3.629 -15.273 -18.391 1 95.56 282 LEU B O 1
ATOM 6634 N N . THR B 1 283 ? 2.85 -16.375 -16.594 1 93.19 283 THR B N 1
ATOM 6635 C CA . THR B 1 283 ? 2.193 -15.188 -16.031 1 93.19 283 THR B CA 1
ATOM 6636 C C . THR B 1 283 ? 3.209 -14.086 -15.773 1 93.19 283 THR B C 1
ATOM 6638 O O . THR B 1 283 ? 2.99 -12.93 -16.156 1 93.19 283 THR B O 1
ATOM 6641 N N . LYS B 1 284 ? 4.258 -14.43 -15.195 1 91.62 284 LYS B N 1
ATOM 6642 C CA . LYS B 1 284 ? 5.34 -13.492 -14.914 1 91.62 284 LYS B CA 1
ATOM 6643 C C . LYS B 1 284 ? 5.898 -12.898 -16.203 1 91.62 284 LYS B C 1
ATOM 6645 O O . LYS B 1 284 ? 6.305 -11.734 -16.234 1 91.62 284 LYS B O 1
ATOM 6650 N N . GLY B 1 285 ? 5.938 -13.688 -17.203 1 92.94 285 GLY B N 1
ATOM 6651 C CA . GLY B 1 285 ? 6.449 -13.258 -18.484 1 92.94 285 GLY B CA 1
ATOM 6652 C C . GLY B 1 285 ? 5.504 -12.336 -19.234 1 92.94 285 GLY B C 1
ATOM 6653 O O . GLY B 1 285 ? 5.832 -11.836 -20.312 1 92.94 285 GLY B O 1
ATOM 6654 N N . GLY B 1 286 ? 4.352 -12.141 -18.703 1 91.75 286 GLY B N 1
ATOM 6655 C CA . GLY B 1 286 ? 3.438 -11.148 -19.234 1 91.75 286 GLY B CA 1
ATOM 6656 C C . GLY B 1 286 ? 2.477 -11.711 -20.266 1 91.75 286 GLY B C 1
ATOM 6657 O O . GLY B 1 286 ? 1.993 -10.992 -21.141 1 91.75 286 GLY B O 1
ATOM 6658 N N . VAL B 1 287 ? 2.252 -12.961 -20.266 1 94.62 287 VAL B N 1
ATOM 6659 C CA . VAL B 1 287 ? 1.291 -13.562 -21.188 1 94.62 287 VAL B CA 1
ATOM 6660 C C . VAL B 1 287 ? 0.124 -14.156 -20.406 1 94.62 287 VAL B C 1
ATOM 6662 O O . VAL B 1 287 ? 0.266 -14.484 -19.219 1 94.62 287 VAL B O 1
ATOM 6665 N N . ALA B 1 288 ? -1.022 -14.211 -21.062 1 95.44 288 ALA B N 1
ATOM 6666 C CA . ALA B 1 288 ? -2.188 -14.844 -20.453 1 95.44 288 ALA B CA 1
ATOM 6667 C C . ALA B 1 288 ? -2.088 -16.359 -20.516 1 95.44 288 ALA B C 1
ATOM 6669 O O . ALA B 1 288 ? -1.64 -16.922 -21.531 1 95.44 288 ALA B O 1
ATOM 6670 N N . VAL B 1 289 ? -2.443 -17.047 -19.438 1 95.31 289 VAL B N 1
ATOM 6671 C CA . VAL B 1 289 ? -2.371 -18.5 -19.375 1 95.31 289 VAL B CA 1
ATOM 6672 C C . VAL B 1 289 ? -3.773 -19.078 -19.219 1 95.31 289 VAL B C 1
ATOM 6674 O O . VAL B 1 289 ? -4.566 -18.594 -18.406 1 95.31 289 VAL B O 1
ATOM 6677 N N . LYS B 1 290 ? -4.039 -20.047 -20.016 1 94.56 290 LYS B N 1
ATOM 6678 C CA . LYS B 1 290 ? -5.254 -20.844 -19.891 1 94.56 290 LYS B CA 1
ATOM 6679 C C . LYS B 1 290 ? -4.922 -22.297 -19.547 1 94.56 290 LYS B C 1
ATOM 6681 O O . LYS B 1 290 ? -4.703 -23.109 -20.453 1 94.56 290 LYS B O 1
ATOM 6686 N N . SER B 1 291 ? -5.012 -22.609 -18.312 1 94.38 291 SER B N 1
ATOM 6687 C CA . SER B 1 291 ? -4.707 -23.953 -17.875 1 94.38 291 SER B CA 1
ATOM 6688 C C . SER B 1 291 ? -5.898 -24.891 -18.078 1 94.38 291 SER B C 1
ATOM 6690 O O . SER B 1 291 ? -7.023 -24.547 -17.703 1 94.38 291 SER B O 1
ATOM 6692 N N . ILE B 1 292 ? -5.609 -26.031 -18.641 1 93.25 292 ILE B N 1
ATOM 6693 C CA . ILE B 1 292 ? -6.66 -27 -18.938 1 93.25 292 ILE B CA 1
ATOM 6694 C C . ILE B 1 292 ? -6.258 -28.375 -18.422 1 93.25 292 ILE B C 1
ATOM 6696 O O . ILE B 1 292 ? -5.289 -28.969 -18.906 1 93.25 292 ILE B O 1
ATOM 6700 N N . ASN B 1 293 ? -7.008 -28.844 -17.438 1 92.12 293 ASN B N 1
ATOM 6701 C CA . ASN B 1 293 ? -6.852 -30.219 -17 1 92.12 293 ASN B CA 1
ATOM 6702 C C . ASN B 1 293 ? -7.602 -31.188 -17.922 1 92.12 293 ASN B C 1
ATOM 6704 O O . ASN B 1 293 ? -8.828 -31.297 -17.859 1 92.12 293 ASN B O 1
ATOM 6708 N N . CYS B 1 294 ? -6.848 -31.969 -18.656 1 93.62 294 CYS B N 1
ATOM 6709 C CA . CYS B 1 294 ? -7.406 -32.812 -19.719 1 93.62 294 CYS B CA 1
ATOM 6710 C C . CYS B 1 294 ? -8.211 -33.969 -19.156 1 93.62 294 CYS B C 1
ATOM 6712 O O . CYS B 1 294 ? -8.992 -34.594 -19.859 1 93.62 294 CYS B O 1
ATOM 6714 N N . GLU B 1 295 ? -8.039 -34.219 -17.891 1 87.69 295 GLU B N 1
ATOM 6715 C CA . GLU B 1 295 ? -8.82 -35.281 -17.25 1 87.69 295 GLU B CA 1
ATOM 6716 C C . GLU B 1 295 ? -10.281 -34.875 -17.109 1 87.69 295 GLU B C 1
ATOM 6718 O O . GLU B 1 295 ? -11.164 -35.719 -17.016 1 87.69 295 GLU B O 1
ATOM 6723 N N . PHE B 1 296 ? -10.492 -33.594 -17.078 1 84.56 296 PHE B N 1
ATOM 6724 C CA . PHE B 1 296 ? -11.836 -33.125 -16.766 1 84.56 296 PHE B CA 1
ATOM 6725 C C . PHE B 1 296 ? -12.398 -32.281 -17.906 1 84.56 296 PHE B C 1
ATOM 6727 O O . PHE B 1 296 ? -13.609 -32.094 -18.016 1 84.56 296 PHE B O 1
ATOM 6734 N N . ALA B 1 297 ? -11.586 -31.844 -18.781 1 90.06 297 ALA B N 1
ATOM 6735 C CA . ALA B 1 297 ? -12.008 -30.969 -19.875 1 90.06 297 ALA B CA 1
ATOM 6736 C C . ALA B 1 297 ? -12.656 -31.781 -21 1 90.06 297 ALA B C 1
ATOM 6738 O O . ALA B 1 297 ? -12.219 -32.875 -21.312 1 90.06 297 ALA B O 1
ATOM 6739 N N . THR B 1 298 ? -13.648 -31.156 -21.656 1 91.31 298 THR B N 1
ATOM 6740 C CA . THR B 1 298 ? -14.25 -31.766 -22.828 1 91.31 298 THR B CA 1
ATOM 6741 C C . THR B 1 298 ? -13.406 -31.484 -24.078 1 91.31 298 THR B C 1
ATOM 6743 O O . THR B 1 298 ? -12.664 -30.5 -24.125 1 91.31 298 THR B O 1
ATOM 6746 N N . PRO B 1 299 ? -13.531 -32.375 -25.016 1 93.69 299 PRO B N 1
ATOM 6747 C CA . PRO B 1 299 ? -12.812 -32.125 -26.266 1 93.69 299 PRO B CA 1
ATOM 6748 C C . PRO B 1 299 ? -13.148 -30.781 -26.891 1 93.69 299 PRO B C 1
ATOM 6750 O O . PRO B 1 299 ? -12.273 -30.125 -27.453 1 93.69 299 PRO B O 1
ATOM 6753 N N . GLU B 1 300 ? -14.367 -30.359 -26.766 1 93.56 300 GLU B N 1
ATOM 6754 C CA . GLU B 1 300 ? -14.789 -29.078 -27.312 1 93.56 300 GLU B CA 1
ATOM 6755 C C . GLU B 1 300 ? -14.078 -27.922 -26.609 1 93.56 300 GLU B C 1
ATOM 6757 O O . GLU B 1 300 ? -13.672 -26.953 -27.266 1 93.56 300 GLU B O 1
ATOM 6762 N N . GLU B 1 301 ? -13.969 -28.062 -25.344 1 91.81 301 GLU B N 1
ATOM 6763 C CA . GLU B 1 301 ? -13.281 -27.031 -24.562 1 91.81 301 GLU B CA 1
ATOM 6764 C C . GLU B 1 301 ? -11.812 -26.938 -24.953 1 91.81 301 GLU B C 1
ATOM 6766 O O . GLU B 1 301 ? -11.273 -25.828 -25.094 1 91.81 301 GLU B O 1
ATOM 6771 N N . ILE B 1 302 ? -11.18 -28.047 -25.109 1 94.31 302 ILE B N 1
ATOM 6772 C CA . ILE B 1 302 ? -9.773 -28.109 -25.5 1 94.31 302 ILE B CA 1
ATOM 6773 C C . ILE B 1 302 ? -9.602 -27.469 -26.875 1 94.31 302 ILE B C 1
ATOM 6775 O O . ILE B 1 302 ? -8.719 -26.625 -27.078 1 94.31 302 ILE B O 1
ATOM 6779 N N . GLN B 1 303 ? -10.508 -27.812 -27.797 1 94.5 303 GLN B N 1
ATOM 6780 C CA . GLN B 1 303 ? -10.438 -27.297 -29.156 1 94.5 303 GLN B CA 1
ATOM 6781 C C . GLN B 1 303 ? -10.617 -25.781 -29.172 1 94.5 303 GLN B C 1
ATOM 6783 O O . GLN B 1 303 ? -9.836 -25.062 -29.812 1 94.5 303 GLN B O 1
ATOM 6788 N N . THR B 1 304 ? -11.594 -25.281 -28.531 1 93 304 THR B N 1
ATOM 6789 C CA . THR B 1 304 ? -11.898 -23.859 -28.5 1 93 304 THR B CA 1
ATOM 6790 C C . THR B 1 304 ? -10.719 -23.062 -27.938 1 93 304 THR B C 1
ATOM 6792 O O . THR B 1 304 ? -10.352 -22.016 -28.484 1 93 304 THR B O 1
ATOM 6795 N N . ASN B 1 305 ? -10.117 -23.547 -26.875 1 91.69 305 ASN B N 1
ATOM 6796 C CA . ASN B 1 305 ? -8.992 -22.844 -26.266 1 91.69 305 ASN B CA 1
ATOM 6797 C C . ASN B 1 305 ? -7.766 -22.844 -27.172 1 91.69 305 ASN B C 1
ATOM 6799 O O . ASN B 1 305 ? -7.078 -21.828 -27.297 1 91.69 305 ASN B O 1
ATOM 6803 N N . LEU B 1 306 ? -7.527 -23.906 -27.797 1 92.94 306 LEU B N 1
ATOM 6804 C CA . LEU B 1 306 ? -6.363 -24.031 -28.672 1 92.94 306 LEU B CA 1
ATOM 6805 C C . LEU B 1 306 ? -6.465 -23.078 -29.859 1 92.94 306 LEU B C 1
ATOM 6807 O O . LEU B 1 306 ? -5.449 -22.578 -30.344 1 92.94 306 LEU B O 1
ATOM 6811 N N . GLU B 1 307 ? -7.633 -22.844 -30.297 1 92.31 307 GLU B N 1
ATOM 6812 C CA . GLU B 1 307 ? -7.848 -21.969 -31.438 1 92.31 307 GLU B CA 1
ATOM 6813 C C . GLU B 1 307 ? -7.598 -20.516 -31.078 1 92.31 307 GLU B C 1
ATOM 6815 O O . GLU B 1 307 ? -7.219 -19.719 -31.938 1 92.31 307 GLU B O 1
ATOM 6820 N N . GLN B 1 308 ? -7.711 -20.188 -29.938 1 91 308 GLN B N 1
ATOM 6821 C CA . GLN B 1 308 ? -7.699 -18.797 -29.531 1 91 308 GLN B CA 1
ATOM 6822 C C . GLN B 1 308 ? -6.324 -18.391 -29 1 91 308 GLN B C 1
ATOM 6824 O O . GLN B 1 308 ? -6.035 -17.203 -28.859 1 91 308 GLN B O 1
ATOM 6829 N N . VAL B 1 309 ? -5.445 -19.297 -28.75 1 94.94 309 VAL B N 1
ATOM 6830 C CA . VAL B 1 309 ? -4.195 -18.984 -28.062 1 94.94 309 VAL B CA 1
ATOM 6831 C C . VAL B 1 309 ? -3.074 -18.812 -29.094 1 94.94 309 VAL B C 1
ATOM 6833 O O . VAL B 1 309 ? -3.24 -19.172 -30.266 1 94.94 309 VAL B O 1
ATOM 6836 N N . ASP B 1 310 ? -1.908 -18.234 -28.703 1 95.25 310 ASP B N 1
ATOM 6837 C CA . ASP B 1 310 ? -0.76 -17.969 -29.562 1 95.25 310 ASP B CA 1
ATOM 6838 C C . ASP B 1 310 ? 0.292 -19.062 -29.438 1 95.25 310 ASP B C 1
ATOM 6840 O O . ASP B 1 310 ? 1.196 -19.172 -30.266 1 95.25 310 ASP B O 1
ATOM 6844 N N . GLY B 1 311 ? 0.238 -19.891 -28.516 1 96.5 311 GLY B N 1
ATOM 6845 C CA . GLY B 1 311 ? 1.094 -21.047 -28.234 1 96.5 311 GLY B CA 1
ATOM 6846 C C . GLY B 1 311 ? 0.492 -22 -27.234 1 96.5 311 GLY B C 1
ATOM 6847 O O . GLY B 1 311 ? -0.53 -21.703 -26.609 1 96.5 311 GLY B O 1
ATOM 6848 N N . PHE B 1 312 ? 1.096 -23.188 -27.109 1 97.38 312 PHE B N 1
ATOM 6849 C CA . PHE B 1 312 ? 0.55 -24.125 -26.141 1 97.38 312 PHE B CA 1
ATOM 6850 C C . PHE B 1 312 ? 1.642 -25.047 -25.594 1 97.38 312 PHE B C 1
ATOM 6852 O O . PHE B 1 312 ? 2.68 -25.219 -26.234 1 97.38 312 PHE B O 1
ATOM 6859 N N . LEU B 1 313 ? 1.457 -25.5 -24.422 1 97.88 313 LEU B N 1
ATOM 6860 C CA . LEU B 1 313 ? 2.258 -26.547 -23.797 1 97.88 313 LEU B CA 1
ATOM 6861 C C . LEU B 1 313 ? 1.396 -27.75 -23.422 1 97.88 313 LEU B C 1
ATOM 6863 O O . LEU B 1 313 ? 0.25 -27.578 -22.984 1 97.88 313 LEU B O 1
ATOM 6867 N N . ILE B 1 314 ? 1.901 -28.922 -23.641 1 97.56 314 ILE B N 1
ATOM 6868 C CA . ILE B 1 314 ? 1.167 -30.141 -23.312 1 97.56 314 ILE B CA 1
ATOM 6869 C C . ILE B 1 314 ? 1.996 -31 -22.359 1 97.56 314 ILE B C 1
ATOM 6871 O O . ILE B 1 314 ? 3.164 -31.297 -22.641 1 97.56 314 ILE B O 1
ATOM 6875 N N . GLY B 1 315 ? 1.466 -31.344 -21.203 1 96.62 315 GLY B N 1
ATOM 6876 C CA . GLY B 1 315 ? 2.15 -32.125 -20.172 1 96.62 315 GLY B CA 1
ATOM 6877 C C . GLY B 1 315 ? 1.48 -33.438 -19.875 1 96.62 315 GLY B C 1
ATOM 6878 O O . GLY B 1 315 ? 0.252 -33.531 -19.797 1 96.62 315 GLY B O 1
ATOM 6879 N N . SER B 1 316 ? 2.271 -34.5 -19.672 1 95.75 316 SER B N 1
ATOM 6880 C CA . SER B 1 316 ? 1.746 -35.844 -19.453 1 95.75 316 SER B CA 1
ATOM 6881 C C . SER B 1 316 ? 2.594 -36.594 -18.438 1 95.75 316 SER B C 1
ATOM 6883 O O . SER B 1 316 ? 3.82 -36.469 -18.422 1 95.75 316 SER B O 1
ATOM 6885 N N . PRO B 1 317 ? 1.873 -37.344 -17.547 1 92.94 317 PRO B N 1
ATOM 6886 C CA . PRO B 1 317 ? 2.625 -38.375 -16.859 1 92.94 317 PRO B CA 1
ATOM 6887 C C . PRO B 1 317 ? 2.926 -39.562 -17.766 1 92.94 317 PRO B C 1
ATOM 6889 O O . PRO B 1 317 ? 2.4 -39.656 -18.875 1 92.94 317 PRO B O 1
ATOM 6892 N N . THR B 1 318 ? 3.908 -40.406 -17.375 1 89.31 318 THR B N 1
ATOM 6893 C CA . THR B 1 318 ? 4.16 -41.656 -18.062 1 89.31 318 THR B CA 1
ATOM 6894 C C . THR B 1 318 ? 3.73 -42.844 -17.203 1 89.31 318 THR B C 1
ATOM 6896 O O . THR B 1 318 ? 4.262 -43.031 -16.109 1 89.31 318 THR B O 1
ATOM 6899 N N . ILE B 1 319 ? 2.75 -43.469 -17.625 1 83 319 ILE B N 1
ATOM 6900 C CA . ILE B 1 319 ? 2.25 -44.656 -16.906 1 83 319 ILE B CA 1
ATOM 6901 C C . ILE B 1 319 ? 2.461 -45.906 -17.766 1 83 319 ILE B C 1
ATOM 6903 O O . ILE B 1 319 ? 1.852 -46.031 -18.828 1 83 319 ILE B O 1
ATOM 6907 N N . GLY B 1 320 ? 3.209 -46.844 -17.281 1 82.94 320 GLY B N 1
ATOM 6908 C CA . GLY B 1 320 ? 3.496 -48.062 -18.047 1 82.94 320 GLY B CA 1
ATOM 6909 C C . GLY B 1 320 ? 4.059 -47.75 -19.422 1 82.94 320 GLY B C 1
ATOM 6910 O O . GLY B 1 320 ? 3.662 -48.406 -20.406 1 82.94 320 GLY B O 1
ATOM 6911 N N . GLY B 1 321 ? 4.785 -46.656 -19.516 1 85.44 321 GLY B N 1
ATOM 6912 C CA . GLY B 1 321 ? 5.441 -46.312 -20.766 1 85.44 321 GLY B CA 1
ATOM 6913 C C . GLY B 1 321 ? 4.543 -45.562 -21.703 1 85.44 321 GLY B C 1
ATOM 6914 O O . GLY B 1 321 ? 4.969 -45.156 -22.797 1 85.44 321 GLY B O 1
ATOM 6915 N N . HIS B 1 322 ? 3.299 -45.312 -21.312 1 89.38 322 HIS B N 1
ATOM 6916 C CA . HIS B 1 322 ? 2.336 -44.688 -22.219 1 89.38 322 HIS B CA 1
ATOM 6917 C C . HIS B 1 322 ? 1.751 -43.406 -21.609 1 89.38 322 HIS B C 1
ATOM 6919 O O . HIS B 1 322 ? 1.804 -43.219 -20.391 1 89.38 322 HIS B O 1
ATOM 6925 N N . ALA B 1 323 ? 1.215 -42.562 -22.469 1 92.69 323 ALA B N 1
ATOM 6926 C CA . ALA B 1 323 ? 0.42 -41.406 -22.031 1 92.69 323 ALA B CA 1
ATOM 6927 C C . ALA B 1 323 ? -1.015 -41.812 -21.719 1 92.69 323 ALA B C 1
ATOM 6929 O O . ALA B 1 323 ? -1.59 -42.656 -22.422 1 92.69 323 ALA B O 1
ATOM 6930 N N . PRO B 1 324 ? -1.59 -41.281 -20.734 1 93 324 PRO B N 1
ATOM 6931 C CA . PRO B 1 324 ? -2.982 -41.625 -20.422 1 93 324 PRO B CA 1
ATOM 6932 C C . PRO B 1 324 ? -3.951 -41.188 -21.516 1 93 324 PRO B C 1
ATOM 6934 O O . PRO B 1 324 ? -3.609 -40.312 -22.328 1 93 324 PRO B O 1
ATOM 6937 N N . THR B 1 325 ? -5.117 -41.719 -21.5 1 93.06 325 THR B N 1
ATOM 6938 C CA . THR B 1 325 ? -6.129 -41.531 -22.531 1 93.06 325 THR B CA 1
ATOM 6939 C C . THR B 1 325 ? -6.477 -40.062 -22.688 1 93.06 325 THR B C 1
ATOM 6941 O O . THR B 1 325 ? -6.602 -39.531 -23.797 1 93.06 325 THR B O 1
ATOM 6944 N N . PRO B 1 326 ? -6.637 -39.312 -21.562 1 93.56 326 PRO B N 1
ATOM 6945 C CA . PRO B 1 326 ? -6.98 -37.906 -21.703 1 93.56 326 PRO B CA 1
ATOM 6946 C C . PRO B 1 326 ? -5.934 -37.125 -22.5 1 93.56 326 PRO B C 1
ATOM 6948 O O . PRO B 1 326 ? -6.281 -36.219 -23.25 1 93.56 326 PRO B O 1
ATOM 6951 N N . ILE B 1 327 ? -4.711 -37.469 -22.328 1 95.69 327 ILE B N 1
ATOM 6952 C CA . ILE B 1 327 ? -3.637 -36.75 -23.031 1 95.69 327 ILE B CA 1
ATOM 6953 C C . ILE B 1 327 ? -3.631 -37.156 -24.5 1 95.69 327 ILE B C 1
ATOM 6955 O O . ILE B 1 327 ? -3.391 -36.312 -25.375 1 95.69 327 ILE B O 1
ATOM 6959 N N . ASN B 1 328 ? -3.871 -38.438 -24.75 1 95.5 328 ASN B N 1
ATOM 6960 C CA . ASN B 1 328 ? -3.975 -38.875 -26.125 1 95.5 328 ASN B CA 1
ATOM 6961 C C . ASN B 1 328 ? -5.098 -38.156 -26.875 1 95.5 328 ASN B C 1
ATOM 6963 O O . ASN B 1 328 ? -4.949 -37.781 -28.047 1 95.5 328 ASN B O 1
ATOM 6967 N N . THR B 1 329 ? -6.141 -38.031 -26.203 1 95.44 329 THR B N 1
ATOM 6968 C CA . THR B 1 329 ? -7.266 -37.312 -26.781 1 95.44 329 THR B CA 1
ATOM 6969 C C . THR B 1 329 ? -6.883 -35.844 -27.078 1 95.44 329 THR B C 1
ATOM 6971 O O . THR B 1 329 ? -7.152 -35.344 -28.156 1 95.44 329 THR B O 1
ATOM 6974 N N . ALA B 1 330 ? -6.316 -35.188 -26.109 1 96.19 330 ALA B N 1
ATOM 6975 C CA . ALA B 1 330 ? -5.891 -33.812 -26.281 1 96.19 330 ALA B CA 1
ATOM 6976 C C . ALA B 1 330 ? -4.902 -33.688 -27.438 1 96.19 330 ALA B C 1
ATOM 6978 O O . ALA B 1 330 ? -5 -32.75 -28.25 1 96.19 330 ALA B O 1
ATOM 6979 N N . LEU B 1 331 ? -3.953 -34.594 -27.484 1 96.19 331 LEU B N 1
ATOM 6980 C CA . LEU B 1 331 ? -2.963 -34.594 -28.547 1 96.19 331 LEU B CA 1
ATOM 6981 C C . LEU B 1 331 ? -3.631 -34.75 -29.906 1 96.19 331 LEU B C 1
ATOM 6983 O O . LEU B 1 331 ? -3.246 -34.094 -30.875 1 96.19 331 LEU B O 1
ATOM 6987 N N . GLY B 1 332 ? -4.566 -35.656 -29.969 1 95.75 332 GLY B N 1
ATOM 6988 C CA . GLY B 1 332 ? -5.324 -35.812 -31.203 1 95.75 332 GLY B CA 1
ATOM 6989 C C . GLY B 1 332 ? -6 -34.531 -31.672 1 95.75 332 GLY B C 1
ATOM 6990 O O . GLY B 1 332 ? -6.008 -34.25 -32.875 1 95.75 332 GLY B O 1
ATOM 6991 N N . ILE B 1 333 ? -6.562 -33.844 -30.766 1 95.81 333 ILE B N 1
ATOM 6992 C CA . ILE B 1 333 ? -7.234 -32.594 -31.078 1 95.81 333 ILE B CA 1
ATOM 6993 C C . ILE B 1 333 ? -6.211 -31.578 -31.562 1 95.81 333 ILE B C 1
ATOM 6995 O O . ILE B 1 333 ? -6.457 -30.875 -32.562 1 95.81 333 ILE B O 1
ATOM 6999 N N . VAL B 1 334 ? -5.07 -31.484 -30.906 1 94.44 334 VAL B N 1
ATOM 7000 C CA . VAL B 1 334 ? -3.996 -30.578 -31.297 1 94.44 334 VAL B CA 1
ATOM 7001 C C . VAL B 1 334 ? -3.58 -30.859 -32.719 1 94.44 334 VAL B C 1
ATOM 7003 O O . VAL B 1 334 ? -3.414 -29.938 -33.531 1 94.44 334 VAL B O 1
ATOM 7006 N N . LEU B 1 335 ? -3.445 -32.094 -33.062 1 94.56 335 LEU B N 1
ATOM 7007 C CA . LEU B 1 335 ? -2.951 -32.5 -34.375 1 94.56 335 LEU B CA 1
ATOM 7008 C C . LEU B 1 335 ? -4.016 -32.281 -35.438 1 94.56 335 LEU B C 1
ATOM 7010 O O . LEU B 1 335 ? -3.686 -32.031 -36.594 1 94.56 335 LEU B O 1
ATOM 7014 N N . LYS B 1 336 ? -5.219 -32.312 -35.031 1 92.75 336 LYS B N 1
ATOM 7015 C CA . LYS B 1 336 ? -6.324 -32.156 -35.969 1 92.75 336 LYS B CA 1
ATOM 7016 C C . LYS B 1 336 ? -6.613 -30.688 -36.25 1 92.75 336 LYS B C 1
ATOM 7018 O O . LYS B 1 336 ? -6.832 -30.312 -37.406 1 92.75 336 LYS B O 1
ATOM 7023 N N . VAL B 1 337 ? -6.625 -29.891 -35.281 1 88.44 337 VAL B N 1
ATOM 7024 C CA . VAL B 1 337 ? -7.145 -28.531 -35.438 1 88.44 337 VAL B CA 1
ATOM 7025 C C . VAL B 1 337 ? -6.031 -27.516 -35.219 1 88.44 337 VAL B C 1
ATOM 7027 O O . VAL B 1 337 ? -6.188 -26.344 -35.562 1 88.44 337 VAL B O 1
ATOM 7030 N N . GLY B 1 338 ? -4.953 -27.969 -34.75 1 84.38 338 GLY B N 1
ATOM 7031 C CA . GLY B 1 338 ? -3.908 -27.047 -34.344 1 84.38 338 GLY B CA 1
ATOM 7032 C C . GLY B 1 338 ? -3.215 -26.391 -35.531 1 84.38 338 GLY B C 1
ATOM 7033 O O . GLY B 1 338 ? -3.168 -26.953 -36.625 1 84.38 338 GLY B O 1
ATOM 7034 N N . ASP B 1 339 ? -2.787 -25.125 -35.375 1 87.75 339 ASP B N 1
ATOM 7035 C CA . ASP B 1 339 ? -1.947 -24.359 -36.281 1 87.75 339 ASP B CA 1
ATOM 7036 C C . ASP B 1 339 ? -0.467 -24.562 -35.969 1 87.75 339 ASP B C 1
ATOM 7038 O O . ASP B 1 339 ? 0.022 -24.125 -34.938 1 87.75 339 ASP B O 1
ATOM 7042 N N . ASN B 1 340 ? 0.239 -25.188 -36.812 1 90.38 340 ASN B N 1
ATOM 7043 C CA . ASN B 1 340 ? 1.624 -25.547 -36.531 1 90.38 340 ASN B CA 1
ATOM 7044 C C . ASN B 1 340 ? 2.545 -24.344 -36.594 1 90.38 340 ASN B C 1
ATOM 7046 O O . ASN B 1 340 ? 3.752 -24.453 -36.375 1 90.38 340 ASN B O 1
ATOM 7050 N N . ASN B 1 341 ? 1.945 -23.172 -36.812 1 91.25 341 ASN B N 1
ATOM 7051 C CA . ASN B 1 341 ? 2.705 -21.938 -36.719 1 91.25 341 ASN B CA 1
ATOM 7052 C C . ASN B 1 341 ? 2.832 -21.484 -35.25 1 91.25 341 ASN B C 1
ATOM 7054 O O . ASN B 1 341 ? 3.662 -20.641 -34.938 1 91.25 341 ASN B O 1
ATOM 7058 N N . LYS B 1 342 ? 2.016 -22.094 -34.469 1 93.62 342 LYS B N 1
ATOM 7059 C CA . LYS B 1 342 ? 2.053 -21.734 -33.062 1 93.62 342 LYS B CA 1
ATOM 7060 C C . LYS B 1 342 ? 3.189 -22.453 -32.344 1 93.62 342 LYS B C 1
ATOM 7062 O O . LYS B 1 342 ? 3.506 -23.609 -32.656 1 93.62 342 LYS B O 1
ATOM 7067 N N . LEU B 1 343 ? 3.766 -21.719 -31.422 1 95 343 LEU B N 1
ATOM 7068 C CA . LEU B 1 343 ? 4.855 -22.281 -30.625 1 95 343 LEU B CA 1
ATOM 7069 C C . LEU B 1 343 ? 4.34 -23.359 -29.672 1 95 343 LEU B C 1
ATOM 7071 O O . LEU B 1 343 ? 3.301 -23.188 -29.031 1 95 343 LEU B O 1
ATOM 7075 N N . ALA B 1 344 ? 5.07 -24.531 -29.594 1 96.94 344 ALA B N 1
ATOM 7076 C CA . ALA B 1 344 ? 4.633 -25.656 -28.766 1 96.94 344 ALA B CA 1
ATOM 7077 C C . ALA B 1 344 ? 5.684 -26 -27.719 1 96.94 344 ALA B C 1
ATOM 7079 O O . ALA B 1 344 ? 6.828 -25.562 -27.812 1 96.94 344 ALA B O 1
ATOM 7080 N N . GLY B 1 345 ? 5.316 -26.703 -26.688 1 97 345 GLY B N 1
ATOM 7081 C CA . GLY B 1 345 ? 6.199 -27.266 -25.688 1 97 345 GLY B CA 1
ATOM 7082 C C . GLY B 1 345 ? 5.645 -28.531 -25.047 1 97 345 GLY B C 1
ATOM 7083 O O . GLY B 1 345 ? 4.426 -28.719 -24.969 1 97 345 GLY B O 1
ATOM 7084 N N . VAL B 1 346 ? 6.539 -29.406 -24.641 1 97.69 346 VAL B N 1
ATOM 7085 C CA . VAL B 1 346 ? 6.156 -30.672 -24.016 1 97.69 346 VAL B CA 1
ATOM 7086 C C . VAL B 1 346 ? 6.832 -30.797 -22.656 1 97.69 346 VAL B C 1
ATOM 7088 O O . VAL B 1 346 ? 8.008 -30.453 -22.5 1 97.69 346 VAL B O 1
ATOM 7091 N N . PHE B 1 347 ? 6.043 -31.219 -21.641 1 96.88 347 PHE B N 1
ATOM 7092 C CA . PHE B 1 347 ? 6.609 -31.391 -20.297 1 96.88 347 PHE B CA 1
ATOM 7093 C C . PHE B 1 347 ? 5.926 -32.531 -19.562 1 96.88 347 PHE B C 1
ATOM 7095 O O . PHE B 1 347 ? 4.895 -33.062 -20.016 1 96.88 347 PHE B O 1
ATOM 7102 N N . GLY B 1 348 ? 6.531 -33 -18.469 1 95.06 348 GLY B N 1
ATOM 7103 C CA . GLY B 1 348 ? 5.863 -34 -17.656 1 95.06 348 GLY B CA 1
ATOM 7104 C C . GLY B 1 348 ? 6.789 -34.688 -16.688 1 95.06 348 GLY B C 1
ATOM 7105 O O . GLY B 1 348 ? 8.008 -34.469 -16.719 1 95.06 348 GLY B O 1
ATOM 7106 N N . SER B 1 349 ? 6.18 -35.406 -15.812 1 92.44 349 SER B N 1
ATOM 7107 C CA . SER B 1 349 ? 6.898 -36.188 -14.836 1 92.44 349 SER B CA 1
ATOM 7108 C C . SER B 1 349 ? 6.855 -37.688 -15.195 1 92.44 349 SER B C 1
ATOM 7110 O O . SER B 1 349 ? 5.895 -38.156 -15.82 1 92.44 349 SER B O 1
ATOM 7112 N N . TYR B 1 350 ? 7.953 -38.375 -14.883 1 88.44 350 TYR B N 1
ATOM 7113 C CA . TYR B 1 350 ? 8.023 -39.812 -15.125 1 88.44 350 TYR B CA 1
ATOM 7114 C C . TYR B 1 350 ? 8.758 -40.531 -14 1 88.44 350 TYR B C 1
ATOM 7116 O O . TYR B 1 350 ? 9.477 -39.906 -13.227 1 88.44 350 TYR B O 1
ATOM 7124 N N . GLY B 1 351 ? 8.461 -41.75 -13.758 1 81.19 351 GLY B N 1
ATOM 7125 C CA . GLY B 1 351 ? 9.141 -42.562 -12.75 1 81.19 351 GLY B CA 1
ATOM 7126 C C . GLY B 1 351 ? 10.367 -43.281 -13.297 1 81.19 351 GLY B C 1
ATOM 7127 O O . GLY B 1 351 ? 11.484 -43.031 -12.82 1 81.19 351 GLY B O 1
ATOM 7128 N N . TRP B 1 352 ? 10.094 -44.125 -14.258 1 78.38 352 TRP B N 1
ATOM 7129 C CA . TRP B 1 352 ? 11.172 -45 -14.734 1 78.38 352 TRP B CA 1
ATOM 7130 C C . TRP B 1 352 ? 11.633 -44.562 -16.125 1 78.38 352 TRP B C 1
ATOM 7132 O O . TRP B 1 352 ? 12.812 -44.281 -16.344 1 78.38 352 TRP B O 1
ATOM 7142 N N . SER B 1 353 ? 10.617 -44.625 -17.047 1 80 353 SER B N 1
ATOM 7143 C CA . SER B 1 353 ? 10.977 -44.188 -18.391 1 80 353 SER B CA 1
ATOM 7144 C C . SER B 1 353 ? 10.031 -43.094 -18.891 1 80 353 SER B C 1
ATOM 7146 O O . SER B 1 353 ? 8.875 -43.031 -18.453 1 80 353 SER B O 1
ATOM 7148 N N . GLY B 1 354 ? 10.406 -42.156 -19.578 1 84.12 354 GLY B N 1
ATOM 7149 C CA . GLY B 1 354 ? 9.664 -41.031 -20.062 1 84.12 354 GLY B CA 1
ATOM 7150 C C . GLY B 1 354 ? 9.195 -41.188 -21.5 1 84.12 354 GLY B C 1
ATOM 7151 O O . GLY B 1 354 ? 9.188 -40.219 -22.266 1 84.12 354 GLY B O 1
ATOM 7152 N N . GLU B 1 355 ? 8.68 -42.312 -21.875 1 88.56 355 GLU B N 1
ATOM 7153 C CA . GLU B 1 355 ? 8.328 -42.625 -23.266 1 88.56 355 GLU B CA 1
ATOM 7154 C C . GLU B 1 355 ? 7.133 -41.812 -23.734 1 88.56 355 GLU B C 1
ATOM 7156 O O . GLU B 1 355 ? 7.039 -41.469 -24.906 1 88.56 355 GLU B O 1
ATOM 7161 N N . ALA B 1 356 ? 6.242 -41.594 -22.828 1 92.5 356 ALA B N 1
ATOM 7162 C CA . ALA B 1 356 ? 5.062 -40.812 -23.188 1 92.5 356 ALA B CA 1
ATOM 7163 C C . ALA B 1 356 ? 5.461 -39.438 -23.734 1 92.5 356 ALA B C 1
ATOM 7165 O O . ALA B 1 356 ? 4.875 -38.969 -24.719 1 92.5 356 ALA B O 1
ATOM 7166 N N . LEU B 1 357 ? 6.387 -38.812 -23.188 1 94.69 357 LEU B N 1
ATOM 7167 C CA . LEU B 1 357 ? 6.824 -37.469 -23.578 1 94.69 357 LEU B CA 1
ATOM 7168 C C . LEU B 1 357 ? 7.531 -37.5 -24.922 1 94.69 357 LEU B C 1
ATOM 7170 O O . LEU B 1 357 ? 7.344 -36.625 -25.75 1 94.69 357 LEU B O 1
ATOM 7174 N N . ASP B 1 358 ? 8.305 -38.531 -25.156 1 94.25 358 ASP B N 1
ATOM 7175 C CA . ASP B 1 358 ? 8.961 -38.688 -26.453 1 94.25 358 ASP B CA 1
ATOM 7176 C C . 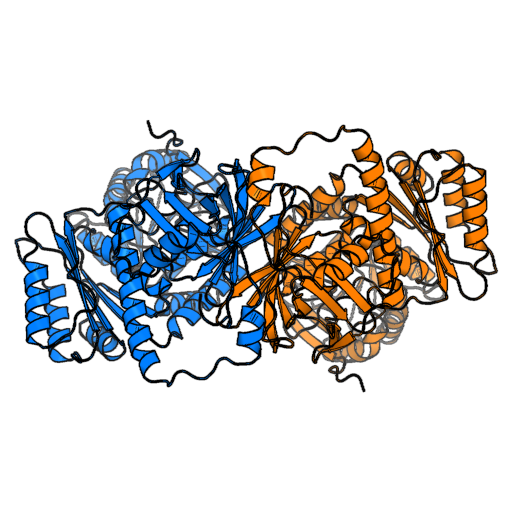ASP B 1 358 ? 7.941 -38.875 -27.562 1 94.25 358 ASP B C 1
ATOM 7178 O O . ASP B 1 358 ? 8.117 -38.344 -28.672 1 94.25 358 ASP B O 1
ATOM 7182 N N . MET B 1 359 ? 7.008 -39.688 -27.203 1 95.12 359 MET B N 1
ATOM 7183 C CA . MET B 1 359 ? 5.953 -39.938 -28.188 1 95.12 359 MET B CA 1
ATOM 7184 C C . MET B 1 359 ? 5.238 -38.625 -28.547 1 95.12 359 MET B C 1
ATOM 7186 O O . MET B 1 359 ? 5.016 -38.344 -29.734 1 95.12 359 MET B O 1
ATOM 7190 N N . ILE B 1 360 ? 4.844 -37.844 -27.578 1 96.56 360 ILE B N 1
ATOM 7191 C CA . ILE B 1 360 ? 4.137 -36.594 -27.812 1 96.56 360 ILE B CA 1
ATOM 7192 C C . ILE B 1 360 ? 5.008 -35.656 -28.641 1 96.56 360 ILE B C 1
ATOM 7194 O O . ILE B 1 360 ? 4.539 -35.062 -29.625 1 96.56 360 ILE B O 1
ATOM 7198 N N . GLU B 1 361 ? 6.238 -35.5 -28.219 1 96.12 361 GLU B N 1
ATOM 7199 C CA . GLU B 1 361 ? 7.168 -34.625 -28.938 1 96.12 361 GLU B CA 1
ATOM 7200 C C . GLU B 1 361 ? 7.305 -35.094 -30.391 1 96.12 361 GLU B C 1
ATOM 7202 O O . GLU B 1 361 ? 7.301 -34.25 -31.312 1 96.12 361 GLU B O 1
ATOM 7207 N N . GLY B 1 362 ? 7.492 -36.375 -30.609 1 96.06 362 GLY B N 1
ATOM 7208 C CA . GLY B 1 362 ? 7.625 -36.938 -31.953 1 96.06 362 GLY B CA 1
ATOM 7209 C C . GLY B 1 362 ? 6.438 -36.625 -32.844 1 96.06 362 GLY B C 1
ATOM 7210 O O . GLY B 1 362 ? 6.605 -36.219 -34 1 96.06 362 GLY B O 1
ATOM 7211 N N . LYS B 1 363 ? 5.25 -36.812 -32.344 1 96.5 363 LYS B N 1
ATOM 7212 C CA . LYS B 1 363 ? 4.035 -36.562 -33.125 1 96.5 363 LYS B CA 1
ATOM 7213 C C . LYS B 1 363 ? 3.916 -35.094 -33.469 1 96.5 363 LYS B C 1
ATOM 7215 O O . LYS B 1 363 ? 3.484 -34.75 -34.562 1 96.5 363 LYS B O 1
ATOM 7220 N N . LEU B 1 364 ? 4.234 -34.25 -32.531 1 96.5 364 LEU B N 1
ATOM 7221 C CA . LEU B 1 364 ? 4.176 -32.812 -32.781 1 96.5 364 LEU B CA 1
ATOM 7222 C C . LEU B 1 364 ? 5.234 -32.406 -33.812 1 96.5 364 LEU B C 1
ATOM 7224 O O . LEU B 1 364 ? 4.977 -31.578 -34.688 1 96.5 364 LEU B O 1
ATOM 7228 N N . ARG B 1 365 ? 6.395 -32.906 -33.625 1 95.81 365 ARG B N 1
ATOM 7229 C CA . ARG B 1 365 ? 7.457 -32.625 -34.594 1 95.81 365 ARG B CA 1
ATOM 7230 C C . ARG B 1 365 ? 7.059 -33.094 -36 1 95.81 365 ARG B C 1
ATOM 7232 O O . ARG B 1 365 ? 7.293 -32.375 -36.969 1 95.81 365 ARG B O 1
ATOM 7239 N N . ASP B 1 366 ? 6.504 -34.25 -36.125 1 96 366 ASP B N 1
ATOM 7240 C CA . ASP B 1 366 ? 6.043 -34.781 -37.375 1 96 366 ASP B CA 1
ATOM 7241 C C . ASP B 1 366 ? 4.973 -33.906 -38 1 96 366 ASP B C 1
ATOM 7243 O O . ASP B 1 366 ? 4.875 -33.812 -39.25 1 96 366 ASP B O 1
ATOM 7247 N N . ALA B 1 367 ? 4.23 -33.344 -37.188 1 95.62 367 ALA B N 1
ATOM 7248 C CA . ALA B 1 367 ? 3.16 -32.469 -37.656 1 95.62 367 ALA B CA 1
ATOM 7249 C C . ALA B 1 367 ? 3.701 -31.078 -38 1 95.62 367 ALA B C 1
ATOM 7251 O O . ALA B 1 367 ? 2.955 -30.203 -38.469 1 95.62 367 ALA B O 1
ATOM 7252 N N . GLY B 1 368 ? 5.012 -30.781 -37.656 1 94.94 368 GLY B N 1
ATOM 7253 C CA . GLY B 1 368 ? 5.656 -29.562 -38.125 1 94.94 368 GLY B CA 1
ATOM 7254 C C . GLY B 1 368 ? 5.699 -28.484 -37.031 1 94.94 368 GLY B C 1
ATOM 7255 O O . GLY B 1 368 ? 6.023 -27.328 -37.344 1 94.94 368 GLY B O 1
ATOM 7256 N N . TYR B 1 369 ? 5.375 -28.781 -35.875 1 95.75 369 TYR B N 1
ATOM 7257 C CA . TYR B 1 369 ? 5.387 -27.766 -34.812 1 95.75 369 TYR B CA 1
ATOM 7258 C C . TYR B 1 369 ? 6.812 -27.391 -34.438 1 95.75 369 TYR B C 1
ATOM 7260 O O . TYR B 1 369 ? 7.711 -28.234 -34.438 1 95.75 369 TYR B O 1
ATOM 7268 N N . ARG B 1 370 ? 6.992 -26.094 -34.156 1 94.81 370 ARG B N 1
ATOM 7269 C CA . ARG B 1 370 ? 8.234 -25.609 -33.562 1 94.81 370 ARG B CA 1
ATOM 7270 C C . ARG B 1 370 ? 8.133 -25.594 -32.031 1 94.81 370 ARG B C 1
ATOM 7272 O O . ARG B 1 370 ? 7.074 -25.297 -31.469 1 94.81 370 ARG B O 1
ATOM 7279 N N . PHE B 1 371 ? 9.289 -25.875 -31.422 1 95.12 371 PHE B N 1
ATOM 7280 C CA . PHE B 1 371 ? 9.273 -25.984 -29.969 1 95.12 371 PHE B CA 1
ATOM 7281 C C . PHE B 1 371 ? 9.945 -24.781 -29.328 1 95.12 371 PHE B C 1
ATOM 7283 O O . PHE B 1 371 ? 11.023 -24.359 -29.75 1 95.12 371 PHE B O 1
ATOM 7290 N N . GLY B 1 372 ? 9.281 -24.203 -28.391 1 92.38 372 GLY B N 1
ATOM 7291 C CA . GLY B 1 372 ? 9.828 -23.062 -27.672 1 92.38 372 GLY B CA 1
ATOM 7292 C C . GLY B 1 372 ? 10.664 -23.453 -26.469 1 92.38 372 GLY B C 1
ATOM 7293 O O . GLY B 1 372 ? 11.195 -22.594 -25.766 1 92.38 372 GLY B O 1
ATOM 7294 N N . LEU B 1 373 ? 10.703 -24.703 -26.141 1 91.38 373 LEU B N 1
ATOM 7295 C CA . LEU B 1 373 ? 11.516 -25.266 -25.062 1 91.38 373 LEU B CA 1
ATOM 7296 C C . LEU B 1 373 ? 11.914 -26.703 -25.391 1 91.38 373 LEU B C 1
ATOM 7298 O O . LEU B 1 373 ? 11.273 -27.359 -26.203 1 91.38 373 LEU B O 1
ATOM 7302 N N . ASP B 1 374 ? 13.047 -27.094 -24.781 1 91.06 374 ASP B N 1
ATOM 7303 C CA . ASP B 1 374 ? 13.336 -28.516 -24.812 1 91.06 374 ASP B CA 1
ATOM 7304 C C . ASP B 1 374 ? 12.344 -29.297 -23.953 1 91.06 374 ASP B C 1
ATOM 7306 O O . ASP B 1 374 ? 11.93 -28.828 -22.891 1 91.06 374 ASP B O 1
ATOM 7310 N N . THR B 1 375 ? 11.945 -30.453 -24.516 1 94.25 375 THR B N 1
ATOM 7311 C CA . THR B 1 375 ? 11 -31.281 -23.766 1 94.25 375 THR B CA 1
ATOM 7312 C C . THR B 1 375 ? 11.469 -31.469 -22.328 1 94.25 375 THR B C 1
ATOM 7314 O O . THR B 1 375 ? 12.57 -31.969 -22.094 1 94.25 375 THR B O 1
ATOM 7317 N N . LEU B 1 376 ? 10.617 -31.047 -21.422 1 93.75 376 LEU B N 1
ATOM 7318 C CA . LEU B 1 376 ? 10.969 -31.047 -20.016 1 93.75 376 LEU B CA 1
ATOM 7319 C C . LEU B 1 376 ? 10.539 -32.344 -19.344 1 93.75 376 LEU B C 1
ATOM 7321 O O . LEU B 1 376 ? 9.336 -32.625 -19.203 1 93.75 376 LEU B O 1
ATOM 7325 N N . LYS B 1 377 ? 11.5 -33.125 -18.953 1 93.19 377 LYS B N 1
ATOM 7326 C CA . LYS B 1 377 ? 11.258 -34.406 -18.266 1 93.19 377 LYS B CA 1
ATOM 7327 C C . LYS B 1 377 ? 11.719 -34.312 -16.812 1 93.19 377 LYS B C 1
ATOM 7329 O O . LYS B 1 377 ? 12.898 -34.094 -16.531 1 93.19 377 LYS B O 1
ATOM 7334 N N . VAL B 1 378 ? 10.781 -34.469 -15.914 1 91.69 378 VAL B N 1
ATOM 7335 C CA . VAL B 1 378 ? 11.102 -34.406 -14.492 1 91.69 378 VAL B CA 1
ATOM 7336 C C . VAL B 1 378 ? 10.867 -35.781 -13.859 1 91.69 378 VAL B C 1
ATOM 7338 O O . VAL B 1 378 ? 9.781 -36.344 -13.984 1 91.69 378 VAL B O 1
ATOM 7341 N N . LYS B 1 379 ? 11.898 -36.25 -13.227 1 89.44 379 LYS B N 1
ATOM 7342 C CA . LYS B 1 379 ? 11.766 -37.562 -12.578 1 89.44 379 LYS B CA 1
ATOM 7343 C C . LYS B 1 379 ? 11.086 -37.438 -11.219 1 89.44 379 LYS B C 1
ATOM 7345 O O . LYS B 1 379 ? 11.57 -36.719 -10.344 1 89.44 379 LYS B O 1
ATOM 7350 N N . PHE B 1 380 ? 10.016 -38.125 -11 1 88.19 380 PHE B N 1
ATOM 7351 C CA . PHE B 1 380 ? 9.266 -38.219 -9.75 1 88.19 380 PHE B CA 1
ATOM 7352 C C . PHE B 1 380 ? 8.797 -36.844 -9.305 1 88.19 380 PHE B C 1
ATOM 7354 O O . PHE B 1 380 ? 8.312 -36.031 -10.109 1 88.19 380 PHE B O 1
ATOM 7361 N N . LYS B 1 381 ? 8.766 -36.625 -7.98 1 87.5 381 LYS B N 1
ATOM 7362 C CA . LYS B 1 381 ? 8.266 -35.375 -7.395 1 87.5 381 LYS B CA 1
ATOM 7363 C C . LYS B 1 381 ? 9.312 -34.25 -7.5 1 87.5 381 LYS B C 1
ATOM 7365 O O . LYS B 1 381 ? 10.461 -34.438 -7.098 1 87.5 381 LYS B O 1
ATOM 7370 N N . PRO B 1 382 ? 8.906 -33.125 -8.148 1 90.88 382 PRO B N 1
ATOM 7371 C CA . PRO B 1 382 ? 9.867 -32.031 -8.273 1 90.88 382 PRO B CA 1
ATOM 7372 C C . PRO B 1 382 ? 10.258 -31.438 -6.93 1 90.88 382 PRO B C 1
ATOM 7374 O O . PRO B 1 382 ? 9.445 -31.391 -6.004 1 90.88 382 PRO B O 1
ATOM 7377 N N . ASP B 1 383 ? 11.477 -31.031 -6.797 1 89.5 383 ASP B N 1
ATOM 7378 C CA . ASP B 1 383 ? 11.938 -30.25 -5.656 1 89.5 383 ASP B CA 1
ATOM 7379 C C . ASP B 1 383 ? 11.93 -28.75 -5.977 1 89.5 383 ASP B C 1
ATOM 7381 O O . ASP B 1 383 ? 11.43 -28.344 -7.027 1 89.5 383 ASP B O 1
ATOM 7385 N N . ASP B 1 384 ? 12.438 -27.953 -5.09 1 88.94 384 ASP B N 1
ATOM 7386 C CA . ASP B 1 384 ? 12.367 -26.5 -5.242 1 88.94 384 ASP B CA 1
ATOM 7387 C C . ASP B 1 384 ? 13.195 -26.047 -6.438 1 88.94 384 ASP B C 1
ATOM 7389 O O . ASP B 1 384 ? 12.797 -25.125 -7.156 1 88.94 384 ASP B O 1
ATOM 7393 N N . VAL B 1 385 ? 14.297 -26.609 -6.613 1 89.12 385 VAL B N 1
ATOM 7394 C CA . VAL B 1 385 ? 15.172 -26.234 -7.723 1 89.12 385 VAL B CA 1
ATOM 7395 C C . VAL B 1 385 ? 14.484 -26.547 -9.047 1 89.12 385 VAL B C 1
ATOM 7397 O O . VAL B 1 385 ? 14.539 -25.75 -9.984 1 89.12 385 VAL B O 1
ATOM 7400 N N . THR B 1 386 ? 13.836 -27.75 -9.062 1 91.88 386 THR B N 1
ATOM 7401 C CA . THR B 1 386 ? 13.109 -28.125 -10.266 1 91.88 386 THR B CA 1
ATOM 7402 C C . THR B 1 386 ? 11.93 -27.203 -10.508 1 91.88 386 THR B C 1
ATOM 7404 O O . THR B 1 386 ? 11.648 -26.812 -11.648 1 91.88 386 THR B O 1
ATOM 7407 N N . LEU B 1 387 ? 11.242 -26.875 -9.477 1 92.56 387 LEU B N 1
ATOM 7408 C CA . LEU B 1 387 ? 10.109 -25.969 -9.609 1 92.56 387 LEU B CA 1
ATOM 7409 C C . LEU B 1 387 ? 10.555 -24.609 -10.141 1 92.56 387 LEU B C 1
ATOM 7411 O O . LEU B 1 387 ? 9.891 -24.031 -11 1 92.56 387 LEU B O 1
ATOM 7415 N N . LYS B 1 388 ? 11.609 -24.094 -9.594 1 91.06 388 LYS B N 1
ATOM 7416 C CA . LYS B 1 388 ? 12.164 -22.828 -10.078 1 91.06 388 LYS B CA 1
ATOM 7417 C C . LYS B 1 388 ? 12.57 -22.938 -11.547 1 91.06 388 LYS B C 1
ATOM 7419 O O . LYS B 1 388 ? 12.336 -22.016 -12.328 1 91.06 388 LYS B O 1
ATOM 7424 N N . PHE B 1 389 ? 13.211 -24.062 -11.883 1 92.62 389 PHE B N 1
ATOM 7425 C CA . PHE B 1 389 ? 13.57 -24.344 -13.266 1 92.62 389 PHE B CA 1
ATOM 7426 C C . PHE B 1 389 ? 12.344 -24.281 -14.164 1 92.62 389 PHE B C 1
ATOM 7428 O O . PHE B 1 389 ? 12.375 -23.641 -15.219 1 92.62 389 PHE B O 1
ATOM 7435 N N . CYS B 1 390 ? 11.266 -24.922 -13.758 1 94.44 390 CYS B N 1
ATOM 7436 C CA . CYS B 1 390 ? 10.031 -24.953 -14.531 1 94.44 390 CYS B CA 1
ATOM 7437 C C . CYS B 1 390 ? 9.438 -23.562 -14.672 1 94.44 390 CYS B C 1
ATOM 7439 O O . CYS B 1 390 ? 8.93 -23.203 -15.734 1 94.44 390 CYS B O 1
ATOM 7441 N N . GLU B 1 391 ? 9.438 -22.781 -13.602 1 94 391 GLU B N 1
ATOM 7442 C CA . GLU B 1 391 ? 8.992 -21.391 -13.656 1 94 391 GLU B CA 1
ATOM 7443 C C . GLU B 1 391 ? 9.773 -20.594 -14.703 1 94 391 GLU B C 1
ATOM 7445 O O . GLU B 1 391 ? 9.188 -19.844 -15.484 1 94 391 GLU B O 1
ATOM 7450 N N . GLU B 1 392 ? 11.117 -20.703 -14.711 1 93.56 392 GLU B N 1
ATOM 7451 C CA . GLU B 1 392 ? 11.969 -19.984 -15.656 1 93.56 392 GLU B CA 1
ATOM 7452 C C . GLU B 1 392 ? 11.695 -20.438 -17.094 1 93.56 392 GLU B C 1
ATOM 7454 O O . GLU B 1 392 ? 11.75 -19.641 -18.016 1 93.56 392 GLU B O 1
ATOM 7459 N N . VAL B 1 393 ? 11.43 -21.734 -17.234 1 94.5 393 VAL B N 1
ATOM 7460 C CA . VAL B 1 393 ? 11.07 -22.281 -18.547 1 94.5 393 VAL B CA 1
ATOM 7461 C C . VAL B 1 393 ? 9.812 -21.578 -19.062 1 94.5 393 VAL B C 1
ATOM 7463 O O . VAL B 1 393 ? 9.75 -21.188 -20.234 1 94.5 393 VAL B O 1
ATOM 7466 N N . GLY B 1 394 ? 8.836 -21.469 -18.172 1 95.69 394 GLY B N 1
ATOM 7467 C CA . GLY B 1 394 ? 7.633 -20.734 -18.531 1 95.69 394 GLY B CA 1
ATOM 7468 C C . GLY B 1 394 ? 7.898 -19.297 -18.922 1 95.69 394 GLY B C 1
ATOM 7469 O O . GLY B 1 394 ? 7.363 -18.812 -19.922 1 95.69 394 GLY B O 1
ATOM 7470 N N . THR B 1 395 ? 8.688 -18.625 -18.156 1 93.81 395 THR B N 1
ATOM 7471 C CA . THR B 1 395 ? 9.031 -17.234 -18.438 1 93.81 395 THR B CA 1
ATOM 7472 C C . THR B 1 395 ? 9.719 -17.109 -19.797 1 93.81 395 THR B C 1
ATOM 7474 O O . THR B 1 395 ? 9.406 -16.203 -20.562 1 93.81 395 THR B O 1
ATOM 7477 N N . ASP B 1 396 ? 10.688 -18 -20.109 1 94 396 ASP B N 1
ATOM 7478 C CA . ASP B 1 396 ? 11.406 -17.969 -21.375 1 94 396 ASP B CA 1
ATOM 7479 C C . ASP B 1 396 ? 10.445 -18.203 -22.547 1 94 396 ASP B C 1
ATOM 7481 O O . ASP B 1 396 ? 10.586 -17.578 -23.609 1 94 396 ASP B O 1
ATOM 7485 N N . PHE B 1 397 ? 9.539 -19.141 -22.344 1 95.56 397 PHE B N 1
ATOM 7486 C CA . PHE B 1 397 ? 8.539 -19.406 -23.375 1 95.56 397 PHE B CA 1
ATOM 7487 C C . PHE B 1 397 ? 7.73 -18.141 -23.672 1 95.56 397 PHE B C 1
ATOM 7489 O O . PHE B 1 397 ? 7.504 -17.812 -24.844 1 95.56 397 PHE B O 1
ATOM 7496 N N . ALA B 1 398 ? 7.289 -17.453 -22.641 1 95.12 398 ALA B N 1
ATOM 7497 C CA . ALA B 1 398 ? 6.543 -16.203 -22.781 1 95.12 398 ALA B CA 1
ATOM 7498 C C . ALA B 1 398 ? 7.367 -15.156 -23.531 1 95.12 398 ALA B C 1
ATOM 7500 O O . ALA B 1 398 ? 6.855 -14.477 -24.422 1 95.12 398 ALA B O 1
ATOM 7501 N N . GLN B 1 399 ? 8.633 -15.008 -23.141 1 92.31 399 GLN B N 1
ATOM 7502 C CA . GLN B 1 399 ? 9.516 -14.031 -23.766 1 92.31 399 GLN B CA 1
ATOM 7503 C C . GLN B 1 399 ? 9.688 -14.32 -25.266 1 92.31 399 GLN B C 1
ATOM 7505 O O . GLN B 1 399 ? 9.742 -13.398 -26.078 1 92.31 399 GLN B O 1
ATOM 7510 N N . THR B 1 400 ? 9.82 -15.578 -25.578 1 93.06 400 THR B N 1
ATOM 7511 C CA . THR B 1 400 ? 9.961 -15.984 -26.969 1 93.06 400 THR B CA 1
ATOM 7512 C C . THR B 1 400 ? 8.742 -15.57 -27.781 1 93.06 400 THR B C 1
ATOM 7514 O O . THR B 1 400 ? 8.867 -15.07 -28.906 1 93.06 400 THR B O 1
ATOM 7517 N N . LEU B 1 401 ? 7.566 -15.766 -27.234 1 94.38 401 LEU B N 1
ATOM 7518 C CA . LEU B 1 401 ? 6.328 -15.391 -27.906 1 94.38 401 LEU B CA 1
ATOM 7519 C C . LEU B 1 401 ? 6.246 -13.875 -28.078 1 94.38 401 LEU B C 1
ATOM 7521 O O . LEU B 1 401 ? 5.836 -13.398 -29.141 1 94.38 401 LEU B O 1
ATOM 7525 N N . LYS B 1 402 ? 6.652 -13.141 -27.094 1 91.19 402 LYS B N 1
ATOM 7526 C CA . LYS B 1 402 ? 6.598 -11.688 -27.156 1 91.19 402 LYS B CA 1
ATOM 7527 C C . LYS B 1 402 ? 7.582 -11.141 -28.188 1 91.19 402 LYS B C 1
ATOM 7529 O O . LYS B 1 402 ? 7.273 -10.188 -28.906 1 91.19 402 LYS B O 1
ATOM 7534 N N . LYS B 1 403 ? 8.781 -11.672 -28.234 1 88 403 LYS B N 1
ATOM 7535 C CA . LYS B 1 403 ? 9.797 -11.258 -29.203 1 88 403 LYS B CA 1
ATOM 7536 C C . LYS B 1 403 ? 9.32 -11.516 -30.641 1 88 403 LYS B C 1
ATOM 7538 O O . LYS B 1 403 ? 9.578 -10.711 -31.531 1 88 403 LYS B O 1
ATOM 7543 N N . ALA B 1 404 ? 8.688 -12.57 -30.797 1 85.31 404 ALA B N 1
ATOM 7544 C CA . ALA B 1 404 ? 8.18 -12.93 -32.125 1 85.31 404 ALA B CA 1
ATOM 7545 C C . ALA B 1 404 ? 7.113 -11.945 -32.562 1 85.31 404 ALA B C 1
ATOM 7547 O O . ALA B 1 404 ? 7.012 -11.633 -33.75 1 85.31 404 ALA B O 1
ATOM 7548 N N . LYS B 1 405 ? 6.441 -11.438 -31.703 1 81.56 405 LYS B N 1
ATOM 7549 C CA . LYS B 1 405 ? 5.395 -10.469 -32.031 1 81.56 405 LYS B CA 1
ATOM 7550 C C . LYS B 1 405 ? 5.988 -9.086 -32.281 1 81.56 405 LYS B C 1
ATOM 7552 O O . LYS B 1 405 ? 5.469 -8.328 -33.125 1 81.56 405 LYS B O 1
ATOM 7557 N N . LYS B 1 406 ? 7.055 -8.547 -31.578 1 70.56 406 LYS B N 1
ATOM 7558 C CA . LYS B 1 406 ? 7.684 -7.234 -31.688 1 70.56 406 LYS B CA 1
ATOM 7559 C C . LYS B 1 406 ? 8.438 -7.105 -33 1 70.56 406 LYS B C 1
ATOM 7561 O O . LYS B 1 406 ? 8.508 -6.023 -33.594 1 70.56 406 LYS B O 1
ATOM 7566 N N . VAL B 1 407 ? 9.352 -8.008 -33.375 1 64.44 407 VAL B N 1
ATOM 7567 C CA . VAL B 1 407 ? 10.18 -8.008 -34.594 1 64.44 407 VAL B CA 1
ATOM 7568 C C . VAL B 1 407 ? 9.344 -7.57 -35.781 1 64.44 407 VAL B C 1
ATOM 7570 O O . VAL B 1 407 ? 9.875 -7.062 -36.781 1 64.44 407 VAL B O 1
ATOM 7573 N N . ARG B 1 408 ? 8.172 -7.398 -35.656 1 58.81 408 ARG B N 1
ATOM 7574 C CA . ARG B 1 408 ? 7.383 -6.938 -36.812 1 58.81 408 ARG B CA 1
ATOM 7575 C C . ARG B 1 408 ? 7.305 -5.418 -36.844 1 58.81 408 ARG B C 1
ATOM 7577 O O . ARG B 1 408 ? 6.879 -4.832 -37.844 1 58.81 408 ARG B O 1
ATOM 7584 N N . VAL B 1 409 ? 7.941 -4.629 -35.75 1 60.62 409 VAL B N 1
ATOM 7585 C CA . VAL B 1 409 ? 7.859 -3.174 -35.688 1 60.62 409 VAL B CA 1
ATOM 7586 C C . VAL B 1 409 ? 9.258 -2.572 -35.844 1 60.62 409 VAL B C 1
ATOM 7588 O O . VAL B 1 409 ? 10.188 -2.953 -35.125 1 60.62 409 VAL B O 1
ATOM 7591 N N . PRO B 1 410 ? 9.656 -1.771 -36.812 1 64.44 410 PRO B N 1
ATOM 7592 C CA . PRO B 1 410 ? 10.977 -1.174 -37.031 1 64.44 410 PRO B CA 1
ATOM 7593 C C . PRO B 1 410 ? 11.477 -0.394 -35.812 1 64.44 410 PRO B C 1
ATOM 7595 O O . PRO B 1 410 ? 10.68 0.214 -35.094 1 64.44 410 PRO B O 1
ATOM 7598 N N . GLN B 1 411 ? 12.797 -0.544 -35.406 1 65.25 411 GLN B N 1
ATOM 7599 C CA . GLN B 1 411 ? 13.406 0.146 -34.281 1 65.25 411 GLN B CA 1
ATOM 7600 C C . GLN B 1 411 ? 13.414 1.656 -34.5 1 65.25 411 GLN B C 1
ATOM 7602 O O . GLN B 1 411 ? 13.945 2.143 -35.5 1 65.25 411 GLN B O 1
ATOM 7607 N N . GLN B 1 412 ? 12.648 2.436 -33.906 1 71.81 412 GLN B N 1
ATOM 7608 C CA . GLN B 1 412 ? 12.633 3.893 -33.969 1 71.81 412 GLN B CA 1
ATOM 7609 C C . GLN B 1 412 ? 13.766 4.496 -33.125 1 71.81 412 GLN B C 1
ATOM 7611 O O . GLN B 1 412 ? 14.234 3.883 -32.188 1 71.81 412 GLN B O 1
ATOM 7616 N N . ALA B 1 413 ? 14.344 5.676 -33.75 1 82.38 413 ALA B N 1
ATOM 7617 C CA . ALA B 1 413 ? 15.32 6.449 -33 1 82.38 413 ALA B CA 1
ATOM 7618 C C . ALA B 1 413 ? 14.797 6.789 -31.594 1 82.38 413 ALA B C 1
ATOM 7620 O O . ALA B 1 413 ? 13.594 6.977 -31.406 1 82.38 413 ALA B O 1
ATOM 7621 N N . ALA B 1 414 ? 15.781 6.812 -30.562 1 90 414 ALA B N 1
ATOM 7622 C CA . ALA B 1 414 ? 15.406 7.137 -29.188 1 90 414 ALA B CA 1
ATOM 7623 C C . ALA B 1 414 ? 14.742 8.508 -29.109 1 90 414 ALA B C 1
ATOM 7625 O O . ALA B 1 414 ? 15.219 9.469 -29.719 1 90 414 ALA B O 1
ATOM 7626 N N . THR B 1 415 ? 13.648 8.664 -28.453 1 92.81 415 THR B N 1
ATOM 7627 C CA . THR B 1 415 ? 12.945 9.93 -28.234 1 92.81 415 THR B CA 1
ATOM 7628 C C . THR B 1 415 ? 13.758 10.844 -27.312 1 92.81 415 THR B C 1
ATOM 7630 O O . THR B 1 415 ? 14.672 10.383 -26.625 1 92.81 415 THR B O 1
ATOM 7633 N N . PRO B 1 416 ? 13.484 12.156 -27.266 1 94.31 416 PRO B N 1
ATOM 7634 C CA . PRO B 1 416 ? 14.156 13.07 -26.328 1 94.31 416 PRO B CA 1
ATOM 7635 C C . PRO B 1 416 ? 14.031 12.633 -24.875 1 94.31 416 PRO B C 1
ATOM 7637 O O . PRO B 1 416 ? 14.992 12.758 -24.109 1 94.31 416 PRO B O 1
ATOM 7640 N N . VAL B 1 417 ? 12.867 12.102 -24.578 1 95.69 417 VAL B N 1
ATOM 7641 C CA . VAL B 1 417 ? 12.633 11.617 -23.219 1 95.69 417 VAL B CA 1
ATOM 7642 C C . VAL B 1 417 ? 13.586 10.461 -22.906 1 95.69 417 VAL B C 1
ATOM 7644 O O . VAL B 1 417 ? 14.227 10.445 -21.859 1 95.69 417 VAL B O 1
ATOM 7647 N N . GLU B 1 418 ? 13.641 9.57 -23.828 1 95 418 GLU B N 1
ATOM 7648 C CA . GLU B 1 418 ? 14.5 8.398 -23.625 1 95 418 GLU B CA 1
ATOM 7649 C C . GLU B 1 418 ? 15.969 8.805 -23.516 1 95 418 GLU B C 1
ATOM 7651 O O . GLU B 1 418 ? 16.719 8.219 -22.75 1 95 418 GLU B O 1
ATOM 7656 N N . GLN B 1 419 ? 16.391 9.797 -24.312 1 95.88 419 GLN B N 1
ATOM 7657 C CA . GLN B 1 419 ? 17.75 10.305 -24.25 1 95.88 419 GLN B CA 1
ATOM 7658 C C . GLN B 1 419 ? 18.047 10.938 -22.891 1 95.88 419 GLN B C 1
ATOM 7660 O O . GLN B 1 419 ? 19.125 10.727 -22.312 1 95.88 419 GLN B O 1
ATOM 7665 N N . ALA B 1 420 ? 17.125 11.727 -22.406 1 97.56 420 ALA B N 1
ATOM 7666 C CA . ALA B 1 420 ? 17.297 12.398 -21.125 1 97.56 420 ALA B CA 1
ATOM 7667 C C . ALA B 1 420 ? 17.328 11.391 -19.984 1 97.56 420 ALA B C 1
ATOM 7669 O O . ALA B 1 420 ? 18.188 11.484 -19.094 1 97.56 420 ALA B O 1
ATOM 7670 N N . VAL B 1 421 ? 16.422 10.422 -20 1 96.62 421 VAL B N 1
ATOM 7671 C CA . VAL B 1 421 ? 16.344 9.406 -18.953 1 96.62 421 VAL B CA 1
ATOM 7672 C C . VAL B 1 421 ? 17.641 8.602 -18.938 1 96.62 421 VAL B C 1
ATOM 7674 O O . VAL B 1 421 ? 18.094 8.172 -17.859 1 96.62 421 VAL B O 1
ATOM 7677 N N . GLY B 1 422 ? 18.219 8.438 -20.094 1 96.56 422 GLY B N 1
ATOM 7678 C CA . GLY B 1 422 ? 19.469 7.703 -20.203 1 96.56 422 GLY B CA 1
ATOM 7679 C C . GLY B 1 422 ? 20.578 8.305 -19.375 1 96.56 422 GLY B C 1
ATOM 7680 O O . GLY B 1 422 ? 21.578 7.637 -19.078 1 96.56 422 GLY B O 1
ATOM 7681 N N . ARG B 1 423 ? 20.469 9.555 -18.969 1 96.62 423 ARG B N 1
ATOM 7682 C CA . ARG B 1 423 ? 21.531 10.242 -18.234 1 96.62 423 ARG B CA 1
ATOM 7683 C C . ARG B 1 423 ? 21.359 10.047 -16.734 1 96.62 423 ARG B C 1
ATOM 7685 O O . ARG B 1 423 ? 22.172 10.539 -15.945 1 96.62 423 ARG B O 1
ATOM 7692 N N . ILE B 1 424 ? 20.266 9.43 -16.281 1 96.75 424 ILE B N 1
ATOM 7693 C CA . ILE B 1 424 ? 20.172 8.93 -14.922 1 96.75 424 ILE B CA 1
ATOM 7694 C C . ILE B 1 424 ? 20.969 7.641 -14.789 1 96.75 424 ILE B C 1
ATOM 7696 O O . ILE B 1 424 ? 20.609 6.613 -15.367 1 96.75 424 ILE B O 1
ATOM 7700 N N . VAL B 1 425 ? 22.016 7.727 -14.047 1 95.5 425 VAL B N 1
ATOM 7701 C CA . VAL B 1 425 ? 22.938 6.59 -14.008 1 95.5 425 VAL B CA 1
ATOM 7702 C C . VAL B 1 425 ? 23.062 6.082 -12.57 1 95.5 425 VAL B C 1
ATOM 7704 O O . VAL B 1 425 ? 22.656 6.762 -11.625 1 95.5 425 VAL B O 1
ATOM 7707 N N . GLY B 1 426 ? 23.578 4.863 -12.398 1 94.31 426 GLY B N 1
ATOM 7708 C CA . GLY B 1 426 ? 23.734 4.242 -11.094 1 94.31 426 GLY B CA 1
ATOM 7709 C C . GLY B 1 426 ? 24.891 3.258 -11.047 1 94.31 426 GLY B C 1
ATOM 7710 O O . GLY B 1 426 ? 25.531 2.992 -12.062 1 94.31 426 GLY B O 1
ATOM 7711 N N . SER B 1 427 ? 25.188 2.773 -9.859 1 97 427 SER B N 1
ATOM 7712 C CA . SER B 1 427 ? 26.25 1.802 -9.633 1 97 427 SER B CA 1
ATOM 7713 C C . SER B 1 427 ? 25.984 0.5 -10.375 1 97 427 SER B C 1
ATOM 7715 O O . SER B 1 427 ? 24.844 0.012 -10.398 1 97 427 SER B O 1
ATOM 7717 N N . VAL B 1 428 ? 27.016 0.018 -11.047 1 97.56 428 VAL B N 1
ATOM 7718 C CA . VAL B 1 428 ? 26.906 -1.313 -11.633 1 97.56 428 VAL B CA 1
ATOM 7719 C C . VAL B 1 428 ? 27.078 -2.373 -10.547 1 97.56 428 VAL B C 1
ATOM 7721 O O . VAL B 1 428 ? 28.125 -2.43 -9.891 1 97.56 428 VAL B O 1
ATOM 7724 N N . CYS B 1 429 ? 26.047 -3.16 -10.383 1 98.19 429 CYS B N 1
ATOM 7725 C CA . CYS B 1 429 ? 26.031 -4.148 -9.305 1 98.19 429 CYS B CA 1
ATOM 7726 C C . CYS B 1 429 ? 25.609 -5.512 -9.828 1 98.19 429 CYS B C 1
ATOM 7728 O O . CYS B 1 429 ? 24.984 -5.609 -10.891 1 98.19 429 CYS B O 1
ATOM 7730 N N . VAL B 1 430 ? 26 -6.504 -9.164 1 98.19 430 VAL B N 1
ATOM 7731 C CA . VAL B 1 430 ? 25.406 -7.832 -9.32 1 98.19 430 VAL B CA 1
ATOM 7732 C C . VAL B 1 430 ? 24.547 -8.156 -8.102 1 98.19 430 VAL B C 1
ATOM 7734 O O . VAL B 1 430 ? 25.031 -8.164 -6.969 1 98.19 430 VAL B O 1
ATOM 7737 N N . ILE B 1 431 ? 23.266 -8.336 -8.328 1 98.44 431 ILE B N 1
ATOM 7738 C CA . ILE B 1 431 ? 22.328 -8.727 -7.277 1 98.44 431 ILE B CA 1
ATOM 7739 C C . ILE B 1 431 ? 22.25 -10.25 -7.199 1 98.44 431 ILE B C 1
ATOM 7741 O O . ILE B 1 431 ? 22.078 -10.922 -8.219 1 98.44 431 ILE B O 1
ATOM 7745 N N . THR B 1 432 ? 22.469 -10.789 -6.051 1 98.31 432 THR B N 1
ATOM 7746 C CA . THR B 1 432 ? 22.375 -12.227 -5.84 1 98.31 432 THR B CA 1
ATOM 7747 C C . THR B 1 432 ? 21.344 -12.555 -4.773 1 98.31 432 THR B C 1
ATOM 7749 O O . THR B 1 432 ? 21.203 -11.828 -3.787 1 98.31 432 THR B O 1
ATOM 7752 N N . ALA B 1 433 ? 20.562 -13.547 -4.941 1 97 433 ALA B N 1
ATOM 7753 C CA . ALA B 1 433 ? 19.562 -13.992 -3.992 1 97 433 ALA B CA 1
ATOM 7754 C C . ALA B 1 433 ? 19.562 -15.516 -3.869 1 97 433 ALA B C 1
ATOM 7756 O O . ALA B 1 433 ? 19.875 -16.219 -4.828 1 97 433 ALA B O 1
ATOM 7757 N N . LYS B 1 434 ? 19.281 -15.922 -2.723 1 94.31 434 LYS B N 1
ATOM 7758 C CA . LYS B 1 434 ? 19.234 -17.359 -2.443 1 94.31 434 LYS B CA 1
ATOM 7759 C C . LYS B 1 434 ? 18.109 -17.688 -1.467 1 94.31 434 LYS B C 1
ATOM 7761 O O . LYS B 1 434 ? 17.875 -16.953 -0.51 1 94.31 434 LYS B O 1
ATOM 7766 N N . GLN B 1 435 ? 17.391 -18.734 -1.743 1 90.19 435 GLN B N 1
ATOM 7767 C CA . GLN B 1 435 ? 16.391 -19.328 -0.859 1 90.19 435 GLN B CA 1
ATOM 7768 C C . GLN B 1 435 ? 16.5 -20.859 -0.872 1 90.19 435 GLN B C 1
ATOM 7770 O O . GLN B 1 435 ? 16.203 -21.5 -1.883 1 90.19 435 GLN B O 1
ATOM 7775 N N . GLY B 1 436 ? 16.891 -21.422 0.272 1 87.38 436 GLY B N 1
ATOM 7776 C CA . GLY B 1 436 ? 17.188 -22.844 0.25 1 87.38 436 GLY B CA 1
ATOM 7777 C C . GLY B 1 436 ? 18.25 -23.219 -0.766 1 87.38 436 GLY B C 1
ATOM 7778 O O . GLY B 1 436 ? 19.344 -22.656 -0.757 1 87.38 436 GLY B O 1
ATOM 7779 N N . ASP B 1 437 ? 17.859 -24.094 -1.686 1 87.5 437 ASP B N 1
ATOM 7780 C CA . ASP B 1 437 ? 18.812 -24.562 -2.686 1 87.5 437 ASP B CA 1
ATOM 7781 C C . ASP B 1 437 ? 18.703 -23.75 -3.977 1 87.5 437 ASP B C 1
ATOM 7783 O O . ASP B 1 437 ? 19.484 -23.953 -4.91 1 87.5 437 ASP B O 1
ATOM 7787 N N . VAL B 1 438 ? 17.766 -22.859 -3.977 1 89.12 438 VAL B N 1
ATOM 7788 C CA . VAL B 1 438 ? 17.578 -22.016 -5.152 1 89.12 438 VAL B CA 1
ATOM 7789 C C . VAL B 1 438 ? 18.484 -20.781 -5.051 1 89.12 438 VAL B C 1
ATOM 7791 O O . VAL B 1 438 ? 18.438 -20.062 -4.051 1 89.12 438 VAL B O 1
ATOM 7794 N N . SER B 1 439 ? 19.328 -20.625 -5.941 1 92 439 SER B N 1
ATOM 7795 C CA . SER B 1 439 ? 20.219 -19.469 -6.004 1 92 439 SER B CA 1
ATOM 7796 C C . SER B 1 439 ? 20.234 -18.859 -7.402 1 92 439 SER B C 1
ATOM 7798 O O . SER B 1 439 ? 20.203 -19.578 -8.398 1 92 439 SER B O 1
ATOM 7800 N N . THR B 1 440 ? 20.156 -17.594 -7.531 1 93.62 440 THR B N 1
ATOM 7801 C CA . THR B 1 440 ? 20.203 -16.891 -8.812 1 93.62 440 THR B CA 1
ATOM 7802 C C . THR B 1 440 ? 20.781 -15.492 -8.641 1 93.62 440 THR B C 1
ATOM 7804 O O . THR B 1 440 ? 21.188 -15.109 -7.543 1 93.62 440 THR B O 1
ATOM 7807 N N . GLY B 1 441 ? 20.953 -14.797 -9.727 1 95.38 441 GLY B N 1
ATOM 7808 C CA . GLY B 1 441 ? 21.469 -13.438 -9.719 1 95.38 441 GLY B CA 1
ATOM 7809 C C . GLY B 1 441 ? 21.328 -12.734 -11.055 1 95.38 441 GLY B C 1
ATOM 7810 O O . GLY B 1 441 ? 20.984 -13.359 -12.055 1 95.38 441 GLY B O 1
ATOM 7811 N N . MET B 1 442 ? 21.547 -11.492 -11.016 1 95.44 442 MET B N 1
ATOM 7812 C CA . MET B 1 442 ? 21.469 -10.672 -12.227 1 95.44 442 MET B CA 1
ATOM 7813 C C . MET B 1 442 ? 22.359 -9.438 -12.094 1 95.44 442 MET B C 1
ATOM 7815 O O . MET B 1 442 ? 22.688 -9.016 -10.977 1 95.44 442 MET B O 1
ATOM 7819 N N . LEU B 1 443 ? 22.781 -8.969 -13.242 1 96.19 443 LEU B N 1
ATOM 7820 C CA . LEU B 1 443 ? 23.422 -7.656 -13.289 1 96.19 443 LEU B CA 1
ATOM 7821 C C . LEU B 1 443 ? 22.375 -6.547 -13.242 1 96.19 443 LEU B C 1
ATOM 7823 O O . LEU B 1 443 ? 21.312 -6.672 -13.844 1 96.19 443 LEU B O 1
ATOM 7827 N N . GLY B 1 444 ? 22.656 -5.488 -12.5 1 95.38 444 GLY B N 1
ATOM 7828 C CA . GLY B 1 444 ? 21.75 -4.355 -12.43 1 95.38 444 GLY B CA 1
ATOM 7829 C C . GLY B 1 444 ? 22.438 -3.049 -12.094 1 95.38 444 GLY B C 1
ATOM 7830 O O . GLY B 1 444 ? 23.516 -3.049 -11.492 1 95.38 444 GLY B O 1
ATOM 7831 N N . SER B 1 445 ? 21.812 -1.945 -12.547 1 96.44 445 SER B N 1
ATOM 7832 C CA . SER B 1 445 ? 22.344 -0.622 -12.25 1 96.44 445 SER B CA 1
ATOM 7833 C C . SER B 1 445 ? 21.266 0.303 -11.703 1 96.44 445 SER B C 1
ATOM 7835 O O . SER B 1 445 ? 21.531 1.467 -11.398 1 96.44 445 SER B O 1
ATOM 7837 N N . TRP B 1 446 ? 20.016 -0.154 -11.688 1 97.38 446 TRP B N 1
ATOM 7838 C CA . TRP B 1 446 ? 18.938 0.652 -11.141 1 97.38 446 TRP B CA 1
ATOM 7839 C C . TRP B 1 446 ? 18.797 0.437 -9.633 1 97.38 446 TRP B C 1
ATOM 7841 O O . TRP B 1 446 ? 17.812 -0.115 -9.164 1 97.38 446 TRP B O 1
ATOM 7851 N N . VAL B 1 447 ? 19.812 0.881 -8.93 1 97.69 447 VAL B N 1
ATOM 7852 C CA . VAL B 1 447 ? 19.969 0.777 -7.484 1 97.69 447 VAL B CA 1
ATOM 7853 C C . VAL B 1 447 ? 20.234 2.16 -6.891 1 97.69 447 VAL B C 1
ATOM 7855 O O . VAL B 1 447 ? 20.938 2.975 -7.492 1 97.69 447 VAL B O 1
ATOM 7858 N N . SER B 1 448 ? 19.656 2.457 -5.742 1 97.69 448 SER B N 1
ATOM 7859 C CA . SER B 1 448 ? 19.859 3.732 -5.066 1 97.69 448 SER B CA 1
ATOM 7860 C C . SER B 1 448 ? 19.688 3.59 -3.557 1 97.69 448 SER B C 1
ATOM 7862 O O . SER B 1 448 ? 18.844 2.822 -3.09 1 97.69 448 SER B O 1
ATOM 7864 N N . GLN B 1 449 ? 20.609 4.277 -2.822 1 97.69 449 GLN B N 1
ATOM 7865 C CA . GLN B 1 449 ? 20.297 4.383 -1.399 1 97.69 449 GLN B CA 1
ATOM 7866 C C . GLN B 1 449 ? 18.938 5.031 -1.176 1 97.69 449 GLN B C 1
ATOM 7868 O O . GLN B 1 449 ? 18.516 5.875 -1.967 1 97.69 449 GLN B O 1
ATOM 7873 N N . ALA B 1 450 ? 18.203 4.629 -0.053 1 97.69 450 ALA B N 1
ATOM 7874 C CA . ALA B 1 450 ? 16.844 5.102 0.15 1 97.69 450 ALA B CA 1
ATOM 7875 C C . ALA B 1 450 ? 16.672 5.688 1.548 1 97.69 450 ALA B C 1
ATOM 7877 O O . ALA B 1 450 ? 15.852 6.594 1.751 1 97.69 450 ALA B O 1
ATOM 7878 N N . THR B 1 451 ? 17.312 5.18 2.557 1 97.38 451 THR B N 1
ATOM 7879 C CA . THR B 1 451 ? 17.172 5.641 3.934 1 97.38 451 THR B CA 1
ATOM 7880 C C . THR B 1 451 ? 18.531 5.633 4.648 1 97.38 451 THR B C 1
ATOM 7882 O O . THR B 1 451 ? 19.453 4.922 4.238 1 97.38 451 THR B O 1
ATOM 7885 N N . PHE B 1 452 ? 18.672 6.445 5.715 1 94.44 452 PHE B N 1
ATOM 7886 C CA . PHE B 1 452 ? 19.812 6.418 6.629 1 94.44 452 PHE B CA 1
ATOM 7887 C C . PHE B 1 452 ? 19.531 5.484 7.805 1 94.44 452 PHE B C 1
ATOM 7889 O O . PHE B 1 452 ? 20.406 4.711 8.211 1 94.44 452 PHE B O 1
ATOM 7896 N N . ASN B 1 453 ? 18.359 5.652 8.312 1 90.38 453 ASN B N 1
ATOM 7897 C CA . ASN B 1 453 ? 18 4.938 9.531 1 90.38 453 ASN B CA 1
ATOM 7898 C C . ASN B 1 453 ? 16.688 4.176 9.367 1 90.38 453 ASN B C 1
ATOM 7900 O O . ASN B 1 453 ? 15.602 4.762 9.469 1 90.38 453 ASN B O 1
ATOM 7904 N N . PRO B 1 454 ? 16.781 2.854 9.375 1 93.5 454 PRO B N 1
ATOM 7905 C CA . PRO B 1 454 ? 17.984 2.072 9.117 1 93.5 454 PRO B CA 1
ATOM 7906 C C . PRO B 1 454 ? 18.547 2.287 7.715 1 93.5 454 PRO B C 1
ATOM 7908 O O . PRO B 1 454 ? 17.844 2.787 6.836 1 93.5 454 PRO B O 1
ATOM 7911 N N . PRO B 1 455 ? 19.812 1.917 7.562 1 96.62 455 PRO B N 1
ATOM 7912 C CA . PRO B 1 455 ? 20.297 1.988 6.184 1 96.62 455 PRO B CA 1
ATOM 7913 C C . PRO B 1 455 ? 19.484 1.118 5.227 1 96.62 455 PRO B C 1
ATOM 7915 O O . PRO B 1 455 ? 19.156 -0.023 5.555 1 96.62 455 PRO B O 1
ATOM 7918 N N . GLY B 1 456 ? 19.062 1.691 4.207 1 98 456 GLY B N 1
ATOM 7919 C CA . GLY B 1 456 ? 18.25 0.981 3.232 1 98 456 GLY B CA 1
ATOM 7920 C C . GLY B 1 456 ? 18.516 1.423 1.804 1 98 456 GLY B C 1
ATOM 7921 O O . GLY B 1 456 ? 19.172 2.436 1.571 1 98 456 GLY B O 1
ATOM 7922 N N . LEU B 1 457 ? 18.078 0.654 0.819 1 98.5 457 LEU B N 1
ATOM 7923 C CA . LEU B 1 457 ? 18.25 0.93 -0.602 1 98.5 457 LEU B CA 1
ATOM 7924 C C . LEU B 1 457 ? 17.062 0.438 -1.407 1 98.5 457 LEU B C 1
ATOM 7926 O O . LEU B 1 457 ? 16.219 -0.291 -0.885 1 98.5 457 LEU B O 1
ATOM 7930 N N . THR B 1 458 ? 16.938 0.904 -2.627 1 98.25 458 THR B N 1
ATOM 7931 C CA . THR B 1 458 ? 15.938 0.405 -3.572 1 98.25 458 THR B CA 1
ATOM 7932 C C . THR B 1 458 ? 16.609 -0.285 -4.754 1 98.25 458 THR B C 1
ATOM 7934 O O . THR B 1 458 ? 17.734 0.072 -5.133 1 98.25 458 THR B O 1
ATOM 7937 N N . VAL B 1 459 ? 16 -1.241 -5.281 1 98.12 459 VAL B N 1
ATOM 7938 C CA . VAL B 1 459 ? 16.375 -1.908 -6.527 1 98.12 459 VAL B CA 1
ATOM 7939 C C . VAL B 1 459 ? 15.141 -2.072 -7.414 1 98.12 459 VAL B C 1
ATOM 7941 O O . VAL B 1 459 ? 14.086 -2.52 -6.949 1 98.12 459 VAL B O 1
ATOM 7944 N N . ALA B 1 460 ? 15.234 -1.679 -8.656 1 98 460 ALA B N 1
ATOM 7945 C CA . ALA B 1 460 ? 14.164 -1.953 -9.617 1 98 460 ALA B CA 1
ATOM 7946 C C . ALA B 1 460 ? 14.43 -3.25 -10.375 1 98 460 ALA B C 1
ATOM 7948 O O . ALA B 1 460 ? 15.508 -3.439 -10.938 1 98 460 ALA B O 1
ATOM 7949 N N . ILE B 1 461 ? 13.461 -4.125 -10.383 1 96.19 461 ILE B N 1
ATOM 7950 C CA . ILE B 1 461 ? 13.594 -5.43 -11.023 1 96.19 461 ILE B CA 1
ATOM 7951 C C . ILE B 1 461 ? 12.445 -5.637 -12.016 1 96.19 461 ILE B C 1
ATOM 7953 O O . ILE B 1 461 ? 11.281 -5.48 -11.664 1 96.19 461 ILE B O 1
ATOM 7957 N N . ALA B 1 462 ? 12.82 -5.984 -13.234 1 94.44 462 ALA B N 1
ATOM 7958 C CA . ALA B 1 462 ? 11.773 -6.32 -14.195 1 94.44 462 ALA B CA 1
ATOM 7959 C C . ALA B 1 462 ? 10.961 -7.527 -13.727 1 94.44 462 ALA B C 1
ATOM 7961 O O . ALA B 1 462 ? 11.523 -8.484 -13.18 1 94.44 462 ALA B O 1
ATOM 7962 N N . LYS B 1 463 ? 9.703 -7.562 -13.961 1 91.94 463 LYS B N 1
ATOM 7963 C CA . LYS B 1 463 ? 8.797 -8.602 -13.484 1 91.94 463 LYS B CA 1
ATOM 7964 C C . LYS B 1 463 ? 9.172 -9.961 -14.055 1 91.94 463 LYS B C 1
ATOM 7966 O O . LYS B 1 463 ? 8.945 -10.992 -13.406 1 91.94 463 LYS B O 1
ATOM 7971 N N . GLU B 1 464 ? 9.836 -10.023 -15.156 1 91 464 GLU B N 1
ATOM 7972 C CA . GLU B 1 464 ? 10.109 -11.273 -15.859 1 91 464 GLU B CA 1
ATOM 7973 C C . GLU B 1 464 ? 11.469 -11.844 -15.453 1 91 464 GLU B C 1
ATOM 7975 O O . GLU B 1 464 ? 11.859 -12.922 -15.906 1 91 464 GLU B O 1
ATOM 7980 N N . ARG B 1 465 ? 12.203 -11.141 -14.625 1 91.56 465 ARG B N 1
ATOM 7981 C CA . ARG B 1 465 ? 13.523 -11.625 -14.234 1 91.56 465 ARG B CA 1
ATOM 7982 C C . ARG B 1 465 ? 13.406 -12.805 -13.266 1 91.56 465 ARG B C 1
ATOM 7984 O O . ARG B 1 465 ? 12.492 -12.844 -12.445 1 91.56 465 ARG B O 1
ATOM 7991 N N . ALA B 1 466 ? 14.344 -13.742 -13.406 1 89.75 466 ALA B N 1
ATOM 7992 C CA . ALA B 1 466 ? 14.336 -14.953 -12.586 1 89.75 466 ALA B CA 1
ATOM 7993 C C . ALA B 1 466 ? 14.414 -14.617 -11.102 1 89.75 466 ALA B C 1
ATOM 7995 O O . ALA B 1 466 ? 13.82 -15.305 -10.266 1 89.75 466 ALA B O 1
ATOM 7996 N N . ILE B 1 467 ? 15.086 -13.578 -10.758 1 93.44 467 ILE B N 1
ATOM 7997 C CA . ILE B 1 467 ? 15.359 -13.25 -9.359 1 93.44 467 ILE B CA 1
ATOM 7998 C C . ILE B 1 467 ? 14.094 -12.703 -8.703 1 93.44 467 ILE B C 1
ATOM 8000 O O . ILE B 1 467 ? 14 -12.641 -7.473 1 93.44 467 ILE B O 1
ATOM 8004 N N . GLU B 1 468 ? 13.109 -12.281 -9.523 1 93.81 468 GLU B N 1
ATOM 8005 C CA . GLU B 1 468 ? 11.914 -11.586 -9.062 1 93.81 468 GLU B CA 1
ATOM 8006 C C . GLU B 1 468 ? 11.188 -12.398 -7.984 1 93.81 468 GLU B C 1
ATOM 8008 O O . GLU B 1 468 ? 10.734 -11.836 -6.988 1 93.81 468 GLU B O 1
ATOM 8013 N N . SER B 1 469 ? 11.07 -13.68 -8.094 1 91.19 469 SER B N 1
ATOM 8014 C CA . SER B 1 469 ? 10.305 -14.531 -7.184 1 91.19 469 SER B CA 1
ATOM 8015 C C . SER B 1 469 ? 10.977 -14.633 -5.82 1 91.19 469 SER B C 1
ATOM 8017 O O . SER B 1 469 ? 10.367 -15.094 -4.852 1 91.19 469 SER B O 1
ATOM 8019 N N . LEU B 1 470 ? 12.227 -14.219 -5.754 1 93.69 470 LEU B N 1
ATOM 8020 C CA . LEU B 1 470 ? 12.945 -14.258 -4.484 1 93.69 470 LEU B CA 1
ATOM 8021 C C . LEU B 1 470 ? 12.938 -12.883 -3.818 1 93.69 470 LEU B C 1
ATOM 8023 O O . LEU B 1 470 ? 13.445 -12.727 -2.703 1 93.69 470 LEU B O 1
ATOM 8027 N N . MET B 1 471 ? 12.344 -11.906 -4.461 1 95.25 471 MET B N 1
ATOM 8028 C CA . MET B 1 471 ? 12.422 -10.523 -4.008 1 95.25 471 MET B CA 1
ATOM 8029 C C . MET B 1 471 ? 11.109 -10.078 -3.373 1 95.25 471 MET B C 1
ATOM 8031 O O . MET B 1 471 ? 10.711 -8.922 -3.504 1 95.25 471 MET B O 1
ATOM 8035 N N . TYR B 1 472 ? 10.352 -10.945 -2.697 1 93.44 472 TYR B N 1
ATOM 8036 C CA . TYR B 1 472 ? 9.164 -10.641 -1.906 1 93.44 472 TYR B CA 1
ATOM 8037 C C . TYR B 1 472 ? 9.547 -10.211 -0.495 1 93.44 472 TYR B C 1
ATOM 8039 O O . TYR B 1 472 ? 10.656 -10.492 -0.032 1 93.44 472 TYR B O 1
ATOM 8047 N N . PRO B 1 473 ? 8.656 -9.398 0.165 1 93.19 473 PRO B N 1
ATOM 8048 C CA . PRO B 1 473 ? 8.945 -9.047 1.557 1 93.19 473 PRO B CA 1
ATOM 8049 C C . PRO B 1 473 ? 9.312 -10.258 2.41 1 93.19 473 PRO B C 1
ATOM 8051 O O . PRO B 1 473 ? 8.641 -11.297 2.344 1 93.19 473 PRO B O 1
ATOM 8054 N N . GLY B 1 474 ? 10.406 -10.141 3.191 1 90.94 474 GLY B N 1
ATOM 8055 C CA . GLY B 1 474 ? 10.945 -11.258 3.947 1 90.94 474 GLY B CA 1
ATOM 8056 C C . GLY B 1 474 ? 12.094 -11.953 3.242 1 90.94 474 GLY B C 1
ATOM 8057 O O . GLY B 1 474 ? 12.875 -12.664 3.873 1 90.94 474 GLY B O 1
ATOM 8058 N N . GLY B 1 475 ? 12.164 -11.773 1.891 1 94.5 475 GLY B N 1
ATOM 8059 C CA . GLY B 1 475 ? 13.273 -12.32 1.135 1 94.5 475 GLY B CA 1
ATOM 8060 C C . GLY B 1 475 ? 14.594 -11.641 1.443 1 94.5 475 GLY B C 1
ATOM 8061 O O . GLY B 1 475 ? 14.617 -10.57 2.053 1 94.5 475 GLY B O 1
ATOM 8062 N N . LYS B 1 476 ? 15.703 -12.32 1.052 1 96.94 476 LYS B N 1
ATOM 8063 C CA . LYS B 1 476 ? 17.047 -11.805 1.282 1 96.94 476 LYS B CA 1
ATOM 8064 C C . LYS B 1 476 ? 17.859 -11.781 -0.012 1 96.94 476 LYS B C 1
ATOM 8066 O O . LYS B 1 476 ? 17.656 -12.625 -0.889 1 96.94 476 LYS B O 1
ATOM 8071 N N . PHE B 1 477 ? 18.688 -10.836 -0.087 1 98.38 477 PHE B N 1
ATOM 8072 C CA . PHE B 1 477 ? 19.609 -10.773 -1.223 1 98.38 477 PHE B CA 1
ATOM 8073 C C . PHE B 1 477 ? 20.891 -10.047 -0.849 1 98.38 477 PHE B C 1
ATOM 8075 O O . PHE B 1 477 ? 21 -9.492 0.247 1 98.38 477 PHE B O 1
ATOM 8082 N N . ALA B 1 478 ? 21.859 -10.188 -1.64 1 98.75 478 ALA B N 1
ATOM 8083 C CA . ALA B 1 478 ? 23.094 -9.414 -1.53 1 98.75 478 ALA B CA 1
ATOM 8084 C C . ALA B 1 478 ? 23.297 -8.531 -2.754 1 98.75 478 ALA B C 1
ATOM 8086 O O . ALA B 1 478 ? 22.953 -8.914 -3.875 1 98.75 478 ALA B O 1
ATOM 8087 N N . LEU B 1 479 ? 23.734 -7.383 -2.52 1 98.75 479 LEU B N 1
ATOM 8088 C CA . LEU B 1 479 ? 24.125 -6.461 -3.576 1 98.75 479 LEU B CA 1
ATOM 8089 C C . LEU B 1 479 ? 25.656 -6.355 -3.662 1 98.75 479 LEU B C 1
ATOM 8091 O O . LEU B 1 479 ? 26.297 -5.859 -2.736 1 98.75 479 LEU B O 1
ATOM 8095 N N . ASN B 1 480 ? 26.266 -6.848 -4.727 1 98.75 480 ASN B N 1
ATOM 8096 C CA . ASN B 1 480 ? 27.703 -6.734 -4.988 1 98.75 480 ASN B CA 1
ATOM 8097 C C . ASN B 1 480 ? 28.016 -5.527 -5.863 1 98.75 480 ASN B C 1
ATOM 8099 O O . ASN B 1 480 ? 27.703 -5.516 -7.055 1 98.75 480 ASN B O 1
ATOM 8103 N N . ILE B 1 481 ? 28.578 -4.52 -5.242 1 98.62 481 ILE B N 1
ATOM 8104 C CA . ILE B 1 481 ? 28.938 -3.305 -5.961 1 98.62 481 ILE B CA 1
ATOM 8105 C C . ILE B 1 481 ? 30.281 -3.498 -6.66 1 98.62 481 ILE B C 1
ATOM 8107 O O . ILE B 1 481 ? 31.281 -3.875 -6.023 1 98.62 481 ILE B O 1
ATOM 8111 N N . LEU B 1 482 ? 30.344 -3.217 -7.934 1 98.38 482 LEU B N 1
ATOM 8112 C CA . LEU B 1 482 ? 31.531 -3.551 -8.719 1 98.38 482 LEU B CA 1
ATOM 8113 C C . LEU B 1 482 ? 32.469 -2.344 -8.844 1 98.38 482 LEU B C 1
ATOM 8115 O O . LEU B 1 482 ? 32 -1.199 -8.766 1 98.38 482 LEU B O 1
ATOM 8119 N N . SER B 1 483 ? 33.719 -2.627 -9.094 1 97.5 483 SER B N 1
ATOM 8120 C CA . SER B 1 483 ? 34.719 -1.595 -9.305 1 97.5 483 SER B CA 1
ATOM 8121 C C . SER B 1 483 ? 34.844 -1.234 -10.789 1 97.5 483 SER B C 1
ATOM 8123 O O . SER B 1 483 ? 34.656 -2.084 -11.656 1 97.5 483 SER B O 1
ATOM 8125 N N . GLU B 1 484 ? 35.25 0.045 -10.977 1 96.25 484 GLU B N 1
ATOM 8126 C CA . GLU B 1 484 ? 35.531 0.486 -12.336 1 96.25 484 GLU B CA 1
ATOM 8127 C C . GLU B 1 484 ? 36.594 -0.392 -12.984 1 96.25 484 GLU B C 1
ATOM 8129 O O . GLU B 1 484 ? 37.656 -0.635 -12.391 1 96.25 484 GLU B O 1
ATOM 8134 N N . GLY B 1 485 ? 36.375 -0.817 -14.203 1 94.38 485 GLY B N 1
ATOM 8135 C CA . GLY B 1 485 ? 37.281 -1.73 -14.906 1 94.38 485 GLY B CA 1
ATOM 8136 C C . GLY B 1 485 ? 36.844 -3.184 -14.781 1 94.38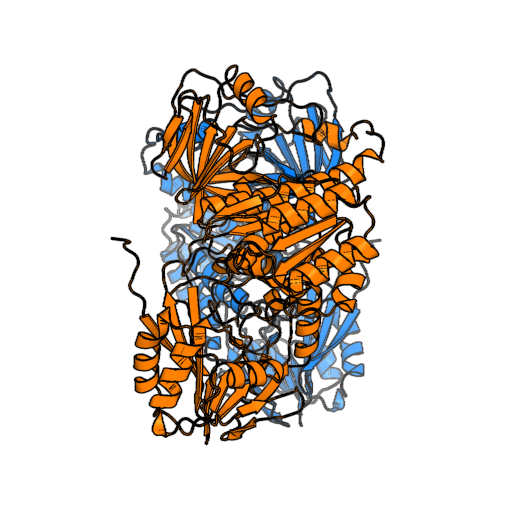 485 GLY B C 1
ATOM 8137 O O . GLY B 1 485 ? 36.688 -3.879 -15.781 1 94.38 485 GLY B O 1
ATOM 8138 N N . ASN B 1 486 ? 36.656 -3.6 -13.578 1 93.31 486 ASN B N 1
ATOM 8139 C CA . ASN B 1 486 ? 36.281 -4.977 -13.281 1 93.31 486 ASN B CA 1
ATOM 8140 C C . ASN B 1 486 ? 34.875 -5.289 -13.766 1 93.31 486 ASN B C 1
ATOM 8142 O O . ASN B 1 486 ? 34.531 -6.441 -14.055 1 93.31 486 ASN B O 1
ATOM 8146 N N . HIS B 1 487 ? 34.031 -4.273 -13.867 1 94.94 487 HIS B N 1
ATOM 8147 C CA . HIS B 1 487 ? 32.625 -4.453 -14.188 1 94.94 487 HIS B CA 1
ATOM 8148 C C . HIS B 1 487 ? 32.438 -4.934 -15.625 1 94.94 487 HIS B C 1
ATOM 8150 O O . HIS B 1 487 ? 31.406 -5.523 -15.961 1 94.94 487 HIS B O 1
ATOM 8156 N N . LEU B 1 488 ? 33.375 -4.781 -16.516 1 94.44 488 LEU B N 1
ATOM 8157 C CA . LEU B 1 488 ? 33.25 -5.117 -17.922 1 94.44 488 LEU B CA 1
ATOM 8158 C C . LEU B 1 488 ? 33.094 -6.625 -18.109 1 94.44 488 LEU B C 1
ATOM 8160 O O . LEU B 1 488 ? 32.312 -7.074 -18.969 1 94.44 488 LEU B O 1
ATOM 8164 N N . GLU B 1 489 ? 33.844 -7.395 -17.344 1 94.38 489 GLU B N 1
ATOM 8165 C CA . GLU B 1 489 ? 33.75 -8.852 -17.406 1 94.38 489 GLU B CA 1
ATOM 8166 C C . GLU B 1 489 ? 32.344 -9.32 -16.984 1 94.38 489 GLU B C 1
ATOM 8168 O O . GLU B 1 489 ? 31.797 -10.234 -17.594 1 94.38 489 GLU B O 1
ATOM 8173 N N . TYR B 1 490 ? 31.859 -8.766 -15.961 1 95.38 490 TYR B N 1
ATOM 8174 C CA . TYR B 1 490 ? 30.531 -9.125 -15.484 1 95.38 490 TYR B CA 1
ATOM 8175 C C . TYR B 1 490 ? 29.469 -8.695 -16.484 1 95.38 490 TYR B C 1
ATOM 8177 O O . TYR B 1 490 ? 28.5 -9.422 -16.719 1 95.38 490 TYR B O 1
ATOM 8185 N N . MET B 1 491 ? 29.594 -7.496 -17.047 1 94.31 491 MET B N 1
ATOM 8186 C CA . MET B 1 491 ? 28.641 -7.023 -18.047 1 94.31 491 MET B CA 1
ATOM 8187 C C . MET B 1 491 ? 28.609 -7.965 -19.25 1 94.31 491 MET B C 1
ATOM 8189 O O . MET B 1 491 ? 27.531 -8.305 -19.734 1 94.31 491 MET B O 1
ATOM 8193 N N . LYS B 1 492 ? 29.734 -8.383 -19.688 1 93.44 492 LYS B N 1
ATOM 8194 C CA . LYS B 1 492 ? 29.812 -9.32 -20.797 1 93.44 492 LYS B CA 1
ATOM 8195 C C . LYS B 1 492 ? 29.156 -10.656 -20.438 1 93.44 492 LYS B C 1
ATOM 8197 O O . LYS B 1 492 ? 28.391 -11.211 -21.234 1 93.44 492 LYS B O 1
ATOM 8202 N N . HIS B 1 493 ? 29.484 -11.133 -19.266 1 94.69 493 HIS B N 1
ATOM 8203 C CA . HIS B 1 493 ? 28.969 -12.43 -18.812 1 94.69 493 HIS B CA 1
ATOM 8204 C C . HIS B 1 493 ? 27.453 -12.414 -18.688 1 94.69 493 HIS B C 1
ATOM 8206 O O . HIS B 1 493 ? 26.781 -13.359 -19.125 1 94.69 493 HIS B O 1
ATOM 8212 N N . PHE B 1 494 ? 26.859 -11.391 -18.141 1 93.12 494 PHE B N 1
ATOM 8213 C CA . PHE B 1 494 ? 25.453 -11.367 -17.797 1 93.12 494 PHE B CA 1
ATOM 8214 C C . PHE B 1 494 ? 24.609 -10.891 -18.969 1 93.12 494 PHE B C 1
ATOM 8216 O O . PHE B 1 494 ? 23.391 -10.812 -18.891 1 93.12 494 PHE B O 1
ATOM 8223 N N . ARG B 1 495 ? 25.203 -10.539 -20.047 1 86.69 495 ARG B N 1
ATOM 8224 C CA . ARG B 1 495 ? 24.5 -10.234 -21.281 1 86.69 495 ARG B CA 1
ATOM 8225 C C . ARG B 1 495 ? 24 -11.508 -21.953 1 86.69 495 ARG B C 1
ATOM 8227 O O . ARG B 1 495 ? 23.078 -11.469 -22.781 1 86.69 495 ARG B O 1
ATOM 8234 N N . LYS B 1 496 ? 24.578 -12.5 -21.594 1 85 496 LYS B N 1
ATOM 8235 C CA . LYS B 1 496 ? 24.188 -13.773 -22.172 1 85 496 LYS B CA 1
ATOM 8236 C C . LYS B 1 496 ? 22.812 -14.211 -21.672 1 85 496 LYS B C 1
ATOM 8238 O O . LYS B 1 496 ? 22.391 -13.828 -20.578 1 85 496 LYS B O 1
ATOM 8243 N N . ASN B 1 497 ? 22.094 -14.961 -22.531 1 83.44 497 ASN B N 1
ATOM 8244 C CA . ASN B 1 497 ? 20.859 -15.625 -22.109 1 83.44 497 ASN B CA 1
ATOM 8245 C C . ASN B 1 497 ? 21.141 -16.891 -21.328 1 83.44 497 ASN B C 1
ATOM 8247 O O . ASN B 1 497 ? 21.75 -17.828 -21.859 1 83.44 497 ASN B O 1
ATOM 8251 N N . PHE B 1 498 ? 20.781 -16.859 -20.188 1 88.12 498 PHE B N 1
ATOM 8252 C CA . PHE B 1 498 ? 21 -18.031 -19.344 1 88.12 498 PHE B CA 1
ATOM 8253 C C . PHE B 1 498 ? 19.875 -19.047 -19.516 1 88.12 498 PHE B C 1
ATOM 8255 O O . PHE B 1 498 ? 18.703 -18.672 -19.625 1 88.12 498 PHE B O 1
ATOM 8262 N N . ALA B 1 499 ? 20.297 -20.297 -19.562 1 86.06 499 ALA B N 1
ATOM 8263 C CA . ALA B 1 499 ? 19.297 -21.359 -19.516 1 86.06 499 ALA B CA 1
ATOM 8264 C C . ALA B 1 499 ? 18.609 -21.422 -18.156 1 86.06 499 ALA B C 1
ATOM 8266 O O . ALA B 1 499 ? 19.203 -21.016 -17.141 1 86.06 499 ALA B O 1
ATOM 8267 N N . PRO B 1 500 ? 17.422 -21.906 -18.188 1 86.12 500 PRO B N 1
ATOM 8268 C CA . PRO B 1 500 ? 16.75 -22.094 -16.891 1 86.12 500 PRO B CA 1
ATOM 8269 C C . PRO B 1 500 ? 17.594 -22.922 -15.922 1 86.12 500 PRO B C 1
ATOM 8271 O O . PRO B 1 500 ? 18.141 -23.953 -16.297 1 86.12 500 PRO B O 1
ATOM 8274 N N . GLY B 1 501 ? 17.781 -22.359 -14.672 1 80.31 501 GLY B N 1
ATOM 8275 C CA . GLY B 1 501 ? 18.469 -23.078 -13.617 1 80.31 501 GLY B CA 1
ATOM 8276 C C . GLY B 1 501 ? 19.984 -23.016 -13.742 1 80.31 501 GLY B C 1
ATOM 8277 O O . GLY B 1 501 ? 20.703 -23.531 -12.891 1 80.31 501 GLY B O 1
ATOM 8278 N N . GLU B 1 502 ? 20.453 -22.406 -14.734 1 87.19 502 GLU B N 1
ATOM 8279 C CA . GLU B 1 502 ? 21.891 -22.328 -14.961 1 87.19 502 GLU B CA 1
ATOM 8280 C C . GLU B 1 502 ? 22.594 -21.578 -13.828 1 87.19 502 GLU B C 1
ATOM 8282 O O . GLU B 1 502 ? 22.078 -20.578 -13.328 1 87.19 502 GLU B O 1
ATOM 8287 N N . ASP B 1 503 ? 23.734 -22.188 -13.359 1 89.62 503 ASP B N 1
ATOM 8288 C CA . ASP B 1 503 ? 24.578 -21.484 -12.391 1 89.62 503 ASP B CA 1
ATOM 8289 C C . ASP B 1 503 ? 25.188 -20.234 -13.008 1 89.62 503 ASP B C 1
ATOM 8291 O O . ASP B 1 503 ? 26.078 -20.328 -13.852 1 89.62 503 ASP B O 1
ATOM 8295 N N . ARG B 1 504 ? 24.859 -19.172 -12.562 1 92.75 504 ARG B N 1
ATOM 8296 C CA . ARG B 1 504 ? 25.234 -17.906 -13.172 1 92.75 504 ARG B CA 1
ATOM 8297 C C . ARG B 1 504 ? 26.609 -17.453 -12.688 1 92.75 504 ARG B C 1
ATOM 8299 O O . ARG B 1 504 ? 27.156 -16.469 -13.188 1 92.75 504 ARG B O 1
ATOM 8306 N N . PHE B 1 505 ? 27.219 -18.141 -11.75 1 93.94 505 PHE B N 1
ATOM 8307 C CA . PHE B 1 505 ? 28.438 -17.641 -11.125 1 93.94 505 PHE B CA 1
ATOM 8308 C C . PHE B 1 505 ? 29.578 -18.656 -11.258 1 93.94 505 PHE B C 1
ATOM 8310 O O . PHE B 1 505 ? 30.609 -18.547 -10.594 1 93.94 505 PHE B O 1
ATOM 8317 N N . ALA B 1 506 ? 29.422 -19.688 -12.086 1 90.56 506 ALA B N 1
ATOM 8318 C CA . ALA B 1 506 ? 30.359 -20.797 -12.219 1 90.56 506 ALA B CA 1
ATOM 8319 C C . ALA B 1 506 ? 31.75 -20.297 -12.594 1 90.56 506 ALA B C 1
ATOM 8321 O O . ALA B 1 506 ? 32.75 -20.891 -12.203 1 90.56 506 ALA B O 1
ATOM 8322 N N . ASN B 1 507 ? 31.922 -19.203 -13.242 1 90.25 507 ASN B N 1
ATOM 8323 C CA . ASN B 1 507 ? 33.188 -18.719 -13.766 1 90.25 507 ASN B CA 1
ATOM 8324 C C . ASN B 1 507 ? 33.812 -17.688 -12.836 1 90.25 507 ASN B C 1
ATOM 8326 O O . ASN B 1 507 ? 34.812 -17.047 -13.188 1 90.25 507 ASN B O 1
ATOM 8330 N N . PHE B 1 508 ? 33.25 -17.484 -11.727 1 95.81 508 PHE B N 1
ATOM 8331 C CA . PHE B 1 508 ? 33.719 -16.422 -10.844 1 95.81 508 PHE B CA 1
ATOM 8332 C C . PHE B 1 508 ? 34.094 -17 -9.469 1 95.81 508 PHE B C 1
ATOM 8334 O O . PHE B 1 508 ? 33.531 -18.016 -9.055 1 95.81 508 PHE B O 1
ATOM 8341 N N . THR B 1 509 ? 35.062 -16.391 -8.789 1 96.69 509 THR B N 1
ATOM 8342 C CA . THR B 1 509 ? 35.344 -16.719 -7.395 1 96.69 509 THR B CA 1
ATOM 8343 C C . THR B 1 509 ? 34.312 -16.062 -6.461 1 96.69 509 THR B C 1
ATOM 8345 O O . THR B 1 509 ? 34.156 -14.844 -6.457 1 96.69 509 THR B O 1
ATOM 8348 N N . THR B 1 510 ? 33.594 -16.906 -5.762 1 97.38 510 THR B N 1
ATOM 8349 C CA . THR B 1 510 ? 32.531 -16.406 -4.918 1 97.38 510 THR B CA 1
ATOM 8350 C C . THR B 1 510 ? 32.656 -16.922 -3.49 1 97.38 510 THR B C 1
ATOM 8352 O O . THR B 1 510 ? 33.406 -17.875 -3.24 1 97.38 510 THR B O 1
ATOM 8355 N N . THR B 1 511 ? 32.156 -16.234 -2.582 1 96.62 511 THR B N 1
ATOM 8356 C CA . THR B 1 511 ? 31.953 -16.656 -1.199 1 96.62 511 THR B CA 1
ATOM 8357 C C . THR B 1 511 ? 30.484 -16.5 -0.792 1 96.62 511 THR B C 1
ATOM 8359 O O . THR B 1 511 ? 29.672 -16.016 -1.567 1 96.62 511 THR B O 1
ATOM 8362 N N . GLU B 1 512 ? 30.141 -17.016 0.374 1 96.19 512 GLU B N 1
ATOM 8363 C CA . GLU B 1 512 ? 28.766 -16.922 0.881 1 96.19 512 GLU B CA 1
ATOM 8364 C C . GLU B 1 512 ? 28.656 -15.891 1.995 1 96.19 512 GLU B C 1
ATOM 8366 O O . GLU B 1 512 ? 29.484 -15.867 2.908 1 96.19 512 GLU B O 1
ATOM 8371 N N . ALA B 1 513 ? 27.766 -15 1.872 1 96.88 513 ALA B N 1
ATOM 8372 C CA . ALA B 1 513 ? 27.5 -14.023 2.926 1 96.88 513 ALA B CA 1
ATOM 8373 C C . ALA B 1 513 ? 26.797 -14.672 4.117 1 96.88 513 ALA B C 1
ATOM 8375 O O . ALA B 1 513 ? 26.469 -15.859 4.078 1 96.88 513 ALA B O 1
ATOM 8376 N N . ASP B 1 514 ? 26.578 -13.891 5.211 1 96.62 514 ASP B N 1
ATOM 8377 C CA . ASP B 1 514 ? 25.906 -14.406 6.402 1 96.62 514 ASP B CA 1
ATOM 8378 C C . ASP B 1 514 ? 24.469 -14.797 6.098 1 96.62 514 ASP B C 1
ATOM 8380 O O . ASP B 1 514 ? 23.922 -15.734 6.695 1 96.62 514 ASP B O 1
ATOM 8384 N N . ASN B 1 515 ? 23.844 -14.094 5.164 1 96.25 515 ASN B N 1
ATOM 8385 C CA . ASN B 1 515 ? 22.453 -14.406 4.844 1 96.25 515 ASN B CA 1
ATOM 8386 C C . ASN B 1 515 ? 22.359 -15.516 3.805 1 96.25 515 ASN B C 1
ATOM 8388 O O . ASN B 1 515 ? 21.266 -15.797 3.293 1 96.25 515 ASN B O 1
ATOM 8392 N N . GLY B 1 516 ? 23.5 -16.062 3.408 1 96.12 516 GLY B N 1
ATOM 8393 C CA . GLY B 1 516 ? 23.547 -17.219 2.525 1 96.12 516 GLY B CA 1
ATOM 8394 C C . GLY B 1 516 ? 23.719 -16.844 1.065 1 96.12 516 GLY B C 1
ATOM 8395 O O . GLY B 1 516 ? 24 -17.703 0.23 1 96.12 516 GLY B O 1
ATOM 8396 N N . CYS B 1 517 ? 23.625 -15.633 0.665 1 97.81 517 CYS B N 1
ATOM 8397 C CA . CYS B 1 517 ? 23.672 -15.195 -0.727 1 97.81 517 CYS B CA 1
ATOM 8398 C C . CYS B 1 517 ? 25.109 -15.141 -1.224 1 97.81 517 CYS B C 1
ATOM 8400 O O . CYS B 1 517 ? 26.047 -15.117 -0.424 1 97.81 517 CYS B O 1
ATOM 8402 N N . THR B 1 518 ? 25.266 -15.125 -2.469 1 97.62 518 THR B N 1
ATOM 8403 C CA . THR B 1 518 ? 26.562 -15.156 -3.123 1 97.62 518 THR B CA 1
ATOM 8404 C C . THR B 1 518 ? 27.234 -13.789 -3.074 1 97.62 518 THR B C 1
ATOM 8406 O O . THR B 1 518 ? 26.625 -12.781 -3.436 1 97.62 518 THR B O 1
ATOM 8409 N N . VAL B 1 519 ? 28.453 -13.75 -2.629 1 98.31 519 VAL B N 1
ATOM 8410 C CA . VAL B 1 519 ? 29.297 -12.555 -2.656 1 98.31 519 VAL B CA 1
ATOM 8411 C C . VAL B 1 519 ? 30.438 -12.758 -3.643 1 98.31 519 VAL B C 1
ATOM 8413 O O . VAL B 1 519 ? 31.125 -13.781 -3.621 1 98.31 519 VAL B O 1
ATOM 8416 N N . LEU B 1 520 ? 30.656 -11.828 -4.527 1 98 520 LEU B N 1
ATOM 8417 C CA . LEU B 1 520 ? 31.766 -11.867 -5.469 1 98 520 LEU B CA 1
ATOM 8418 C C . LEU B 1 520 ? 33.062 -11.422 -4.793 1 98 520 LEU B C 1
ATOM 8420 O O . LEU B 1 520 ? 33.125 -10.312 -4.258 1 98 520 LEU B O 1
ATOM 8424 N N . ALA B 1 521 ? 34.062 -12.211 -4.906 1 96.62 521 ALA B N 1
ATOM 8425 C CA . ALA B 1 521 ? 35.312 -11.969 -4.191 1 96.62 521 ALA B CA 1
ATOM 8426 C C . ALA B 1 521 ? 36 -10.711 -4.703 1 96.62 521 ALA B C 1
ATOM 8428 O O . ALA B 1 521 ? 36.75 -10.055 -3.963 1 96.62 521 ALA B O 1
ATOM 8429 N N . ASP B 1 522 ? 35.812 -10.375 -5.848 1 96 522 ASP B N 1
ATOM 8430 C CA . ASP B 1 522 ? 36.531 -9.234 -6.426 1 96 522 ASP B CA 1
ATOM 8431 C C . ASP B 1 522 ? 35.625 -8.016 -6.527 1 96 522 ASP B C 1
ATOM 8433 O O . ASP B 1 522 ? 35.875 -7.094 -7.301 1 96 522 ASP B O 1
ATOM 8437 N N . ALA B 1 523 ? 34.469 -8.016 -5.859 1 97.88 523 ALA B N 1
ATOM 8438 C CA . ALA B 1 523 ? 33.625 -6.84 -5.789 1 97.88 523 ALA B CA 1
ATOM 8439 C C . ALA B 1 523 ? 34.281 -5.723 -4.996 1 97.88 523 ALA B C 1
ATOM 8441 O O . ALA B 1 523 ? 35.188 -5.973 -4.191 1 97.88 523 ALA B O 1
ATOM 8442 N N . LEU B 1 524 ? 33.906 -4.484 -5.266 1 98.19 524 LEU B N 1
ATOM 8443 C CA . LEU B 1 524 ? 34.344 -3.32 -4.508 1 98.19 524 LEU B CA 1
ATOM 8444 C C . LEU B 1 524 ? 33.844 -3.381 -3.074 1 98.19 524 LEU B C 1
ATOM 8446 O O . LEU B 1 524 ? 34.594 -3.16 -2.127 1 98.19 524 LEU B O 1
ATOM 8450 N N . ALA B 1 525 ? 32.625 -3.635 -2.941 1 98.44 525 ALA B N 1
ATOM 8451 C CA . ALA B 1 525 ? 31.891 -3.789 -1.686 1 98.44 525 ALA B CA 1
ATOM 8452 C C . ALA B 1 525 ? 30.672 -4.672 -1.872 1 98.44 525 ALA B C 1
ATOM 8454 O O . ALA B 1 525 ? 30.266 -4.957 -3.002 1 98.44 525 ALA B O 1
ATOM 8455 N N . TYR B 1 526 ? 30.156 -5.164 -0.813 1 98.69 526 TYR B N 1
ATOM 8456 C CA . TYR B 1 526 ? 28.844 -5.824 -0.864 1 98.69 526 TYR B CA 1
ATOM 8457 C C . TYR B 1 526 ? 28.016 -5.484 0.366 1 98.69 526 TYR B C 1
ATOM 8459 O O . TYR B 1 526 ? 28.562 -5.109 1.407 1 98.69 526 TYR B O 1
ATOM 8467 N N . VAL B 1 527 ? 26.734 -5.531 0.234 1 98.69 527 VAL B N 1
ATOM 8468 C CA . VAL B 1 527 ? 25.797 -5.363 1.352 1 98.69 527 VAL B CA 1
ATOM 8469 C C . VAL B 1 527 ? 24.797 -6.512 1.367 1 98.69 527 VAL B C 1
ATOM 8471 O O . VAL B 1 527 ? 24.406 -7.012 0.312 1 98.69 527 VAL B O 1
ATOM 8474 N N . GLU B 1 528 ? 24.438 -7.004 2.557 1 98.69 528 GLU B N 1
ATOM 8475 C CA . GLU B 1 528 ? 23.391 -7.996 2.791 1 98.69 528 GLU B CA 1
ATOM 8476 C C . GLU B 1 528 ? 22.062 -7.332 3.135 1 98.69 528 GLU B C 1
ATOM 8478 O O . GLU B 1 528 ? 22 -6.496 4.039 1 98.69 528 GLU B O 1
ATOM 8483 N N . CYS B 1 529 ? 21.031 -7.75 2.406 1 98.62 529 CYS B N 1
ATOM 8484 C CA . CYS B 1 529 ? 19.797 -6.98 2.486 1 98.62 529 CYS B CA 1
ATOM 8485 C C . CYS B 1 529 ? 18.609 -7.887 2.795 1 98.62 529 CYS B C 1
ATOM 8487 O O . CYS B 1 529 ? 18.609 -9.07 2.447 1 98.62 529 CYS B O 1
ATOM 8489 N N . SER B 1 530 ? 17.609 -7.336 3.461 1 98.12 530 SER B N 1
ATOM 8490 C CA . SER B 1 530 ? 16.297 -7.934 3.672 1 98.12 530 SER B CA 1
ATOM 8491 C C . SER B 1 530 ? 15.203 -7.117 2.982 1 98.12 530 SER B C 1
ATOM 8493 O O . SER B 1 530 ? 15.062 -5.918 3.232 1 98.12 530 SER B O 1
ATOM 8495 N N . VAL B 1 531 ? 14.461 -7.754 2.119 1 97.44 531 VAL B N 1
ATOM 8496 C CA . VAL B 1 531 ? 13.375 -7.062 1.431 1 97.44 531 VAL B CA 1
ATOM 8497 C C . VAL B 1 531 ? 12.297 -6.656 2.438 1 97.44 531 VAL B C 1
ATOM 8499 O O . VAL B 1 531 ? 11.75 -7.508 3.141 1 97.44 531 VAL B O 1
ATOM 8502 N N . ASP B 1 532 ? 12.023 -5.383 2.516 1 96.44 532 ASP B N 1
ATOM 8503 C CA . ASP B 1 532 ? 11.047 -4.859 3.461 1 96.44 532 ASP B CA 1
ATOM 8504 C C . ASP B 1 532 ? 9.688 -4.676 2.793 1 96.44 532 ASP B C 1
ATOM 8506 O O . ASP B 1 532 ? 8.672 -5.176 3.289 1 96.44 532 ASP B O 1
ATOM 8510 N N . GLN B 1 533 ? 9.633 -3.934 1.678 1 94 533 GLN B N 1
ATOM 8511 C CA . GLN B 1 533 ? 8.445 -3.633 0.896 1 94 533 GLN B CA 1
ATOM 8512 C C . GLN B 1 533 ? 8.758 -3.604 -0.598 1 94 533 GLN B C 1
ATOM 8514 O O . GLN B 1 533 ? 9.922 -3.539 -0.991 1 94 533 GLN B O 1
ATOM 8519 N N . ARG B 1 534 ? 7.691 -3.648 -1.361 1 93.88 534 ARG B N 1
ATOM 8520 C CA . ARG B 1 534 ? 7.898 -3.43 -2.789 1 93.88 534 ARG B CA 1
ATOM 8521 C C . ARG B 1 534 ? 6.703 -2.721 -3.416 1 93.88 534 ARG B C 1
ATOM 8523 O O . ARG B 1 534 ? 5.613 -2.703 -2.838 1 93.88 534 ARG B O 1
ATOM 8530 N N . LEU B 1 535 ? 6.891 -2.033 -4.496 1 93.81 535 LEU B N 1
ATOM 8531 C CA . LEU B 1 535 ? 5.906 -1.27 -5.258 1 93.81 535 LEU B CA 1
ATOM 8532 C C . LEU B 1 535 ? 5.812 -1.784 -6.691 1 93.81 535 LEU B C 1
ATOM 8534 O O . LEU B 1 535 ? 6.832 -1.999 -7.348 1 93.81 535 LEU B O 1
ATOM 8538 N N . GLU B 1 536 ? 4.555 -2.1 -7.07 1 92.25 536 GLU B N 1
ATOM 8539 C CA . GLU B 1 536 ? 4.348 -2.447 -8.477 1 92.25 536 GLU B CA 1
ATOM 8540 C C . GLU B 1 536 ? 4.371 -1.206 -9.359 1 92.25 536 GLU B C 1
ATOM 8542 O O . GLU B 1 536 ? 3.514 -0.331 -9.234 1 92.25 536 GLU B O 1
ATOM 8547 N N . CYS B 1 537 ? 5.383 -1.039 -10.227 1 95.12 537 CYS B N 1
ATOM 8548 C CA . CYS B 1 537 ? 5.59 0.13 -11.07 1 95.12 537 CYS B CA 1
ATOM 8549 C C . CYS B 1 537 ? 5.707 -0.271 -12.539 1 95.12 537 CYS B C 1
ATOM 8551 O O . CYS B 1 537 ? 6.781 -0.674 -12.992 1 95.12 537 CYS B O 1
ATOM 8553 N N . GLY B 1 538 ? 4.73 -0.129 -13.367 1 92.56 538 GLY B N 1
ATOM 8554 C CA . GLY B 1 538 ? 4.793 -0.471 -14.773 1 92.56 538 GLY B CA 1
ATOM 8555 C C . GLY B 1 538 ? 5.293 -1.882 -15.023 1 92.56 538 GLY B C 1
ATOM 8556 O O . GLY B 1 538 ? 4.711 -2.848 -14.531 1 92.56 538 GLY B O 1
ATOM 8557 N N . ASP B 1 539 ? 6.418 -1.988 -15.719 1 93.5 539 ASP B N 1
ATOM 8558 C CA . ASP B 1 539 ? 6.969 -3.285 -16.109 1 93.5 539 ASP B CA 1
ATOM 8559 C C . ASP B 1 539 ? 7.992 -3.768 -15.078 1 93.5 539 ASP B C 1
ATOM 8561 O O . ASP B 1 539 ? 8.656 -4.785 -15.281 1 93.5 539 ASP B O 1
ATOM 8565 N N . HIS B 1 540 ? 8.117 -3.025 -13.938 1 96.88 540 HIS B N 1
ATOM 8566 C CA . HIS B 1 540 ? 9.094 -3.381 -12.914 1 96.88 540 HIS B CA 1
ATOM 8567 C C . HIS B 1 540 ? 8.461 -3.385 -11.531 1 96.88 540 HIS B C 1
ATOM 8569 O O . HIS B 1 540 ? 7.352 -2.871 -11.344 1 96.88 540 HIS B O 1
ATOM 8575 N N . TRP B 1 541 ? 9.078 -4.078 -10.625 1 96.12 541 TRP B N 1
ATOM 8576 C CA . TRP B 1 541 ? 8.93 -3.869 -9.188 1 96.12 541 TRP B CA 1
ATOM 8577 C C . TRP B 1 541 ? 10.008 -2.936 -8.656 1 96.12 541 TRP B C 1
ATOM 8579 O O . TRP B 1 541 ? 11.172 -3.035 -9.055 1 96.12 541 TRP B O 1
ATOM 8589 N N . VAL B 1 542 ? 9.648 -1.963 -7.871 1 97.94 542 VAL B N 1
ATOM 8590 C CA . VAL B 1 542 ? 10.617 -1.23 -7.059 1 97.94 542 VAL B CA 1
ATOM 8591 C C . VAL B 1 542 ? 10.656 -1.818 -5.648 1 97.94 542 VAL B C 1
ATOM 8593 O O . VAL B 1 542 ? 9.68 -1.728 -4.906 1 97.94 542 VAL B O 1
ATOM 8596 N N . VAL B 1 543 ? 11.781 -2.428 -5.289 1 98.06 543 VAL B N 1
ATOM 8597 C CA . VAL B 1 543 ? 11.945 -3.123 -4.016 1 98.06 543 VAL B CA 1
ATOM 8598 C C . VAL B 1 543 ? 12.695 -2.229 -3.031 1 98.06 543 VAL B C 1
ATOM 8600 O O . VAL B 1 543 ? 13.781 -1.722 -3.342 1 98.06 543 VAL B O 1
ATOM 8603 N N . TYR B 1 544 ? 12.141 -1.934 -1.917 1 98.31 544 TYR B N 1
ATOM 8604 C CA . TYR B 1 544 ? 12.844 -1.322 -0.797 1 98.31 544 TYR B CA 1
ATOM 8605 C C . TYR B 1 544 ? 13.367 -2.385 0.165 1 98.31 544 TYR B C 1
ATOM 8607 O O . TYR B 1 544 ? 12.602 -3.217 0.655 1 98.31 544 TYR B O 1
ATOM 8615 N N . ALA B 1 545 ? 14.633 -2.312 0.458 1 98.69 545 ALA B N 1
ATOM 8616 C CA . ALA B 1 545 ? 15.266 -3.271 1.361 1 98.69 545 ALA B CA 1
ATOM 8617 C C . ALA B 1 545 ? 16.109 -2.561 2.41 1 98.69 545 ALA B C 1
ATOM 8619 O O . ALA B 1 545 ? 16.719 -1.525 2.127 1 98.69 545 ALA B O 1
ATOM 8620 N N . THR B 1 546 ? 16.203 -3.047 3.602 1 98.19 546 THR B N 1
ATOM 8621 C CA . THR B 1 546 ? 17.109 -2.588 4.637 1 98.19 546 THR B CA 1
ATOM 8622 C C . THR B 1 546 ? 18.438 -3.338 4.555 1 98.19 546 THR B C 1
ATOM 8624 O O . THR B 1 546 ? 18.484 -4.484 4.109 1 98.19 546 THR B O 1
ATOM 8627 N N . VAL B 1 547 ? 19.5 -2.721 4.934 1 98.44 547 VAL B N 1
ATOM 8628 C CA . VAL B 1 547 ? 20.844 -3.32 4.922 1 98.44 547 VAL B CA 1
ATOM 8629 C C . VAL B 1 547 ? 21.172 -3.871 6.309 1 98.44 547 VAL B C 1
ATOM 8631 O O . VAL B 1 547 ? 21.25 -3.117 7.281 1 98.44 547 VAL B O 1
ATOM 8634 N N . ASP B 1 548 ? 21.391 -5.133 6.363 1 97.38 548 ASP B N 1
ATOM 8635 C CA . ASP B 1 548 ? 21.609 -5.82 7.633 1 97.38 548 ASP B CA 1
ATOM 8636 C C . ASP B 1 548 ? 23.094 -5.957 7.941 1 97.38 548 ASP B C 1
ATOM 8638 O O . ASP B 1 548 ? 23.484 -6.039 9.109 1 97.38 548 ASP B O 1
ATOM 8642 N N . ASN B 1 549 ? 23.859 -6.086 6.926 1 97.88 549 ASN B N 1
ATOM 8643 C CA . ASN B 1 549 ? 25.297 -6.27 7.004 1 97.88 549 ASN B CA 1
ATOM 8644 C C . ASN B 1 549 ? 25.984 -5.84 5.711 1 97.88 549 ASN B C 1
ATOM 8646 O O . ASN B 1 549 ? 25.328 -5.594 4.703 1 97.88 549 ASN B O 1
ATOM 8650 N N . GLY B 1 550 ? 27.359 -5.668 5.758 1 97.62 550 GLY B N 1
ATOM 8651 C CA . GLY B 1 550 ? 28.109 -5.277 4.574 1 97.62 550 GLY B CA 1
ATOM 8652 C C . GLY B 1 550 ? 29.594 -5.062 4.848 1 97.62 550 GLY B C 1
ATOM 8653 O O . GLY B 1 550 ? 30 -4.969 6.004 1 97.62 550 GLY B O 1
ATOM 8654 N N . LYS B 1 551 ? 30.344 -5.078 3.793 1 97.56 551 LYS B N 1
ATOM 8655 C CA . LYS B 1 551 ? 31.781 -4.91 3.914 1 97.56 551 LYS B CA 1
ATOM 8656 C C . LYS B 1 551 ? 32.375 -4.203 2.691 1 97.56 551 LYS B C 1
ATOM 8658 O O . LYS B 1 551 ? 31.938 -4.461 1.562 1 97.56 551 LYS B O 1
ATOM 8663 N N . LEU B 1 552 ? 33.281 -3.311 2.955 1 97.62 552 LEU B N 1
ATOM 8664 C CA . LEU B 1 552 ? 34.125 -2.729 1.926 1 97.62 552 LEU B CA 1
ATOM 8665 C C . LEU B 1 552 ? 35.344 -3.613 1.66 1 97.62 552 LEU B C 1
ATOM 8667 O O . LEU B 1 552 ? 36.125 -3.861 2.562 1 97.62 552 LEU B O 1
ATOM 8671 N N . LEU B 1 553 ? 35.531 -4.105 0.435 1 97.19 553 LEU B N 1
ATOM 8672 C CA . LEU B 1 553 ? 36.562 -5.078 0.118 1 97.19 553 LEU B CA 1
ATOM 8673 C C . LEU B 1 553 ? 37.781 -4.391 -0.506 1 97.19 553 LEU B C 1
ATOM 8675 O O . LEU B 1 553 ? 38.906 -4.824 -0.307 1 97.19 553 LEU B O 1
ATOM 8679 N N . LYS B 1 554 ? 37.531 -3.389 -1.307 1 97 554 LYS B N 1
ATOM 8680 C CA . LYS B 1 554 ? 38.625 -2.666 -1.992 1 97 554 LYS B CA 1
ATOM 8681 C C . LYS B 1 554 ? 38.531 -1.166 -1.727 1 97 554 LYS B C 1
ATOM 8683 O O . LYS B 1 554 ? 38.094 -0.402 -2.592 1 97 554 LYS B O 1
ATOM 8688 N N . PRO B 1 555 ? 39 -0.69 -0.641 1 94.44 555 PRO B N 1
ATOM 8689 C CA . PRO B 1 555 ? 38.812 0.695 -0.205 1 94.44 555 PRO B CA 1
ATOM 8690 C C . PRO B 1 555 ? 39.406 1.707 -1.189 1 94.44 555 PRO B C 1
ATOM 8692 O O . PRO B 1 555 ? 38.969 2.861 -1.223 1 94.44 555 PRO B O 1
ATOM 8695 N N . ASP B 1 556 ? 40.344 1.327 -2.055 1 94.12 556 ASP B N 1
ATOM 8696 C CA . ASP B 1 556 ? 41.031 2.277 -2.92 1 94.12 556 ASP B CA 1
ATOM 8697 C C . ASP B 1 556 ? 40.375 2.334 -4.301 1 94.12 556 ASP B C 1
ATOM 8699 O O . ASP B 1 556 ? 40.688 3.207 -5.109 1 94.12 556 ASP B O 1
ATOM 8703 N N . ASP B 1 557 ? 39.469 1.438 -4.621 1 96.44 557 ASP B N 1
ATOM 8704 C CA . ASP B 1 557 ? 38.812 1.404 -5.926 1 96.44 557 ASP B CA 1
ATOM 8705 C C . ASP B 1 557 ? 37.656 2.393 -5.977 1 96.44 557 ASP B C 1
ATOM 8707 O O . ASP B 1 557 ? 37.281 2.951 -4.953 1 96.44 557 ASP B O 1
ATOM 8711 N N . VAL B 1 558 ? 37.25 2.609 -7.227 1 95.69 558 VAL B N 1
ATOM 8712 C CA . VAL B 1 558 ? 36.125 3.492 -7.488 1 95.69 558 VAL B CA 1
ATOM 8713 C C . VAL B 1 558 ? 34.969 2.684 -8.039 1 95.69 558 VAL B C 1
ATOM 8715 O O . VAL B 1 558 ? 35.156 1.754 -8.828 1 95.69 558 VAL B O 1
ATOM 8718 N N . THR B 1 559 ? 33.75 3.033 -7.594 1 97.62 559 THR B N 1
ATOM 8719 C CA . THR B 1 559 ? 32.531 2.322 -8.031 1 97.62 559 THR B CA 1
ATOM 8720 C C . THR B 1 559 ? 32.375 2.422 -9.539 1 97.62 559 THR B C 1
ATOM 8722 O O . THR B 1 559 ? 32.531 3.496 -10.125 1 97.62 559 THR B O 1
ATOM 8725 N N . ALA B 1 560 ? 32.062 1.292 -10.18 1 97.31 560 ALA B N 1
ATOM 8726 C CA . ALA B 1 560 ? 31.766 1.265 -11.609 1 97.31 560 ALA B CA 1
ATOM 8727 C C . ALA B 1 560 ? 30.406 1.902 -11.906 1 97.31 560 ALA B C 1
ATOM 8729 O O . ALA B 1 560 ? 29.438 1.65 -11.203 1 97.31 560 ALA B O 1
ATOM 8730 N N . ILE B 1 561 ? 30.375 2.732 -13.031 1 95.19 561 ILE B N 1
ATOM 8731 C CA . ILE B 1 561 ? 29.156 3.422 -13.445 1 95.19 561 ILE B CA 1
ATOM 8732 C C . ILE B 1 561 ? 28.766 2.971 -14.852 1 95.19 561 ILE B C 1
ATOM 8734 O O . ILE B 1 561 ? 29.625 2.781 -15.719 1 95.19 561 ILE B O 1
ATOM 8738 N N . ASN B 1 562 ? 27.469 2.826 -15.008 1 88.94 562 ASN B N 1
ATOM 8739 C CA . ASN B 1 562 ? 26.953 2.494 -16.328 1 88.94 562 ASN B CA 1
ATOM 8740 C C . ASN B 1 562 ? 26.438 3.732 -17.062 1 88.94 562 ASN B C 1
ATOM 8742 O O . ASN B 1 562 ? 25.234 4.008 -17.047 1 88.94 562 ASN B O 1
ATOM 8746 N N . HIS B 1 563 ? 27.266 4.383 -17.812 1 91.38 563 HIS B N 1
ATOM 8747 C CA . HIS B 1 563 ? 26.828 5.527 -18.594 1 91.38 563 HIS B CA 1
ATOM 8748 C C . HIS B 1 563 ? 26.062 5.078 -19.828 1 91.38 563 HIS B C 1
ATOM 8750 O O . HIS B 1 563 ? 26.5 4.191 -20.562 1 91.38 563 HIS B O 1
ATOM 8756 N N . ARG B 1 564 ? 24.891 5.656 -20 1 91.44 564 ARG B N 1
ATOM 8757 C CA . ARG B 1 564 ? 24.031 5.293 -21.125 1 91.44 564 ARG B CA 1
ATOM 8758 C C . ARG B 1 564 ? 23.656 6.527 -21.938 1 91.44 564 ARG B C 1
ATOM 8760 O O . ARG B 1 564 ? 23.578 7.633 -21.406 1 91.44 564 ARG B O 1
ATOM 8767 N N . LYS B 1 565 ? 23.344 6.258 -23.234 1 91.12 565 LYS B N 1
ATOM 8768 C CA . LYS B 1 565 ? 22.891 7.34 -24.094 1 91.12 565 LYS B CA 1
ATOM 8769 C C . LYS B 1 565 ? 21.359 7.422 -24.109 1 91.12 565 LYS B C 1
ATOM 8771 O O . LYS B 1 565 ? 20.797 8.484 -24.375 1 91.12 565 LYS B O 1
ATOM 8776 N N . THR B 1 566 ? 20.766 6.266 -23.906 1 93.44 566 THR B N 1
ATOM 8777 C CA . THR B 1 566 ? 19.312 6.219 -23.891 1 93.44 566 THR B CA 1
ATOM 8778 C C . THR B 1 566 ? 18.797 5.375 -22.719 1 93.44 566 THR B C 1
ATOM 8780 O O . THR B 1 566 ? 19.516 4.504 -22.219 1 93.44 566 THR B O 1
ATOM 8783 N N . GLY B 1 567 ? 17.594 5.664 -22.297 1 93.19 567 GLY B N 1
ATOM 8784 C CA . GLY B 1 567 ? 17.031 4.98 -21.141 1 93.19 567 GLY B CA 1
ATOM 8785 C C . GLY B 1 567 ? 16.047 3.889 -21.516 1 93.19 567 GLY B C 1
ATOM 8786 O O . GLY B 1 567 ? 15.227 3.467 -20.688 1 93.19 567 GLY B O 1
ATOM 8787 N N . ASN B 1 568 ? 15.969 3.369 -22.75 1 90.56 568 ASN B N 1
ATOM 8788 C CA . ASN B 1 568 ? 14.992 2.373 -23.188 1 90.56 568 ASN B CA 1
ATOM 8789 C C . ASN B 1 568 ? 15.594 0.97 -23.203 1 90.56 568 ASN B C 1
ATOM 8791 O O . ASN B 1 568 ? 14.938 0.012 -23.609 1 90.56 568 ASN B O 1
ATOM 8795 N N . HIS B 1 569 ? 16.828 0.857 -22.828 1 85.81 569 HIS B N 1
ATOM 8796 C CA . HIS B 1 569 ? 17.484 -0.428 -22.609 1 85.81 569 HIS B CA 1
ATOM 8797 C C . HIS B 1 569 ? 18.516 -0.339 -21.484 1 85.81 569 HIS B C 1
ATOM 8799 O O . HIS B 1 569 ? 18.891 0.758 -21.062 1 85.81 569 HIS B O 1
ATOM 8805 N N . TYR B 1 570 ? 18.953 -1.488 -21.047 1 85.19 570 TYR B N 1
ATOM 8806 C CA . TYR B 1 570 ? 19.938 -1.514 -19.969 1 85.19 570 TYR B CA 1
ATOM 8807 C C . TYR B 1 570 ? 21.328 -1.152 -20.484 1 85.19 570 TYR B C 1
ATOM 8809 O O . TYR B 1 570 ? 21.75 -1.618 -21.547 1 85.19 570 TYR B O 1
#

Foldseek 3Di:
DPPWDDWAWDWDADFDQKIKTWTWDCAAPDFFPLCLLGQTKTFIKMWHQALAIEIEADDFPVSQVRRVVVVVVVDPLQRHEEYEYQFDDPRCLVSVVVSCVRHVNYAYEFAPVRVVVVCVSPVPDDHHYDHDHFPDWDDRHPQFIKTKDQLAFQVTRRGIWIATPRGLEIARAQPQAFGHGDPAQACPVVQVCVVRSVSSCLQPPQLGLVSLLVVLVRCVPGDHQWYNYRMDHIYRPCVVVSSVVSNVSSVQLVPQPAEEEEEEEDDPCQQVSLSSLLSSLLVLLRHHHHYHYLVPDDLVRLLVVQVPHQAYEYEAEADPLAGDPSSVSSLVSCLVRNDLNGEYEYEYEYAPDDNHRVVSVVSSVVSPHHYQDDYYYHYDHDHNLSSLLSSLSSSSSNNVSVVVVPVVDDDDDFDPVFQVLLQDKFFWKKKWFDDVPDIDIAIDGQKAFDDVVQTKIKDKFFSNDSCNSQQAAQHKMKIFFAFAPRVVVVVVLRPDDDRRSDDSCVPFDWDADPVGIIYGLRGQKMFIWGFHDWDDDVRIIITMIGTDGMDGRHVPTDGHMDRGRGNPDD/DPPFDDWAWDWDADFDQKIKTWTWDCAAPDFFPLCLLGQTKTFIKMWHQALAIEIEADDFPVSQVRRVVVVVVVDPLCRHAEYEYQFDDPRCLVSVVVSCVRHVNYAYEFAPVRVVVVCVSPVPDPHHYDHDHFPDWDDRHPQFIKTKDQLAFQVTRRGIWIATPRGLEIAREQPQAFGHGDPAQACPVVQVCVVRSVSSCLQPPQLGLVSLLVVLVRCVPGDHQWHNYRMDHIYRPCVVVSSVVSNVSSVQLVPQPAEEEEEEEDDPCQQVSLSSLLSSLLVLLRHHHHYHYLVPDDLVRLLVVQVVHQAYEYEAEADPLAGDPSSVSSLVSCLVRNDLNGEYEYEYEYAPDDNHRVVSVVSSVVSPHHYQDDYYYHYDHDHNLSSLLSSLSSSSSNVVSVVVVPVVDDDDDFDPVQQVLLQDKFFWKKKWFDDVVDIDIAIDGQKAFDDVVQTKIKDKFFSNDSCNSQQAAQHKMKIFFAFAPRVVVVVVLRPDDDRRSDDSCVPFDWDADPVGIIYGLRGQKMFIWGFHDWDDDVRIIITMIGTDDMDGRHVVTDGHMDRGRGNPDD

Nearest PDB structures (foldseek):
  6h0d-assembly1_A  TM=9.832E-01  e=4.345E-60  Synechocystis sp. PCC 6803 substr. Kazusa
  4fek-assembly1_A  TM=9.977E-01  e=6.794E-46  Nostoc sp. PCC 7120 = FACHB-418
  4fek-assembly2_B  TM=9.962E-01  e=9.019E-46  Nostoc sp. PCC 7120 = FACHB-418
  1e5d-assembly1_B  TM=5.765E-01  e=1.492E-31  Megalodesulfovibrio gigas
  1ycf-assembly1_A  TM=5.855E-01  e=5.811E-31  Neomoorella thermoacetica

Secondary structure (DSSP, 8-state):
---PPPPEEEEEEEETTEEEEEEEESS-SSS-GGGTT---EEEEEEEEESSSEEEE----HHHHHHHHHHHHHHS-GGGEEEEE-SS--GGGHHHHHHHHHH-TT-EEEE-HHHHHHHHHH-TTS--EEEE--SS-EEEEETTEEEEEEE---SS-TT-EEEEETTTTEEEEETTT------S-SB-TTGGGTHHHHHHHIIIIIGGGHHHHHHHHHHHTTS--SEEEESSSSBBSTTHHHHHHHHHHHHHHHHT-S-EEEEEE--SSSHHHHHHHHHHHHHHHTT-EEEEEETTT--HHHHHHHHHH-SEEEEE---BTTB--HHHHHHHHHHHHH--TTSEEEEEEEESS--HHHHHHHHHHHHTT-EESS--EEEESS--HHHHHHHHHHHHHHHHHHHHHHHTTS--PPPPHHHHHHTT--BB-EEEEEEETTEEEEEEE--EEEEETTTTEEEEEEETTSGGGGG-STT-EEEEEEPBTTTHHHHHHHHTS-PPTT--TTTTS-EEE-TTS-EEETT-SEEEEEEEEEEEEETTEEEEEEEEEEEEES-TTS-B-B---S-SS--/-------EEEEEEEETTEEEEEEEESS-SSS-GGGTT---EEEEEEEEESSSEEEE----GGGHHHHHHHHHHHS-GGGEEEEE-SS--GGGHHHHHHHHHH-TT-EEEE-HHHHHHHHHH-TTS--EEEE--SS-EEEEETTEEEEEEE---SS-TT-EEEEETTTTEEEEETTT------S-SB-TTGGGTHHHHHHHIIIIIGGGHHHHHHHHHHHTTS--SEEEESSSSBBSTTHHHHHHHHHHHHHHHHT-S-EEEEEE--SSSHHHHHHHHHHHHHHHTT-EEEEEETTT--HHHHHHHHHH-SEEEEE---BTTB--HHHHHHHHHHHHH--TTSEEEEEEEESS--HHHHHHHHHHHHTT-EESS--EEEESS--HHHHHHHHHHHHHHHHHHHHHHHTTS--PPPPHHHHHHTT--BB-EEEEEEETTEEEEEEE--EEEEETTTTEEEEEEETTSGGGGG-STT-EEEEEEPBTTTHHHHHHHHTS-PPTT--TTTTS-EEE-TTS-EEETT-SEEEEEEEEEEEEETTEEEEEEEEEEEEES-TTS-B-B---S-SS--

Organism: Nostoc sp. (strain PCC 7120 / SAG 25.82 / UTEX 2576) (NCBI:txid103690)

Radius of gyration: 32.79 Å; Cα contacts (8 Å, |Δi|>4): 2672; chains: 2; bounding box: 83×97×74 Å

Solvent-accessible surface area (backbone atoms only — not comparable to full-atom values): 57430 Å² total; per-residue (Å²): 125,84,85,57,63,77,68,47,60,51,73,46,78,78,50,88,56,26,32,37,40,33,34,35,29,56,49,53,89,60,74,40,64,67,38,67,81,56,42,10,22,28,38,33,22,36,40,38,57,42,80,38,25,34,37,35,34,75,44,38,47,94,44,29,70,60,42,52,55,52,46,59,76,72,42,65,50,83,60,42,40,36,42,33,34,27,53,72,53,78,59,27,46,63,31,50,52,53,46,40,70,66,24,68,78,36,28,39,33,28,18,57,62,26,48,54,52,49,46,67,75,36,72,91,52,88,75,48,70,47,64,42,84,42,84,53,71,48,77,29,36,92,62,36,36,32,38,39,44,65,43,50,34,73,89,40,62,20,21,24,31,39,34,29,64,61,71,20,34,31,34,37,30,75,56,88,22,23,55,37,43,71,88,56,62,51,30,67,63,40,85,80,42,50,65,48,34,50,50,32,36,48,48,71,37,46,39,43,24,69,44,51,51,52,41,50,60,71,52,62,83,57,75,69,62,29,41,43,25,24,20,32,44,28,32,48,29,44,40,53,45,48,52,49,45,54,49,51,55,26,48,57,40,68,68,36,90,45,32,33,30,40,39,30,38,49,86,85,47,37,23,48,41,48,50,42,16,22,49,33,13,21,45,42,34,64,28,20,46,42,54,38,39,36,79,76,51,48,72,66,57,55,51,55,48,60,70,72,33,58,26,39,35,45,29,39,31,32,56,94,54,32,55,52,67,43,53,53,53,51,49,50,48,45,72,69,71,53,63,47,85,31,43,30,36,41,35,26,20,19,76,86,52,56,45,22,56,54,50,51,50,50,55,40,47,73,66,54,39,44,66,62,48,76,72,40,78,38,67,47,71,56,47,68,54,51,39,52,24,34,17,40,47,20,18,51,39,28,46,52,54,51,51,65,62,47,76,77,56,84,87,71,81,82,47,49,41,33,34,19,50,8,50,55,28,16,30,33,28,40,40,18,32,41,56,93,87,37,65,50,63,46,73,45,37,35,33,25,50,39,26,61,55,65,40,22,32,34,41,41,41,48,52,59,44,81,56,46,84,51,64,43,66,77,24,43,35,20,44,27,32,23,22,57,78,63,42,55,61,53,53,61,60,61,67,53,86,74,57,63,76,54,74,88,56,79,91,52,66,66,46,68,44,95,84,60,16,58,34,56,68,80,28,28,20,33,37,33,32,38,30,63,45,71,41,90,40,74,55,11,32,41,31,36,25,37,54,79,42,36,39,59,70,38,87,86,62,50,65,15,70,55,86,45,72,41,38,82,59,133,127,83,85,56,64,77,68,47,62,52,74,46,78,79,51,88,56,26,35,37,41,33,35,36,30,56,47,54,91,60,74,38,65,67,39,67,80,58,41,10,23,27,38,33,22,37,39,38,56,42,79,38,26,35,38,35,36,76,44,37,48,95,44,28,69,59,43,52,55,52,45,59,75,72,42,66,50,83,61,42,41,34,42,34,35,28,53,72,55,78,58,28,46,64,30,50,51,54,45,42,71,67,26,69,78,36,28,38,34,29,17,58,61,26,46,55,52,51,45,68,75,36,72,90,52,89,74,48,70,48,64,42,84,44,82,54,70,47,76,30,35,90,62,36,36,34,37,38,44,63,44,49,34,72,89,40,62,20,20,22,30,39,34,29,65,62,71,20,35,31,34,37,29,76,56,88,22,23,56,36,44,71,89,57,61,50,29,67,63,41,85,79,40,52,65,48,35,50,51,32,38,48,49,68,38,46,41,41,24,70,45,51,50,53,40,51,59,70,52,62,82,57,74,69,62,30,40,44,24,24,20,31,43,27,33,48,29,44,42,53,45,50,53,50,45,52,49,49,55,25,49,56,39,67,68,36,90,45,31,31,30,40,38,30,36,49,85,86,48,38,22,47,42,48,50,41,15,22,50,35,13,22,45,42,33,63,27,21,45,44,54,39,39,36,77,76,52,50,72,66,56,54,50,56,48,59,70,72,32,58,28,40,35,45,30,38,32,30,56,96,54,31,54,52,68,44,52,52,51,51,50,49,48,46,73,70,70,53,61,47,86,32,43,31,36,41,34,25,20,19,76,87,52,57,45,23,56,52,51,53,50,49,54,41,47,73,66,54,40,44,65,62,50,74,70,41,79,38,69,48,71,56,48,68,53,51,39,52,26,32,17,41,46,20,20,51,38,28,46,53,54,52,51,67,61,48,75,76,57,83,87,71,80,80,48,51,41,32,34,19,48,8,53,54,27,17,29,34,26,40,41,17,31,41,58,91,86,37,66,50,65,45,73,45,36,34,32,25,51,41,26,60,54,62,41,23,31,35,42,41,41,48,52,58,42,81,54,46,84,50,64,43,65,78,24,42,34,19,45,27,33,24,22,58,77,63,41,56,59,54,53,60,60,61,66,52,84,73,58,65,75,54,74,87,57,78,90,52,68,65,46,68,44,96,85,59,15,59,37,55,69,80,28,29,19,31,35,33,31,39,30,63,45,70,42,91,40,76,55,11,34,42,32,36,26,38,54,80,41,37,39,60,69,37,87,85,62,50,66,16,71,54,86,46,72,43,40,82,60,134